Protein AF-0000000069427509 (afdb_homodimer)

Solvent-accessible surface area (backbone atoms only — not comparable to full-atom values): 42804 Å² total; per-residue (Å²): 136,84,82,72,77,77,79,77,75,77,75,74,74,75,70,74,68,68,71,82,70,53,62,76,73,82,44,48,49,34,51,51,29,26,36,37,45,43,50,39,38,45,76,31,71,53,48,85,87,35,61,85,54,17,54,30,51,64,44,55,53,51,48,52,50,44,34,53,75,69,47,39,39,85,74,54,34,36,35,46,30,43,40,69,60,53,54,24,82,55,57,49,98,85,67,41,84,37,52,22,59,84,46,25,71,73,37,61,40,52,52,26,52,55,38,43,72,70,73,33,38,30,24,38,48,51,12,55,4,64,22,26,84,81,68,32,70,27,29,50,98,36,46,58,61,47,31,47,48,38,47,74,29,54,43,35,26,40,38,38,39,61,35,73,50,61,63,86,48,45,84,56,47,52,44,48,44,41,52,35,38,55,70,63,69,48,75,52,44,38,32,32,31,62,42,54,64,44,95,75,60,58,54,71,62,47,46,40,36,24,31,30,30,30,63,56,73,82,58,44,40,35,56,70,42,53,51,50,50,52,50,52,61,46,61,35,84,82,50,56,57,76,60,28,29,57,24,17,31,55,24,79,50,59,39,58,57,55,54,48,36,48,10,74,37,36,35,49,33,52,56,52,49,37,19,41,41,24,22,44,52,28,33,17,51,62,71,91,71,50,42,69,68,37,52,50,60,78,62,34,63,58,49,49,48,57,25,48,26,74,73,25,48,37,28,43,55,74,50,74,57,94,58,27,38,36,33,42,19,69,35,78,61,86,80,14,32,38,35,35,39,38,23,67,46,39,74,39,51,58,46,77,44,78,42,36,30,46,83,69,72,42,66,51,81,81,11,25,42,33,29,34,40,90,84,58,49,74,74,46,77,38,39,28,81,36,70,46,72,50,72,23,41,27,38,12,54,42,46,34,34,34,40,56,49,78,77,75,69,82,127,140,83,77,75,79,76,76,81,80,76,76,73,75,75,71,73,70,68,71,82,72,55,61,83,71,82,45,48,48,33,51,53,29,26,36,34,45,43,51,39,38,44,76,30,70,52,46,85,88,35,61,84,54,16,54,31,50,64,46,54,51,51,47,52,49,42,34,53,74,70,47,40,39,85,73,54,34,35,35,45,29,42,41,70,61,53,53,25,84,57,55,47,96,86,66,41,83,36,54,22,59,84,46,25,71,73,37,62,39,53,51,25,50,56,38,42,71,70,74,33,37,30,23,38,46,50,13,55,4,64,21,26,82,81,68,32,71,27,31,51,97,36,44,59,62,49,31,47,48,39,46,72,29,54,43,34,27,40,38,37,40,60,36,72,51,63,62,88,48,43,84,56,46,54,43,48,45,42,51,36,37,55,70,62,70,48,74,52,45,37,31,31,31,63,41,53,65,44,96,75,60,58,53,70,62,46,45,39,36,24,32,30,31,29,62,56,72,81,58,45,39,36,55,69,42,53,52,51,50,53,50,53,61,47,62,35,84,82,50,58,56,76,60,27,29,57,29,16,31,57,25,79,50,60,38,58,58,55,53,49,35,50,10,74,38,37,36,48,33,50,56,52,48,37,19,41,41,24,23,44,52,28,35,18,49,62,72,91,70,50,42,69,69,38,52,50,60,77,63,34,63,58,50,49,47,58,24,51,26,74,72,25,47,38,29,43,55,77,51,73,58,94,58,27,38,35,34,42,19,69,36,79,61,85,80,14,33,38,36,34,40,36,25,68,45,38,74,38,51,60,46,78,44,77,42,36,28,47,83,69,72,41,65,51,82,81,12,27,43,34,27,34,39,90,83,58,48,72,74,45,78,39,40,29,81,36,70,48,72,50,72,23,41,28,39,12,54,43,46,33,35,35,40,56,49,78,78,74,71,81,128

Nearest PDB structures (foldseek):
  1ktb-assembly1_A  TM=9.797E-01  e=6.811E-62  Gallus gallus
  3lx9-assembly1_B  TM=9.835E-01  e=2.143E-61  Homo sapiens
  3tv8-assembly1_B  TM=9.823E-01  e=9.275E-61  Homo sapiens
  3igu-assembly1_B  TM=9.761E-01  e=2.712E-59  Homo sapiens
  1r47-assembly1_A  TM=9.826E-01  e=1.916E-56  Homo sapiens

Organism: NCBI:txid2607531

Structure (mmCIF, N/CA/C/O backbone):
data_AF-0000000069427509-model_v1
#
loop_
_entity.id
_entity.type
_entity.pdbx_description
1 polymer Alpha-galactosidase
#
loop_
_atom_site.group_PDB
_atom_site.id
_atom_site.type_symbol
_atom_site.label_atom_id
_atom_site.label_alt_id
_atom_site.label_comp_id
_atom_site.label_asym_id
_atom_site.label_entity_id
_atom_site.label_seq_id
_atom_site.pdbx_PDB_ins_code
_atom_site.Cartn_x
_atom_site.Cartn_y
_atom_site.Cartn_z
_atom_site.occupancy
_atom_site.B_iso_or_equiv
_atom_site.auth_seq_id
_atom_site.auth_comp_id
_atom_site.auth_asym_id
_atom_site.auth_atom_id
_atom_site.pdbx_PDB_model_num
ATOM 1 N N . MET A 1 1 ? -9.867 -74.688 -64.75 1 29.17 1 MET A N 1
ATOM 2 C CA . MET A 1 1 ? -8.977 -73.625 -64.375 1 29.17 1 MET A CA 1
ATOM 3 C C . MET A 1 1 ? -9.57 -72.75 -63.25 1 29.17 1 MET A C 1
ATOM 5 O O . MET A 1 1 ? -10.633 -72.188 -63.375 1 29.17 1 MET A O 1
ATOM 9 N N . VAL A 1 2 ? -9.43 -73.312 -61.969 1 30.08 2 VAL A N 1
ATOM 10 C CA . VAL A 1 2 ? -9.727 -73.125 -60.562 1 30.08 2 VAL A CA 1
ATOM 11 C C . VAL A 1 2 ? -9.297 -71.75 -60.062 1 30.08 2 VAL A C 1
ATOM 13 O O . VAL A 1 2 ? -8.109 -71.438 -60.156 1 30.08 2 VAL A O 1
ATOM 16 N N . TYR A 1 3 ? -10.172 -70.688 -60.344 1 26.83 3 TYR A N 1
ATOM 17 C CA . TYR A 1 3 ? -10.227 -69.25 -59.969 1 26.83 3 TYR A CA 1
ATOM 18 C C . TYR A 1 3 ? -9.969 -69.062 -58.5 1 26.83 3 TYR A C 1
ATOM 20 O O . TYR A 1 3 ? -10.812 -69.438 -57.656 1 26.83 3 TYR A O 1
ATOM 28 N N . LEU A 1 4 ? -8.789 -69.438 -57.969 1 22.56 4 LEU A N 1
ATOM 29 C CA . LEU A 1 4 ? -8.281 -69.25 -56.625 1 22.56 4 LEU A CA 1
ATOM 30 C C . LEU A 1 4 ? -8.289 -67.75 -56.219 1 22.56 4 LEU A C 1
ATOM 32 O O . LEU A 1 4 ? -7.371 -67 -56.594 1 22.56 4 LEU A O 1
ATOM 36 N N . LYS A 1 5 ? -9.375 -67 -56.688 1 30.14 5 LYS A N 1
ATOM 37 C CA . LYS A 1 5 ? -9.336 -65.562 -56.281 1 30.14 5 LYS A CA 1
ATOM 38 C C . LYS A 1 5 ? -9.016 -65.438 -54.781 1 30.14 5 LYS A C 1
ATOM 40 O O . LYS A 1 5 ? -9.75 -65.938 -53.938 1 30.14 5 LYS A O 1
ATOM 45 N N . ILE A 1 6 ? -7.703 -65.438 -54.406 1 27.59 6 ILE A N 1
ATOM 46 C CA . ILE A 1 6 ? -7.109 -65.125 -53.094 1 27.59 6 ILE A CA 1
ATOM 47 C C . ILE A 1 6 ? -7.742 -63.906 -52.469 1 27.59 6 ILE A C 1
ATOM 49 O O . ILE A 1 6 ? -7.723 -62.812 -53.062 1 27.59 6 ILE A O 1
ATOM 53 N N . ALA A 1 7 ? -8.789 -63.969 -51.625 1 31.33 7 ALA A N 1
ATOM 54 C CA . ALA A 1 7 ? -9.453 -63.031 -50.719 1 31.33 7 ALA A CA 1
ATOM 55 C C . ALA A 1 7 ? -8.438 -62.312 -49.812 1 31.33 7 ALA A C 1
ATOM 57 O O . ALA A 1 7 ? -7.824 -62.938 -48.969 1 31.33 7 ALA A O 1
ATOM 58 N N . PHE A 1 8 ? -7.523 -61.469 -50.406 1 32.81 8 PHE A N 1
ATOM 59 C CA . PHE A 1 8 ? -6.703 -60.594 -49.594 1 32.81 8 PHE A CA 1
ATOM 60 C C . PHE A 1 8 ? -7.547 -59.875 -48.531 1 32.81 8 PHE A C 1
ATOM 62 O O . PHE A 1 8 ? -8.484 -59.156 -48.875 1 32.81 8 PHE A O 1
ATOM 69 N N . GLY A 1 9 ? -7.848 -60.5 -47.406 1 30.05 9 GLY A N 1
ATOM 70 C CA . GLY A 1 9 ? -8.422 -59.906 -46.188 1 30.05 9 GLY A CA 1
ATOM 71 C C . GLY A 1 9 ? -7.758 -58.625 -45.781 1 30.05 9 GLY A C 1
ATOM 72 O O . GLY A 1 9 ? -6.559 -58.594 -45.5 1 30.05 9 GLY A O 1
ATOM 73 N N . LEU A 1 10 ? -8.07 -57.438 -46.438 1 34.66 10 LEU A N 1
ATOM 74 C CA . LEU A 1 10 ? -7.695 -56.125 -45.969 1 34.66 10 LEU A CA 1
ATOM 75 C C . LEU A 1 10 ? -7.945 -55.969 -44.469 1 34.66 10 LEU A C 1
ATOM 77 O O . LEU A 1 10 ? -9.094 -56 -44.031 1 34.66 10 LEU A O 1
ATOM 81 N N . ALA A 1 11 ? -7.102 -56.5 -43.594 1 34.09 11 ALA A N 1
ATOM 82 C CA . ALA A 1 11 ? -7.055 -56.125 -42.188 1 34.09 11 ALA A CA 1
ATOM 83 C C . ALA A 1 11 ? -7.07 -54.594 -42.031 1 34.09 11 ALA A C 1
ATOM 85 O O . ALA A 1 11 ? -6.129 -53.906 -42.438 1 34.09 11 ALA A O 1
ATOM 86 N N . SER A 1 12 ? -8.234 -54 -42.188 1 32.5 12 SER A N 1
ATOM 87 C CA . SER A 1 12 ? -8.391 -52.594 -41.781 1 32.5 12 SER A CA 1
ATOM 88 C C . SER A 1 12 ? -7.758 -52.344 -40.406 1 32.5 12 SER A C 1
ATOM 90 O O . SER A 1 12 ? -8.148 -52.969 -39.406 1 32.5 12 SER A O 1
ATOM 92 N N . ILE A 1 13 ? -6.477 -52.125 -40.312 1 35.31 13 ILE A N 1
ATOM 93 C CA . ILE A 1 13 ? -5.867 -51.562 -39.094 1 35.31 13 ILE A CA 1
ATOM 94 C C . ILE A 1 13 ? -6.723 -50.438 -38.562 1 35.31 13 ILE A C 1
ATOM 96 O O . ILE A 1 13 ? -6.879 -49.406 -39.219 1 35.31 13 ILE A O 1
ATOM 100 N N . LEU A 1 14 ? -7.82 -50.75 -37.875 1 34.38 14 LEU A N 1
ATOM 101 C CA . LEU A 1 14 ? -8.477 -49.75 -37.031 1 34.38 14 LEU A CA 1
ATOM 102 C C . LEU A 1 14 ? -7.445 -48.906 -36.281 1 34.38 14 LEU A C 1
ATOM 104 O O . LEU A 1 14 ? -6.766 -49.406 -35.375 1 34.38 14 LEU A O 1
ATOM 108 N N . LEU A 1 15 ? -6.719 -48.062 -37.031 1 35.53 15 LEU A N 1
ATOM 109 C CA . LEU A 1 15 ? -6.039 -47 -36.281 1 35.53 15 LEU A CA 1
ATOM 110 C C . LEU A 1 15 ? -6.941 -46.438 -35.188 1 35.53 15 LEU A C 1
ATOM 112 O O . LEU A 1 15 ? -7.953 -45.781 -35.5 1 35.53 15 LEU A O 1
ATOM 116 N N . LEU A 1 16 ? -7.074 -47.156 -34.094 1 35.12 16 LEU A N 1
ATOM 117 C CA . LEU A 1 16 ? -7.57 -46.469 -32.938 1 35.12 16 LEU A CA 1
ATOM 118 C C . LEU A 1 16 ? -7.008 -45.031 -32.844 1 35.12 16 LEU A C 1
ATOM 120 O O . LEU A 1 16 ? -5.82 -44.844 -32.562 1 35.12 16 LEU A O 1
ATOM 124 N N . CYS A 1 17 ? -7.445 -44.219 -33.781 1 35.84 17 CYS A N 1
ATOM 125 C CA . CYS A 1 17 ? -7.258 -42.812 -33.438 1 35.84 17 CYS A CA 1
ATOM 126 C C . CYS A 1 17 ? -7.484 -42.562 -31.953 1 35.84 17 CYS A C 1
ATOM 128 O O . CYS A 1 17 ? -8.625 -42.562 -31.5 1 35.84 17 CYS A O 1
ATOM 130 N N . GLN A 1 18 ? -6.605 -43.094 -31.125 1 34.22 18 GLN A N 1
ATOM 131 C CA . GLN A 1 18 ? -6.641 -42.5 -29.797 1 34.22 18 GLN A CA 1
ATOM 132 C C . GLN A 1 18 ? -6.934 -41 -29.891 1 34.22 18 GLN A C 1
ATOM 134 O O . GLN A 1 18 ? -6.152 -40.25 -30.484 1 34.22 18 GLN A O 1
ATOM 139 N N . SER A 1 19 ? -8.125 -40.656 -30.156 1 36.88 19 SER A N 1
ATOM 140 C CA . SER A 1 19 ? -8.453 -39.25 -29.875 1 36.88 19 SER A CA 1
ATOM 141 C C . SER A 1 19 ? -7.547 -38.688 -28.797 1 36.88 19 SER A C 1
ATOM 143 O O . SER A 1 19 ? -7.457 -39.25 -27.703 1 36.88 19 SER A O 1
ATOM 145 N N . VAL A 1 20 ? -6.441 -38.156 -29.125 1 40.5 20 VAL A N 1
ATOM 146 C CA . VAL A 1 20 ? -5.625 -37.281 -28.266 1 40.5 20 VAL A CA 1
ATOM 147 C C . VAL A 1 20 ? -6.531 -36.438 -27.375 1 40.5 20 VAL A C 1
ATOM 149 O O . VAL A 1 20 ? -7.219 -35.531 -27.844 1 40.5 20 VAL A O 1
ATOM 152 N N . LEU A 1 21 ? -7.285 -36.969 -26.406 1 43.53 21 LEU A N 1
ATOM 153 C CA . LEU A 1 21 ? -8.078 -36.312 -25.375 1 43.53 21 LEU A CA 1
ATOM 154 C C . LEU A 1 21 ? -7.367 -35.094 -24.828 1 43.53 21 LEU A C 1
ATOM 156 O O . LEU A 1 21 ? -6.133 -35.062 -24.781 1 43.53 21 LEU A O 1
ATOM 160 N N . SER A 1 22 ? -8.086 -33.906 -24.859 1 48.19 22 SER A N 1
ATOM 161 C CA . SER A 1 22 ? -7.898 -32.656 -24.094 1 48.19 22 SER A CA 1
ATOM 162 C C . SER A 1 22 ? -7.188 -32.938 -22.766 1 48.19 22 SER A C 1
ATOM 164 O O . SER A 1 22 ? -7.105 -34.094 -22.328 1 48.19 22 SER A O 1
ATOM 166 N N . LEU A 1 23 ? -6.434 -31.922 -22.219 1 60.94 23 LEU A N 1
ATOM 167 C CA . LEU A 1 23 ? -5.645 -32.094 -21 1 60.94 23 LEU A CA 1
ATOM 168 C C . LEU A 1 23 ? -6.473 -32.75 -19.906 1 60.94 23 LEU A C 1
ATOM 170 O O . LEU A 1 23 ? -7.02 -32.062 -19.031 1 60.94 23 LEU A O 1
ATOM 174 N N . ASP A 1 24 ? -7.535 -33.438 -20.141 1 65.12 24 ASP A N 1
ATOM 175 C CA . ASP A 1 24 ? -8.094 -34.156 -18.969 1 65.12 24 ASP A CA 1
ATOM 176 C C . ASP A 1 24 ? -7.082 -35.125 -18.375 1 65.12 24 ASP A C 1
ATOM 178 O O . ASP A 1 24 ? -7.234 -36.344 -18.484 1 65.12 24 ASP A O 1
ATOM 182 N N . ASN A 1 25 ? -6.02 -34.562 -17.828 1 76.5 25 ASN A N 1
ATOM 183 C CA . ASN A 1 25 ? -4.918 -35.344 -17.297 1 76.5 25 ASN A CA 1
ATOM 184 C C . ASN A 1 25 ? -5.09 -35.594 -15.805 1 76.5 25 ASN A C 1
ATOM 186 O O . ASN A 1 25 ? -4.172 -36.094 -15.141 1 76.5 25 ASN A O 1
ATOM 190 N N . GLY A 1 26 ? -6.273 -35.125 -15.289 1 88 26 GLY A N 1
ATOM 191 C CA . GLY A 1 26 ? -6.602 -35.406 -13.898 1 88 26 GLY A CA 1
ATOM 192 C C . GLY A 1 26 ? -5.891 -34.5 -12.922 1 88 26 GLY A C 1
ATOM 193 O O . GLY A 1 26 ? -5.902 -34.75 -11.711 1 88 26 GLY A O 1
ATOM 194 N N . LEU A 1 27 ? -5.254 -33.469 -13.469 1 94.5 27 LEU A N 1
ATOM 195 C CA . LEU A 1 27 ? -4.516 -32.562 -12.609 1 94.5 27 LEU A CA 1
ATOM 196 C C . LEU A 1 27 ? -5.293 -31.266 -12.398 1 94.5 27 LEU A C 1
ATOM 198 O O . LEU A 1 27 ? -6.223 -30.953 -13.148 1 94.5 27 LEU A O 1
ATOM 202 N N . ALA A 1 28 ? -4.965 -30.531 -11.328 1 96.69 28 ALA A N 1
ATOM 203 C CA . ALA A 1 28 ? -5.559 -29.234 -10.992 1 96.69 28 ALA A CA 1
ATOM 204 C C . ALA A 1 28 ? -7.074 -29.344 -10.891 1 96.69 28 ALA A C 1
ATOM 206 O O . ALA A 1 28 ? -7.801 -28.547 -11.492 1 96.69 28 ALA A O 1
ATOM 207 N N . LEU A 1 29 ? -7.555 -30.297 -10.172 1 97.38 29 LEU A N 1
ATOM 208 C CA . LEU A 1 29 ? -8.992 -30.422 -9.984 1 97.38 29 LEU A CA 1
ATOM 209 C C . LEU A 1 29 ? -9.531 -29.328 -9.07 1 97.38 29 LEU A C 1
ATOM 211 O O . LEU A 1 29 ? -10.734 -29.078 -9.039 1 97.38 29 LEU A O 1
ATOM 215 N N . THR A 1 30 ? -8.727 -28.75 -8.25 1 98.19 30 THR A N 1
ATOM 216 C CA . THR A 1 30 ? -8.844 -27.438 -7.602 1 98.19 30 THR A CA 1
ATOM 217 C C . THR A 1 30 ? -7.652 -26.562 -7.941 1 98.19 30 THR A C 1
ATOM 219 O O . THR A 1 30 ? -6.641 -27.031 -8.453 1 98.19 30 THR A O 1
ATOM 222 N N . PRO A 1 31 ? -7.781 -25.281 -7.773 1 98.75 31 PRO A N 1
ATOM 223 C CA . PRO A 1 31 ? -6.641 -24.422 -8.109 1 98.75 31 PRO A CA 1
ATOM 224 C C . PRO A 1 31 ? -5.359 -24.844 -7.395 1 98.75 31 PRO A C 1
ATOM 226 O O . PRO A 1 31 ? -5.367 -25.078 -6.18 1 98.75 31 PRO A O 1
ATOM 229 N N . PRO A 1 32 ? -4.273 -25.016 -8.133 1 98.81 32 PRO A N 1
ATOM 230 C CA . PRO A 1 32 ? -3.031 -25.438 -7.492 1 98.81 32 PRO A CA 1
ATOM 231 C C . PRO A 1 32 ? -2.494 -24.422 -6.496 1 98.81 32 PRO A C 1
ATOM 233 O O . PRO A 1 32 ? -2.742 -23.219 -6.641 1 98.81 32 PRO A O 1
ATOM 236 N N . MET A 1 33 ? -1.81 -24.875 -5.504 1 98.94 33 MET A N 1
ATOM 237 C CA . MET A 1 33 ? -1.203 -24.031 -4.477 1 98.94 33 MET A CA 1
ATOM 238 C C . MET A 1 33 ? 0.294 -24.297 -4.367 1 98.94 33 MET A C 1
ATOM 240 O O . MET A 1 33 ? 0.736 -25.438 -4.52 1 98.94 33 MET A O 1
ATOM 244 N N . GLY A 1 34 ? 1.052 -23.281 -4.129 1 98.94 34 GLY A N 1
ATOM 245 C CA . GLY A 1 34 ? 2.484 -23.484 -3.99 1 98.94 34 GLY A CA 1
ATOM 246 C C . GLY A 1 34 ? 3.264 -22.188 -3.855 1 98.94 34 GLY A C 1
ATOM 247 O O . GLY A 1 34 ? 2.799 -21.234 -3.219 1 98.94 34 GLY A O 1
ATOM 248 N N . TRP A 1 35 ? 4.512 -22.219 -4.266 1 98.88 35 TRP A N 1
ATOM 249 C CA . TRP A 1 35 ? 5.473 -21.125 -4.203 1 98.88 35 TRP A CA 1
ATOM 250 C C . TRP A 1 35 ? 6.199 -20.969 -5.535 1 98.88 35 TRP A C 1
ATOM 252 O O . TRP A 1 35 ? 6.461 -21.953 -6.23 1 98.88 35 TRP A O 1
ATOM 262 N N . LEU A 1 36 ? 6.449 -19.719 -5.855 1 98.5 36 LEU A N 1
ATOM 263 C CA . LEU A 1 36 ? 7.145 -19.391 -7.094 1 98.5 36 LEU A CA 1
ATOM 264 C C . LEU A 1 36 ? 8.133 -18.25 -6.871 1 98.5 36 LEU A C 1
ATOM 266 O O . LEU A 1 36 ? 7.852 -17.312 -6.121 1 98.5 36 LEU A O 1
ATOM 270 N N . SER A 1 37 ? 9.219 -18.172 -7.555 1 97.94 37 SER A N 1
ATOM 271 C CA . SER A 1 37 ? 10.352 -17.312 -7.234 1 97.94 37 SER A CA 1
ATOM 272 C C . SER A 1 37 ? 10.172 -15.922 -7.84 1 97.94 37 SER A C 1
ATOM 274 O O . SER A 1 37 ? 10.805 -14.961 -7.398 1 97.94 37 SER A O 1
ATOM 276 N N . TRP A 1 38 ? 9.375 -15.719 -8.797 1 97.25 38 TRP A N 1
ATOM 277 C CA . TRP A 1 38 ? 9.57 -14.648 -9.758 1 97.25 38 TRP A CA 1
ATOM 278 C C . TRP A 1 38 ? 9.336 -13.281 -9.117 1 97.25 38 TRP A C 1
ATOM 280 O O . TRP A 1 38 ? 10.195 -12.406 -9.188 1 97.25 38 TRP A O 1
ATOM 290 N N . GLU A 1 39 ? 8.258 -13.047 -8.461 1 96.81 39 GLU A N 1
ATOM 291 C CA . GLU A 1 39 ? 7.965 -11.695 -8 1 96.81 39 GLU A CA 1
ATOM 292 C C . GLU A 1 39 ? 8.992 -11.219 -6.977 1 96.81 39 GLU A C 1
ATOM 294 O O . GLU A 1 39 ? 9.484 -10.094 -7.055 1 96.81 39 GLU A O 1
ATOM 299 N N . ARG A 1 40 ? 9.391 -12.07 -6.09 1 97.38 40 ARG A N 1
ATOM 300 C CA . ARG A 1 40 ? 10.25 -11.672 -4.98 1 97.38 40 ARG A CA 1
ATOM 301 C C . ARG A 1 40 ? 11.711 -11.625 -5.406 1 97.38 40 ARG A C 1
ATOM 303 O O . ARG A 1 40 ? 12.469 -10.773 -4.938 1 97.38 40 ARG A O 1
ATOM 310 N N . PHE A 1 41 ? 12.148 -12.578 -6.305 1 97.88 41 PHE A N 1
ATOM 311 C CA . PHE A 1 41 ? 13.578 -12.75 -6.543 1 97.88 41 PHE A CA 1
ATOM 312 C C . PHE A 1 41 ? 13.93 -12.422 -7.988 1 97.88 41 PHE A C 1
ATOM 314 O O . PHE A 1 41 ? 15.102 -12.242 -8.32 1 97.88 41 PHE A O 1
ATOM 321 N N . ARG A 1 42 ? 12.961 -12.375 -8.812 1 97.38 42 ARG A N 1
ATOM 322 C CA . ARG A 1 42 ? 13.141 -12.047 -10.227 1 97.38 42 ARG A CA 1
ATOM 323 C C . ARG A 1 42 ? 14.305 -12.82 -10.828 1 97.38 42 ARG A C 1
ATOM 325 O O . ARG A 1 42 ? 14.469 -14.008 -10.562 1 97.38 42 ARG A O 1
ATOM 332 N N . CYS A 1 43 ? 14.938 -12.289 -11.797 1 97.62 43 CYS A N 1
ATOM 333 C CA . CYS A 1 43 ? 16.062 -12.93 -12.484 1 97.62 43 CYS A CA 1
ATOM 334 C C . CYS A 1 43 ? 17.391 -12.531 -11.852 1 97.62 43 CYS A C 1
ATOM 336 O O . CYS A 1 43 ? 18.312 -12.117 -12.555 1 97.62 43 CYS A O 1
ATOM 338 N N . ASN A 1 44 ? 17.438 -12.625 -10.523 1 97.5 44 ASN A N 1
ATOM 339 C CA . ASN A 1 44 ? 18.719 -12.398 -9.852 1 97.5 44 ASN A CA 1
ATOM 340 C C . ASN A 1 44 ? 19.656 -13.586 -10.016 1 97.5 44 ASN A C 1
ATOM 342 O O . ASN A 1 44 ? 19.5 -14.609 -9.344 1 97.5 44 ASN A O 1
ATOM 346 N N . VAL A 1 45 ? 20.703 -13.391 -10.789 1 98.06 45 VAL A N 1
ATOM 347 C CA . VAL A 1 45 ? 21.609 -14.5 -11.055 1 98.06 45 VAL A CA 1
ATOM 348 C C . VAL A 1 45 ? 22.969 -14.211 -10.422 1 98.06 45 VAL A C 1
ATOM 350 O O . VAL A 1 45 ? 23.953 -14.891 -10.711 1 98.06 45 VAL A O 1
ATOM 353 N N . ASP A 1 46 ? 23.062 -13.133 -9.648 1 96.88 46 ASP A N 1
ATOM 354 C CA . ASP A 1 46 ? 24.312 -12.789 -8.969 1 96.88 46 ASP A CA 1
ATOM 355 C C . ASP A 1 46 ? 24.406 -13.469 -7.609 1 96.88 46 ASP A C 1
ATOM 357 O O . ASP A 1 46 ? 24.219 -12.828 -6.574 1 96.88 46 ASP A O 1
ATOM 361 N N . CYS A 1 47 ? 24.922 -14.648 -7.621 1 97.88 47 CYS A N 1
ATOM 362 C CA . CYS A 1 47 ? 25.031 -15.406 -6.379 1 97.88 47 CYS A CA 1
ATOM 363 C C . CYS A 1 47 ? 26.312 -15.062 -5.633 1 97.88 47 CYS A C 1
ATOM 365 O O . CYS A 1 47 ? 26.453 -15.383 -4.453 1 97.88 47 CYS A O 1
ATOM 367 N N . ASP A 1 48 ? 27.172 -14.344 -6.27 1 96.75 48 ASP A N 1
ATOM 368 C CA . ASP A 1 48 ? 28.438 -13.969 -5.633 1 96.75 48 ASP A CA 1
ATOM 369 C C . ASP A 1 48 ? 28.203 -12.852 -4.609 1 96.75 48 ASP A C 1
ATOM 371 O O . ASP A 1 48 ? 28.672 -12.945 -3.471 1 96.75 48 ASP A O 1
ATOM 375 N N . THR A 1 49 ? 27.438 -11.859 -4.988 1 94.19 49 THR A N 1
ATOM 376 C CA . THR A 1 49 ? 27.266 -10.711 -4.113 1 94.19 49 THR A CA 1
ATOM 377 C C . THR A 1 49 ? 25.938 -10.797 -3.365 1 94.19 49 THR A C 1
ATOM 379 O O . THR A 1 49 ? 25.734 -10.086 -2.379 1 94.19 49 THR A O 1
ATOM 382 N N . ASP A 1 50 ? 25.047 -11.695 -3.846 1 96.06 50 ASP A N 1
ATOM 383 C CA . ASP A 1 50 ? 23.734 -11.828 -3.229 1 96.06 50 ASP A CA 1
ATOM 384 C C . ASP A 1 50 ? 23.297 -13.289 -3.15 1 96.06 50 ASP A C 1
ATOM 386 O O . ASP A 1 50 ? 22.234 -13.656 -3.652 1 96.06 50 ASP A O 1
ATOM 390 N N . PRO A 1 51 ? 24.031 -14.078 -2.447 1 96.62 51 PRO A N 1
ATOM 391 C CA . PRO A 1 51 ? 23.859 -15.531 -2.465 1 96.62 51 PRO A CA 1
ATOM 392 C C . PRO A 1 51 ? 22.516 -15.977 -1.888 1 96.62 51 PRO A C 1
ATOM 394 O O . PRO A 1 51 ? 22.031 -17.047 -2.229 1 96.62 51 PRO A O 1
ATOM 397 N N . ASP A 1 52 ? 21.906 -15.125 -1.052 1 96.44 52 ASP A N 1
ATOM 398 C CA . ASP A 1 52 ? 20.688 -15.562 -0.381 1 96.44 52 ASP A CA 1
ATOM 399 C C . ASP A 1 52 ? 19.453 -15.266 -1.233 1 96.44 52 ASP A C 1
ATOM 401 O O . ASP A 1 52 ? 18.359 -15.789 -0.97 1 96.44 52 ASP A O 1
ATOM 405 N N . ASN A 1 53 ? 19.672 -14.445 -2.285 1 97.19 53 ASN A N 1
ATOM 406 C CA . ASN A 1 53 ? 18.5 -13.992 -3.033 1 97.19 53 ASN A CA 1
ATOM 407 C C . ASN A 1 53 ? 18.625 -14.312 -4.52 1 97.19 53 ASN A C 1
ATOM 409 O O . ASN A 1 53 ? 17.781 -13.898 -5.324 1 97.19 53 ASN A O 1
ATOM 413 N N . CYS A 1 54 ? 19.656 -15 -4.918 1 98.06 54 CYS A N 1
ATOM 414 C CA . CYS A 1 54 ? 19.828 -15.352 -6.32 1 98.06 54 CYS A CA 1
ATOM 415 C C . CYS A 1 54 ? 19.094 -16.641 -6.656 1 98.06 54 CYS A C 1
ATOM 417 O O . CYS A 1 54 ? 18.875 -17.484 -5.781 1 98.06 54 CYS A O 1
ATOM 419 N N . ILE A 1 55 ? 18.719 -16.797 -7.918 1 98.69 55 ILE A N 1
ATOM 420 C CA . ILE A 1 55 ? 18.078 -18.016 -8.422 1 98.69 55 ILE A CA 1
ATOM 421 C C . ILE A 1 55 ? 19.078 -19.172 -8.406 1 98.69 55 ILE A C 1
ATOM 423 O O . ILE A 1 55 ? 19.969 -19.234 -9.25 1 98.69 55 ILE A O 1
ATOM 427 N N . SER A 1 56 ? 18.875 -20.062 -7.426 1 98.75 56 SER A N 1
ATOM 428 C CA . SER A 1 56 ? 19.812 -21.141 -7.207 1 98.75 56 SER A CA 1
ATOM 429 C C . SER A 1 56 ? 19.141 -22.344 -6.559 1 98.75 56 SER A C 1
ATOM 431 O O . SER A 1 56 ? 18.047 -22.234 -5.992 1 98.75 56 SER A O 1
ATOM 433 N N . GLU A 1 57 ? 19.844 -23.422 -6.699 1 98.56 57 GLU A N 1
ATOM 434 C CA . GLU A 1 57 ? 19.422 -24.656 -6.035 1 98.56 57 GLU A CA 1
ATOM 435 C C . GLU A 1 57 ? 19.203 -24.438 -4.543 1 98.56 57 GLU A C 1
ATOM 437 O O . GLU A 1 57 ? 18.203 -24.906 -3.982 1 98.56 57 GLU A O 1
ATOM 442 N N . ARG A 1 58 ? 20.016 -23.672 -3.936 1 98.44 58 ARG A N 1
ATOM 443 C CA . ARG A 1 58 ? 19.953 -23.391 -2.504 1 98.44 58 ARG A CA 1
ATOM 444 C C . ARG A 1 58 ? 18.656 -22.656 -2.154 1 98.44 58 ARG A C 1
ATOM 446 O O . ARG A 1 58 ? 18 -23 -1.173 1 98.44 58 ARG A O 1
ATOM 453 N N . LEU A 1 59 ? 18.312 -21.656 -2.914 1 98.81 59 LEU A N 1
ATOM 454 C CA . LEU A 1 59 ? 17.109 -20.891 -2.674 1 98.81 59 LEU A CA 1
ATOM 455 C C . LEU A 1 59 ? 15.875 -21.781 -2.67 1 98.81 59 LEU A C 1
ATOM 457 O O . LEU A 1 59 ? 15.07 -21.734 -1.736 1 98.81 59 LEU A O 1
ATOM 461 N N . PHE A 1 60 ? 15.758 -22.656 -3.648 1 98.88 60 PHE A N 1
ATOM 462 C CA . PHE A 1 60 ? 14.57 -23.484 -3.795 1 98.88 60 PHE A CA 1
ATOM 463 C C . PHE A 1 60 ? 14.523 -24.562 -2.719 1 98.88 60 PHE A C 1
ATOM 465 O O . PHE A 1 60 ? 13.445 -24.906 -2.227 1 98.88 60 PHE A O 1
ATOM 472 N N . MET A 1 61 ? 15.672 -25.094 -2.365 1 98.88 61 MET A N 1
ATOM 473 C CA . MET A 1 61 ? 15.711 -26.047 -1.261 1 98.88 61 MET A CA 1
ATOM 474 C C . MET A 1 61 ? 15.242 -25.406 0.037 1 98.88 61 MET A C 1
ATOM 476 O O . MET A 1 61 ? 14.453 -25.984 0.78 1 98.88 61 MET A O 1
ATOM 480 N N . GLN A 1 62 ? 15.664 -24.156 0.294 1 98.88 62 GLN A N 1
ATOM 481 C CA . GLN A 1 62 ? 15.273 -23.469 1.515 1 98.88 62 GLN A CA 1
ATOM 482 C C . GLN A 1 62 ? 13.781 -23.156 1.525 1 98.88 62 GLN A C 1
ATOM 484 O O . GLN A 1 62 ? 13.117 -23.297 2.557 1 98.88 62 GLN A O 1
ATOM 489 N N . MET A 1 63 ? 13.273 -22.734 0.402 1 98.88 63 MET A N 1
ATOM 490 C CA . MET A 1 63 ? 11.844 -22.484 0.319 1 9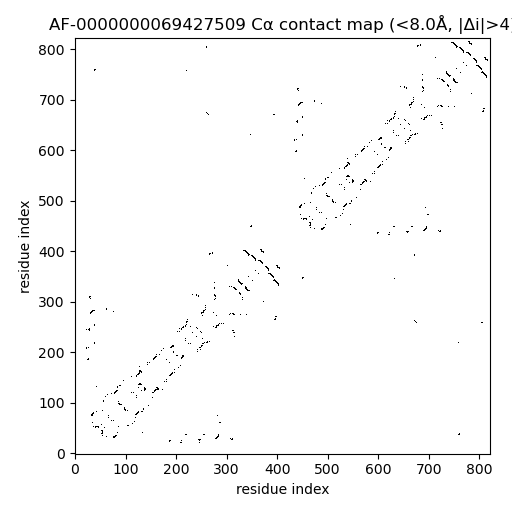8.88 63 MET A CA 1
ATOM 491 C C . MET A 1 63 ? 11.047 -23.766 0.548 1 98.88 63 MET A C 1
ATOM 493 O O . MET A 1 63 ? 10.047 -23.75 1.268 1 98.88 63 MET A O 1
ATOM 497 N N . ALA A 1 64 ? 11.5 -24.859 -0.048 1 98.94 64 ALA A N 1
ATOM 498 C CA . ALA A 1 64 ? 10.844 -26.156 0.162 1 98.94 64 ALA A CA 1
ATOM 499 C C . ALA A 1 64 ? 10.852 -26.531 1.639 1 98.94 64 ALA A C 1
ATOM 501 O O . ALA A 1 64 ? 9.844 -27.016 2.168 1 98.94 64 ALA A O 1
ATOM 502 N N . ASP A 1 65 ? 11.984 -26.344 2.279 1 98.88 65 ASP A N 1
ATOM 503 C CA . ASP A 1 65 ? 12.086 -26.641 3.703 1 98.88 65 ASP A CA 1
ATOM 504 C C . ASP A 1 65 ? 11.07 -25.844 4.516 1 98.88 65 ASP A C 1
ATOM 506 O O . ASP A 1 65 ? 10.414 -26.391 5.406 1 98.88 65 ASP A O 1
ATOM 510 N N . HIS A 1 66 ? 10.93 -24.594 4.191 1 98.81 66 HIS A N 1
ATOM 511 C CA . HIS A 1 66 ? 10.008 -23.734 4.938 1 98.81 66 HIS A CA 1
ATOM 512 C C . HIS A 1 66 ? 8.555 -24.109 4.652 1 98.81 66 HIS A C 1
ATOM 514 O O . HIS A 1 66 ? 7.703 -24.031 5.539 1 98.81 66 HIS A O 1
ATOM 520 N N . ILE A 1 67 ? 8.25 -24.531 3.426 1 98.88 67 ILE A N 1
ATOM 521 C CA . ILE A 1 67 ? 6.895 -24.938 3.088 1 98.88 67 ILE A CA 1
ATOM 522 C C . ILE A 1 67 ? 6.465 -26.094 3.988 1 98.88 67 ILE A C 1
ATOM 524 O O . ILE A 1 67 ? 5.328 -26.141 4.457 1 98.88 67 ILE A O 1
ATOM 528 N N . VAL A 1 68 ? 7.371 -26.984 4.285 1 98.75 68 VAL A N 1
ATOM 529 C CA . VAL A 1 68 ? 7.062 -28.125 5.121 1 98.75 68 VAL A CA 1
ATOM 530 C C . VAL A 1 68 ? 7.113 -27.734 6.594 1 98.75 68 VAL A C 1
ATOM 532 O O . VAL A 1 68 ? 6.152 -27.953 7.336 1 98.75 68 VAL A O 1
ATOM 535 N N . ALA A 1 69 ? 8.148 -27.062 7.016 1 98.44 69 ALA A N 1
ATOM 536 C CA . ALA A 1 69 ? 8.383 -26.734 8.422 1 98.44 69 ALA A CA 1
ATOM 537 C C . ALA A 1 69 ? 7.312 -25.797 8.953 1 98.44 69 ALA A C 1
ATOM 539 O O . ALA A 1 69 ? 6.934 -25.859 10.125 1 98.44 69 ALA A O 1
ATOM 540 N N . ASP A 1 70 ? 6.844 -24.984 8.039 1 97.94 70 ASP A N 1
ATOM 541 C CA . ASP A 1 70 ? 5.934 -23.938 8.484 1 97.94 70 ASP A CA 1
ATOM 542 C C . ASP A 1 70 ? 4.477 -24.344 8.273 1 97.94 70 ASP A C 1
ATOM 544 O O . ASP A 1 70 ? 3.562 -23.547 8.5 1 97.94 70 ASP A O 1
ATOM 548 N N . GLY A 1 71 ? 4.27 -25.516 7.781 1 98 71 GLY A N 1
ATOM 549 C CA . GLY A 1 71 ? 2.941 -26.094 7.773 1 98 71 GLY A CA 1
ATOM 550 C C . GLY A 1 71 ? 2.176 -25.828 6.488 1 98 71 GLY A C 1
ATOM 551 O O . GLY A 1 71 ? 1.017 -26.219 6.359 1 98 71 GLY A O 1
ATOM 552 N N . PHE A 1 72 ? 2.783 -25.203 5.566 1 98.81 72 PHE A N 1
ATOM 553 C CA . PHE A 1 72 ? 2.111 -24.875 4.316 1 98.81 72 PHE A CA 1
ATOM 554 C C . PHE A 1 72 ? 1.7 -26.125 3.566 1 98.81 72 PHE A C 1
ATOM 556 O O . PHE A 1 72 ? 0.61 -26.188 2.996 1 98.81 72 PHE A O 1
ATOM 563 N N . ARG A 1 73 ? 2.52 -27.125 3.537 1 98.69 73 ARG A N 1
ATOM 564 C CA . ARG A 1 73 ? 2.246 -28.375 2.818 1 98.69 73 ARG A CA 1
ATOM 565 C C . ARG A 1 73 ? 0.956 -29.016 3.312 1 98.69 73 ARG A C 1
ATOM 567 O O . ARG A 1 73 ? 0.15 -29.5 2.514 1 98.69 73 ARG A O 1
ATOM 574 N N . ASP A 1 74 ? 0.729 -29 4.57 1 98.44 74 ASP A N 1
ATOM 575 C CA . ASP A 1 74 ? -0.43 -29.641 5.176 1 98.44 74 ASP A CA 1
ATOM 576 C C . ASP A 1 74 ? -1.724 -28.938 4.781 1 98.44 74 ASP A C 1
ATOM 578 O O . ASP A 1 74 ? -2.814 -29.484 4.938 1 98.44 74 ASP A O 1
ATOM 582 N N . LEU A 1 75 ? -1.527 -27.734 4.262 1 98.75 75 LEU A N 1
ATOM 583 C CA . LEU A 1 75 ? -2.695 -26.953 3.852 1 98.75 75 LEU A CA 1
ATOM 584 C C . LEU A 1 75 ? -2.898 -27.031 2.344 1 98.75 75 LEU A C 1
ATOM 586 O O . LEU A 1 75 ? -3.838 -26.438 1.808 1 98.75 75 LEU A O 1
ATOM 590 N N . GLY A 1 76 ? -2.01 -27.688 1.667 1 98.69 76 GLY A N 1
ATOM 591 C CA . GLY A 1 76 ? -2.223 -27.922 0.247 1 98.69 76 GLY A CA 1
ATOM 592 C C . GLY A 1 76 ? -1.198 -27.234 -0.632 1 98.69 76 GLY A C 1
ATOM 593 O O . GLY A 1 76 ? -1.188 -27.422 -1.85 1 98.69 76 GLY A O 1
ATOM 594 N N . TYR A 1 77 ? -0.332 -26.453 0.001 1 98.88 77 TYR A N 1
ATOM 595 C CA . TYR A 1 77 ? 0.756 -25.875 -0.783 1 98.88 77 TYR A CA 1
ATOM 596 C C . TYR A 1 77 ? 1.792 -26.938 -1.138 1 98.88 77 TYR A C 1
ATOM 598 O O . TYR A 1 77 ? 2.598 -27.344 -0.292 1 98.88 77 TYR A O 1
ATOM 606 N N . GLU A 1 78 ? 1.856 -27.281 -2.402 1 98.38 78 GLU A N 1
ATOM 607 C CA . GLU A 1 78 ? 2.68 -28.453 -2.65 1 98.38 78 GLU A CA 1
ATOM 608 C C . GLU A 1 78 ? 3.666 -28.203 -3.787 1 98.38 78 GLU A C 1
ATOM 610 O O . GLU A 1 78 ? 4.605 -28.984 -3.98 1 98.38 78 GLU A O 1
ATOM 615 N N . TYR A 1 79 ? 3.516 -27.156 -4.562 1 98.88 79 TYR A N 1
ATOM 616 C CA . TYR A 1 79 ? 4.402 -26.906 -5.699 1 98.88 79 TYR A CA 1
ATOM 617 C C . TYR A 1 79 ? 5.5 -25.922 -5.336 1 98.88 79 TYR A C 1
ATOM 619 O O . TYR A 1 79 ? 5.227 -24.875 -4.742 1 98.88 79 TYR A O 1
ATOM 627 N N . ILE A 1 80 ? 6.715 -26.219 -5.637 1 98.94 80 ILE A N 1
ATOM 628 C CA . ILE A 1 80 ? 7.852 -25.312 -5.641 1 98.94 80 ILE A CA 1
ATOM 629 C C . ILE A 1 80 ? 8.273 -25.016 -7.078 1 98.94 80 ILE A C 1
ATOM 631 O O . ILE A 1 80 ? 8.898 -25.844 -7.73 1 98.94 80 ILE A O 1
ATOM 635 N N . ASN A 1 81 ? 7.969 -23.828 -7.555 1 98.88 81 ASN A N 1
ATOM 636 C CA . ASN A 1 81 ? 8.117 -23.516 -8.977 1 98.88 81 ASN A CA 1
ATOM 637 C C . ASN A 1 81 ? 9.328 -22.641 -9.242 1 98.88 81 ASN A C 1
ATOM 639 O O . ASN A 1 81 ? 9.422 -21.531 -8.711 1 98.88 81 ASN A O 1
ATOM 643 N N . ILE A 1 82 ? 10.172 -23.172 -10.078 1 98.62 82 ILE A N 1
ATOM 644 C CA . ILE A 1 82 ? 11.266 -22.375 -10.609 1 98.62 82 ILE A CA 1
ATOM 645 C C . ILE A 1 82 ? 10.766 -21.531 -11.781 1 98.62 82 ILE A C 1
ATOM 647 O O . ILE A 1 82 ? 10.172 -22.047 -12.719 1 98.62 82 ILE A O 1
ATOM 651 N N . ASP A 1 83 ? 10.891 -20.281 -11.672 1 98.25 83 ASP A N 1
ATOM 652 C CA . ASP A 1 83 ? 10.586 -19.438 -12.82 1 98.25 83 ASP A CA 1
ATOM 653 C C . ASP A 1 83 ? 11.828 -19.219 -13.688 1 98.25 83 ASP A C 1
ATOM 655 O O . ASP A 1 83 ? 12.742 -20.047 -13.695 1 98.25 83 ASP A O 1
ATOM 659 N N . ASP A 1 84 ? 11.859 -18.188 -14.531 1 98.25 84 ASP A N 1
ATOM 660 C CA . ASP A 1 84 ? 12.938 -17.922 -15.484 1 98.25 84 ASP A CA 1
ATOM 661 C C . ASP A 1 84 ? 14.273 -17.781 -14.766 1 98.25 84 ASP A C 1
ATOM 663 O O . ASP A 1 84 ? 14.328 -17.719 -13.539 1 98.25 84 ASP A O 1
ATOM 667 N N . CYS A 1 85 ? 15.367 -17.953 -15.516 1 98.38 85 CYS A N 1
ATOM 668 C CA . CYS A 1 85 ? 16.75 -17.625 -15.156 1 98.38 85 CYS A CA 1
ATOM 669 C C . CYS A 1 85 ? 17.391 -18.766 -14.391 1 98.38 85 CYS A C 1
ATOM 671 O O . CYS A 1 85 ? 18.391 -18.578 -13.688 1 98.38 85 CYS A O 1
ATOM 673 N N . TRP A 1 86 ? 16.891 -19.984 -14.477 1 98.75 86 TRP A N 1
ATOM 674 C CA . TRP A 1 86 ? 17.531 -21.172 -13.93 1 98.75 86 TRP A CA 1
ATOM 675 C C . TRP A 1 86 ? 18.5 -21.781 -14.945 1 98.75 86 TRP A C 1
ATOM 677 O O . TRP A 1 86 ? 19.391 -22.547 -14.578 1 98.75 86 TRP A O 1
ATOM 687 N N . LEU A 1 87 ? 18.484 -21.406 -16.172 1 98.69 87 LEU A N 1
ATOM 688 C CA . LEU A 1 87 ? 19.078 -22.062 -17.328 1 98.69 87 LEU A CA 1
ATOM 689 C C . LEU A 1 87 ? 20.531 -21.609 -17.516 1 98.69 87 LEU A C 1
ATOM 691 O O . LEU A 1 87 ? 20.891 -20.484 -17.172 1 98.69 87 LEU A O 1
ATOM 695 N N . ALA A 1 88 ? 21.234 -22.578 -18.078 1 98.44 88 ALA A N 1
ATOM 696 C CA . ALA A 1 88 ? 22.484 -22.188 -18.75 1 98.44 88 ALA A CA 1
ATOM 697 C C . ALA A 1 88 ? 22.203 -21.406 -20.031 1 98.44 88 ALA A C 1
ATOM 699 O O . ALA A 1 88 ? 21.094 -21.453 -20.562 1 98.44 88 ALA A O 1
ATOM 700 N N . LYS A 1 89 ? 23.234 -20.734 -20.531 1 97.56 89 LYS A N 1
ATOM 701 C CA . LYS A 1 89 ? 23.062 -19.859 -21.688 1 97.56 89 LYS A CA 1
ATOM 702 C C . LYS A 1 89 ? 23.016 -20.672 -22.984 1 97.56 89 LYS A C 1
ATOM 704 O O . LYS A 1 89 ? 22.594 -20.156 -24.016 1 97.56 89 LYS A O 1
ATOM 709 N N . GLU A 1 90 ? 23.438 -21.938 -22.859 1 97.69 90 GLU A N 1
ATOM 710 C CA . GLU A 1 90 ? 23.469 -22.781 -24.047 1 97.69 90 GLU A CA 1
ATOM 711 C C . GLU A 1 90 ? 22.906 -24.172 -23.75 1 97.69 90 GLU A C 1
ATOM 713 O O . GLU A 1 90 ? 23.031 -24.672 -22.625 1 97.69 90 GLU A O 1
ATOM 718 N N . ARG A 1 91 ? 22.219 -24.812 -24.75 1 98.12 91 ARG A N 1
ATOM 719 C CA . ARG A 1 91 ? 21.844 -26.219 -24.688 1 98.12 91 ARG A CA 1
ATOM 720 C C . ARG A 1 91 ? 23.078 -27.109 -24.812 1 98.12 91 ARG A C 1
ATOM 722 O O . ARG A 1 91 ? 24.141 -26.656 -25.25 1 98.12 91 ARG A O 1
ATOM 729 N N . ASP A 1 92 ? 22.953 -28.359 -24.438 1 97.56 92 ASP A N 1
ATOM 730 C CA . ASP A 1 92 ? 24.062 -29.266 -24.625 1 97.56 92 ASP A CA 1
ATOM 731 C C . ASP A 1 92 ? 24.141 -29.75 -26.062 1 97.56 92 ASP A C 1
ATOM 733 O O . ASP A 1 92 ? 23.391 -29.297 -26.922 1 97.56 92 ASP A O 1
ATOM 737 N N . ALA A 1 93 ? 25.062 -30.656 -26.312 1 97.06 93 ALA A N 1
ATOM 738 C CA . ALA A 1 93 ? 25.359 -31.109 -27.672 1 97.06 93 ALA A CA 1
ATOM 739 C C . ALA A 1 93 ? 24.172 -31.875 -28.266 1 97.06 93 ALA A C 1
ATOM 741 O O . ALA A 1 93 ? 24.031 -31.953 -29.484 1 97.06 93 ALA A O 1
ATOM 742 N N . GLU A 1 94 ? 23.312 -32.344 -27.469 1 96.62 94 GLU A N 1
ATOM 743 C CA . GLU A 1 94 ? 22.141 -33.094 -27.922 1 96.62 94 GLU A CA 1
ATOM 744 C C . GLU A 1 94 ? 20.906 -32.219 -28.016 1 96.62 94 GLU A C 1
ATOM 746 O O . GLU A 1 94 ? 19.812 -32.688 -28.281 1 96.62 94 GLU A O 1
ATOM 751 N N . GLY A 1 95 ? 21.078 -30.906 -27.703 1 97.38 95 GLY A N 1
ATOM 752 C CA . GLY A 1 95 ? 19.984 -29.953 -27.812 1 97.38 95 GLY A CA 1
ATOM 753 C C . GLY A 1 95 ? 19.156 -29.859 -26.547 1 97.38 95 GLY A C 1
ATOM 754 O O . GLY A 1 95 ? 18.062 -29.266 -26.547 1 97.38 95 GLY A O 1
ATOM 755 N N . ARG A 1 96 ? 19.656 -30.438 -25.516 1 98.12 96 ARG A N 1
ATOM 756 C CA . ARG A 1 96 ? 18.891 -30.453 -24.266 1 98.12 96 ARG A CA 1
ATOM 757 C C . ARG A 1 96 ? 19.172 -29.188 -23.438 1 98.12 96 ARG A C 1
ATOM 759 O O . ARG A 1 96 ? 20.297 -28.703 -23.406 1 98.12 96 ARG A O 1
ATOM 766 N N . LEU A 1 97 ? 18.141 -28.719 -22.781 1 98.62 97 LEU A N 1
ATOM 767 C CA . LEU A 1 97 ? 18.297 -27.641 -21.812 1 98.62 97 LEU A CA 1
ATOM 768 C C . LEU A 1 97 ? 19.188 -28.062 -20.656 1 98.62 97 LEU A C 1
ATOM 770 O O . LEU A 1 97 ? 19.188 -29.219 -20.266 1 98.62 97 LEU A O 1
ATOM 774 N N . GLN A 1 98 ? 20 -27.141 -20.219 1 98.44 98 GLN A N 1
ATOM 775 C CA . GLN A 1 98 ? 20.859 -27.359 -19.078 1 98.44 98 GLN A CA 1
ATOM 776 C C . GLN A 1 98 ? 20.609 -26.312 -17.984 1 98.44 98 GLN A C 1
ATOM 778 O O . GLN A 1 98 ? 20.391 -25.141 -18.297 1 98.44 98 GLN A O 1
ATOM 783 N N . ALA A 1 99 ? 20.609 -26.75 -16.734 1 98.75 99 ALA A N 1
ATOM 784 C CA . ALA A 1 99 ? 20.641 -25.781 -15.641 1 98.75 99 ALA A CA 1
ATOM 785 C C . ALA A 1 99 ? 22.016 -25.125 -15.523 1 98.75 99 ALA A C 1
ATOM 787 O O . ALA A 1 99 ? 23.031 -25.75 -15.844 1 98.75 99 ALA A O 1
ATOM 788 N N . ASP A 1 100 ? 22.016 -23.844 -15.109 1 98.69 100 ASP A N 1
ATOM 789 C CA . ASP A 1 100 ? 23.312 -23.219 -14.859 1 98.69 100 ASP A CA 1
ATOM 790 C C . ASP A 1 100 ? 24.141 -24.047 -13.883 1 98.69 100 ASP A C 1
ATOM 792 O O . ASP A 1 100 ? 23.719 -24.297 -12.758 1 98.69 100 ASP A O 1
ATOM 796 N N . PRO A 1 101 ? 25.297 -24.438 -14.281 1 97.94 101 PRO A N 1
ATOM 797 C CA . PRO A 1 101 ? 26.031 -25.406 -13.461 1 97.94 101 PRO A CA 1
ATOM 798 C C . PRO A 1 101 ? 26.547 -24.797 -12.164 1 97.94 101 PRO A C 1
ATOM 800 O O . PRO A 1 101 ? 26.844 -25.516 -11.203 1 97.94 101 PRO A O 1
ATOM 803 N N . LYS A 1 102 ? 26.766 -23.453 -12.102 1 98.12 102 LYS A N 1
ATOM 804 C CA . LYS A 1 102 ? 27.219 -22.812 -10.875 1 98.12 102 LYS A CA 1
ATOM 805 C C . LYS A 1 102 ? 26.078 -22.656 -9.875 1 98.12 102 LYS A C 1
ATOM 807 O O . LYS A 1 102 ? 26.25 -22.922 -8.68 1 98.12 102 LYS A O 1
ATOM 812 N N . ARG A 1 103 ? 24.953 -22.281 -10.312 1 98.69 103 ARG A N 1
ATOM 813 C CA . ARG A 1 103 ? 23.844 -21.969 -9.422 1 98.69 103 ARG A CA 1
ATOM 814 C C . ARG A 1 103 ? 23.031 -23.219 -9.094 1 98.69 103 ARG A C 1
ATOM 816 O O . ARG A 1 103 ? 22.359 -23.281 -8.062 1 98.69 103 ARG A O 1
ATOM 823 N N . PHE A 1 104 ? 23.125 -24.188 -10.008 1 98.75 104 PHE A N 1
ATOM 824 C CA . PHE A 1 104 ? 22.516 -25.5 -9.82 1 98.75 104 PHE A CA 1
ATOM 825 C C . PHE A 1 104 ? 23.547 -26.609 -10 1 98.75 104 PHE A C 1
ATOM 827 O O . PHE A 1 104 ? 23.438 -27.438 -10.914 1 98.75 104 PHE A O 1
ATOM 834 N N . PRO A 1 105 ? 24.406 -26.734 -9.055 1 98.31 105 PRO A N 1
ATOM 835 C CA . PRO A 1 105 ? 25.562 -27.625 -9.234 1 98.31 105 PRO A CA 1
ATOM 836 C C . PRO A 1 105 ? 25.156 -29.094 -9.328 1 98.31 105 PRO A C 1
ATOM 838 O O . PRO A 1 105 ? 25.875 -29.906 -9.93 1 98.31 105 PRO A O 1
ATOM 841 N N . ASN A 1 106 ? 24.016 -29.484 -8.781 1 98.38 106 ASN A N 1
ATOM 842 C CA . ASN A 1 106 ? 23.609 -30.875 -8.805 1 98.38 106 ASN A CA 1
ATOM 843 C C . ASN A 1 106 ? 22.547 -31.141 -9.867 1 98.38 106 ASN A C 1
ATOM 845 O O . ASN A 1 106 ? 22.062 -32.25 -10 1 98.38 106 ASN A O 1
ATOM 849 N N . GLY A 1 107 ? 22.078 -30.078 -10.539 1 98.19 107 GLY A N 1
ATOM 850 C CA . GLY A 1 107 ? 21.109 -30.203 -11.617 1 98.19 107 GLY A CA 1
ATOM 851 C C . GLY A 1 107 ? 19.672 -30.188 -11.125 1 98.19 107 GLY A C 1
ATOM 852 O O . GLY A 1 107 ? 19.422 -30.25 -9.922 1 98.19 107 GLY A O 1
ATOM 853 N N . ILE A 1 108 ? 18.781 -30.172 -12.109 1 98.81 108 ILE A N 1
ATOM 854 C CA . ILE A 1 108 ? 17.375 -30.016 -11.805 1 98.81 108 ILE A CA 1
ATOM 855 C C . ILE A 1 108 ? 16.812 -31.344 -11.289 1 98.81 108 ILE A C 1
ATOM 857 O O . ILE A 1 108 ? 15.945 -31.359 -10.406 1 98.81 108 ILE A O 1
ATOM 861 N N . LYS A 1 109 ? 17.25 -32.469 -11.844 1 98.75 109 LYS A N 1
ATOM 862 C CA . LYS A 1 109 ? 16.75 -33.75 -11.406 1 98.75 109 LYS A CA 1
ATOM 863 C C . LYS A 1 109 ? 16.984 -33.969 -9.914 1 98.75 109 LYS A C 1
ATOM 865 O O . LYS A 1 109 ? 16.094 -34.406 -9.188 1 98.75 109 LYS A O 1
ATOM 870 N N . LYS A 1 110 ? 18.172 -33.688 -9.469 1 98.69 110 LYS A N 1
ATOM 871 C CA . LYS A 1 110 ? 18.484 -33.844 -8.047 1 98.69 110 LYS A CA 1
ATOM 872 C C . LYS A 1 110 ? 17.656 -32.875 -7.191 1 98.69 110 LYS A C 1
ATOM 874 O O . LYS A 1 110 ? 17.25 -33.219 -6.082 1 98.69 110 LYS A O 1
ATOM 879 N N . LEU A 1 111 ? 17.484 -31.656 -7.66 1 98.88 111 LEU A N 1
ATOM 880 C CA . LEU A 1 111 ? 16.609 -30.734 -6.949 1 98.88 111 LEU A CA 1
ATOM 881 C C . LEU A 1 111 ? 15.188 -31.297 -6.848 1 98.88 111 LEU A C 1
ATOM 883 O O . LEU A 1 111 ? 14.562 -31.219 -5.789 1 98.88 111 LEU A O 1
ATOM 887 N N . ALA A 1 112 ? 14.711 -31.859 -7.934 1 98.88 112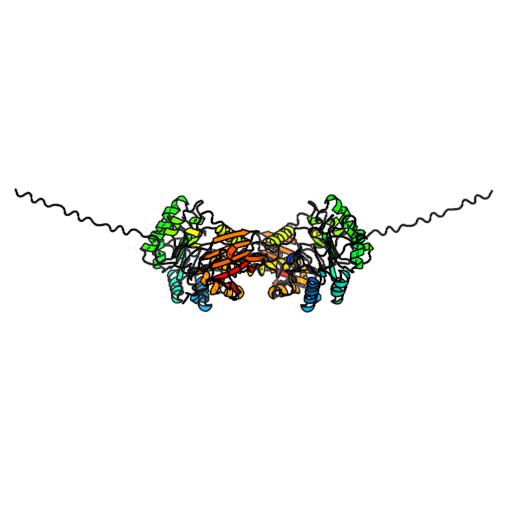 ALA A N 1
ATOM 888 C CA . ALA A 1 112 ? 13.383 -32.469 -7.926 1 98.88 112 ALA A CA 1
ATOM 889 C C . ALA A 1 112 ? 13.305 -33.594 -6.875 1 98.88 112 ALA A C 1
ATOM 891 O O . ALA A 1 112 ? 12.336 -33.656 -6.121 1 98.88 112 ALA A O 1
ATOM 892 N N . GLN A 1 113 ? 14.281 -34.406 -6.848 1 98.88 113 GLN A N 1
ATOM 893 C CA . GLN A 1 113 ? 14.312 -35.531 -5.895 1 98.88 113 GLN A CA 1
ATOM 894 C C . GLN A 1 113 ? 14.305 -35 -4.457 1 98.88 113 GLN A C 1
ATOM 896 O O . GLN A 1 113 ? 13.648 -35.594 -3.588 1 98.88 113 GLN A O 1
ATOM 901 N N . TYR A 1 114 ? 15.078 -33.938 -4.211 1 98.88 114 TYR A N 1
ATOM 902 C CA . TYR A 1 114 ? 15.07 -33.344 -2.889 1 98.88 114 TYR A CA 1
ATOM 903 C C . TYR A 1 114 ? 13.672 -32.875 -2.514 1 98.88 114 TYR A C 1
ATOM 905 O O . TYR A 1 114 ? 13.188 -33.156 -1.414 1 98.88 114 TYR A O 1
ATOM 913 N N . ILE A 1 115 ? 13.055 -32.219 -3.393 1 98.88 115 ILE A N 1
ATOM 914 C CA . ILE A 1 115 ? 11.734 -31.641 -3.17 1 98.88 115 ILE A CA 1
ATOM 915 C C . ILE A 1 115 ? 10.703 -32.75 -3.016 1 98.88 115 ILE A C 1
ATOM 917 O O . ILE A 1 115 ? 9.867 -32.719 -2.111 1 98.88 115 ILE A O 1
ATOM 921 N N . HIS A 1 116 ? 10.758 -33.781 -3.865 1 98.88 116 HIS A N 1
ATOM 922 C CA . HIS A 1 116 ? 9.875 -34.938 -3.76 1 98.88 116 HIS A CA 1
ATOM 923 C C . HIS A 1 116 ? 10.062 -35.656 -2.426 1 98.88 116 HIS A C 1
ATOM 925 O O . HIS A 1 116 ? 9.094 -36.156 -1.844 1 98.88 116 HIS A O 1
ATOM 931 N N . GLY A 1 117 ? 11.258 -35.688 -2.002 1 98.81 117 GLY A N 1
ATOM 932 C CA . GLY A 1 117 ? 11.547 -36.312 -0.717 1 98.81 117 GLY A CA 1
ATOM 933 C C . GLY A 1 117 ? 10.828 -35.656 0.441 1 98.81 117 GLY A C 1
ATOM 934 O O . GLY A 1 117 ? 10.641 -36.25 1.496 1 98.81 117 GLY A O 1
ATOM 935 N N . LYS A 1 118 ? 10.352 -34.5 0.26 1 98.75 118 LYS A N 1
ATOM 936 C CA . LYS A 1 118 ? 9.648 -33.719 1.293 1 98.75 118 LYS A CA 1
ATOM 937 C C . LYS A 1 118 ? 8.141 -33.781 1.074 1 98.75 118 LYS A C 1
ATOM 939 O O . LYS A 1 118 ? 7.387 -33.094 1.762 1 98.75 118 LYS A O 1
ATOM 944 N N . GLY A 1 119 ? 7.77 -34.562 0.115 1 98.75 119 GLY A N 1
ATOM 945 C CA . GLY A 1 119 ? 6.352 -34.656 -0.187 1 98.75 119 GLY A CA 1
ATOM 946 C C . GLY A 1 119 ? 5.824 -33.5 -1.018 1 98.75 119 GLY A C 1
ATOM 947 O O . GLY A 1 119 ? 4.629 -33.219 -0.996 1 98.75 119 GLY A O 1
ATOM 948 N N . LEU A 1 120 ? 6.73 -32.812 -1.674 1 98.94 120 LEU A N 1
ATOM 949 C CA . LEU A 1 120 ? 6.375 -31.672 -2.502 1 98.94 120 LEU A CA 1
ATOM 950 C C . LEU A 1 120 ? 6.594 -31.969 -3.979 1 98.94 120 LEU A C 1
ATOM 952 O O . LEU A 1 120 ? 7.004 -33.094 -4.332 1 98.94 120 LEU A O 1
ATOM 956 N N . LYS A 1 121 ? 6.223 -31.078 -4.844 1 98.94 121 LYS A N 1
ATOM 957 C CA . LYS A 1 121 ? 6.348 -31.188 -6.297 1 98.94 121 LYS A CA 1
ATOM 958 C C . LYS A 1 121 ? 7.188 -30.047 -6.871 1 98.94 121 LYS A C 1
ATOM 960 O O . LYS A 1 121 ? 7.176 -28.938 -6.344 1 98.94 121 LYS A O 1
ATOM 965 N N . LEU A 1 122 ? 7.906 -30.281 -7.926 1 98.94 122 LEU A N 1
ATOM 966 C CA . LEU A 1 122 ? 8.75 -29.266 -8.547 1 98.94 122 LEU A CA 1
ATOM 967 C C . LEU A 1 122 ? 8.125 -28.766 -9.852 1 98.94 122 LEU A C 1
ATOM 969 O O . LEU A 1 122 ? 7.73 -29.562 -10.703 1 98.94 122 LEU A O 1
ATOM 973 N N . GLY A 1 123 ? 7.984 -27.484 -9.93 1 98.88 123 GLY A N 1
ATOM 974 C CA . GLY A 1 123 ? 7.637 -26.828 -11.188 1 98.88 123 GLY A CA 1
ATOM 975 C C . GLY A 1 123 ? 8.812 -26.141 -11.852 1 98.88 123 GLY A C 1
ATOM 976 O O . GLY A 1 123 ? 9.781 -25.766 -11.18 1 98.88 123 GLY A O 1
ATOM 977 N N . ILE A 1 124 ? 8.703 -25.984 -13.148 1 98.81 124 ILE A N 1
ATOM 978 C CA . ILE A 1 124 ? 9.773 -25.328 -13.898 1 98.81 124 ILE A CA 1
ATOM 979 C C . ILE A 1 124 ? 9.172 -24.344 -14.898 1 98.81 124 ILE A C 1
ATOM 981 O O . ILE A 1 124 ? 7.957 -24.344 -15.117 1 98.81 124 ILE A O 1
ATOM 985 N N . TYR A 1 125 ? 9.992 -23.453 -15.383 1 98.75 125 TYR A N 1
ATOM 986 C CA . TYR A 1 125 ? 9.617 -22.406 -16.328 1 98.75 125 TYR A CA 1
ATOM 987 C C . TYR A 1 125 ? 10.305 -22.625 -17.672 1 98.75 125 TYR A C 1
ATOM 989 O O . TYR A 1 125 ? 11.469 -23.016 -17.719 1 98.75 125 TYR A O 1
ATOM 997 N N . GLU A 1 126 ? 9.594 -22.406 -18.672 1 98.69 126 GLU A N 1
ATOM 998 C CA . GLU A 1 126 ? 10.164 -22.281 -20 1 98.69 126 GLU A CA 1
ATOM 999 C C . GLU A 1 126 ? 9.344 -21.312 -20.859 1 98.69 126 GLU A C 1
ATOM 1001 O O . GLU A 1 126 ? 8.445 -20.641 -20.359 1 98.69 126 GLU A O 1
ATOM 1006 N N . ASP A 1 127 ? 9.766 -21.188 -22.156 1 98.69 127 ASP A N 1
ATOM 1007 C CA . ASP A 1 127 ? 9.156 -20.219 -23.062 1 98.69 127 ASP A CA 1
ATOM 1008 C C . ASP A 1 127 ? 8.961 -20.797 -24.453 1 98.69 127 ASP A C 1
ATOM 1010 O O . ASP A 1 127 ? 9.844 -21.5 -24.969 1 98.69 127 ASP A O 1
ATOM 1014 N N . PHE A 1 128 ? 7.836 -20.5 -25 1 98.25 128 PHE A N 1
ATOM 1015 C CA . PHE A 1 128 ? 7.48 -20.969 -26.328 1 98.25 128 PHE A CA 1
ATOM 1016 C C . PHE A 1 128 ? 8.391 -20.344 -27.375 1 98.25 128 PHE A C 1
ATOM 1018 O O . PHE A 1 128 ? 8.602 -20.922 -28.453 1 98.25 128 PHE A O 1
ATOM 1025 N N . GLY A 1 129 ? 8.992 -19.266 -27.125 1 98.31 129 GLY A N 1
ATOM 1026 C CA . GLY A 1 129 ? 9.773 -18.5 -28.094 1 98.31 129 GLY A CA 1
ATOM 1027 C C . GLY A 1 129 ? 11.195 -19 -28.25 1 98.31 129 GLY A C 1
ATOM 1028 O O . GLY A 1 129 ? 11.539 -20.078 -27.734 1 98.31 129 GLY A O 1
ATOM 1029 N N . THR A 1 130 ? 11.984 -18.234 -29.062 1 98.25 130 THR A N 1
ATOM 1030 C CA . THR A 1 130 ? 13.383 -18.562 -29.312 1 98.25 130 THR A CA 1
ATOM 1031 C C . THR A 1 130 ? 14.219 -18.344 -28.047 1 98.25 130 THR A C 1
ATOM 1033 O O . THR A 1 130 ? 15.258 -18.984 -27.875 1 98.25 130 THR A O 1
ATOM 1036 N N . LYS A 1 131 ? 13.766 -17.469 -27.219 1 98.62 131 LYS A N 1
ATOM 1037 C CA . LYS A 1 131 ? 14.375 -17.172 -25.922 1 98.62 131 LYS A CA 1
ATOM 1038 C C . LYS A 1 131 ? 13.312 -17.047 -24.828 1 98.62 131 LYS A C 1
ATOM 1040 O O . LYS A 1 131 ? 12.141 -16.797 -25.125 1 98.62 131 LYS A O 1
ATOM 1045 N N . THR A 1 132 ? 13.781 -17.328 -23.609 1 98.5 132 THR A N 1
ATOM 1046 C CA . THR A 1 132 ? 12.93 -16.984 -22.484 1 98.5 132 THR A CA 1
ATOM 1047 C C . THR A 1 132 ? 12.836 -15.477 -22.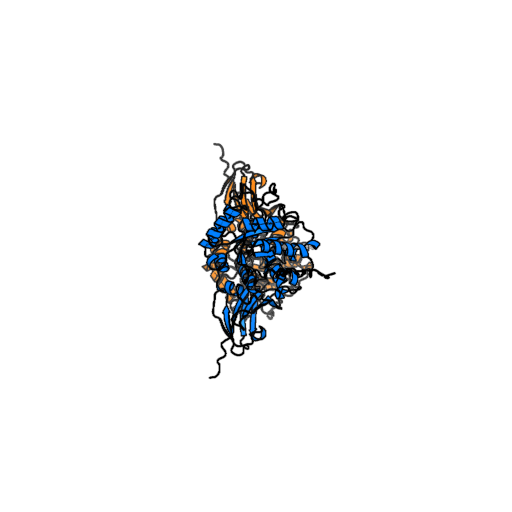312 1 98.5 132 THR A C 1
ATOM 1049 O O . THR A 1 132 ? 13.562 -14.727 -22.969 1 98.5 132 THR A O 1
ATOM 1052 N N . CYS A 1 133 ? 11.922 -15.008 -21.516 1 97.31 133 CYS A N 1
ATOM 1053 C CA . CYS A 1 133 ? 11.781 -13.578 -21.297 1 97.31 133 CYS A CA 1
ATOM 1054 C C . CYS A 1 133 ? 13.062 -12.992 -20.688 1 97.31 133 CYS A C 1
ATOM 1056 O O . CYS A 1 133 ? 13.398 -11.836 -20.938 1 97.31 133 CYS A O 1
ATOM 1058 N N . GLY A 1 134 ? 13.82 -13.828 -20 1 97.19 134 GLY A N 1
ATOM 1059 C CA . GLY A 1 134 ? 15.078 -13.422 -19.406 1 97.19 134 GLY A CA 1
ATOM 1060 C C . GLY A 1 134 ? 16.25 -13.555 -20.359 1 97.19 134 GLY A C 1
ATOM 1061 O O . GLY A 1 134 ? 17.391 -13.266 -19.984 1 97.19 134 GLY A O 1
ATOM 1062 N N . GLY A 1 135 ? 16.031 -14.062 -21.562 1 98.06 135 GLY A N 1
ATOM 1063 C CA . GLY A 1 135 ? 17.062 -14.102 -22.578 1 98.06 135 GLY A CA 1
ATOM 1064 C C . GLY A 1 135 ? 17.797 -15.43 -22.641 1 98.06 135 GLY A C 1
ATOM 1065 O O . GLY A 1 135 ? 18.844 -15.531 -23.266 1 98.06 135 GLY A O 1
ATOM 1066 N N . PHE A 1 136 ? 17.312 -16.453 -22.031 1 98.56 136 PHE A N 1
ATOM 1067 C CA . PHE A 1 136 ? 17.875 -17.797 -22.062 1 98.56 136 PHE A CA 1
ATOM 1068 C C . PHE A 1 136 ? 17.25 -18.625 -23.172 1 98.56 136 PHE A C 1
ATOM 1070 O O . PHE A 1 136 ? 16.266 -18.203 -23.797 1 98.56 136 PHE A O 1
ATOM 1077 N N . PRO A 1 137 ? 17.781 -19.844 -23.469 1 98.62 137 PRO A N 1
ATOM 1078 C CA . PRO A 1 137 ? 17.219 -20.641 -24.562 1 98.62 137 PRO A CA 1
ATOM 1079 C C . PRO A 1 137 ? 15.75 -20.969 -24.359 1 98.62 137 PRO A C 1
ATOM 1081 O O . PRO A 1 137 ? 15.352 -21.422 -23.281 1 98.62 137 PRO A O 1
ATOM 1084 N N . GLY A 1 138 ? 14.992 -20.781 -25.391 1 98.69 138 GLY A N 1
ATOM 1085 C CA . GLY A 1 138 ? 13.57 -21.094 -25.375 1 98.69 138 GLY A CA 1
ATOM 1086 C C . GLY A 1 138 ? 13.25 -22.422 -26.031 1 98.69 138 GLY A C 1
ATOM 1087 O O . GLY A 1 138 ? 14.156 -23.156 -26.438 1 98.69 138 GLY A O 1
ATOM 1088 N N . SER A 1 139 ? 12.016 -22.766 -26.141 1 98.56 139 SER A N 1
ATOM 1089 C CA . SER A 1 139 ? 11.617 -24.109 -26.531 1 98.56 139 SER A CA 1
ATOM 1090 C C . SER A 1 139 ? 11.242 -24.156 -28.016 1 98.56 139 SER A C 1
ATOM 1092 O O . SER A 1 139 ? 10.906 -25.219 -28.531 1 98.56 139 SER A O 1
ATOM 1094 N N . GLU A 1 140 ? 11.25 -23.016 -28.703 1 97.19 140 GLU A N 1
ATOM 1095 C CA . GLU A 1 140 ? 10.891 -23.031 -30.125 1 97.19 140 GLU A CA 1
ATOM 1096 C C . GLU A 1 140 ? 11.711 -24.078 -30.875 1 97.19 140 GLU A C 1
ATOM 1098 O O . GLU A 1 140 ? 12.945 -24.062 -30.812 1 97.19 140 GLU A O 1
ATOM 1103 N N . PHE A 1 141 ? 11.047 -25.016 -31.562 1 96.12 141 PHE A N 1
ATOM 1104 C CA . PHE A 1 141 ? 11.594 -26.094 -32.375 1 96.12 141 PHE A CA 1
ATOM 1105 C C . PHE A 1 141 ? 12.195 -27.172 -31.484 1 96.12 141 PHE A C 1
ATOM 1107 O O . PHE A 1 141 ? 12.805 -28.125 -31.984 1 96.12 141 PHE A O 1
ATOM 1114 N N . TYR A 1 142 ? 12.062 -27.062 -30.141 1 98.38 142 TYR A N 1
ATOM 1115 C CA . TYR A 1 142 ? 12.664 -28.031 -29.234 1 98.38 142 TYR A CA 1
ATOM 1116 C C . TYR A 1 142 ? 11.625 -28.562 -28.25 1 98.38 142 TYR A C 1
ATOM 1118 O O . TYR A 1 142 ? 11.984 -29.141 -27.219 1 98.38 142 TYR A O 1
ATOM 1126 N N . MET A 1 143 ? 10.414 -28.359 -28.5 1 98.38 143 MET A N 1
ATOM 1127 C CA . MET A 1 143 ? 9.359 -28.641 -27.531 1 98.38 143 MET A CA 1
ATOM 1128 C C . MET A 1 143 ? 9.328 -30.125 -27.172 1 98.38 143 MET A C 1
ATOM 1130 O O . MET A 1 143 ? 9.141 -30.469 -26 1 98.38 143 MET A O 1
ATOM 1134 N N . ASP A 1 144 ? 9.5 -30.969 -28.109 1 98.25 144 ASP A N 1
ATOM 1135 C CA . ASP A 1 144 ? 9.469 -32.406 -27.844 1 98.25 144 ASP A CA 1
ATOM 1136 C C . ASP A 1 144 ? 10.602 -32.812 -26.906 1 98.25 144 ASP A C 1
ATOM 1138 O O . ASP A 1 144 ? 10.367 -33.438 -25.875 1 98.25 144 ASP A O 1
ATOM 1142 N N . ILE A 1 145 ? 11.812 -32.438 -27.25 1 98.69 145 ILE A N 1
ATOM 1143 C CA . ILE A 1 145 ? 12.961 -32.844 -26.438 1 98.69 145 ILE A CA 1
ATOM 1144 C C . ILE A 1 145 ? 12.883 -32.156 -25.078 1 98.69 145 ILE A C 1
ATOM 1146 O O . ILE A 1 145 ? 13.297 -32.719 -24.062 1 98.69 145 ILE A O 1
ATOM 1150 N N . ASP A 1 146 ? 12.398 -30.953 -25.016 1 98.88 146 ASP A N 1
ATOM 1151 C CA . ASP A 1 146 ? 12.258 -30.266 -23.734 1 98.88 146 ASP A CA 1
ATOM 1152 C C . ASP A 1 146 ? 11.242 -30.969 -22.844 1 98.88 146 ASP A C 1
ATOM 1154 O O . ASP A 1 146 ? 11.477 -31.141 -21.641 1 98.88 146 ASP A O 1
ATOM 1158 N N . ALA A 1 147 ? 10.109 -31.391 -23.422 1 98.69 147 ALA A N 1
ATOM 1159 C CA . ALA A 1 147 ? 9.125 -32.156 -22.656 1 98.69 147 ALA A CA 1
ATOM 1160 C C . ALA A 1 147 ? 9.734 -33.406 -22.078 1 98.69 147 ALA A C 1
ATOM 1162 O O . ALA A 1 147 ? 9.547 -33.719 -20.906 1 98.69 147 ALA A O 1
ATOM 1163 N N . LYS A 1 148 ? 10.438 -34.156 -22.891 1 98.75 148 LYS A N 1
ATOM 1164 C CA . LYS A 1 148 ? 11.094 -35.375 -22.438 1 98.75 148 LYS A CA 1
ATOM 1165 C C . LYS A 1 148 ? 12.117 -35.062 -21.344 1 98.75 148 LYS A C 1
ATOM 1167 O O . LYS A 1 148 ? 12.234 -35.844 -20.375 1 98.75 148 LYS A O 1
ATOM 1172 N N . THR A 1 149 ? 12.852 -33.969 -21.516 1 98.81 149 THR A N 1
ATOM 1173 C CA . THR A 1 149 ? 13.844 -33.562 -20.531 1 98.81 149 THR A CA 1
ATOM 1174 C C . THR A 1 149 ? 13.18 -33.281 -19.188 1 98.81 149 THR A C 1
ATOM 1176 O O . THR A 1 149 ? 13.641 -33.75 -18.156 1 98.81 149 THR A O 1
ATOM 1179 N N . PHE A 1 150 ? 12.094 -32.562 -19.172 1 98.88 150 PHE A N 1
ATOM 1180 C CA . PHE A 1 150 ? 11.375 -32.25 -17.953 1 98.88 150 PHE A CA 1
ATOM 1181 C C . PHE A 1 150 ? 10.883 -33.5 -17.266 1 98.88 150 PHE A C 1
ATOM 1183 O O . PHE A 1 150 ? 10.984 -33.656 -16.047 1 98.88 150 PHE A O 1
ATOM 1190 N N . ALA A 1 151 ? 10.312 -34.406 -18.078 1 98.75 151 ALA A N 1
ATOM 1191 C CA . ALA A 1 151 ? 9.844 -35.656 -17.516 1 98.75 151 ALA A CA 1
ATOM 1192 C C . ALA A 1 151 ? 10.992 -36.438 -16.891 1 98.75 151 ALA A C 1
ATOM 1194 O O . ALA A 1 151 ? 10.852 -37 -15.789 1 98.75 151 ALA A O 1
ATOM 1195 N N . GLU A 1 152 ? 12.109 -36.5 -17.594 1 98.56 152 GLU A N 1
ATOM 1196 C CA . GLU A 1 152 ? 13.289 -37.188 -17.078 1 98.56 152 GLU A CA 1
ATOM 1197 C C . GLU A 1 152 ? 13.781 -36.562 -15.781 1 98.56 152 GLU A C 1
ATOM 1199 O O . GLU A 1 152 ? 14.266 -37.25 -14.891 1 98.56 152 GLU A O 1
ATOM 1204 N N . TRP A 1 153 ? 13.703 -35.25 -15.711 1 98.88 153 TRP A N 1
ATOM 1205 C CA . TRP A 1 153 ? 14.109 -34.5 -14.516 1 98.88 153 TRP A CA 1
ATOM 1206 C C . TRP A 1 153 ? 13.062 -34.656 -13.414 1 98.88 153 TRP A C 1
ATOM 1208 O O . TRP A 1 153 ? 13.227 -34.094 -12.32 1 98.88 153 TRP A O 1
ATOM 1218 N N . GLU A 1 154 ? 11.906 -35.281 -13.688 1 98.75 154 GLU A N 1
ATOM 1219 C CA . GLU A 1 154 ? 10.828 -35.562 -12.742 1 98.75 154 GLU A CA 1
ATOM 1220 C C . GLU A 1 154 ? 10.094 -34.281 -12.359 1 98.75 154 GLU A C 1
ATOM 1222 O O . GLU A 1 154 ? 9.711 -34.094 -11.203 1 98.75 154 GLU A O 1
ATOM 1227 N N . VAL A 1 155 ? 10 -33.406 -13.273 1 98.81 155 VAL A N 1
ATOM 1228 C CA . VAL A 1 155 ? 9.25 -32.188 -13.109 1 98.81 155 VAL A CA 1
ATOM 1229 C C . VAL A 1 155 ? 7.754 -32.469 -13.047 1 98.81 155 VAL A C 1
ATOM 1231 O O . VAL A 1 155 ? 7.266 -33.375 -13.734 1 98.81 155 VAL A O 1
ATOM 1234 N N . ASP A 1 156 ? 7.012 -31.641 -12.234 1 98.81 156 ASP A N 1
ATOM 1235 C CA . ASP A 1 156 ? 5.594 -31.906 -12 1 98.81 156 ASP A CA 1
ATOM 1236 C C . ASP A 1 156 ? 4.73 -30.766 -12.555 1 98.81 156 ASP A C 1
ATOM 1238 O O . ASP A 1 156 ? 3.506 -30.891 -12.617 1 98.81 156 ASP A O 1
ATOM 1242 N N . PHE A 1 157 ? 5.281 -29.703 -12.938 1 98.75 157 PHE A N 1
ATOM 1243 C CA . PHE A 1 157 ? 4.602 -28.484 -13.328 1 98.75 157 PHE A CA 1
ATOM 1244 C C . PHE A 1 157 ? 5.434 -27.688 -14.336 1 98.75 157 PHE A C 1
ATOM 1246 O O . PHE A 1 157 ? 6.633 -27.484 -14.133 1 98.75 157 PHE A O 1
ATOM 1253 N N . LEU A 1 158 ? 4.859 -27.297 -15.469 1 98.81 158 LEU A N 1
ATOM 1254 C CA . LEU A 1 158 ? 5.531 -26.422 -16.438 1 98.81 158 LEU A CA 1
ATOM 1255 C C . LEU A 1 158 ? 4.762 -25.109 -16.609 1 98.81 158 LEU A C 1
ATOM 1257 O O . LEU A 1 158 ? 3.578 -25.125 -16.969 1 98.81 158 LEU A O 1
ATOM 1261 N N . LYS A 1 159 ? 5.367 -24.047 -16.344 1 98.75 159 LYS A N 1
ATOM 1262 C CA . LYS A 1 159 ? 4.91 -22.734 -16.797 1 98.75 159 LYS A CA 1
ATOM 1263 C C . LYS A 1 159 ? 5.555 -22.375 -18.125 1 98.75 159 LYS A C 1
ATOM 1265 O O . LYS A 1 159 ? 6.777 -22.219 -18.219 1 98.75 159 LYS A O 1
ATOM 1270 N N . LEU A 1 160 ? 4.754 -22.234 -19.141 1 98.62 160 LEU A N 1
ATOM 1271 C CA . LEU A 1 160 ? 5.266 -21.906 -20.469 1 98.62 160 LEU A CA 1
ATOM 1272 C C . LEU A 1 160 ? 4.84 -20.5 -20.875 1 98.62 160 LEU A C 1
ATOM 1274 O O . LEU A 1 160 ? 3.662 -20.25 -21.141 1 98.62 160 LEU A O 1
ATOM 1278 N N . ASP A 1 161 ? 5.789 -19.547 -20.984 1 98.12 161 ASP A N 1
ATOM 1279 C CA . ASP A 1 161 ? 5.559 -18.172 -21.406 1 98.12 161 ASP A CA 1
ATOM 1280 C C . ASP A 1 161 ? 5.672 -18.031 -22.922 1 98.12 161 ASP A C 1
ATOM 1282 O O . ASP A 1 161 ? 5.742 -19.016 -23.641 1 98.12 161 ASP A O 1
ATOM 1286 N N . GLY A 1 162 ? 5.559 -16.781 -23.453 1 97.56 162 GLY A N 1
ATOM 1287 C CA . GLY A 1 162 ? 5.512 -16.609 -24.891 1 97.56 162 GLY A CA 1
ATOM 1288 C C . GLY A 1 162 ? 6.355 -15.453 -25.391 1 97.56 162 GLY A C 1
ATOM 1289 O O . GLY A 1 162 ? 6.035 -14.844 -26.422 1 97.56 162 GLY A O 1
ATOM 1290 N N . CYS A 1 163 ? 7.355 -15.094 -24.609 1 96.69 163 CYS A N 1
ATOM 1291 C CA . CYS A 1 163 ? 8.266 -14.047 -25.062 1 96.69 163 CYS A CA 1
ATOM 1292 C C . CYS A 1 163 ? 9.008 -14.484 -26.328 1 96.69 163 CYS A C 1
ATOM 1294 O O . CYS A 1 163 ? 9.164 -15.68 -26.578 1 96.69 163 CYS A O 1
ATOM 1296 N N . TYR A 1 164 ? 9.445 -13.562 -27.188 1 97.25 164 TYR A N 1
ATOM 1297 C CA . TYR A 1 164 ? 10.266 -13.766 -28.375 1 97.25 164 TYR A CA 1
ATOM 1298 C C . TYR A 1 164 ? 9.617 -14.789 -29.312 1 97.25 164 TYR A C 1
ATOM 1300 O O . TYR A 1 164 ? 10.297 -15.68 -29.828 1 97.25 164 TYR A O 1
ATOM 1308 N N . SER A 1 165 ? 8.305 -14.75 -29.375 1 97.12 165 SER A N 1
ATOM 1309 C CA . SER A 1 165 ? 7.555 -15.688 -30.203 1 97.12 165 SER A CA 1
ATOM 1310 C C . SER A 1 165 ? 6.582 -14.953 -31.125 1 97.12 165 SER A C 1
ATOM 1312 O O . SER A 1 165 ? 6.32 -13.766 -30.953 1 97.12 165 SER A O 1
ATOM 1314 N N . ASN A 1 166 ? 6.125 -15.625 -32.156 1 96.5 166 ASN A N 1
ATOM 1315 C CA . ASN A 1 166 ? 5.07 -15.141 -33.062 1 96.5 166 ASN A CA 1
ATOM 1316 C C . ASN A 1 166 ? 3.686 -15.531 -32.531 1 96.5 166 ASN A C 1
ATOM 1318 O O . ASN A 1 166 ? 3.35 -16.719 -32.5 1 96.5 166 ASN A O 1
ATOM 1322 N N . ALA A 1 167 ? 2.922 -14.602 -32.25 1 95.81 167 ALA A N 1
ATOM 1323 C CA . ALA A 1 167 ? 1.592 -14.812 -31.672 1 95.81 167 ALA A CA 1
ATOM 1324 C C . ALA A 1 167 ? 0.753 -15.719 -32.562 1 95.81 167 ALA A C 1
ATOM 1326 O O . ALA A 1 167 ? -0.073 -16.5 -32.094 1 95.81 167 ALA A O 1
ATOM 1327 N N . ASN A 1 168 ? 0.974 -15.711 -33.844 1 95.75 168 ASN A N 1
ATOM 1328 C CA . ASN A 1 168 ? 0.203 -16.5 -34.781 1 95.75 168 ASN A CA 1
ATOM 1329 C C . ASN A 1 168 ? 0.471 -18 -34.625 1 95.75 168 ASN A C 1
ATOM 1331 O O . ASN A 1 168 ? -0.309 -18.828 -35.094 1 95.75 168 ASN A O 1
ATOM 1335 N N . ASP A 1 169 ? 1.537 -18.359 -34 1 96.62 169 ASP A N 1
ATOM 1336 C CA . ASP A 1 169 ? 1.904 -19.766 -33.844 1 96.62 169 ASP A CA 1
ATOM 1337 C C . ASP A 1 169 ? 1.342 -20.328 -32.531 1 96.62 169 ASP A C 1
ATOM 1339 O O . ASP A 1 169 ? 1.323 -21.547 -32.344 1 96.62 169 ASP A O 1
ATOM 1343 N N . MET A 1 170 ? 0.89 -19.531 -31.672 1 96.44 170 MET A N 1
ATOM 1344 C CA . MET A 1 170 ? 0.557 -19.922 -30.297 1 96.44 170 MET A CA 1
ATOM 1345 C C . MET A 1 170 ? -0.647 -20.859 -30.281 1 96.44 170 MET A C 1
ATOM 1347 O O . MET A 1 170 ? -0.66 -21.828 -29.531 1 96.44 170 MET A O 1
ATOM 1351 N N . PRO A 1 171 ? -1.647 -20.641 -31.141 1 95.62 171 PRO A N 1
ATOM 1352 C CA . PRO A 1 171 ? -2.789 -21.562 -31.125 1 95.62 171 PRO A CA 1
ATOM 1353 C C . PRO A 1 171 ? -2.406 -22.984 -31.5 1 95.62 171 PRO A C 1
ATOM 1355 O O . PRO A 1 171 ? -3.145 -23.922 -31.188 1 95.62 171 PRO A O 1
ATOM 1358 N N . TYR A 1 172 ? -1.279 -23.156 -32.094 1 95.38 172 TYR A N 1
ATOM 1359 C CA . TYR A 1 172 ? -0.792 -24.484 -32.469 1 95.38 172 TYR A CA 1
ATOM 1360 C C . TYR A 1 172 ? 0.275 -24.969 -31.516 1 95.38 172 TYR A C 1
ATOM 1362 O O . TYR A 1 172 ? 0.299 -26.141 -31.141 1 95.38 172 TYR A O 1
ATOM 1370 N N . GLY A 1 173 ? 1.105 -24.031 -31.141 1 96.75 173 GLY A N 1
ATOM 1371 C CA . GLY A 1 173 ? 2.266 -24.375 -30.328 1 96.75 173 GLY A CA 1
ATOM 1372 C C . GLY A 1 173 ? 1.905 -24.781 -28.922 1 96.75 173 GLY A C 1
ATOM 1373 O O . GLY A 1 173 ? 2.436 -25.766 -28.391 1 96.75 173 GLY A O 1
ATOM 1374 N N . TYR A 1 174 ? 1.065 -24.078 -28.266 1 97.19 174 TYR A N 1
ATOM 1375 C CA . TYR A 1 174 ? 0.726 -24.375 -26.875 1 97.19 174 TYR A CA 1
ATOM 1376 C C . TYR A 1 174 ? 0.03 -25.734 -26.766 1 97.19 174 TYR A C 1
ATOM 1378 O O . TYR A 1 174 ? 0.394 -26.562 -25.922 1 97.19 174 TYR A O 1
ATOM 1386 N N . PRO A 1 175 ? -0.997 -26.062 -27.641 1 96.5 175 PRO A N 1
ATOM 1387 C CA . PRO A 1 175 ? -1.565 -27.406 -27.609 1 96.5 175 PRO A CA 1
ATOM 1388 C C . PRO A 1 175 ? -0.534 -28.484 -27.906 1 96.5 175 PRO A C 1
ATOM 1390 O O . PRO A 1 175 ? -0.573 -29.562 -27.312 1 96.5 175 PRO A O 1
ATOM 1393 N N . LEU A 1 176 ? 0.378 -28.188 -28.781 1 97.06 176 LEU A N 1
ATOM 1394 C CA . LEU A 1 176 ? 1.404 -29.156 -29.156 1 97.06 176 LEU A CA 1
ATOM 1395 C C . LEU A 1 176 ? 2.289 -29.5 -27.953 1 97.06 176 LEU A C 1
ATOM 1397 O O . LEU A 1 176 ? 2.621 -30.672 -27.734 1 97.06 176 LEU A O 1
ATOM 1401 N N . MET A 1 177 ? 2.734 -28.484 -27.219 1 97.69 177 MET A N 1
ATOM 1402 C CA . MET A 1 177 ? 3.502 -28.75 -26 1 97.69 177 MET A CA 1
ATOM 1403 C C . MET A 1 177 ? 2.709 -29.625 -25.031 1 97.69 177 MET A C 1
ATOM 1405 O O . MET A 1 177 ? 3.254 -30.562 -24.453 1 97.69 177 MET A O 1
ATOM 1409 N N . GLY A 1 178 ? 1.421 -29.312 -24.875 1 96.06 178 GLY A N 1
ATOM 1410 C CA . GLY A 1 178 ? 0.578 -30.156 -24.047 1 96.06 178 GLY A CA 1
ATOM 1411 C C . GLY A 1 178 ? 0.604 -31.609 -24.469 1 96.06 178 GLY A C 1
ATOM 1412 O O . GLY A 1 178 ? 0.691 -32.5 -23.625 1 96.06 178 GLY A O 1
ATOM 1413 N N . SER A 1 179 ? 0.543 -31.828 -25.734 1 95.75 179 SER A N 1
ATOM 1414 C CA . SER A 1 179 ? 0.587 -33.188 -26.281 1 95.75 179 SER A CA 1
ATOM 1415 C C . SER A 1 179 ? 1.921 -33.844 -25.969 1 95.75 179 SER A C 1
ATOM 1417 O O . SER A 1 179 ? 1.958 -35.031 -25.594 1 95.75 179 SER A O 1
ATOM 1419 N N . PHE A 1 180 ? 2.996 -33.094 -26.156 1 97.44 180 PHE A N 1
ATOM 1420 C CA . PHE A 1 180 ? 4.316 -33.656 -25.875 1 97.44 180 PHE A CA 1
ATOM 1421 C C . PHE A 1 180 ? 4.445 -34 -24.406 1 97.44 180 PHE A C 1
ATOM 1423 O O . PHE A 1 180 ? 4.992 -35.062 -24.062 1 97.44 180 PHE A O 1
ATOM 1430 N N . LEU A 1 181 ? 3.99 -33.156 -23.5 1 97.62 181 LEU A N 1
ATOM 1431 C CA . LEU A 1 181 ? 4.031 -33.438 -22.078 1 97.62 181 LEU A CA 1
ATOM 1432 C C . LEU A 1 181 ? 3.277 -34.719 -21.734 1 97.62 181 LEU A C 1
ATOM 1434 O O . LEU A 1 181 ? 3.783 -35.562 -21 1 97.62 181 LEU A O 1
ATOM 1438 N N . ASN A 1 182 ? 2.113 -34.906 -22.312 1 95.06 182 ASN A N 1
ATOM 1439 C CA . ASN A 1 182 ? 1.302 -36.094 -22.078 1 95.06 182 ASN A CA 1
ATOM 1440 C C . ASN A 1 182 ? 1.979 -37.344 -22.594 1 95.06 182 ASN A C 1
ATOM 1442 O O . ASN A 1 182 ? 1.881 -38.438 -21.984 1 95.06 182 ASN A O 1
ATOM 1446 N N . MET A 1 183 ? 2.617 -37.219 -23.703 1 96.19 183 MET A N 1
ATOM 1447 C CA . MET A 1 183 ? 3.264 -38.375 -24.344 1 96.19 183 MET A CA 1
ATOM 1448 C C . MET A 1 183 ? 4.387 -38.906 -23.484 1 96.19 183 MET A C 1
ATOM 1450 O O . MET A 1 183 ? 4.781 -40.062 -23.625 1 96.19 183 MET A O 1
ATOM 1454 N N . THR A 1 184 ? 4.941 -38.094 -22.656 1 97.25 184 THR A N 1
ATOM 1455 C CA . THR A 1 184 ? 6.031 -38.562 -21.797 1 97.25 184 THR A CA 1
ATOM 1456 C C . THR A 1 184 ? 5.527 -39.562 -20.766 1 97.25 184 THR A C 1
ATOM 1458 O O . THR A 1 184 ? 6.32 -40.312 -20.172 1 97.25 184 THR A O 1
ATOM 1461 N N . GLY A 1 185 ? 4.23 -39.531 -20.453 1 96.44 185 GLY A N 1
ATOM 1462 C CA . GLY A 1 185 ? 3.643 -40.406 -19.453 1 96.44 185 GLY A CA 1
ATOM 1463 C C . GLY A 1 185 ? 3.707 -39.844 -18.047 1 96.44 185 GLY A C 1
ATOM 1464 O O . GLY A 1 185 ? 3.012 -40.312 -17.141 1 96.44 185 GLY A O 1
ATOM 1465 N N . ARG A 1 186 ? 4.465 -38.844 -17.797 1 96.81 186 ARG A N 1
ATOM 1466 C CA . ARG A 1 186 ? 4.527 -38.188 -16.484 1 96.81 186 ARG A CA 1
ATOM 1467 C C . ARG A 1 186 ? 3.439 -37.125 -16.328 1 96.81 186 ARG A C 1
ATOM 1469 O O . ARG A 1 186 ? 3.225 -36.312 -17.234 1 96.81 186 ARG A O 1
ATOM 1476 N N . PRO A 1 187 ? 2.709 -37.188 -15.242 1 96.69 187 PRO A N 1
ATOM 1477 C CA . PRO A 1 187 ? 1.733 -36.125 -15.016 1 96.69 187 PRO A CA 1
ATOM 1478 C C . PRO A 1 187 ? 2.391 -34.781 -14.719 1 96.69 187 PRO A C 1
ATOM 1480 O O . PRO A 1 187 ? 3.023 -34.625 -13.672 1 96.69 187 PRO A O 1
ATOM 1483 N N . ILE A 1 188 ? 2.291 -33.844 -15.617 1 98.31 188 ILE A N 1
ATOM 1484 C CA . ILE A 1 188 ? 2.855 -32.5 -15.469 1 98.31 188 ILE A CA 1
ATOM 1485 C C . ILE A 1 188 ? 1.749 -31.453 -15.617 1 98.31 188 ILE A C 1
ATOM 1487 O O . ILE A 1 188 ? 1.109 -31.359 -16.672 1 98.31 188 ILE A O 1
ATOM 1491 N N . LEU A 1 189 ? 1.477 -30.766 -14.531 1 98.5 189 LEU A N 1
ATOM 1492 C CA . LEU A 1 189 ? 0.534 -29.656 -14.617 1 98.5 189 LEU A CA 1
ATOM 1493 C C . LEU A 1 189 ? 1.024 -28.594 -15.602 1 98.5 189 LEU A C 1
ATOM 1495 O O . LEU A 1 189 ? 2.186 -28.188 -15.547 1 98.5 189 LEU A O 1
ATOM 1499 N N . TYR A 1 190 ? 0.163 -28.172 -16.484 1 98.44 190 TYR A N 1
ATOM 1500 C CA . TYR A 1 190 ? 0.556 -27.312 -17.594 1 98.44 190 TYR A CA 1
ATOM 1501 C C . TYR A 1 190 ? -0.041 -25.922 -17.438 1 98.44 190 TYR A C 1
ATOM 1503 O O . TYR A 1 190 ? -1.258 -25.75 -17.531 1 98.44 190 TYR A O 1
ATOM 1511 N N . SER A 1 191 ? 0.778 -24.891 -17.172 1 98.25 191 SER A N 1
ATOM 1512 C CA . SER A 1 191 ? 0.414 -23.484 -17.062 1 98.25 191 SER A CA 1
ATOM 1513 C C . SER A 1 191 ? 0.826 -22.703 -18.297 1 98.25 191 SER A C 1
ATOM 1515 O O . SER A 1 191 ? 2.014 -22.609 -18.609 1 98.25 191 SER A O 1
ATOM 1517 N N . CYS A 1 192 ? -0.156 -22.141 -18.938 1 96.75 192 CYS A N 1
ATOM 1518 C CA . CYS A 1 192 ? 0.084 -21.391 -20.172 1 96.75 192 CYS A CA 1
ATOM 1519 C C . CYS A 1 192 ? -0.031 -19.891 -19.922 1 96.75 192 CYS A C 1
ATOM 1521 O O . CYS A 1 192 ? -0.937 -19.438 -19.234 1 96.75 192 CYS A O 1
ATOM 1523 N N . SER A 1 193 ? 0.899 -19.094 -20.516 1 95.94 193 SER A N 1
ATOM 1524 C CA . SER A 1 193 ? 0.733 -17.641 -20.5 1 95.94 193 SER A CA 1
ATOM 1525 C C . SER A 1 193 ? 0.149 -17.141 -21.812 1 95.94 193 SER A C 1
ATOM 1527 O O . SER A 1 193 ? 0.203 -15.945 -22.109 1 95.94 193 SER A O 1
ATOM 1529 N N . TRP A 1 194 ? -0.444 -18.016 -22.594 1 93.12 194 TRP A N 1
ATOM 1530 C CA . TRP A 1 194 ? -0.96 -17.844 -23.953 1 93.12 194 TRP A CA 1
ATOM 1531 C C . TRP A 1 194 ? -1.87 -16.625 -24.047 1 93.12 194 TRP A C 1
ATOM 1533 O O . TRP A 1 194 ? -1.638 -15.734 -24.859 1 93.12 194 TRP A O 1
ATOM 1543 N N . PRO A 1 195 ? -2.791 -16.422 -23.203 1 94.88 195 PRO A N 1
ATOM 1544 C CA . PRO A 1 195 ? -3.73 -15.32 -23.375 1 94.88 195 PRO A CA 1
ATOM 1545 C C . PRO A 1 195 ? -3.082 -13.953 -23.156 1 94.88 195 PRO A C 1
ATOM 1547 O O . PRO A 1 195 ? -3.561 -12.945 -23.688 1 94.88 195 PRO A O 1
ATOM 1550 N N . ASP A 1 196 ? -2.014 -13.891 -22.422 1 93.38 196 ASP A N 1
ATOM 1551 C CA . ASP A 1 196 ? -1.357 -12.617 -22.156 1 93.38 196 ASP A CA 1
ATOM 1552 C C . ASP A 1 196 ? -0.665 -12.078 -23.391 1 93.38 196 ASP A C 1
ATOM 1554 O O . ASP A 1 196 ? -0.317 -10.891 -23.453 1 93.38 196 ASP A O 1
ATOM 1558 N N . TYR A 1 197 ? -0.509 -12.906 -24.453 1 94.69 197 TYR A N 1
ATOM 1559 C CA . TYR A 1 197 ? 0.327 -12.531 -25.578 1 94.69 197 TYR A CA 1
ATOM 1560 C C . TYR A 1 197 ? -0.51 -12.359 -26.844 1 94.69 197 TYR A C 1
ATOM 1562 O O . TYR A 1 197 ? 0.031 -12.148 -27.938 1 94.69 197 TYR A O 1
ATOM 1570 N N . VAL A 1 198 ? -1.825 -12.477 -26.703 1 94.38 198 VAL A N 1
ATOM 1571 C CA . VAL A 1 198 ? -2.688 -12.312 -27.859 1 94.38 198 VAL A CA 1
ATOM 1572 C C . VAL A 1 198 ? -3.795 -11.312 -27.547 1 94.38 198 VAL A C 1
ATOM 1574 O O . VAL A 1 198 ? -4.223 -11.188 -26.391 1 94.38 198 VAL A O 1
ATOM 1577 N N . SER A 1 199 ? -4.336 -10.617 -28.578 1 91.44 199 SER A N 1
ATOM 1578 C CA . SER A 1 199 ? -5.32 -9.562 -28.391 1 91.44 199 SER A CA 1
ATOM 1579 C C . SER A 1 199 ? -6.711 -10.133 -28.125 1 91.44 199 SER A C 1
ATOM 1581 O O . SER A 1 199 ? -7.504 -9.547 -27.391 1 91.44 199 SER A O 1
ATOM 1583 N N . LYS A 1 200 ? -7.016 -11.258 -28.719 1 93.62 200 LYS A N 1
ATOM 1584 C CA . LYS A 1 200 ? -8.312 -11.906 -28.562 1 93.62 200 LYS A CA 1
ATOM 1585 C C . LYS A 1 200 ? -8.156 -13.383 -28.219 1 93.62 200 LYS A C 1
ATOM 1587 O O . LYS A 1 200 ? -8.328 -14.25 -29.078 1 93.62 200 LYS A O 1
ATOM 1592 N N . PRO A 1 201 ? -7.945 -13.656 -27.031 1 96.12 201 PRO A N 1
ATOM 1593 C CA . PRO A 1 201 ? -7.707 -15.039 -26.625 1 96.12 201 PRO A CA 1
ATOM 1594 C C . PRO A 1 201 ? -8.938 -15.93 -26.812 1 96.12 201 PRO A C 1
ATOM 1596 O O . PRO A 1 201 ? -10.047 -15.531 -26.453 1 96.12 201 PRO A O 1
ATOM 1599 N N . ASP A 1 202 ? -8.742 -17.094 -27.359 1 95.94 202 ASP A N 1
ATOM 1600 C CA . ASP A 1 202 ? -9.773 -18.125 -27.422 1 95.94 202 ASP A CA 1
ATOM 1601 C C . ASP A 1 202 ? -9.758 -18.984 -26.156 1 95.94 202 ASP A C 1
ATOM 1603 O O . ASP A 1 202 ? -9.141 -20.047 -26.141 1 95.94 202 ASP A O 1
ATOM 1607 N N . TYR A 1 203 ? -10.508 -18.656 -25.203 1 96.94 203 TYR A N 1
ATOM 1608 C CA . TYR A 1 203 ? -10.438 -19.266 -23.875 1 96.94 203 TYR A CA 1
ATOM 1609 C C . TYR A 1 203 ? -10.961 -20.703 -23.922 1 96.94 203 TYR A C 1
ATOM 1611 O O . TYR A 1 203 ? -10.547 -21.547 -23.109 1 96.94 203 TYR A O 1
ATOM 1619 N N . LYS A 1 204 ? -11.883 -21.031 -24.781 1 95.19 204 LYS A N 1
ATOM 1620 C CA . LYS A 1 204 ? -12.32 -22.406 -24.938 1 95.19 204 LYS A CA 1
ATOM 1621 C C . LYS A 1 204 ? -11.172 -23.297 -25.391 1 95.19 204 LYS A C 1
ATOM 1623 O O . LYS A 1 204 ? -10.969 -24.391 -24.859 1 95.19 204 LYS A O 1
ATOM 1628 N N . ALA A 1 205 ? -10.43 -22.797 -26.391 1 94.19 205 ALA A N 1
ATOM 1629 C CA . ALA A 1 205 ? -9.273 -23.531 -26.875 1 94.19 205 ALA A CA 1
ATOM 1630 C C . ALA A 1 205 ? -8.188 -23.625 -25.812 1 94.19 205 ALA A C 1
ATOM 1632 O O . ALA A 1 205 ? -7.562 -24.688 -25.641 1 94.19 205 ALA A O 1
ATOM 1633 N N . ILE A 1 206 ? -7.98 -22.594 -25.141 1 95.75 206 ILE A N 1
ATOM 1634 C CA . ILE A 1 206 ? -6.961 -22.531 -24.094 1 95.75 206 ILE A CA 1
ATOM 1635 C C . ILE A 1 206 ? -7.312 -23.516 -22.984 1 95.75 206 ILE A C 1
ATOM 1637 O O . ILE A 1 206 ? -6.453 -24.281 -22.516 1 95.75 206 ILE A O 1
ATOM 1641 N N . ALA A 1 207 ? -8.555 -23.531 -22.625 1 94.88 207 ALA A N 1
ATOM 1642 C CA . ALA A 1 207 ? -9.023 -24.406 -21.547 1 94.88 207 ALA A CA 1
ATOM 1643 C C . ALA A 1 207 ? -8.891 -25.875 -21.938 1 94.88 207 ALA A C 1
ATOM 1645 O O . ALA A 1 207 ? -8.695 -26.734 -21.062 1 94.88 207 ALA A O 1
ATOM 1646 N N . LYS A 1 208 ? -8.891 -26.188 -23.125 1 92.88 208 LYS A N 1
ATOM 1647 C CA . LYS A 1 208 ? -8.727 -27.547 -23.609 1 92.88 208 LYS A CA 1
ATOM 1648 C C . LYS A 1 208 ? -7.258 -27.969 -23.594 1 92.88 208 LYS A C 1
ATOM 1650 O O . LYS A 1 208 ? -6.945 -29.156 -23.578 1 92.88 208 LYS A O 1
ATOM 1655 N N . SER A 1 209 ? -6.406 -26.938 -23.547 1 93.19 209 SER A N 1
ATOM 1656 C CA . SER A 1 209 ? -4.988 -27.219 -23.781 1 93.19 209 SER A CA 1
ATOM 1657 C C . SER A 1 209 ? -4.188 -27.109 -22.484 1 93.19 209 SER A C 1
ATOM 1659 O O . SER A 1 209 ? -3.146 -27.75 -22.344 1 93.19 209 SER A O 1
ATOM 1661 N N . CYS A 1 210 ? -4.594 -26.328 -21.578 1 96.44 210 CYS A N 1
ATOM 1662 C CA . CYS A 1 210 ? -3.805 -25.969 -20.391 1 96.44 210 CYS A CA 1
ATOM 1663 C C . CYS A 1 210 ? -4.621 -26.141 -19.125 1 96.44 210 CYS A C 1
ATOM 1665 O O . CYS A 1 210 ? -5.84 -25.969 -19.125 1 96.44 210 CYS A O 1
ATOM 1667 N N . ASN A 1 211 ? -3.963 -26.484 -18.031 1 98.06 211 ASN A N 1
ATOM 1668 C CA . ASN A 1 211 ? -4.641 -26.594 -16.734 1 98.06 211 ASN A CA 1
ATOM 1669 C C . ASN A 1 211 ? -4.934 -25.234 -16.125 1 98.06 211 ASN A C 1
ATOM 1671 O O . ASN A 1 211 ? -5.988 -25.016 -15.523 1 98.06 211 ASN A O 1
ATOM 1675 N N . ILE A 1 212 ? -3.936 -24.359 -16.188 1 98.31 212 ILE A N 1
ATOM 1676 C CA . ILE A 1 212 ? -4.09 -22.969 -15.773 1 98.31 212 ILE A CA 1
ATOM 1677 C C . ILE A 1 212 ? -3.438 -22.047 -16.797 1 98.31 212 ILE A C 1
ATOM 1679 O O . ILE A 1 212 ? -2.615 -22.484 -17.609 1 98.31 212 ILE A O 1
ATOM 1683 N N . TRP A 1 213 ? -3.861 -20.781 -16.797 1 98.44 213 TRP A N 1
ATOM 1684 C CA . TRP A 1 213 ? -3.268 -19.844 -17.75 1 98.44 213 TRP A CA 1
ATOM 1685 C C . TRP A 1 213 ? -3.291 -18.422 -17.203 1 98.44 213 TRP A C 1
ATOM 1687 O O . TRP A 1 213 ? -4.285 -18 -16.609 1 98.44 213 TRP A O 1
ATOM 1697 N N . ARG A 1 214 ? -2.234 -17.688 -17.375 1 97.5 214 ARG A N 1
ATOM 1698 C CA . ARG A 1 214 ? -2.188 -16.266 -17.031 1 97.5 214 ARG A CA 1
ATOM 1699 C C . ARG A 1 214 ? -2.771 -15.414 -18.156 1 97.5 214 ARG A C 1
ATOM 1701 O O . ARG A 1 214 ? -2.348 -15.523 -19.312 1 97.5 214 ARG A O 1
ATOM 1708 N N . ASN A 1 215 ? -3.717 -14.562 -17.828 1 96.44 215 ASN A N 1
ATOM 1709 C CA . ASN A 1 215 ? -4.414 -13.844 -18.891 1 96.44 215 ASN A CA 1
ATOM 1710 C C . ASN A 1 215 ? -4.34 -12.336 -18.688 1 96.44 215 ASN A C 1
ATOM 1712 O O . ASN A 1 215 ? -5.141 -11.586 -19.25 1 96.44 215 ASN A O 1
ATOM 1716 N N . TYR A 1 216 ? -3.432 -11.93 -17.812 1 94.81 216 TYR A N 1
ATOM 1717 C CA . TYR A 1 216 ? -3.162 -10.516 -17.562 1 94.81 216 TYR A CA 1
ATOM 1718 C C . TYR A 1 216 ? -1.679 -10.281 -17.312 1 94.81 216 TYR A C 1
ATOM 1720 O O . TYR A 1 216 ? -0.888 -11.227 -17.297 1 94.81 216 TYR A O 1
ATOM 1728 N N . HIS A 1 217 ? -1.303 -9.125 -17.141 1 93.44 217 HIS A N 1
ATOM 1729 C CA . HIS A 1 217 ? 0.108 -8.797 -16.969 1 93.44 217 HIS A CA 1
ATOM 1730 C C . HIS A 1 217 ? 0.641 -9.344 -15.648 1 93.44 217 HIS A C 1
ATOM 1732 O O . HIS A 1 217 ? -0.137 -9.664 -14.75 1 93.44 217 HIS A O 1
ATOM 1738 N N . ASP A 1 218 ? 1.932 -9.383 -15.586 1 94.5 218 ASP A N 1
ATOM 1739 C CA . ASP A 1 218 ? 2.596 -9.812 -14.359 1 94.5 218 ASP A CA 1
ATOM 1740 C C . ASP A 1 218 ? 2.191 -8.938 -13.18 1 94.5 218 ASP A C 1
ATOM 1742 O O . ASP A 1 218 ? 2.162 -7.711 -13.289 1 94.5 218 ASP A O 1
ATOM 1746 N N . VAL A 1 219 ? 1.881 -9.625 -12.141 1 97.5 219 VAL A N 1
ATOM 1747 C CA . VAL A 1 219 ? 1.653 -8.898 -10.898 1 97.5 219 VAL A CA 1
ATOM 1748 C C . VAL A 1 219 ? 2.93 -8.164 -10.492 1 97.5 219 VAL A C 1
ATOM 1750 O O . VAL A 1 219 ? 4.035 -8.68 -10.68 1 97.5 219 VAL A O 1
ATOM 1753 N N . GLN A 1 220 ? 2.787 -6.965 -10.023 1 97.94 220 GLN A N 1
ATOM 1754 C CA . GLN A 1 220 ? 3.867 -6.199 -9.406 1 97.94 220 GLN A CA 1
ATOM 1755 C C . GLN A 1 220 ? 3.607 -5.988 -7.918 1 97.94 220 GLN A C 1
ATOM 1757 O O . GLN A 1 220 ? 2.484 -6.176 -7.441 1 97.94 220 GLN A O 1
ATOM 1762 N N . ASP A 1 221 ? 4.625 -5.637 -7.199 1 98 221 ASP A N 1
ATOM 1763 C CA . ASP A 1 221 ? 4.539 -5.473 -5.75 1 98 221 ASP A CA 1
ATOM 1764 C C . ASP A 1 221 ? 3.879 -4.145 -5.387 1 98 221 ASP A C 1
ATOM 1766 O O . ASP A 1 221 ? 4.496 -3.293 -4.742 1 98 221 ASP A O 1
ATOM 1770 N N . SER A 1 222 ? 2.578 -4 -5.746 1 98.31 222 SER A N 1
ATOM 1771 C CA . SER A 1 222 ? 1.879 -2.742 -5.516 1 98.31 222 SER A CA 1
ATOM 1772 C C . SER A 1 222 ? 0.368 -2.943 -5.5 1 98.31 222 SER A C 1
ATOM 1774 O O . SER A 1 222 ? -0.15 -3.848 -6.16 1 98.31 222 SER A O 1
ATOM 1776 N N . TRP A 1 223 ? -0.301 -2.027 -4.809 1 98.62 223 TRP A N 1
ATOM 1777 C CA . TRP A 1 223 ? -1.76 -2.012 -4.801 1 98.62 223 TRP A CA 1
ATOM 1778 C C . TRP A 1 223 ? -2.309 -1.739 -6.195 1 98.62 223 TRP A C 1
ATOM 1780 O O . TRP A 1 223 ? -3.311 -2.33 -6.602 1 98.62 223 TRP A O 1
ATOM 1790 N N . ALA A 1 224 ? -1.692 -0.865 -6.914 1 98.25 224 ALA A N 1
ATOM 1791 C CA . ALA A 1 224 ? -2.156 -0.535 -8.258 1 98.25 224 ALA A CA 1
ATOM 1792 C C . ALA A 1 224 ? -2.23 -1.782 -9.133 1 98.25 224 ALA A C 1
ATOM 1794 O O . ALA A 1 224 ? -3.186 -1.96 -9.891 1 98.25 224 ALA A O 1
ATOM 1795 N N . SER A 1 225 ? -1.232 -2.609 -9.016 1 98.5 225 SER A N 1
ATOM 1796 C CA . SER A 1 225 ? -1.206 -3.852 -9.781 1 98.5 225 SER A CA 1
ATOM 1797 C C . SER A 1 225 ? -2.35 -4.777 -9.383 1 98.5 225 SER A C 1
ATOM 1799 O O . SER A 1 225 ? -3.096 -5.258 -10.234 1 98.5 225 SER A O 1
ATOM 1801 N N . ILE A 1 226 ? -2.549 -4.992 -8.094 1 98.81 226 ILE A N 1
ATOM 1802 C CA . ILE A 1 226 ? -3.576 -5.887 -7.574 1 98.81 226 ILE A CA 1
ATOM 1803 C C . ILE A 1 226 ? -4.957 -5.379 -7.98 1 98.81 226 ILE A C 1
ATOM 1805 O O . ILE A 1 226 ? -5.785 -6.145 -8.477 1 98.81 226 ILE A O 1
ATOM 1809 N N . ALA A 1 227 ? -5.176 -4.09 -7.805 1 98.81 227 ALA A N 1
ATOM 1810 C CA . ALA A 1 227 ? -6.465 -3.492 -8.133 1 98.81 227 ALA A CA 1
ATOM 1811 C C . ALA A 1 227 ? -6.785 -3.652 -9.617 1 98.81 227 ALA A C 1
ATOM 1813 O O . ALA A 1 227 ? -7.918 -3.973 -9.977 1 98.81 227 ALA A O 1
ATOM 1814 N N . SER A 1 228 ? -5.805 -3.439 -10.445 1 98.62 228 SER A N 1
ATOM 1815 C CA . SER A 1 228 ? -6.023 -3.539 -11.883 1 98.62 228 SER A CA 1
ATOM 1816 C C . SER A 1 228 ? -6.371 -4.965 -12.297 1 98.62 228 SER A C 1
ATOM 1818 O O . SER A 1 228 ? -7.199 -5.18 -13.18 1 98.62 228 SER A O 1
ATOM 1820 N N . ILE A 1 229 ? -5.754 -5.887 -11.664 1 98.69 229 ILE A N 1
ATOM 1821 C CA . ILE A 1 229 ? -6.031 -7.289 -11.953 1 98.69 229 ILE A CA 1
ATOM 1822 C C . ILE A 1 229 ? -7.461 -7.629 -11.539 1 98.69 229 ILE A C 1
ATOM 1824 O O . ILE A 1 229 ? -8.219 -8.219 -12.312 1 98.69 229 ILE A O 1
ATOM 1828 N N . ILE A 1 230 ? -7.848 -7.227 -10.367 1 98.88 230 ILE A N 1
ATOM 1829 C CA . ILE A 1 230 ? -9.188 -7.523 -9.883 1 98.88 230 ILE A CA 1
ATOM 1830 C C . ILE A 1 230 ? -10.227 -6.855 -10.781 1 98.88 230 ILE A C 1
ATOM 1832 O O . ILE A 1 230 ? -11.266 -7.453 -11.094 1 98.88 230 ILE A O 1
ATOM 1836 N N . LYS A 1 231 ? -9.945 -5.637 -11.203 1 98.62 231 LYS A N 1
ATOM 1837 C CA . LYS A 1 231 ? -10.859 -4.938 -12.102 1 98.62 231 LYS A CA 1
ATOM 1838 C C . LYS A 1 231 ? -10.992 -5.672 -13.43 1 98.62 231 LYS A C 1
ATOM 1840 O O . LYS A 1 231 ? -12.102 -5.816 -13.953 1 98.62 231 LYS A O 1
ATOM 1845 N N . PHE A 1 232 ? -9.906 -6.117 -13.953 1 98.56 232 PHE A N 1
ATOM 1846 C CA . PHE A 1 232 ? -9.906 -6.887 -15.188 1 98.56 232 PHE A CA 1
ATOM 1847 C C . PHE A 1 232 ? -10.773 -8.133 -15.055 1 98.56 232 PHE A C 1
ATOM 1849 O O . PHE A 1 232 ? -11.594 -8.43 -15.93 1 98.56 232 PHE A O 1
ATOM 1856 N N . TYR A 1 233 ? -10.641 -8.859 -13.969 1 98.69 233 TYR A N 1
ATOM 1857 C CA . TYR A 1 233 ? -11.414 -10.07 -13.719 1 98.69 233 TYR A CA 1
ATOM 1858 C C . TYR A 1 233 ? -12.883 -9.734 -13.492 1 98.69 233 TYR A C 1
ATOM 1860 O O . TYR A 1 233 ? -13.766 -10.508 -13.875 1 98.69 233 TYR A O 1
ATOM 1868 N N . GLY A 1 234 ? -13.141 -8.602 -12.836 1 98.69 234 GLY A N 1
ATOM 1869 C CA . GLY A 1 234 ? -14.516 -8.164 -12.648 1 98.69 234 GLY A CA 1
ATOM 1870 C C . GLY A 1 234 ? -15.211 -7.816 -13.945 1 98.69 234 GLY A C 1
ATOM 1871 O O . GLY A 1 234 ? -16.391 -8.125 -14.125 1 98.69 234 GLY A O 1
ATOM 1872 N N . ASP A 1 235 ? -14.477 -7.191 -14.844 1 98.06 235 ASP A N 1
ATOM 1873 C CA . ASP A 1 235 ? -15.055 -6.816 -16.125 1 98.06 235 ASP A CA 1
ATOM 1874 C C . ASP A 1 235 ? -15.375 -8.055 -16.969 1 98.06 235 ASP A C 1
ATOM 1876 O O . ASP A 1 235 ? -16.375 -8.086 -17.672 1 98.06 235 ASP A O 1
ATOM 1880 N N . ASN A 1 236 ? -14.438 -9.016 -16.859 1 97.56 236 ASN A N 1
ATOM 1881 C CA . ASN A 1 236 ? -14.656 -10.297 -17.531 1 97.56 236 ASN A CA 1
ATOM 1882 C C . ASN A 1 236 ? -15.164 -10.109 -18.953 1 97.56 236 ASN A C 1
ATOM 1884 O O . ASN A 1 236 ? -16.094 -10.789 -19.391 1 97.56 236 ASN A O 1
ATOM 1888 N N . LYS A 1 237 ? -14.57 -9.203 -19.688 1 94.69 237 LYS A N 1
ATOM 1889 C CA . LYS A 1 237 ? -15.047 -8.797 -21 1 94.69 237 LYS A CA 1
ATOM 1890 C C . LYS A 1 237 ? -15.047 -9.977 -21.984 1 94.69 237 LYS A C 1
ATOM 1892 O O . LYS A 1 237 ? -15.953 -10.102 -22.812 1 94.69 237 LYS A O 1
ATOM 1897 N N . ALA A 1 238 ? -14.109 -10.883 -21.828 1 94.19 238 ALA A N 1
ATOM 1898 C CA . ALA A 1 238 ? -13.992 -12.008 -22.75 1 94.19 238 ALA A CA 1
ATOM 1899 C C . ALA A 1 238 ? -14.688 -13.25 -22.188 1 94.19 238 ALA A C 1
ATOM 1901 O O . ALA A 1 238 ? -14.523 -14.352 -22.719 1 94.19 238 ALA A O 1
ATOM 1902 N N . LYS A 1 239 ? -15.312 -13.102 -21.094 1 95.69 239 LYS A N 1
ATOM 1903 C CA . LYS A 1 239 ? -16.094 -14.148 -20.438 1 95.69 239 LYS A CA 1
ATOM 1904 C C . LYS A 1 239 ? -15.227 -15.352 -20.094 1 95.69 239 LYS A C 1
ATOM 1906 O O . LYS A 1 239 ? -15.633 -16.5 -20.281 1 95.69 239 LYS A O 1
ATOM 1911 N N . PHE A 1 240 ? -14.023 -15.023 -19.672 1 97.25 240 PHE A N 1
ATOM 1912 C CA . PHE A 1 240 ? -13.078 -16.094 -19.344 1 97.25 240 PHE A CA 1
ATOM 1913 C C . PHE A 1 240 ? -13.5 -16.812 -18.078 1 97.25 240 PHE A C 1
ATOM 1915 O O . PHE A 1 240 ? -13.078 -17.938 -17.828 1 97.25 240 PHE A O 1
ATOM 1922 N N . ALA A 1 241 ? -14.352 -16.219 -17.25 1 97.81 241 ALA A N 1
ATOM 1923 C CA . ALA A 1 241 ? -14.812 -16.875 -16.031 1 97.81 241 ALA A CA 1
ATOM 1924 C C . ALA A 1 241 ? -15.625 -18.125 -16.359 1 97.81 241 ALA A C 1
ATOM 1926 O O . ALA A 1 241 ? -15.68 -19.062 -15.555 1 97.81 241 ALA A O 1
ATOM 1927 N N . GLU A 1 242 ? -16.219 -18.203 -17.5 1 96.5 242 GLU A N 1
ATOM 1928 C CA . GLU A 1 242 ? -17.156 -19.266 -17.875 1 96.5 242 GLU A CA 1
ATOM 1929 C C . GLU A 1 242 ? -16.438 -20.562 -18.188 1 96.5 242 GLU A C 1
ATOM 1931 O O . GLU A 1 242 ? -17.031 -21.641 -18.188 1 96.5 242 GLU A O 1
ATOM 1936 N N . VAL A 1 243 ? -15.125 -20.453 -18.469 1 96.62 243 VAL A N 1
ATOM 1937 C CA . VAL A 1 243 ? -14.414 -21.688 -18.812 1 96.62 243 VAL A CA 1
ATOM 1938 C C . VAL A 1 243 ? -13.727 -22.266 -17.578 1 96.62 243 VAL A C 1
ATOM 1940 O O . VAL A 1 243 ? -13.188 -23.359 -17.625 1 96.62 243 VAL A O 1
ATOM 1943 N N . ALA A 1 244 ? -13.734 -21.562 -16.516 1 97.44 244 ALA A N 1
ATOM 1944 C CA . ALA A 1 244 ? -13.086 -22.047 -15.289 1 97.44 244 ALA A CA 1
ATOM 1945 C C . ALA A 1 244 ? -13.867 -23.203 -14.68 1 97.44 244 ALA A C 1
ATOM 1947 O O . ALA A 1 244 ? -15.07 -23.109 -14.445 1 97.44 244 ALA A O 1
ATOM 1948 N N . LYS A 1 245 ? -13.219 -24.281 -14.43 1 97.31 245 LYS A N 1
ATOM 1949 C CA . LYS A 1 245 ? -13.742 -25.5 -13.828 1 97.31 245 LYS A CA 1
ATOM 1950 C C . LYS A 1 245 ? -12.617 -26.438 -13.406 1 97.31 245 LYS A C 1
ATOM 1952 O O . LYS A 1 245 ? -11.445 -26.172 -13.68 1 97.31 245 LYS A O 1
ATOM 1957 N N . PRO A 1 246 ? -12.93 -27.516 -12.664 1 97.75 246 PRO A N 1
ATOM 1958 C CA . PRO A 1 246 ? -11.875 -28.453 -12.289 1 97.75 246 PRO A CA 1
ATOM 1959 C C . PRO A 1 246 ? -11.023 -28.891 -13.477 1 97.75 246 PRO A C 1
ATOM 1961 O O . PRO A 1 246 ? -11.555 -29.391 -14.469 1 97.75 246 PRO A O 1
ATOM 1964 N N . GLY A 1 247 ? -9.758 -28.641 -13.367 1 97.06 247 GLY A N 1
ATOM 1965 C CA . GLY A 1 247 ? -8.82 -28.969 -14.422 1 97.06 247 GLY A CA 1
ATOM 1966 C C . GLY A 1 247 ? -8.43 -27.781 -15.273 1 97.06 247 GLY A C 1
ATOM 1967 O O . GLY A 1 247 ? -7.504 -27.859 -16.078 1 97.06 247 GLY A O 1
ATOM 1968 N N . GLN A 1 248 ? -9.242 -26.672 -15.117 1 96.94 248 GLN A N 1
ATOM 1969 C CA . GLN A 1 248 ? -9.047 -25.484 -15.945 1 96.94 248 GLN A CA 1
ATOM 1970 C C . GLN A 1 248 ? -9.305 -24.203 -15.141 1 96.94 248 GLN A C 1
ATOM 1972 O O . GLN A 1 248 ? -10.445 -23.922 -14.781 1 96.94 248 GLN A O 1
ATOM 1977 N N . PHE A 1 249 ? -8.211 -23.391 -14.922 1 98.5 249 PHE A N 1
ATOM 1978 C CA . PHE A 1 249 ? -8.422 -22.203 -14.094 1 98.5 249 PHE A CA 1
ATOM 1979 C C . PHE A 1 249 ? -7.684 -21 -14.672 1 98.5 249 PHE A C 1
ATOM 1981 O O . PHE A 1 249 ? -6.562 -21.141 -15.164 1 98.5 249 PHE A O 1
ATOM 1988 N N . ASN A 1 250 ? -8.344 -19.812 -14.633 1 98.56 250 ASN A N 1
ATOM 1989 C CA . ASN A 1 250 ? -7.66 -18.547 -14.898 1 98.56 250 ASN A CA 1
ATOM 1990 C C . ASN A 1 250 ? -6.68 -18.203 -13.789 1 98.56 250 ASN A C 1
ATOM 1992 O O . ASN A 1 250 ? -6.965 -18.422 -12.609 1 98.56 250 ASN A O 1
ATOM 1996 N N . ASP A 1 251 ? -5.562 -17.719 -14.164 1 98.56 251 ASP A N 1
ATOM 1997 C CA . ASP A 1 251 ? -4.5 -17.391 -13.211 1 98.56 251 ASP A CA 1
ATOM 1998 C C . ASP A 1 251 ? -4.199 -15.898 -13.203 1 98.56 251 ASP A C 1
ATOM 2000 O O . ASP A 1 251 ? -3.561 -15.383 -14.117 1 98.56 251 ASP A O 1
ATOM 2004 N N . PRO A 1 252 ? -4.648 -15.188 -12.156 1 98.31 252 PRO A N 1
ATOM 2005 C CA . PRO A 1 252 ? -4.324 -13.758 -12.039 1 98.31 252 PRO A CA 1
ATOM 2006 C C . PRO A 1 252 ? -2.896 -13.516 -11.555 1 98.31 252 PRO A C 1
ATOM 2008 O O . PRO A 1 252 ? -2.529 -12.383 -11.242 1 98.31 252 PRO A O 1
ATOM 2011 N N . ASP A 1 253 ? -2.117 -14.508 -11.516 1 98.25 253 ASP A N 1
ATOM 2012 C CA . ASP A 1 253 ? -0.691 -14.453 -11.211 1 98.25 253 ASP A CA 1
ATOM 2013 C C . ASP A 1 253 ? -0.444 -14.586 -9.711 1 98.25 253 ASP A C 1
ATOM 2015 O O . ASP A 1 253 ? -1.375 -14.844 -8.938 1 98.25 253 ASP A O 1
ATOM 2019 N N . MET A 1 254 ? 0.763 -14.438 -9.266 1 97.94 254 MET A N 1
ATOM 2020 C CA . MET A 1 254 ? 1.269 -14.844 -7.957 1 97.94 254 MET A CA 1
ATOM 2021 C C . MET A 1 254 ? 0.694 -13.969 -6.855 1 97.94 254 MET A C 1
ATOM 2023 O O . MET A 1 254 ? 0.306 -12.82 -7.102 1 97.94 254 MET A O 1
ATOM 2027 N N . LEU A 1 255 ? 0.621 -14.57 -5.68 1 98.81 255 LEU A N 1
ATOM 2028 C CA . LEU A 1 255 ? 0.358 -13.828 -4.449 1 98.81 255 LEU A CA 1
ATOM 2029 C C . LEU A 1 255 ? 1.606 -13.086 -3.984 1 98.81 255 LEU A C 1
ATOM 2031 O O . LEU A 1 255 ? 2.676 -13.688 -3.85 1 98.81 255 LEU A O 1
ATOM 2035 N N . ILE A 1 256 ? 1.431 -11.805 -3.697 1 98.69 256 ILE A N 1
ATOM 2036 C CA . ILE A 1 256 ? 2.568 -11.031 -3.213 1 98.69 256 ILE A CA 1
ATOM 2037 C C . ILE A 1 256 ? 2.367 -10.688 -1.74 1 98.69 256 ILE A C 1
ATOM 2039 O O . ILE A 1 256 ? 2.906 -9.688 -1.252 1 98.69 256 ILE A O 1
ATOM 2043 N N . ILE A 1 257 ? 1.543 -11.422 -1.051 1 98.81 257 ILE A N 1
ATOM 2044 C CA . ILE A 1 257 ? 1.274 -11.281 0.376 1 98.81 257 ILE A CA 1
ATOM 2045 C C . ILE A 1 257 ? 2.562 -11.492 1.167 1 98.81 257 ILE A C 1
ATOM 2047 O O . ILE A 1 257 ? 3.238 -12.516 1.001 1 98.81 257 ILE A O 1
ATOM 2051 N N . GLY A 1 258 ? 2.918 -10.555 2.033 1 98.38 258 GLY A N 1
ATOM 2052 C CA . GLY A 1 258 ? 4.121 -10.664 2.844 1 98.38 258 GLY A CA 1
ATOM 2053 C C . GLY A 1 258 ? 5.305 -9.922 2.252 1 98.38 258 GLY A C 1
ATOM 2054 O O . GLY A 1 258 ? 6.355 -9.812 2.889 1 98.38 258 GLY A O 1
ATOM 2055 N N . ASP A 1 259 ? 5.109 -9.438 1.017 1 98.31 259 ASP A N 1
ATOM 2056 C CA . ASP A 1 259 ? 6.18 -8.656 0.411 1 98.31 259 ASP A CA 1
ATOM 2057 C C . ASP A 1 259 ? 6.156 -7.211 0.911 1 98.31 259 ASP A C 1
ATOM 2059 O O . ASP A 1 259 ? 5.949 -6.965 2.1 1 98.31 259 ASP A O 1
ATOM 2063 N N . PHE A 1 260 ? 6.371 -6.184 0.018 1 98.12 260 PHE A N 1
ATOM 2064 C CA . PHE A 1 260 ? 6.711 -4.867 0.552 1 98.12 260 PHE A CA 1
ATOM 2065 C C . PHE A 1 260 ? 5.594 -3.869 0.283 1 98.12 260 PHE A C 1
ATOM 2067 O O . PHE A 1 260 ? 5.391 -2.934 1.059 1 98.12 260 PHE A O 1
ATOM 2074 N N . GLY A 1 261 ? 4.832 -4.086 -0.733 1 98.19 261 GLY A N 1
ATOM 2075 C CA . GLY A 1 261 ? 4.078 -2.969 -1.282 1 98.19 261 GLY A CA 1
ATOM 2076 C C . GLY A 1 261 ? 2.625 -2.959 -0.841 1 98.19 261 GLY A C 1
ATOM 2077 O O . GLY A 1 261 ? 1.893 -2.01 -1.126 1 98.19 261 GLY A O 1
ATOM 2078 N N . LEU A 1 262 ? 2.143 -3.932 -0.081 1 98.75 262 LEU A N 1
ATOM 2079 C CA . LEU A 1 262 ? 0.734 -4.008 0.292 1 98.75 262 LEU A CA 1
ATOM 2080 C C . LEU A 1 262 ? 0.556 -3.781 1.79 1 98.75 262 LEU A C 1
ATOM 2082 O O . LEU A 1 262 ? 1.33 -4.301 2.598 1 98.75 262 LEU A O 1
ATOM 2086 N N . SER A 1 263 ? -0.484 -2.998 2.131 1 98.56 263 SER A N 1
ATOM 2087 C CA . SER A 1 263 ? -0.918 -2.918 3.521 1 98.56 263 SER A CA 1
ATOM 2088 C C . SER A 1 263 ? -1.58 -4.219 3.971 1 98.56 263 SER A C 1
ATOM 2090 O O . SER A 1 263 ? -1.839 -5.102 3.152 1 98.56 263 SER A O 1
ATOM 2092 N N . ASP A 1 264 ? -1.85 -4.328 5.246 1 98.06 264 ASP A N 1
ATOM 2093 C CA . ASP A 1 264 ? -2.551 -5.504 5.762 1 98.06 264 ASP A CA 1
ATOM 2094 C C . ASP A 1 264 ? -3.908 -5.672 5.082 1 98.06 264 ASP A C 1
ATOM 2096 O O . ASP A 1 264 ? -4.277 -6.781 4.695 1 98.06 264 ASP A O 1
ATOM 2100 N N . ASN A 1 265 ? -4.617 -4.57 4.934 1 98.44 265 ASN A N 1
ATOM 2101 C CA . ASN A 1 265 ? -5.922 -4.617 4.281 1 98.44 265 ASN A CA 1
ATOM 2102 C C . ASN A 1 265 ? -5.809 -5.074 2.83 1 98.44 265 ASN A C 1
ATOM 2104 O O . ASN A 1 265 ? -6.59 -5.91 2.373 1 98.44 265 ASN A O 1
ATOM 2108 N N . GLN A 1 266 ? -4.855 -4.543 2.205 1 98.94 266 GLN A N 1
ATOM 2109 C CA . GLN A 1 266 ? -4.652 -4.863 0.796 1 98.94 266 GLN A CA 1
ATOM 2110 C C . GLN A 1 266 ? -4.23 -6.316 0.616 1 98.94 266 GLN A C 1
ATOM 2112 O O . GLN A 1 266 ? -4.613 -6.965 -0.362 1 98.94 266 GLN A O 1
ATOM 2117 N N . GLN A 1 267 ? -3.439 -6.859 1.497 1 98.94 267 GLN A N 1
ATOM 2118 C CA . GLN A 1 267 ? -3.104 -8.281 1.481 1 98.94 267 GLN A CA 1
ATOM 2119 C C . GLN A 1 267 ? -4.352 -9.141 1.636 1 98.94 267 GLN A C 1
ATOM 2121 O O . GLN A 1 267 ? -4.5 -10.156 0.949 1 98.94 267 GLN A O 1
ATOM 2126 N N . LYS A 1 268 ? -5.242 -8.734 2.498 1 98.94 268 LYS A N 1
ATOM 2127 C CA . LYS A 1 268 ? -6.508 -9.445 2.648 1 98.94 268 LYS A CA 1
ATOM 2128 C C . LYS A 1 268 ? -7.312 -9.414 1.352 1 98.94 268 LYS A C 1
ATOM 2130 O O . LYS A 1 268 ? -7.949 -10.406 0.986 1 98.94 268 LYS A O 1
ATOM 2135 N N . VAL A 1 269 ? -7.281 -8.25 0.738 1 98.94 269 VAL A N 1
ATOM 2136 C CA . VAL A 1 269 ? -7.992 -8.148 -0.532 1 98.94 269 VAL A CA 1
ATOM 2137 C C . VAL A 1 269 ? -7.441 -9.172 -1.519 1 98.94 269 VAL A C 1
ATOM 2139 O O . VAL A 1 269 ? -8.203 -9.906 -2.146 1 98.94 269 VAL A O 1
ATOM 2142 N N . GLN A 1 270 ? -6.129 -9.203 -1.621 1 98.94 270 GLN A N 1
ATOM 2143 C CA . GLN A 1 270 ? -5.59 -10.133 -2.605 1 98.94 270 GLN A CA 1
ATOM 2144 C C . GLN A 1 270 ? -5.988 -11.57 -2.279 1 98.94 270 GLN A C 1
ATOM 2146 O O . GLN A 1 270 ? -6.492 -12.289 -3.143 1 98.94 270 GLN A O 1
ATOM 2151 N N . MET A 1 271 ? -5.773 -11.992 -1.05 1 98.94 271 MET A N 1
ATOM 2152 C CA . MET A 1 271 ? -6.059 -13.375 -0.672 1 98.94 271 MET A CA 1
ATOM 2153 C C . MET A 1 271 ? -7.531 -13.711 -0.898 1 98.94 271 MET A C 1
ATOM 2155 O O . MET A 1 271 ? -7.855 -14.75 -1.474 1 98.94 271 MET A O 1
ATOM 2159 N N . GLY A 1 272 ? -8.391 -12.812 -0.44 1 98.94 272 GLY A N 1
ATOM 2160 C CA . GLY A 1 272 ? -9.82 -13.039 -0.582 1 98.94 272 GLY A CA 1
ATOM 2161 C C . GLY A 1 272 ? -10.273 -13.117 -2.027 1 98.94 272 GLY A C 1
ATOM 2162 O O . GLY A 1 272 ? -11.047 -14.008 -2.396 1 98.94 272 GLY A O 1
ATOM 2163 N N . MET A 1 273 ? -9.758 -12.227 -2.83 1 98.94 273 MET A N 1
ATOM 2164 C CA . MET A 1 273 ? -10.203 -12.172 -4.219 1 98.94 273 MET A CA 1
ATOM 2165 C C . MET A 1 273 ? -9.641 -13.352 -5.012 1 98.94 273 MET A C 1
ATOM 2167 O O . MET A 1 273 ? -10.328 -13.898 -5.879 1 98.94 273 MET A O 1
ATOM 2171 N N . TRP A 1 274 ? -8.398 -13.734 -4.746 1 98.94 274 TRP A N 1
ATOM 2172 C CA . TRP A 1 274 ? -7.855 -14.922 -5.398 1 98.94 274 TRP A CA 1
ATOM 2173 C C . TRP A 1 274 ? -8.656 -16.172 -5.023 1 98.94 274 TRP A C 1
ATOM 2175 O O . TRP A 1 274 ? -8.812 -17.078 -5.836 1 98.94 274 TRP A O 1
ATOM 2185 N N . ALA A 1 275 ? -9.156 -16.172 -3.797 1 98.94 275 ALA A N 1
ATOM 2186 C CA . ALA A 1 275 ? -10.008 -17.297 -3.381 1 98.94 275 ALA A CA 1
ATOM 2187 C C . ALA A 1 275 ? -11.352 -17.266 -4.102 1 98.94 275 ALA A C 1
ATOM 2189 O O . ALA A 1 275 ? -11.781 -18.266 -4.676 1 98.94 275 ALA A O 1
ATOM 2190 N N . ILE A 1 276 ? -11.984 -16.109 -4.152 1 98.94 276 ILE A N 1
ATOM 2191 C CA . ILE A 1 276 ? -13.281 -15.945 -4.797 1 98.94 276 ILE A CA 1
ATOM 2192 C C . ILE A 1 276 ? -13.164 -16.234 -6.289 1 98.94 276 ILE A C 1
ATOM 2194 O O . ILE A 1 276 ? -14.047 -16.859 -6.879 1 98.94 276 ILE A O 1
ATOM 2198 N N . MET A 1 277 ? -12.062 -15.938 -6.867 1 98.88 277 MET A N 1
ATOM 2199 C CA . MET A 1 277 ? -11.859 -16.078 -8.312 1 98.88 277 MET A CA 1
ATOM 2200 C C . MET A 1 277 ? -11.359 -17.469 -8.656 1 98.88 277 MET A C 1
ATOM 2202 O O . MET A 1 277 ? -10.992 -17.734 -9.805 1 98.88 277 MET A O 1
ATOM 2206 N N . ALA A 1 278 ? -11.273 -18.359 -7.676 1 98.75 278 ALA A N 1
ATOM 2207 C CA . ALA A 1 278 ? -10.789 -19.719 -7.895 1 98.75 278 ALA A CA 1
ATOM 2208 C C . ALA A 1 278 ? -9.43 -19.703 -8.594 1 98.75 278 ALA A C 1
ATOM 2210 O O . ALA A 1 278 ? -9.227 -20.406 -9.578 1 98.75 278 ALA A O 1
ATOM 2211 N N . SER A 1 279 ? -8.539 -18.891 -8.07 1 98.81 279 SER A N 1
ATOM 2212 C CA . SER A 1 279 ? -7.223 -18.672 -8.672 1 98.81 279 SER A CA 1
ATOM 2213 C C . SER A 1 279 ? -6.18 -19.594 -8.039 1 98.81 279 SER A C 1
ATOM 2215 O O . SER A 1 279 ? -6.285 -19.953 -6.863 1 98.81 279 SER A O 1
ATOM 2217 N N . PRO A 1 280 ? -5.16 -20.047 -8.828 1 98.88 280 PRO A N 1
ATOM 2218 C CA . PRO A 1 280 ? -4.012 -20.672 -8.148 1 98.88 280 PRO A CA 1
ATOM 2219 C C . PRO A 1 280 ? -3.471 -19.812 -7.008 1 98.88 280 PRO A C 1
ATOM 2221 O O . PRO A 1 280 ? -3.393 -18.594 -7.133 1 98.88 280 PRO A O 1
ATOM 2224 N N . LEU A 1 281 ? -3.279 -20.453 -5.895 1 98.94 281 LEU A N 1
ATOM 2225 C CA . LEU A 1 281 ? -2.652 -19.766 -4.766 1 98.94 281 LEU A CA 1
ATOM 2226 C C . LEU A 1 281 ? -1.158 -20.062 -4.715 1 98.94 281 LEU A C 1
ATOM 2228 O O . LEU A 1 281 ? -0.706 -20.844 -3.873 1 98.94 281 LEU A O 1
ATOM 2232 N N . ILE A 1 282 ? -0.424 -19.406 -5.566 1 98.88 282 ILE A N 1
ATOM 2233 C CA . ILE A 1 282 ? 1.025 -19.547 -5.66 1 98.88 282 ILE A CA 1
ATOM 2234 C C . ILE A 1 282 ? 1.702 -18.297 -5.105 1 98.88 282 ILE A C 1
ATOM 2236 O O . ILE A 1 282 ? 1.627 -17.219 -5.707 1 98.88 282 ILE A O 1
ATOM 2240 N N . MET A 1 283 ? 2.266 -18.438 -4.004 1 98.69 283 MET A N 1
ATOM 2241 C CA . MET A 1 283 ? 2.865 -17.266 -3.35 1 98.69 283 MET A CA 1
ATOM 2242 C C . MET A 1 283 ? 4.27 -17 -3.887 1 98.69 283 MET A C 1
ATOM 2244 O O . MET A 1 283 ? 4.973 -17.938 -4.281 1 98.69 283 MET A O 1
ATOM 2248 N N . SER A 1 284 ? 4.672 -15.789 -3.971 1 98.5 284 SER A N 1
ATOM 2249 C CA . SER A 1 284 ? 6.039 -15.367 -4.25 1 98.5 284 SER A CA 1
ATOM 2250 C C . SER A 1 284 ? 6.555 -14.422 -3.164 1 98.5 284 SER A C 1
ATOM 2252 O O . SER A 1 284 ? 6.547 -13.203 -3.338 1 98.5 284 SER A O 1
ATOM 2254 N N . VAL A 1 285 ? 6.992 -14.969 -2.084 1 98.19 285 VAL A N 1
ATOM 2255 C CA . VAL A 1 285 ? 7.465 -14.258 -0.902 1 98.19 285 VAL A CA 1
ATOM 2256 C C . VAL A 1 285 ? 8.648 -15 -0.29 1 98.19 285 VAL A C 1
ATOM 2258 O O . VAL A 1 285 ? 8.812 -16.203 -0.502 1 98.19 285 VAL A O 1
ATOM 2261 N N . ASP A 1 286 ? 9.539 -14.32 0.355 1 98.31 286 ASP A N 1
ATOM 2262 C CA . ASP A 1 286 ? 10.633 -14.961 1.08 1 98.31 286 ASP A CA 1
ATOM 2263 C C . ASP A 1 286 ? 10.133 -15.602 2.377 1 98.31 286 ASP A C 1
ATOM 2265 O O . ASP A 1 286 ? 9.914 -14.906 3.371 1 98.31 286 ASP A O 1
ATOM 2269 N N . LEU A 1 287 ? 10.031 -16.875 2.396 1 98.75 287 LEU A N 1
ATOM 2270 C CA . LEU A 1 287 ? 9.445 -17.578 3.525 1 98.75 287 LEU A CA 1
ATOM 2271 C C . LEU A 1 287 ? 10.375 -17.547 4.734 1 98.75 287 LEU A C 1
ATOM 2273 O O . LEU A 1 287 ? 9.945 -17.812 5.859 1 98.75 287 LEU A O 1
ATOM 2277 N N . ARG A 1 288 ? 11.648 -17.25 4.578 1 98.19 288 ARG A N 1
ATOM 2278 C CA . ARG A 1 288 ? 12.625 -17.203 5.66 1 98.19 288 ARG A CA 1
ATOM 2279 C C . ARG A 1 288 ? 12.336 -16.031 6.605 1 98.19 288 ARG A C 1
ATOM 2281 O O . ARG A 1 288 ? 12.68 -16.094 7.789 1 98.19 288 ARG A O 1
ATOM 2288 N N . SER A 1 289 ? 11.641 -14.977 6.012 1 96.5 289 SER A N 1
ATOM 2289 C CA . SER A 1 289 ? 11.453 -13.758 6.793 1 96.5 289 SER A CA 1
ATOM 2290 C C . SER A 1 289 ? 10 -13.297 6.754 1 96.5 289 SER A C 1
ATOM 2292 O O . SER A 1 289 ? 9.703 -12.141 7.074 1 96.5 289 SER A O 1
ATOM 2294 N N . ILE A 1 290 ? 9.133 -14.133 6.312 1 97.56 290 ILE A N 1
ATOM 2295 C CA . ILE A 1 290 ? 7.73 -13.758 6.188 1 97.56 290 ILE A CA 1
ATOM 2296 C C . ILE A 1 290 ? 7.184 -13.336 7.547 1 97.56 290 ILE A C 1
ATOM 2298 O O . ILE A 1 290 ? 7.469 -13.977 8.562 1 97.56 290 ILE A O 1
ATOM 2302 N N . LYS A 1 291 ? 6.434 -12.258 7.594 1 96.69 291 LYS A N 1
ATOM 2303 C CA . LYS A 1 291 ? 5.879 -11.734 8.844 1 96.69 291 LYS A CA 1
ATOM 2304 C C . LYS A 1 291 ? 4.684 -12.562 9.305 1 96.69 291 LYS A C 1
ATOM 2306 O O . LYS A 1 291 ? 3.977 -13.156 8.484 1 96.69 291 LYS A O 1
ATOM 2311 N N . PRO A 1 292 ? 4.391 -12.523 10.617 1 97.38 292 PRO A N 1
ATOM 2312 C CA . PRO A 1 292 ? 3.328 -13.359 11.18 1 97.38 292 PRO A CA 1
ATOM 2313 C C . PRO A 1 292 ? 1.965 -13.078 10.547 1 97.38 292 PRO A C 1
ATOM 2315 O O . PRO A 1 292 ? 1.21 -14.008 10.266 1 97.38 292 PRO A O 1
ATOM 2318 N N . PHE A 1 293 ? 1.657 -11.844 10.328 1 97.75 293 PHE A N 1
ATOM 2319 C CA . PHE A 1 293 ? 0.361 -11.508 9.75 1 97.75 293 PHE A CA 1
ATOM 2320 C C . PHE A 1 293 ? 0.181 -12.188 8.398 1 97.75 293 PHE A C 1
ATOM 2322 O O . PHE A 1 293 ? -0.862 -12.789 8.133 1 97.75 293 PHE A O 1
ATOM 2329 N N . ALA A 1 294 ? 1.152 -12.062 7.551 1 98.69 294 ALA A N 1
ATOM 2330 C CA . ALA A 1 294 ? 1.098 -12.633 6.207 1 98.69 294 ALA A CA 1
ATOM 2331 C C . ALA A 1 294 ? 1.021 -14.156 6.266 1 98.69 294 ALA A C 1
ATOM 2333 O O . ALA A 1 294 ? 0.262 -14.781 5.516 1 98.69 294 ALA A O 1
ATOM 2334 N N . LYS A 1 295 ? 1.838 -14.727 7.109 1 98.56 295 LYS A N 1
ATOM 2335 C CA . LYS A 1 295 ? 1.813 -16.172 7.27 1 98.56 295 LYS A CA 1
ATOM 2336 C C . LYS A 1 295 ? 0.428 -16.656 7.688 1 98.56 295 LYS A C 1
ATOM 2338 O O . LYS A 1 295 ? -0.088 -17.641 7.137 1 98.56 295 LYS A O 1
ATOM 2343 N N . GLU A 1 296 ? -0.145 -15.969 8.633 1 98.44 296 GLU A N 1
ATOM 2344 C CA . GLU A 1 296 ? -1.482 -16.328 9.102 1 98.44 296 GLU A CA 1
ATOM 2345 C C . GLU A 1 296 ? -2.506 -16.219 7.973 1 98.44 296 GLU A C 1
ATOM 2347 O O . GLU A 1 296 ? -3.371 -17.078 7.828 1 98.44 296 GLU A O 1
ATOM 2352 N N . LEU A 1 297 ? -2.383 -15.219 7.238 1 98.81 297 LEU A N 1
ATOM 2353 C CA . LEU A 1 297 ? -3.309 -14.992 6.133 1 98.81 297 LEU A CA 1
ATOM 2354 C C . LEU A 1 297 ? -3.176 -16.094 5.082 1 98.81 297 LEU A C 1
ATOM 2356 O O . LEU A 1 297 ? -4.18 -16.656 4.633 1 98.81 297 LEU A O 1
ATOM 2360 N N . LEU A 1 298 ? -1.974 -16.453 4.723 1 98.88 298 LEU A N 1
ATOM 2361 C CA . LEU A 1 298 ? -1.702 -17.453 3.689 1 98.88 298 LEU A CA 1
ATOM 2362 C C . LEU A 1 298 ? -2.102 -18.844 4.16 1 98.88 298 LEU A C 1
ATOM 2364 O O . LEU A 1 298 ? -2.289 -19.75 3.344 1 98.88 298 LEU A O 1
ATOM 2368 N N . THR A 1 299 ? -2.186 -19.031 5.473 1 98.62 299 THR A N 1
ATOM 2369 C CA . THR A 1 299 ? -2.521 -20.344 6.016 1 98.62 299 THR A CA 1
ATOM 2370 C C . THR A 1 299 ? -3.943 -20.344 6.566 1 98.62 299 THR A C 1
ATOM 2372 O O . THR A 1 299 ? -4.316 -21.25 7.328 1 98.62 299 THR A O 1
ATOM 2375 N N . ASN A 1 300 ? -4.73 -19.344 6.293 1 98.69 300 ASN A N 1
ATOM 2376 C CA . ASN A 1 300 ? -6.105 -19.266 6.773 1 98.69 300 ASN A CA 1
ATOM 2377 C C . ASN A 1 300 ? -6.973 -20.359 6.156 1 98.69 300 ASN A C 1
ATOM 2379 O O . ASN A 1 300 ? -7.305 -20.297 4.973 1 98.69 300 ASN A O 1
ATOM 2383 N N . LYS A 1 301 ? -7.387 -21.281 6.902 1 98.56 301 LYS A N 1
ATOM 2384 C CA . LYS A 1 301 ? -8.062 -22.484 6.426 1 98.56 301 LYS A CA 1
ATOM 2385 C C . LYS A 1 301 ? -9.422 -22.141 5.816 1 98.56 301 LYS A C 1
ATOM 2387 O O . LYS A 1 301 ? -9.859 -22.797 4.863 1 98.56 301 LYS A O 1
ATOM 2392 N N . ARG A 1 302 ? -10.062 -21.156 6.32 1 98.5 302 ARG A N 1
ATOM 2393 C CA . ARG A 1 302 ? -11.391 -20.812 5.828 1 98.5 302 ARG A CA 1
ATOM 2394 C C . ARG A 1 302 ? -11.32 -20.203 4.426 1 98.5 302 ARG A C 1
ATOM 2396 O O . ARG A 1 302 ? -12.117 -20.562 3.555 1 98.5 302 ARG A O 1
ATOM 2403 N N . ILE A 1 303 ? -10.391 -19.328 4.219 1 98.88 303 ILE A N 1
ATOM 2404 C CA . ILE A 1 303 ? -10.227 -18.719 2.906 1 98.88 303 ILE A CA 1
ATOM 2405 C C . ILE A 1 303 ? -9.773 -19.766 1.897 1 98.88 303 ILE A C 1
ATOM 2407 O O . ILE A 1 303 ? -10.242 -19.781 0.756 1 98.88 303 ILE A O 1
ATOM 2411 N N . ILE A 1 304 ? -8.859 -20.641 2.322 1 98.94 304 ILE A N 1
ATOM 2412 C CA . ILE A 1 304 ? -8.359 -21.703 1.456 1 98.94 304 ILE A CA 1
ATOM 2413 C C . ILE A 1 304 ? -9.508 -22.625 1.075 1 98.94 304 ILE A C 1
ATOM 2415 O O . ILE A 1 304 ? -9.602 -23.078 -0.07 1 98.94 304 ILE A O 1
ATOM 2419 N N . ALA A 1 305 ? -10.422 -22.875 1.984 1 98.81 305 ALA A N 1
ATOM 2420 C CA . ALA A 1 305 ? -11.562 -23.75 1.693 1 98.81 305 ALA A CA 1
ATOM 2421 C C . ALA A 1 305 ? -12.445 -23.141 0.601 1 98.81 305 ALA A C 1
ATOM 2423 O O . ALA A 1 305 ? -12.953 -23.859 -0.261 1 98.81 305 ALA A O 1
ATOM 2424 N N . VAL A 1 306 ? -12.602 -21.859 0.667 1 98.94 306 VAL A N 1
ATOM 2425 C CA . VAL A 1 306 ? -13.367 -21.188 -0.379 1 98.94 306 VAL A CA 1
ATOM 2426 C C . VAL A 1 306 ? -12.672 -21.375 -1.726 1 98.94 306 VAL A C 1
ATOM 2428 O O . VAL A 1 306 ? -13.32 -21.672 -2.732 1 98.94 306 VAL A O 1
ATOM 2431 N N . ASN A 1 307 ? -11.383 -21.188 -1.745 1 98.94 307 ASN A N 1
ATOM 2432 C CA . ASN A 1 307 ? -10.602 -21.344 -2.965 1 98.94 307 ASN A CA 1
ATOM 2433 C C . ASN A 1 307 ? -10.656 -22.766 -3.498 1 98.94 307 ASN A C 1
ATOM 2435 O O . ASN A 1 307 ? -10.805 -22.984 -4.703 1 98.94 307 ASN A O 1
ATOM 2439 N N . GLN A 1 308 ? -10.633 -23.719 -2.615 1 98.88 308 GLN A N 1
ATOM 2440 C CA . GLN A 1 308 ? -10.453 -25.125 -2.963 1 98.88 308 GLN A CA 1
ATOM 2441 C C . GLN A 1 308 ? -11.797 -25.828 -3.092 1 98.88 308 GLN A C 1
ATOM 2443 O O . GLN A 1 308 ? -11.859 -27.062 -3.117 1 98.88 308 GLN A O 1
ATOM 2448 N N . ASP A 1 309 ? -12.859 -25.078 -3.109 1 98.81 309 ASP A N 1
ATOM 2449 C CA . ASP A 1 309 ? -14.164 -25.703 -3.293 1 98.81 309 ASP A CA 1
ATOM 2450 C C . ASP A 1 309 ? -14.188 -26.578 -4.539 1 98.81 309 ASP A C 1
ATOM 2452 O O . ASP A 1 309 ? -13.734 -26.172 -5.605 1 98.81 309 ASP A O 1
ATOM 2456 N N . SER A 1 310 ? -14.781 -27.734 -4.441 1 98.06 310 SER A N 1
ATOM 2457 C CA . SER A 1 310 ? -14.633 -28.75 -5.473 1 98.06 310 SER A CA 1
ATOM 2458 C C . SER A 1 310 ? -15.508 -28.453 -6.688 1 98.06 310 SER A C 1
ATOM 2460 O O . SER A 1 310 ? -15.336 -29.047 -7.75 1 98.06 310 SER A O 1
ATOM 2462 N N . LEU A 1 311 ? -16.453 -27.453 -6.539 1 97.88 311 LEU A N 1
ATOM 2463 C CA . LEU A 1 311 ? -17.219 -27.047 -7.711 1 97.88 311 LEU A CA 1
ATOM 2464 C C . LEU A 1 311 ? -16.297 -26.422 -8.758 1 97.88 311 LEU A C 1
ATOM 2466 O O . LEU A 1 311 ? -16.609 -26.438 -9.953 1 97.88 311 LEU A O 1
ATOM 2470 N N . GLY A 1 312 ? -15.227 -25.812 -8.297 1 97.94 312 GLY A N 1
ATOM 2471 C CA . GLY A 1 312 ? -14.266 -25.188 -9.188 1 97.94 312 GLY A CA 1
ATOM 2472 C C . GLY A 1 312 ? -14.828 -23.984 -9.922 1 97.94 312 GLY A C 1
ATOM 2473 O O . GLY A 1 312 ? -14.289 -23.578 -10.945 1 97.94 312 GLY A O 1
ATOM 2474 N N . ILE A 1 313 ? -15.922 -23.438 -9.406 1 98.38 313 ILE A N 1
ATOM 2475 C CA . ILE A 1 313 ? -16.578 -22.312 -10.055 1 98.38 313 ILE A CA 1
ATOM 2476 C C . ILE A 1 313 ? -15.828 -21.016 -9.734 1 98.38 313 ILE A C 1
ATOM 2478 O O . ILE A 1 313 ? -15.477 -20.766 -8.578 1 98.38 313 ILE A O 1
ATOM 2482 N N . GLN A 1 314 ? -15.5 -20.219 -10.734 1 98.81 314 GLN A N 1
ATOM 2483 C CA . GLN A 1 314 ? -14.922 -18.891 -10.516 1 98.81 314 GLN A CA 1
ATOM 2484 C C . GLN A 1 314 ? -15.992 -17.875 -10.133 1 98.81 314 GLN A C 1
ATOM 2486 O O . GLN A 1 314 ? -17 -17.734 -10.836 1 98.81 314 GLN A O 1
ATOM 2491 N N . GLY A 1 315 ? -15.797 -17.188 -8.984 1 98.81 315 GLY A N 1
ATOM 2492 C CA . GLY A 1 315 ? -16.688 -16.109 -8.602 1 98.81 315 GLY A CA 1
ATOM 2493 C C . GLY A 1 315 ? -16.672 -14.938 -9.562 1 98.81 315 GLY A C 1
ATOM 2494 O O . GLY A 1 315 ? -15.703 -14.773 -10.312 1 98.81 315 GLY A O 1
ATOM 2495 N N . LYS A 1 316 ? -17.781 -14.227 -9.516 1 98.69 316 LYS A N 1
ATOM 2496 C CA . LYS A 1 316 ? -17.938 -13.102 -10.438 1 98.69 316 LYS A CA 1
ATOM 2497 C C . LYS A 1 316 ? -18.391 -11.844 -9.695 1 98.69 316 LYS A C 1
ATOM 2499 O O . LYS A 1 316 ? -18.984 -11.93 -8.625 1 98.69 316 LYS A O 1
ATOM 2504 N N . ARG A 1 317 ? -17.984 -10.711 -10.273 1 98.81 317 ARG A N 1
ATOM 2505 C CA . ARG A 1 317 ? -18.531 -9.453 -9.789 1 98.81 317 ARG A CA 1
ATOM 2506 C C . ARG A 1 317 ? -20.016 -9.328 -10.148 1 98.81 317 ARG A C 1
ATOM 2508 O O . ARG A 1 317 ? -20.391 -9.5 -11.305 1 98.81 317 ARG A O 1
ATOM 2515 N N . ILE A 1 318 ? -20.812 -9.086 -9.18 1 98.19 318 ILE A N 1
ATOM 2516 C CA . ILE A 1 318 ? -22.25 -8.961 -9.391 1 98.19 318 ILE A CA 1
ATOM 2517 C C . ILE A 1 318 ? -22.594 -7.508 -9.703 1 98.19 318 ILE A C 1
ATOM 2519 O O . ILE A 1 318 ? -23.406 -7.234 -10.594 1 98.19 318 ILE A O 1
ATOM 2523 N N . TRP A 1 319 ? -22.031 -6.512 -8.953 1 97.31 319 TRP A N 1
ATOM 2524 C CA . TRP A 1 319 ? -22.203 -5.094 -9.258 1 97.31 319 TRP A CA 1
ATOM 2525 C C . TRP A 1 319 ? -21.031 -4.277 -8.719 1 97.31 319 TRP A C 1
ATOM 2527 O O . TRP A 1 319 ? -20.219 -4.781 -7.938 1 97.31 319 TRP A O 1
ATOM 2537 N N . ASN A 1 320 ? -20.906 -3.186 -9.211 1 97.88 320 ASN A N 1
ATOM 2538 C CA . ASN A 1 320 ? -20 -2.133 -8.773 1 97.88 320 ASN A CA 1
ATOM 2539 C C . ASN A 1 320 ? -20.719 -0.813 -8.555 1 97.88 320 ASN A C 1
ATOM 2541 O O . ASN A 1 320 ? -21.297 -0.252 -9.492 1 97.88 320 ASN A O 1
ATOM 2545 N N . VAL A 1 321 ? -20.688 -0.325 -7.352 1 96.75 321 VAL A N 1
ATOM 2546 C CA . VAL A 1 321 ? -21.344 0.939 -7.023 1 96.75 321 VAL A CA 1
ATOM 2547 C C . VAL A 1 321 ? -20.391 1.812 -6.207 1 96.75 321 VAL A C 1
ATOM 2549 O O . VAL A 1 321 ? -19.906 1.396 -5.152 1 96.75 321 VAL A O 1
ATOM 2552 N N . ASN A 1 322 ? -20.109 2.961 -6.637 1 96.12 322 ASN A N 1
ATOM 2553 C CA . ASN A 1 322 ? -19.281 3.932 -5.945 1 96.12 322 ASN A CA 1
ATOM 2554 C C . ASN A 1 322 ? -17.906 3.355 -5.625 1 96.12 322 ASN A C 1
ATOM 2556 O O . ASN A 1 322 ? -17.406 3.498 -4.508 1 96.12 322 ASN A O 1
ATOM 2560 N N . ASN A 1 323 ? -17.312 2.578 -6.512 1 97.44 323 ASN A N 1
ATOM 2561 C CA . ASN A 1 323 ? -15.977 2.002 -6.43 1 97.44 323 ASN A CA 1
ATOM 2562 C C . ASN A 1 323 ? -15.898 0.913 -5.363 1 97.44 323 ASN A C 1
ATOM 2564 O O . ASN A 1 323 ? -14.836 0.674 -4.789 1 97.44 323 ASN A O 1
ATOM 2568 N N . VAL A 1 324 ? -17.078 0.377 -5.078 1 98.44 324 VAL A N 1
ATOM 2569 C CA . VAL A 1 324 ? -17.172 -0.822 -4.254 1 98.44 324 VAL A CA 1
ATOM 2570 C C . VAL A 1 324 ? -17.734 -1.976 -5.078 1 98.44 324 VAL A C 1
ATOM 2572 O O . VAL A 1 324 ? -18.781 -1.837 -5.715 1 98.44 324 VAL A O 1
ATOM 2575 N N . ASP A 1 325 ? -17 -3.053 -5.055 1 98.81 325 ASP A N 1
ATOM 2576 C CA . ASP A 1 325 ? -17.438 -4.246 -5.773 1 98.81 325 ASP A CA 1
ATOM 2577 C C . ASP A 1 325 ? -18.156 -5.211 -4.84 1 98.81 325 ASP A C 1
ATOM 2579 O O . ASP A 1 325 ? -17.797 -5.348 -3.672 1 98.81 325 ASP A O 1
ATOM 2583 N N . TYR A 1 326 ? -19.188 -5.848 -5.371 1 98.75 326 TYR A N 1
ATOM 2584 C CA . TYR A 1 326 ? -19.797 -7.027 -4.766 1 98.75 326 TYR A CA 1
ATOM 2585 C C . TYR A 1 326 ? -19.531 -8.266 -5.613 1 98.75 326 TYR A C 1
ATOM 2587 O O . TYR A 1 326 ? -19.844 -8.289 -6.805 1 98.75 326 TYR A O 1
ATOM 2595 N N . TRP A 1 327 ? -18.875 -9.281 -5.008 1 98.88 327 TRP A N 1
ATOM 2596 C CA . TRP A 1 327 ? -18.516 -10.531 -5.668 1 98.88 327 TRP A CA 1
ATOM 2597 C C . TRP A 1 327 ? -19.234 -11.719 -5.035 1 98.88 327 TRP A C 1
ATOM 2599 O O . TRP A 1 327 ? -19.531 -11.703 -3.838 1 98.88 327 TRP A O 1
ATOM 2609 N N . MET A 1 328 ? -19.484 -12.672 -5.828 1 98.62 328 MET A N 1
ATOM 2610 C CA . MET A 1 328 ? -20.125 -13.883 -5.32 1 98.62 328 MET A CA 1
ATOM 2611 C C . MET A 1 328 ? -19.562 -15.125 -6.004 1 98.62 328 MET A C 1
ATOM 2613 O O . MET A 1 328 ? -19.297 -15.109 -7.207 1 98.62 328 MET A O 1
ATOM 2617 N N . LYS A 1 329 ? -19.453 -16.203 -5.25 1 98.81 329 LYS A N 1
ATOM 2618 C CA . LYS A 1 329 ? -18.953 -17.5 -5.699 1 98.81 329 LYS A CA 1
ATOM 2619 C C . LYS A 1 329 ? -19.812 -18.625 -5.141 1 98.81 329 LYS A C 1
ATOM 2621 O O . LYS A 1 329 ? -19.859 -18.844 -3.926 1 98.81 329 LYS A O 1
ATOM 2626 N N . PRO A 1 330 ? -20.531 -19.375 -6 1 98.56 330 PRO A N 1
ATOM 2627 C CA . PRO A 1 330 ? -21.172 -20.594 -5.504 1 98.56 330 PRO A CA 1
ATOM 2628 C C . PRO A 1 330 ? -20.172 -21.594 -4.93 1 98.56 330 PRO A C 1
ATOM 2630 O O . PRO A 1 330 ? -19.094 -21.781 -5.5 1 98.56 330 PRO A O 1
ATOM 2633 N N . ILE A 1 331 ? -20.516 -22.141 -3.82 1 98.69 331 ILE A N 1
ATOM 2634 C CA . ILE A 1 331 ? -19.672 -23.141 -3.178 1 98.69 331 ILE A CA 1
ATOM 2635 C C . ILE A 1 331 ? -20.547 -24.281 -2.648 1 98.69 331 ILE A C 1
ATOM 2637 O O . ILE A 1 331 ? -21.766 -24.234 -2.77 1 98.69 331 ILE A O 1
ATOM 2641 N N . LEU A 1 332 ? -19.891 -25.359 -2.197 1 97.81 332 LEU A N 1
ATOM 2642 C CA . LEU A 1 332 ? -20.609 -26.438 -1.537 1 97.81 332 LEU A CA 1
ATOM 2643 C C . LEU A 1 332 ? -20.781 -26.156 -0.048 1 97.81 332 LEU A C 1
ATOM 2645 O O . LEU A 1 332 ? -19.938 -25.484 0.559 1 97.81 332 LEU A O 1
ATOM 2649 N N . PRO A 1 333 ? -21.828 -26.672 0.5 1 96.75 333 PRO A N 1
ATOM 2650 C CA . PRO A 1 333 ? -22.875 -27.469 -0.126 1 96.75 333 PRO A CA 1
ATOM 2651 C C . PRO A 1 333 ? -23.734 -26.656 -1.097 1 96.75 333 PRO A C 1
ATOM 2653 O O . PRO A 1 333 ? -23.672 -25.422 -1.104 1 96.75 333 PRO A O 1
ATOM 2656 N N . ASN A 1 334 ? -24.516 -27.359 -1.825 1 96 334 ASN A N 1
ATOM 2657 C CA . ASN A 1 334 ? -25.328 -26.703 -2.84 1 96 334 ASN A CA 1
ATOM 2658 C C . ASN A 1 334 ? -26.219 -25.625 -2.234 1 96 334 ASN A C 1
ATOM 2660 O O . ASN A 1 334 ? -26.812 -25.828 -1.177 1 96 334 ASN A O 1
ATOM 2664 N N . GLY A 1 335 ? -26.219 -24.516 -2.902 1 96.25 335 GLY A N 1
ATOM 2665 C CA . GLY A 1 335 ? -26.984 -23.375 -2.422 1 96.25 335 GLY A CA 1
ATOM 2666 C C . GLY A 1 335 ? -26.172 -22.438 -1.544 1 96.25 335 GLY A C 1
ATOM 2667 O O . GLY A 1 335 ? -26.656 -21.375 -1.153 1 96.25 335 GLY A O 1
ATOM 2668 N N . SER A 1 336 ? -24.969 -22.797 -1.297 1 98.06 336 SER A N 1
ATOM 2669 C CA . SER A 1 336 ? -24.078 -21.969 -0.501 1 98.06 336 SER A CA 1
ATOM 2670 C C . SER A 1 336 ? -23.266 -21.016 -1.385 1 98.06 336 SER A C 1
ATOM 2672 O O . SER A 1 336 ? -23.078 -21.281 -2.57 1 98.06 336 SER A O 1
ATOM 2674 N N . TYR A 1 337 ? -22.859 -19.938 -0.724 1 98.69 337 TYR A N 1
ATOM 2675 C CA . TYR A 1 337 ? 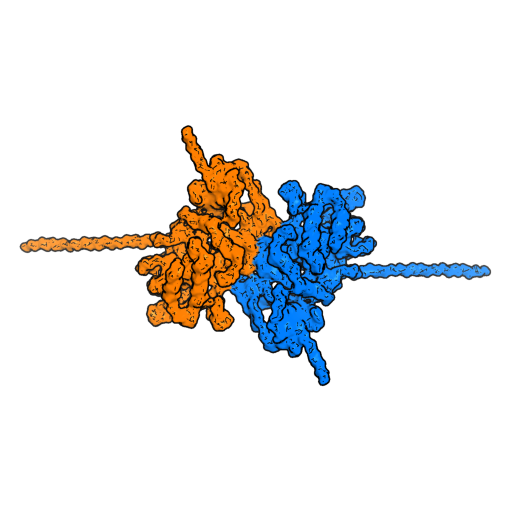-22.078 -18.938 -1.445 1 98.69 337 TYR A CA 1
ATOM 2676 C C . TYR A 1 337 ? -20.969 -18.375 -0.564 1 98.69 337 TYR A C 1
ATOM 2678 O O . TYR A 1 337 ? -21.125 -18.297 0.658 1 98.69 337 TYR A O 1
ATOM 2686 N N . ALA A 1 338 ? -19.859 -18.062 -1.137 1 98.88 338 ALA A N 1
ATOM 2687 C CA . ALA A 1 338 ? -18.953 -17.047 -0.607 1 98.88 338 ALA A CA 1
ATOM 2688 C C . ALA A 1 338 ? -19.156 -15.711 -1.31 1 98.88 338 ALA A C 1
ATOM 2690 O O . ALA A 1 338 ? -19.297 -15.664 -2.535 1 98.88 338 ALA A O 1
ATOM 2691 N N . PHE A 1 339 ? -19.281 -14.648 -0.571 1 98.81 339 PHE A N 1
ATOM 2692 C CA . PHE A 1 339 ? -19.391 -13.344 -1.202 1 98.81 339 PHE A CA 1
ATOM 2693 C C . PHE A 1 339 ? -18.484 -12.328 -0.517 1 98.81 339 PHE A C 1
ATOM 2695 O O . PHE A 1 339 ? -18.031 -12.555 0.606 1 98.81 339 PHE A O 1
ATOM 2702 N N . ALA A 1 340 ? -18.156 -11.258 -1.232 1 98.88 340 ALA A N 1
ATOM 2703 C CA . ALA A 1 340 ? -17.203 -10.266 -0.719 1 98.88 340 ALA A CA 1
ATOM 2704 C C . ALA A 1 340 ? -17.547 -8.867 -1.22 1 98.88 340 ALA A C 1
ATOM 2706 O O . ALA A 1 340 ? -18.047 -8.703 -2.336 1 98.88 340 ALA A O 1
ATOM 2707 N N . PHE A 1 341 ? -17.375 -7.914 -0.386 1 98.88 341 PHE A N 1
ATOM 2708 C CA . PHE A 1 341 ? -17.328 -6.5 -0.747 1 98.88 341 PHE A CA 1
ATOM 2709 C C . PHE A 1 341 ? -15.891 -5.996 -0.779 1 98.88 341 PHE A C 1
ATOM 2711 O O . PHE A 1 341 ? -15.133 -6.207 0.168 1 98.88 341 PHE A O 1
ATOM 2718 N N . VAL A 1 342 ? -15.5 -5.414 -1.849 1 98.94 342 VAL A N 1
ATOM 2719 C CA . VAL A 1 342 ? -14.164 -4.84 -1.985 1 98.94 342 VAL A CA 1
ATOM 2720 C C . VAL A 1 342 ? -14.273 -3.33 -2.191 1 98.94 342 VAL A C 1
ATOM 2722 O O . VAL A 1 342 ? -14.938 -2.869 -3.121 1 98.94 342 VAL A O 1
ATOM 2725 N N . ASN A 1 343 ? -13.664 -2.561 -1.315 1 98.88 343 ASN A N 1
ATOM 2726 C CA . ASN A 1 343 ? -13.648 -1.103 -1.373 1 98.88 343 ASN A CA 1
ATOM 2727 C C . ASN A 1 343 ? -12.367 -0.577 -2.008 1 98.88 343 ASN A C 1
ATOM 2729 O O . ASN A 1 343 ? -11.289 -0.691 -1.424 1 98.88 343 ASN A O 1
ATOM 2733 N N . PHE A 1 344 ? -12.469 0.042 -3.186 1 98.75 344 PHE A N 1
ATOM 2734 C CA . PHE A 1 344 ? -11.289 0.519 -3.891 1 98.75 344 PHE A CA 1
ATOM 2735 C C . PHE A 1 344 ? -11.047 1.996 -3.605 1 98.75 344 PHE A C 1
ATOM 2737 O O . PHE A 1 344 ? -10.094 2.586 -4.125 1 98.75 344 PHE A O 1
ATOM 2744 N N . ASN A 1 345 ? -11.898 2.596 -2.77 1 98.12 345 ASN A N 1
ATOM 2745 C CA . ASN A 1 345 ? -11.734 4.008 -2.439 1 98.12 345 ASN A CA 1
ATOM 2746 C C . ASN A 1 345 ? -10.508 4.238 -1.56 1 98.12 345 ASN A C 1
ATOM 2748 O O . ASN A 1 345 ? -10.07 3.332 -0.85 1 98.12 345 ASN A O 1
ATOM 2752 N N . THR A 1 346 ? -9.992 5.477 -1.637 1 97.38 346 THR A N 1
ATOM 2753 C CA . THR A 1 346 ? -8.805 5.844 -0.875 1 97.38 346 THR A CA 1
ATOM 2754 C C . THR A 1 346 ? -9.055 7.105 -0.054 1 97.38 346 THR A C 1
ATOM 2756 O O . THR A 1 346 ? -8.109 7.77 0.38 1 97.38 346 THR A O 1
ATOM 2759 N N . ASN A 1 347 ? -10.297 7.469 0.17 1 92.94 347 ASN A N 1
ATOM 2760 C CA . ASN A 1 347 ? -10.641 8.742 0.801 1 92.94 347 ASN A CA 1
ATOM 2761 C C . ASN A 1 347 ? -10.609 8.633 2.324 1 92.94 347 ASN A C 1
ATOM 2763 O O . ASN A 1 347 ? -11.109 9.523 3.021 1 92.94 347 ASN A O 1
ATOM 2767 N N . GLY A 1 348 ? -10.234 7.527 2.852 1 91.38 348 GLY A N 1
ATOM 2768 C CA . GLY A 1 348 ? -9.867 7.441 4.254 1 91.38 348 GLY A CA 1
ATOM 2769 C C . GLY A 1 348 ? -10.992 6.949 5.141 1 91.38 348 GLY A C 1
ATOM 2770 O O . GLY A 1 348 ? -10.758 6.559 6.289 1 91.38 348 GLY A O 1
ATOM 2771 N N . VAL A 1 349 ? -12.211 6.953 4.672 1 94.19 349 VAL A N 1
ATOM 2772 C CA . VAL A 1 349 ? -13.352 6.582 5.496 1 94.19 349 VAL A CA 1
ATOM 2773 C C . VAL A 1 349 ? -13.875 5.215 5.066 1 94.19 349 VAL A C 1
ATOM 2775 O O . VAL A 1 349 ? -14.062 4.961 3.873 1 94.19 349 VAL A O 1
ATOM 2778 N N . PRO A 1 350 ? -14.164 4.305 6.012 1 96.06 350 PRO A N 1
ATOM 2779 C CA . PRO A 1 350 ? -14.758 3.014 5.652 1 96.06 350 PRO A CA 1
ATOM 2780 C C . PRO A 1 350 ? -16.141 3.152 5.02 1 96.06 350 PRO A C 1
ATOM 2782 O O . PRO A 1 350 ? -16.906 4.039 5.398 1 96.06 350 PRO A O 1
ATOM 2785 N N . LYS A 1 351 ? -16.438 2.279 4.086 1 96.75 351 LYS A N 1
ATOM 2786 C CA . LYS A 1 351 ? -17.75 2.248 3.434 1 96.75 351 LYS A CA 1
ATOM 2787 C C . LYS A 1 351 ? -18.719 1.345 4.188 1 96.75 351 LYS A C 1
ATOM 2789 O O . LYS A 1 351 ? -18.406 0.191 4.484 1 96.75 351 LYS A O 1
ATOM 2794 N N . LYS A 1 352 ? -19.875 1.86 4.484 1 95.31 352 LYS A N 1
ATOM 2795 C CA . LYS A 1 352 ? -20.906 1.1 5.184 1 95.31 352 LYS A CA 1
ATOM 2796 C C . LYS A 1 352 ? -21.812 0.363 4.199 1 95.31 352 LYS A C 1
ATOM 2798 O O . LYS A 1 352 ? -22.281 0.946 3.217 1 95.31 352 LYS A O 1
ATOM 2803 N N . ILE A 1 353 ? -21.922 -0.898 4.449 1 96.31 353 ILE A N 1
ATOM 2804 C CA . ILE A 1 353 ? -22.875 -1.739 3.717 1 96.31 353 ILE A CA 1
ATOM 2805 C C . ILE A 1 353 ? -24.109 -1.998 4.574 1 96.31 353 ILE A C 1
ATOM 2807 O O . ILE A 1 353 ? -23.984 -2.348 5.75 1 96.31 353 ILE A O 1
ATOM 2811 N N . ASP A 1 354 ? -25.234 -1.748 4.086 1 96 354 ASP A N 1
ATOM 2812 C CA . ASP A 1 354 ? -26.516 -2.021 4.719 1 96 354 ASP A CA 1
ATOM 2813 C C . ASP A 1 354 ? -27.578 -2.418 3.684 1 96 354 ASP A C 1
ATOM 2815 O O . ASP A 1 354 ? -28.297 -1.566 3.176 1 96 354 ASP A O 1
ATOM 2819 N N . LEU A 1 355 ? -27.625 -3.674 3.396 1 96.62 355 LEU A N 1
ATOM 2820 C CA . LEU A 1 355 ? -28.484 -4.191 2.338 1 96.62 355 LEU A CA 1
ATOM 2821 C C . LEU A 1 355 ? -29.172 -5.473 2.783 1 96.62 355 LEU A C 1
ATOM 2823 O O . LEU A 1 355 ? -28.609 -6.266 3.537 1 96.62 355 LEU A O 1
ATOM 2827 N N . SER A 1 356 ? -30.359 -5.684 2.252 1 96.88 356 SER A N 1
ATOM 2828 C CA . SER A 1 356 ? -31.031 -6.953 2.508 1 96.88 356 SER A CA 1
ATOM 2829 C C . SER A 1 356 ? -30.344 -8.094 1.766 1 96.88 356 SER A C 1
ATOM 2831 O O . SER A 1 356 ? -29.75 -7.887 0.708 1 96.88 356 SER A O 1
ATOM 2833 N N . LEU A 1 357 ? -30.469 -9.312 2.256 1 97.38 357 LEU A N 1
ATOM 2834 C CA . LEU A 1 357 ? -29.844 -10.469 1.618 1 97.38 357 LEU A CA 1
ATOM 2835 C C . LEU A 1 357 ? -30.422 -10.695 0.226 1 97.38 357 LEU A C 1
ATOM 2837 O O . LEU A 1 357 ? -29.719 -11.164 -0.672 1 97.38 357 LEU A O 1
ATOM 2841 N N . LYS A 1 358 ? -31.672 -10.375 0.076 1 95.94 358 LYS A N 1
ATOM 2842 C CA . LYS A 1 358 ? -32.312 -10.523 -1.232 1 95.94 358 LYS A CA 1
ATOM 2843 C C . LYS A 1 358 ? -31.562 -9.719 -2.295 1 95.94 358 LYS A C 1
ATOM 2845 O O . LYS A 1 358 ? -31.406 -10.18 -3.428 1 95.94 358 LYS A O 1
ATOM 2850 N N . TYR A 1 359 ? -31.078 -8.539 -1.917 1 94.44 359 TYR A N 1
ATOM 2851 C CA . TYR A 1 359 ? -30.328 -7.684 -2.832 1 94.44 359 TYR A CA 1
ATOM 2852 C C . TYR A 1 359 ? -28.969 -8.289 -3.141 1 94.44 359 TYR A C 1
ATOM 2854 O O . TYR A 1 359 ? -28.344 -7.945 -4.152 1 94.44 359 TYR A O 1
ATOM 2862 N N . LEU A 1 360 ? -28.594 -9.195 -2.287 1 94.88 360 LEU A N 1
ATOM 2863 C CA . LEU A 1 360 ? -27.328 -9.883 -2.482 1 94.88 360 LEU A CA 1
ATOM 2864 C C . LEU A 1 360 ? -27.531 -11.211 -3.193 1 94.88 360 LEU A C 1
ATOM 2866 O O . LEU A 1 360 ? -26.609 -12.039 -3.246 1 94.88 360 LEU A O 1
ATOM 2870 N N . ASN A 1 361 ? -28.719 -11.461 -3.629 1 95.06 361 ASN A N 1
ATOM 2871 C CA . ASN A 1 361 ? -29.094 -12.664 -4.363 1 95.06 361 ASN A CA 1
ATOM 2872 C C . ASN A 1 361 ? -29.047 -13.898 -3.469 1 95.06 361 ASN A C 1
ATOM 2874 O O . ASN A 1 361 ? -28.719 -14.992 -3.926 1 95.06 361 ASN A O 1
ATOM 2878 N N . LEU A 1 362 ? -29.188 -13.734 -2.18 1 97 362 LEU A N 1
ATOM 2879 C CA . LEU A 1 362 ? -29.375 -14.805 -1.204 1 97 362 LEU A CA 1
ATOM 2880 C C . LEU A 1 362 ? -30.844 -14.953 -0.837 1 97 362 LEU A C 1
ATOM 2882 O O . LEU A 1 362 ? -31.359 -14.242 0.035 1 97 362 LEU A O 1
ATOM 2886 N N . THR A 1 363 ? -31.5 -15.984 -1.442 1 95.5 363 THR A N 1
ATOM 2887 C CA . THR A 1 363 ? -32.938 -15.945 -1.461 1 95.5 363 THR A CA 1
ATOM 2888 C C . THR A 1 363 ? -33.531 -17.219 -0.843 1 95.5 363 THR A C 1
ATOM 2890 O O . THR A 1 363 ? -34.75 -17.438 -0.888 1 95.5 363 THR A O 1
ATOM 2893 N N . GLU A 1 364 ? -32.719 -18.016 -0.286 1 95.19 364 GLU A N 1
ATOM 2894 C CA . GLU A 1 364 ? -33.281 -19.203 0.364 1 95.19 364 GLU A CA 1
ATOM 2895 C C . GLU A 1 364 ? -34.281 -18.797 1.466 1 95.19 364 GLU A C 1
ATOM 2897 O O . GLU A 1 364 ? -33.906 -18.125 2.42 1 95.19 364 GLU A O 1
ATOM 2902 N N . HIS A 1 365 ? -35.438 -19.312 1.39 1 94.31 365 HIS A N 1
ATOM 2903 C CA . HIS A 1 365 ? -36.531 -18.906 2.258 1 94.31 365 HIS A CA 1
ATOM 2904 C C . HIS A 1 365 ? -36.219 -19.188 3.721 1 94.31 365 HIS A C 1
ATOM 2906 O O . HIS A 1 365 ? -36.531 -18.391 4.602 1 94.31 365 HIS A O 1
ATOM 2912 N N . ALA A 1 366 ? -35.562 -20.297 3.992 1 94.56 366 ALA A N 1
ATOM 2913 C CA . ALA A 1 366 ? -35.25 -20.703 5.363 1 94.56 366 ALA A CA 1
ATOM 2914 C C . ALA A 1 366 ? -34.125 -19.844 5.945 1 94.56 366 ALA A C 1
ATOM 2916 O O . ALA A 1 366 ? -33.938 -19.812 7.164 1 94.56 366 ALA A O 1
ATOM 2917 N N . GLY A 1 367 ? -33.406 -19.25 5.031 1 97.5 367 GLY A N 1
ATOM 2918 C CA . GLY A 1 367 ? -32.344 -18.359 5.488 1 97.5 367 GLY A CA 1
ATOM 2919 C C . GLY A 1 367 ? -30.953 -18.953 5.324 1 97.5 367 GLY A C 1
ATOM 2920 O O . GLY A 1 367 ? -30.797 -20.016 4.711 1 97.5 367 GLY A O 1
ATOM 2921 N N . TYR A 1 368 ? -30 -18.188 5.742 1 98.38 368 TYR A N 1
ATOM 2922 C CA . TYR A 1 368 ? -28.594 -18.562 5.633 1 98.38 368 TYR A CA 1
ATOM 2923 C C . TYR A 1 368 ? -27.875 -18.406 6.969 1 98.38 368 TYR A C 1
ATOM 2925 O O . TYR A 1 368 ? -28.156 -17.453 7.715 1 98.38 368 TYR A O 1
ATOM 2933 N N . LYS A 1 369 ? -27 -19.281 7.293 1 98.38 369 LYS A N 1
ATOM 2934 C CA . LYS A 1 369 ? -25.953 -19.031 8.297 1 98.38 369 LYS A CA 1
ATOM 2935 C C . LYS A 1 369 ? -24.781 -18.266 7.691 1 98.38 369 LYS A C 1
ATOM 2937 O O . LYS A 1 369 ? -24.172 -18.719 6.723 1 98.38 369 LYS A O 1
ATOM 2942 N N . LEU A 1 370 ? -24.5 -17.094 8.227 1 98.56 370 LEU A N 1
ATOM 2943 C CA . LEU A 1 370 ? -23.422 -16.266 7.711 1 98.56 370 LEU A CA 1
ATOM 2944 C C . LEU A 1 370 ? -22.203 -16.328 8.625 1 98.56 370 LEU A C 1
ATOM 2946 O O . LEU A 1 370 ? -22.344 -16.266 9.852 1 98.56 370 LEU A O 1
ATOM 2950 N N . THR A 1 371 ? -21.062 -16.531 8.039 1 98.75 371 THR A N 1
ATOM 2951 C CA . THR A 1 371 ? -19.797 -16.531 8.766 1 98.75 371 THR A CA 1
ATOM 2952 C C . THR A 1 371 ? -18.766 -15.656 8.062 1 98.75 371 THR A C 1
ATOM 2954 O O . THR A 1 371 ? -18.547 -15.789 6.855 1 98.75 371 THR A O 1
ATOM 2957 N N . GLU A 1 372 ? -18.219 -14.672 8.812 1 98.62 372 GLU A N 1
ATOM 2958 C CA . GLU A 1 372 ? -17.094 -13.891 8.289 1 98.62 372 GLU A CA 1
ATOM 2959 C C . GLU A 1 372 ? -15.867 -14.773 8.062 1 98.62 372 GLU A C 1
ATOM 2961 O O . GLU A 1 372 ? -15.531 -15.602 8.906 1 98.62 372 GLU A O 1
ATOM 2966 N N . VAL A 1 373 ? -15.195 -14.609 7.055 1 98.5 373 VAL A N 1
ATOM 2967 C CA . VAL A 1 373 ? -14.273 -15.633 6.578 1 98.5 373 VAL A CA 1
ATOM 2968 C C . VAL A 1 373 ? -12.898 -15.438 7.219 1 98.5 373 VAL A C 1
ATOM 2970 O O . VAL A 1 373 ? -12.211 -16.406 7.547 1 98.5 373 VAL A O 1
ATOM 2973 N N . PHE A 1 374 ? -12.422 -14.219 7.422 1 98 374 PHE A N 1
ATOM 2974 C CA . PHE A 1 374 ? -11.047 -13.961 7.828 1 98 374 PHE A CA 1
ATOM 2975 C C . PHE A 1 374 ? -10.836 -14.32 9.297 1 98 374 PHE A C 1
ATOM 2977 O O . PHE A 1 374 ? -9.852 -14.977 9.648 1 98 374 PHE A O 1
ATOM 2984 N N . ASP A 1 375 ? -11.82 -13.961 10.102 1 95.56 375 ASP A N 1
ATOM 2985 C CA . ASP A 1 375 ? -11.633 -14.234 11.523 1 95.56 375 ASP A CA 1
ATOM 2986 C C . ASP A 1 375 ? -12.547 -15.367 11.992 1 95.56 375 ASP A C 1
ATOM 2988 O O . ASP A 1 375 ? -12.422 -15.844 13.125 1 95.56 375 ASP A O 1
ATOM 2992 N N . GLY A 1 376 ? -13.484 -15.781 11.18 1 97.75 376 GLY A N 1
ATOM 2993 C CA . GLY A 1 376 ? -14.328 -16.922 11.484 1 97.75 376 GLY A CA 1
ATOM 2994 C C . GLY A 1 376 ? -15.508 -16.578 12.367 1 97.75 376 GLY A C 1
ATOM 2995 O O . GLY A 1 376 ? -16.156 -17.469 12.914 1 97.75 376 GLY A O 1
ATOM 2996 N N . LYS A 1 377 ? -15.766 -15.328 12.516 1 98 377 LYS A N 1
ATOM 2997 C CA . LYS A 1 377 ? -16.859 -14.898 13.375 1 98 377 LYS A CA 1
ATOM 2998 C C . LYS A 1 377 ? -18.203 -15.305 12.797 1 98 377 LYS A C 1
ATOM 3000 O O . LYS A 1 377 ? -18.531 -14.961 11.656 1 98 377 LYS A O 1
ATOM 3005 N N . PHE A 1 378 ? -18.969 -16.062 13.57 1 98.44 378 PHE A N 1
ATOM 3006 C CA . PHE A 1 378 ? -20.359 -16.359 13.195 1 98.44 378 PHE A CA 1
ATOM 3007 C C . PHE A 1 378 ? -21.219 -15.117 13.328 1 98.44 378 PHE A C 1
ATOM 3009 O O . PHE A 1 378 ? -21.344 -14.539 14.406 1 98.44 378 PHE A O 1
ATOM 3016 N N . LEU A 1 379 ? -21.766 -14.719 12.234 1 98.19 379 LEU A N 1
ATOM 3017 C CA . LEU A 1 379 ? -22.5 -13.461 12.219 1 98.19 379 LEU A CA 1
ATOM 3018 C C . LEU A 1 379 ? -23.969 -13.688 12.602 1 98.19 379 LEU A C 1
ATOM 3020 O O . LEU A 1 379 ? -24.656 -12.75 12.984 1 98.19 379 LEU A O 1
ATOM 3024 N N . GLY A 1 380 ? -24.516 -14.961 12.352 1 98 380 GLY A N 1
ATOM 3025 C CA . GLY A 1 380 ? -25.891 -15.297 12.703 1 98 380 GLY A CA 1
ATOM 3026 C C . GLY A 1 380 ? -26.688 -15.867 11.539 1 98 380 GLY A C 1
ATOM 3027 O O . GLY A 1 380 ? -26.109 -16.266 10.523 1 98 380 GLY A O 1
ATOM 3028 N N . VAL A 1 381 ? -27.906 -16.031 11.836 1 97.94 381 VAL A N 1
ATOM 3029 C CA . VAL A 1 381 ? -28.844 -16.516 10.836 1 97.94 381 VAL A CA 1
ATOM 3030 C C . VAL A 1 381 ? -29.641 -15.352 10.25 1 97.94 381 VAL A C 1
ATOM 3032 O O . VAL A 1 381 ? -30.172 -14.516 10.984 1 97.94 381 VAL A O 1
ATOM 3035 N N . TYR A 1 382 ? -29.625 -15.336 8.945 1 97.94 382 TYR A N 1
ATOM 3036 C CA . TYR A 1 382 ? -30.266 -14.242 8.234 1 97.94 382 TYR A CA 1
ATOM 3037 C C . TYR A 1 382 ? -31.328 -14.758 7.27 1 97.94 382 TYR A C 1
ATOM 3039 O O . TYR A 1 382 ? -31.125 -15.773 6.598 1 97.94 382 TYR A O 1
ATOM 3047 N N . SER A 1 383 ? -32.469 -14.125 7.227 1 97.06 383 SER A N 1
ATOM 3048 C CA . SER A 1 383 ? -33.438 -14.367 6.184 1 97.06 383 SER A CA 1
ATOM 3049 C C . SER A 1 383 ? -33.219 -13.453 4.988 1 97.06 383 SER A C 1
ATOM 3051 O O . SER A 1 383 ? -32.469 -12.484 5.07 1 97.06 383 SER A O 1
ATOM 3053 N N . PRO A 1 384 ? -33.906 -13.742 3.926 1 96.62 384 PRO A N 1
ATOM 3054 C CA . PRO A 1 384 ? -33.75 -12.898 2.736 1 96.62 384 PRO A CA 1
ATOM 3055 C C . PRO A 1 384 ? -34.125 -11.445 2.982 1 96.62 384 PRO A C 1
ATOM 3057 O O . PRO A 1 384 ? -33.562 -10.539 2.346 1 96.62 384 PRO A O 1
ATOM 3060 N N . SER A 1 385 ? -34.969 -11.188 3.975 1 96.81 385 SER A N 1
ATOM 3061 C CA . SER A 1 385 ? -35.438 -9.828 4.238 1 96.81 385 SER A CA 1
ATOM 3062 C C . SER A 1 385 ? -34.594 -9.148 5.301 1 96.81 385 SER A C 1
ATOM 3064 O O . SER A 1 385 ? -34.688 -7.941 5.523 1 96.81 385 SER A O 1
ATOM 3066 N N . SER A 1 386 ? -33.688 -9.922 5.934 1 96.62 386 SER A N 1
ATOM 3067 C CA . SER A 1 386 ? -32.781 -9.359 6.938 1 96.62 386 SER A CA 1
ATOM 3068 C C . SER A 1 386 ? -31.766 -8.414 6.309 1 96.62 386 SER A C 1
ATOM 3070 O O . SER A 1 386 ? -31.281 -8.656 5.203 1 96.62 386 SER A O 1
ATOM 3072 N N . ASN A 1 387 ? -31.438 -7.371 7.047 1 96.06 387 ASN A N 1
ATOM 3073 C CA . ASN A 1 387 ? -30.375 -6.469 6.602 1 96.06 387 ASN A CA 1
ATOM 3074 C C . ASN A 1 387 ? -29 -6.961 7.035 1 96.06 387 ASN A C 1
ATOM 3076 O O . ASN A 1 387 ? -28.797 -7.301 8.203 1 96.06 387 ASN A O 1
ATOM 3080 N N . PHE A 1 388 ? -28.219 -7.066 6.109 1 97 388 PHE A N 1
ATOM 3081 C CA . PHE A 1 388 ? -26.797 -7.344 6.344 1 97 388 PHE A CA 1
ATOM 3082 C C . PHE A 1 388 ? -26 -6.051 6.445 1 97 388 PHE A C 1
ATOM 3084 O O . PHE A 1 388 ? -26.047 -5.215 5.543 1 97 388 PHE A O 1
ATOM 3091 N N . LYS A 1 389 ? -25.297 -5.875 7.555 1 96.38 389 LYS A N 1
ATOM 3092 C CA . LYS A 1 389 ? -24.5 -4.672 7.793 1 96.38 389 LYS A CA 1
ATOM 3093 C C . LYS A 1 389 ? -23.016 -5.004 7.895 1 96.38 389 LYS A C 1
ATOM 3095 O O . LYS A 1 389 ? -22.641 -5.996 8.523 1 96.38 389 LYS A O 1
ATOM 3100 N N . ALA A 1 390 ? -22.219 -4.238 7.234 1 95.88 390 ALA A N 1
ATOM 3101 C CA . ALA A 1 390 ? -20.766 -4.379 7.301 1 95.88 390 ALA A CA 1
ATOM 3102 C C . ALA A 1 390 ? -20.062 -3.045 7.035 1 95.88 390 ALA A C 1
ATOM 3104 O O . ALA A 1 390 ? -20.688 -2.102 6.539 1 95.88 390 ALA A O 1
ATOM 3105 N N . SER A 1 391 ? -18.922 -2.885 7.484 1 96.44 391 SER A N 1
ATOM 3106 C CA . SER A 1 391 ? -18.031 -1.757 7.203 1 96.44 391 SER A CA 1
ATOM 3107 C C . SER A 1 391 ? -16.75 -2.215 6.508 1 96.44 391 SER A C 1
ATOM 3109 O O . SER A 1 391 ? -16.031 -3.08 7.016 1 96.44 391 SER A O 1
ATOM 3111 N N . VAL A 1 392 ? -16.516 -1.662 5.328 1 98.38 392 VAL A N 1
ATOM 3112 C CA . VAL A 1 392 ? -15.359 -2.088 4.543 1 98.38 392 VAL A CA 1
ATOM 3113 C C . VAL A 1 392 ? -14.344 -0.95 4.465 1 98.38 392 VAL A C 1
ATOM 3115 O O . VAL A 1 392 ? -14.648 0.121 3.93 1 98.38 392 VAL A O 1
ATOM 3118 N N . ASN A 1 393 ? -13.148 -1.14 4.969 1 98 393 ASN A N 1
ATOM 3119 C CA . ASN A 1 393 ? -12.086 -0.139 4.988 1 98 393 ASN A CA 1
ATOM 3120 C C . ASN A 1 393 ? -11.648 0.244 3.578 1 98 393 ASN A C 1
ATOM 3122 O O . ASN A 1 393 ? -11.805 -0.541 2.641 1 98 393 ASN A O 1
ATOM 3126 N N . PRO A 1 394 ? -11.086 1.509 3.443 1 98.06 394 PRO A N 1
ATOM 3127 C CA . PRO A 1 394 ? -10.43 1.835 2.174 1 98.06 394 PRO A CA 1
ATOM 3128 C C . PRO A 1 394 ? -9.383 0.796 1.764 1 98.06 394 PRO A C 1
ATOM 3130 O O . PRO A 1 394 ? -8.586 0.358 2.594 1 98.06 394 PRO A O 1
ATOM 3133 N N . THR A 1 395 ? -9.469 0.407 0.453 1 98.81 395 THR A N 1
ATOM 3134 C CA . THR A 1 395 ? -8.602 -0.626 -0.111 1 98.81 395 THR A CA 1
ATOM 3135 C C . THR A 1 395 ? -8.648 -1.892 0.741 1 98.81 395 THR A C 1
ATOM 3137 O O . THR A 1 395 ? -7.609 -2.48 1.042 1 98.81 395 THR A O 1
ATOM 3140 N N . GLY A 1 396 ? -9.852 -2.221 1.197 1 98.75 396 GLY A N 1
ATOM 3141 C CA . GLY A 1 396 ? -10.078 -3.395 2.025 1 98.75 396 GLY A CA 1
ATOM 3142 C C . GLY A 1 396 ? -11.172 -4.301 1.486 1 98.75 396 GLY A C 1
ATOM 3143 O O . GLY A 1 396 ? -11.727 -4.043 0.416 1 98.75 396 GLY A O 1
ATOM 3144 N N . ILE A 1 397 ? -11.453 -5.367 2.264 1 98.88 397 ILE A N 1
ATOM 3145 C CA . ILE A 1 397 ? -12.406 -6.391 1.853 1 98.88 397 ILE A CA 1
ATOM 3146 C C . ILE A 1 397 ? -13.203 -6.875 3.064 1 98.88 397 ILE A C 1
ATOM 3148 O O . ILE A 1 397 ? -12.688 -6.891 4.184 1 98.88 397 ILE A O 1
ATOM 3152 N N . TYR A 1 398 ? -14.445 -7.129 2.91 1 98.81 398 TYR A N 1
ATOM 3153 C CA . TYR A 1 398 ? -15.289 -7.891 3.822 1 98.81 398 TYR A CA 1
ATOM 3154 C C . TYR A 1 398 ? -15.836 -9.141 3.143 1 98.81 398 TYR A C 1
ATOM 3156 O O . TYR A 1 398 ? -16.5 -9.055 2.107 1 98.81 398 TYR A O 1
ATOM 3164 N N . MET A 1 399 ? -15.539 -10.328 3.666 1 98.88 399 MET A N 1
ATOM 3165 C CA . MET A 1 399 ? -15.852 -11.586 3.002 1 98.88 399 MET A CA 1
ATOM 3166 C C . MET A 1 399 ? -16.656 -12.5 3.924 1 98.88 399 MET A C 1
ATOM 3168 O O . MET A 1 399 ? -16.359 -12.602 5.117 1 98.88 399 MET A O 1
ATOM 3172 N N . VAL A 1 400 ? -17.656 -13.156 3.367 1 98.88 400 VAL A N 1
ATOM 3173 C CA . VAL A 1 400 ? -18.609 -13.945 4.145 1 98.88 400 VAL A CA 1
ATOM 3174 C C . VAL A 1 400 ? -18.953 -15.227 3.391 1 98.88 400 VAL A C 1
ATOM 3176 O O . VAL A 1 400 ? -19 -15.242 2.158 1 98.88 400 VAL A O 1
ATOM 3179 N N . THR A 1 401 ? -19.141 -16.297 4.129 1 98.81 401 THR A N 1
ATOM 3180 C CA . THR A 1 401 ? -19.797 -17.469 3.572 1 98.81 401 THR A CA 1
ATOM 3181 C C . THR A 1 401 ? -21.25 -17.562 4.043 1 98.81 401 THR A C 1
ATOM 3183 O O . THR A 1 401 ? -21.547 -17.25 5.199 1 98.81 401 THR A O 1
ATOM 3186 N N . ALA A 1 402 ? -22.094 -17.938 3.168 1 98.69 402 ALA A N 1
ATOM 3187 C CA . ALA A 1 402 ? -23.516 -18.125 3.426 1 98.69 402 ALA A CA 1
ATOM 3188 C C . ALA A 1 402 ? -23.938 -19.578 3.154 1 98.69 402 ALA A C 1
ATOM 3190 O O . ALA A 1 402 ? -23.922 -20.016 2.004 1 98.69 402 ALA A O 1
ATOM 3191 N N . ILE A 1 403 ? -24.344 -20.266 4.16 1 98.31 403 ILE A N 1
ATOM 3192 C CA . ILE A 1 403 ? -24.781 -21.641 4.051 1 98.31 403 ILE A CA 1
ATOM 3193 C C . ILE A 1 403 ? -26.281 -21.734 4.332 1 98.31 403 ILE A C 1
ATOM 3195 O O . ILE A 1 403 ? -26.75 -21.312 5.398 1 98.31 403 ILE A O 1
ATOM 3199 N N . PRO A 1 404 ? -27.031 -22.25 3.396 1 97.44 404 PRO A N 1
ATOM 3200 C CA . PRO A 1 404 ? -28.484 -22.328 3.613 1 97.44 404 PRO A CA 1
ATOM 3201 C C . PRO A 1 404 ? -28.859 -23.234 4.785 1 97.44 404 PRO A C 1
ATOM 3203 O O . PRO A 1 404 ? -28.188 -24.234 5.039 1 97.44 404 PRO A O 1
ATOM 3206 N N . LEU A 1 405 ? -29.938 -22.781 5.453 1 94.12 405 LEU A N 1
ATOM 3207 C CA . LEU A 1 405 ? -30.469 -23.625 6.508 1 94.12 405 LEU A CA 1
ATOM 3208 C C . LEU A 1 405 ? -31.156 -24.844 5.914 1 94.12 405 LEU A C 1
ATOM 3210 O O . LEU A 1 405 ? -31.75 -24.781 4.836 1 94.12 405 LEU A O 1
ATOM 3214 N N . ALA A 1 406 ? -30.938 -26.078 6.465 1 78.62 406 ALA A N 1
ATOM 3215 C CA . ALA A 1 406 ? -31.594 -27.297 6.02 1 78.62 406 ALA A CA 1
ATOM 3216 C C . ALA A 1 406 ? -33.125 -27.156 6.043 1 78.62 406 ALA A C 1
ATOM 3218 O O . ALA A 1 406 ? -33.656 -26.5 6.93 1 78.62 406 ALA A O 1
ATOM 3219 N N . LYS A 1 407 ? -33.781 -27.453 4.867 1 65.38 407 LYS A N 1
ATOM 3220 C CA . LYS A 1 407 ? -35.219 -27.453 4.812 1 65.38 407 LYS A CA 1
ATOM 3221 C C . LYS A 1 407 ? -35.812 -28.328 5.922 1 65.38 407 LYS A C 1
ATOM 3223 O O . LYS A 1 407 ? -35.344 -29.438 6.156 1 65.38 407 LYS A O 1
ATOM 3228 N N . THR A 1 408 ? -36.25 -27.734 6.953 1 51.34 408 THR A N 1
ATOM 3229 C CA . THR A 1 408 ? -37.062 -28.578 7.852 1 51.34 408 THR A CA 1
ATOM 3230 C C . THR A 1 408 ? -38.094 -29.344 7.07 1 51.34 408 THR A C 1
ATOM 3232 O O . THR A 1 408 ? -38.938 -28.75 6.375 1 51.34 408 THR A O 1
ATOM 3235 N N . THR A 1 409 ? -37.812 -30.438 6.527 1 42.53 409 THR A N 1
ATOM 3236 C CA . THR A 1 409 ? -38.875 -31.297 6.07 1 42.53 409 THR A CA 1
ATOM 3237 C C . THR A 1 409 ? -40.031 -31.312 7.078 1 42.53 409 THR A C 1
ATOM 3239 O O . THR A 1 409 ? -39.812 -31.625 8.258 1 42.53 409 THR A O 1
ATOM 3242 N N . PRO A 1 410 ? -41.156 -30.656 6.684 1 40.97 410 PRO A N 1
ATOM 3243 C CA . PRO A 1 410 ? -42.281 -31.016 7.578 1 40.97 410 PRO A CA 1
ATOM 3244 C C . PRO A 1 410 ? -42.344 -32.5 7.852 1 40.97 410 PRO A C 1
ATOM 3246 O O . PRO A 1 410 ? -42.188 -33.312 6.93 1 40.97 410 PRO A O 1
ATOM 3249 N N . VAL A 1 411 ? -42.312 -32.844 9.062 1 33.78 411 VAL A N 1
ATOM 3250 C CA . VAL A 1 411 ? -42.812 -34.156 9.414 1 33.78 411 VAL A CA 1
ATOM 3251 C C . VAL A 1 411 ? -44.281 -34.281 8.992 1 33.78 411 VAL A C 1
ATOM 3253 O O . VAL A 1 411 ? -45.094 -33.375 9.242 1 33.78 411 VAL A O 1
ATOM 3256 N N . MET B 1 1 ? -0.613 97.812 17.922 1 28.58 1 MET B N 1
ATOM 3257 C CA . MET B 1 1 ? -1.323 96.812 17.141 1 28.58 1 MET B CA 1
ATOM 3258 C C . MET B 1 1 ? -0.446 95.562 16.922 1 28.58 1 MET B C 1
ATOM 3260 O O . MET B 1 1 ? 0.409 95.562 16.031 1 28.58 1 MET B O 1
ATOM 3264 N N . VAL B 1 2 ? 0.077 95 18.031 1 30.75 2 VAL B N 1
ATOM 3265 C CA . VAL B 1 2 ? 0.94 93.938 18.578 1 30.75 2 VAL B CA 1
ATOM 3266 C C . VAL B 1 2 ? 0.487 92.562 18.078 1 30.75 2 VAL B C 1
ATOM 3268 O O . VAL B 1 2 ? -0.609 92.125 18.406 1 30.75 2 VAL B O 1
ATOM 3271 N N . TYR B 1 3 ? 0.678 92.312 16.672 1 27.31 3 TYR B N 1
ATOM 3272 C CA . TYR B 1 3 ? 0.41 91.125 15.875 1 27.31 3 TYR B CA 1
ATOM 3273 C C . TYR B 1 3 ? 1.02 89.938 16.516 1 27.31 3 TYR B C 1
ATOM 3275 O O . TYR B 1 3 ? 2.244 89.75 16.594 1 27.31 3 TYR B O 1
ATOM 3283 N N . LEU B 1 4 ? 0.573 89.5 17.688 1 23.81 4 LEU B N 1
ATOM 3284 C CA . LEU B 1 4 ? 0.855 88.25 18.375 1 23.81 4 LEU B CA 1
ATOM 3285 C C . LEU B 1 4 ? 0.674 87.062 17.438 1 23.81 4 LEU B C 1
ATOM 3287 O O . LEU B 1 4 ? -0.441 86.812 16.984 1 23.81 4 LEU B O 1
ATOM 3291 N N . LYS B 1 5 ? 1.734 86.875 16.5 1 29.81 5 LYS B N 1
ATOM 3292 C CA . LYS B 1 5 ? 1.949 85.75 15.609 1 29.81 5 LYS B CA 1
ATOM 3293 C C . LYS B 1 5 ? 1.745 84.438 16.344 1 29.81 5 LYS B C 1
ATOM 3295 O O . LYS B 1 5 ? 2.551 84.062 17.188 1 29.81 5 LYS B O 1
ATOM 3300 N N . ILE B 1 6 ? 0.513 84.062 16.875 1 28.55 6 ILE B N 1
ATOM 3301 C CA . ILE B 1 6 ? 0.16 82.812 17.516 1 28.55 6 ILE B CA 1
ATOM 3302 C C . ILE B 1 6 ? 0.555 81.625 16.625 1 28.55 6 ILE B C 1
ATOM 3304 O O . ILE B 1 6 ? -0.006 81.438 15.531 1 28.55 6 ILE B O 1
ATOM 3308 N N . ALA B 1 7 ? 1.801 81.375 16.25 1 32.53 7 ALA B N 1
ATOM 3309 C CA . ALA B 1 7 ? 2.184 80.188 15.461 1 32.53 7 ALA B CA 1
ATOM 3310 C C . ALA B 1 7 ? 1.606 78.938 16.062 1 32.53 7 ALA B C 1
ATOM 3312 O O . ALA B 1 7 ? 1.649 78.75 17.281 1 32.53 7 ALA B O 1
ATOM 3313 N N . PHE B 1 8 ? 0.633 78.188 15.336 1 32.38 8 PHE B N 1
ATOM 3314 C CA . PHE B 1 8 ? 0.003 76.875 15.305 1 32.38 8 PHE B CA 1
ATOM 3315 C C . PHE B 1 8 ? 1.045 75.812 15.43 1 32.38 8 PHE B C 1
ATOM 3317 O O . PHE B 1 8 ? 1.933 75.688 14.586 1 32.38 8 PHE B O 1
ATOM 3324 N N . GLY B 1 9 ? 1.52 75.438 16.641 1 30.84 9 GLY B N 1
ATOM 3325 C CA . GLY B 1 9 ? 2.314 74.25 16.938 1 30.84 9 GLY B CA 1
ATOM 3326 C C . GLY B 1 9 ? 1.774 73 16.281 1 30.84 9 GLY B C 1
ATOM 3327 O O . GLY B 1 9 ? 0.657 72.562 16.578 1 30.84 9 GLY B O 1
ATOM 3328 N N . LEU B 1 10 ? 2.02 72.75 14.938 1 35 10 LEU B N 1
ATOM 3329 C CA . LEU B 1 10 ? 1.776 71.5 14.227 1 35 10 LEU B CA 1
ATOM 3330 C C . LEU B 1 10 ? 2.309 70.312 15.023 1 35 10 LEU B C 1
ATOM 3332 O O . LEU B 1 10 ? 3.521 70.188 15.195 1 35 10 LEU B O 1
ATOM 3336 N N . ALA B 1 11 ? 1.672 69.875 16.109 1 35.03 11 ALA B N 1
ATOM 3337 C CA . ALA B 1 11 ? 1.912 68.562 16.703 1 35.03 11 ALA B CA 1
ATOM 3338 C C . ALA B 1 11 ? 1.932 67.438 15.633 1 35.03 11 ALA B C 1
ATOM 3340 O O . ALA B 1 11 ? 0.908 67.188 15 1 35.03 11 ALA B O 1
ATOM 3341 N N . SER B 1 12 ? 3.02 67.312 14.914 1 33.19 12 SER B N 1
ATOM 3342 C CA . SER B 1 12 ? 3.254 66.125 14.078 1 33.19 12 SER B CA 1
ATOM 3343 C C . SER B 1 12 ? 2.939 64.875 14.828 1 33.19 12 SER B C 1
ATOM 3345 O O . SER B 1 12 ? 3.588 64.5 15.828 1 33.19 12 SER B O 1
ATOM 3347 N N . ILE B 1 13 ? 1.72 64.438 14.969 1 36.34 13 ILE B N 1
ATOM 3348 C CA . ILE B 1 13 ? 1.398 63.094 15.398 1 36.34 13 ILE B CA 1
ATOM 3349 C C . ILE B 1 13 ? 2.246 62.094 14.617 1 36.34 13 ILE B C 1
ATOM 3351 O O . ILE B 1 13 ? 2.125 61.969 13.391 1 36.34 13 ILE B O 1
ATOM 3355 N N . LEU B 1 14 ? 3.5 61.875 14.992 1 35.06 14 LEU B N 1
ATOM 3356 C CA . LEU B 1 14 ? 4.25 60.719 14.578 1 35.06 14 LEU B CA 1
ATOM 3357 C C . LEU B 1 14 ? 3.369 59.469 14.609 1 35.06 14 LEU B C 1
ATOM 3359 O O . LEU B 1 14 ? 3.002 58.969 15.68 1 35.06 14 LEU B O 1
ATOM 3363 N N . LEU B 1 15 ? 2.412 59.375 13.703 1 35.62 15 LEU B N 1
ATOM 3364 C CA . LEU B 1 15 ? 1.831 58.062 13.477 1 35.62 15 LEU B CA 1
ATOM 3365 C C . LEU B 1 15 ? 2.916 57 13.43 1 35.62 15 LEU B C 1
ATOM 3367 O O . LEU B 1 15 ? 3.723 56.938 12.5 1 35.62 15 LEU B O 1
ATOM 3371 N N . LEU B 1 16 ? 3.418 56.594 14.578 1 35.62 16 LEU B N 1
ATOM 3372 C CA . LEU B 1 16 ? 4.121 55.312 14.609 1 35.62 16 LEU B CA 1
ATOM 3373 C C . LEU B 1 16 ? 3.439 54.281 13.695 1 35.62 16 LEU B C 1
ATOM 3375 O O . LEU B 1 16 ? 2.371 53.781 14.031 1 35.62 16 LEU B O 1
ATOM 3379 N N . CYS B 1 17 ? 3.512 54.531 12.406 1 36.25 17 CYS B N 1
ATOM 3380 C CA . CYS B 1 17 ? 3.266 53.375 11.562 1 36.25 17 CYS B CA 1
ATOM 3381 C C . CYS B 1 17 ? 3.885 52.125 12.172 1 36.25 17 CYS B C 1
ATOM 3383 O O . CYS B 1 17 ? 5.102 51.938 12.133 1 36.25 17 CYS B O 1
ATOM 3385 N N . GLN B 1 18 ? 3.344 51.656 13.289 1 34.47 18 GLN B N 1
ATOM 3386 C CA . GLN B 1 18 ? 3.688 50.281 13.57 1 34.47 18 GLN B CA 1
ATOM 3387 C C . GLN B 1 18 ? 3.777 49.469 12.281 1 34.47 18 GLN B C 1
ATOM 3389 O O . GLN B 1 18 ? 2.789 49.312 11.555 1 34.47 18 GLN B O 1
ATOM 3394 N N . SER B 1 19 ? 4.812 49.625 11.555 1 37.06 19 SER B N 1
ATOM 3395 C CA . SER B 1 19 ? 5.066 48.594 10.555 1 37.06 19 SER B CA 1
ATOM 3396 C C . SER B 1 19 ? 4.414 47.281 10.945 1 37.06 19 SER B C 1
ATOM 3398 O O . SER B 1 19 ? 4.664 46.75 12.039 1 37.06 19 SER B O 1
ATOM 3400 N N . VAL B 1 20 ? 3.213 47.031 10.594 1 40.88 20 VAL B N 1
ATOM 3401 C CA . VAL B 1 20 ? 2.553 45.75 10.625 1 40.88 20 VAL B CA 1
ATOM 3402 C C . VAL B 1 20 ? 3.555 44.656 10.266 1 40.88 20 VAL B C 1
ATOM 3404 O O . VAL B 1 20 ? 3.98 44.531 9.117 1 40.88 20 VAL B O 1
ATOM 3407 N N . LEU B 1 21 ? 4.594 44.312 11.039 1 43.94 21 LEU B N 1
ATOM 3408 C CA . LEU B 1 21 ? 5.578 43.25 10.953 1 43.94 21 LEU B CA 1
ATOM 3409 C C . LEU B 1 21 ? 4.922 41.938 10.523 1 43.94 21 LEU B C 1
ATOM 3411 O O . LEU B 1 21 ? 3.748 41.688 10.812 1 43.94 21 LEU B O 1
ATOM 3415 N N . SER B 1 22 ? 5.531 41.25 9.453 1 48.72 22 SER B N 1
ATOM 3416 C CA . SER B 1 22 ? 5.449 39.875 9.031 1 48.72 22 SER B CA 1
ATOM 3417 C C . SER B 1 22 ? 5.102 38.969 10.195 1 48.72 22 SER B C 1
ATOM 3419 O O . SER B 1 22 ? 5.23 39.344 11.359 1 48.72 22 SER B O 1
ATOM 3421 N N . LEU B 1 23 ? 4.379 37.844 9.906 1 61.5 23 LEU B N 1
ATOM 3422 C CA . LEU B 1 23 ? 3.969 36.875 10.945 1 61.5 23 LEU B CA 1
ATOM 3423 C C . LEU B 1 23 ? 5.125 36.562 11.883 1 61.5 23 LEU B C 1
ATOM 3425 O O . LEU B 1 23 ? 5.051 35.625 12.664 1 61.5 23 LEU B O 1
ATOM 3429 N N . ASP B 1 24 ? 6.176 37.312 12 1 65.31 24 ASP B N 1
ATOM 3430 C CA . ASP B 1 24 ? 7.129 36.938 13.031 1 65.31 24 ASP B CA 1
ATOM 3431 C C . ASP B 1 24 ? 6.477 36.938 14.414 1 65.31 24 ASP B C 1
ATOM 3433 O O . ASP B 1 24 ? 6.762 37.812 15.234 1 65.31 24 ASP B O 1
ATOM 3437 N N . ASN B 1 25 ? 5.562 36 14.609 1 77.19 25 ASN B N 1
ATOM 3438 C CA . ASN B 1 25 ? 4.773 35.938 15.828 1 77.19 25 ASN B CA 1
ATOM 3439 C C . ASN B 1 25 ? 5.391 34.969 16.844 1 77.19 25 ASN B C 1
ATOM 3441 O O . ASN B 1 25 ? 4.77 34.625 17.859 1 77.19 25 ASN B O 1
ATOM 3445 N N . GLY B 1 26 ? 6.586 34.438 16.438 1 88 26 GLY B N 1
ATOM 3446 C CA . GLY B 1 26 ? 7.324 33.594 17.375 1 88 26 GLY B CA 1
ATOM 3447 C C . GLY B 1 26 ? 6.793 32.156 17.438 1 88 26 GLY B C 1
ATOM 3448 O O . GLY B 1 26 ? 7.172 31.391 18.312 1 88 26 GLY B O 1
ATOM 3449 N N . LEU B 1 27 ? 5.902 31.859 16.5 1 94.44 27 LEU B N 1
ATOM 3450 C CA . LEU B 1 27 ? 5.312 30.531 16.5 1 94.44 27 LEU B CA 1
ATOM 3451 C C . LEU B 1 27 ? 5.938 29.656 15.414 1 94.44 27 LEU B C 1
ATOM 3453 O O . LEU B 1 27 ? 6.582 30.156 14.5 1 94.44 27 LEU B O 1
ATOM 3457 N N . ALA B 1 28 ? 5.82 28.328 15.562 1 96.69 28 ALA B N 1
ATOM 3458 C CA . ALA B 1 28 ? 6.305 27.344 14.602 1 96.69 28 ALA B CA 1
ATOM 3459 C C . ALA B 1 28 ? 7.797 27.531 14.336 1 96.69 28 ALA B C 1
ATOM 3461 O O . ALA B 1 28 ? 8.219 27.594 13.18 1 96.69 28 ALA B O 1
ATOM 3462 N N . LEU B 1 29 ? 8.562 27.641 15.359 1 97.38 29 LEU B N 1
ATOM 3463 C CA . LEU B 1 29 ? 10.008 27.766 15.188 1 97.38 29 LEU B CA 1
ATOM 3464 C C . LEU B 1 29 ? 10.617 26.453 14.719 1 97.38 29 LEU B C 1
ATOM 3466 O O . LEU B 1 29 ? 11.75 26.422 14.219 1 97.38 29 LEU B O 1
ATOM 3470 N N . THR B 1 30 ? 9.992 25.359 14.953 1 98.19 30 THR B N 1
ATOM 3471 C CA . THR B 1 30 ? 10.117 24.062 14.297 1 98.19 30 THR B CA 1
ATOM 3472 C C . THR B 1 30 ? 8.773 23.609 13.734 1 98.19 30 THR B C 1
ATOM 3474 O O . THR B 1 30 ? 7.73 24.172 14.078 1 98.19 30 THR B O 1
ATOM 3477 N N . PRO B 1 31 ? 8.773 22.688 12.812 1 98.75 31 PRO B N 1
ATOM 3478 C CA . PRO B 1 31 ? 7.488 22.266 12.266 1 98.75 31 PRO B CA 1
ATOM 3479 C C . PRO B 1 31 ? 6.512 21.812 13.352 1 98.75 31 PRO B C 1
ATOM 3481 O O . PRO B 1 31 ? 6.875 21.016 14.227 1 98.75 31 PRO B O 1
ATOM 3484 N N . PRO B 1 32 ? 5.301 22.344 13.336 1 98.81 32 PRO B N 1
ATOM 3485 C CA . PRO B 1 32 ? 4.34 21.953 14.375 1 98.81 32 PRO B CA 1
ATOM 3486 C C . PRO B 1 32 ? 3.963 20.484 14.305 1 98.81 32 PRO B C 1
ATOM 3488 O O . PRO B 1 32 ? 4.004 19.875 13.234 1 98.81 32 PRO B O 1
ATOM 3491 N N . MET B 1 33 ? 3.631 19.906 15.414 1 98.94 33 MET B N 1
ATOM 3492 C CA . MET B 1 33 ? 3.219 18.5 15.523 1 98.94 33 MET B CA 1
ATOM 3493 C C . MET B 1 33 ? 1.855 18.391 16.188 1 98.94 33 MET B C 1
ATOM 3495 O O . MET B 1 33 ? 1.54 19.156 17.109 1 98.94 33 MET B O 1
ATOM 3499 N N . GLY B 1 34 ? 1.065 17.469 15.75 1 98.88 34 GLY B N 1
ATOM 3500 C CA . GLY B 1 34 ? -0.238 17.297 16.375 1 98.88 34 GLY B CA 1
ATOM 3501 C C . GLY B 1 34 ? -1.114 16.281 15.664 1 98.88 34 GLY B C 1
ATOM 3502 O O . GLY B 1 34 ? -0.623 15.266 15.18 1 98.88 34 GLY B O 1
ATOM 3503 N N . TRP B 1 35 ? -2.41 16.469 15.789 1 98.88 35 TRP B N 1
ATOM 3504 C CA . TRP B 1 35 ? -3.455 15.609 15.234 1 98.88 35 TRP B CA 1
ATOM 3505 C C . TRP B 1 35 ? -4.523 16.438 14.531 1 98.88 35 TRP B C 1
ATOM 3507 O O . TRP B 1 35 ? -4.832 17.562 14.961 1 98.88 35 TRP B O 1
ATOM 3517 N N . LEU B 1 36 ? -5.016 15.883 13.445 1 98.5 36 LEU B N 1
ATOM 3518 C CA . LEU B 1 36 ? -6.055 16.531 12.656 1 98.5 36 LEU B CA 1
ATOM 3519 C C . LEU B 1 36 ? -7.086 15.523 12.172 1 98.5 36 LEU B C 1
ATOM 3521 O O . LEU B 1 36 ? -6.734 14.398 11.812 1 98.5 36 LEU B O 1
ATOM 3525 N N . SER B 1 37 ? -8.305 15.852 12.023 1 97.94 37 SER B N 1
ATOM 3526 C CA . SER B 1 37 ? -9.406 14.922 11.836 1 97.94 37 SER B CA 1
ATOM 3527 C C . SER B 1 37 ? -9.578 14.547 10.367 1 97.94 37 SER B C 1
ATOM 3529 O O . SER B 1 37 ? -10.18 13.516 10.055 1 97.94 37 SER B O 1
ATOM 3531 N N . TRP B 1 38 ? -9.109 15.258 9.453 1 97.38 38 TRP B N 1
ATOM 3532 C CA . TRP B 1 38 ? -9.688 15.305 8.117 1 97.38 38 TRP B CA 1
ATOM 3533 C C . TRP B 1 38 ? -9.469 13.984 7.383 1 97.38 38 TRP B C 1
ATOM 3535 O O . TRP B 1 38 ? -10.43 13.375 6.891 1 97.38 38 TRP B O 1
ATOM 3545 N N . GLU B 1 39 ? -8.297 13.492 7.277 1 96.88 39 GLU B N 1
ATOM 3546 C CA . GLU B 1 39 ? -8.07 12.328 6.422 1 96.88 39 GLU B CA 1
ATOM 3547 C C . GLU B 1 39 ? -8.836 11.109 6.93 1 96.88 39 GLU B C 1
ATOM 3549 O O . GLU B 1 39 ? -9.469 10.398 6.148 1 96.88 39 GLU B O 1
ATOM 3554 N N . ARG B 1 40 ? -8.867 10.898 8.203 1 97.38 40 ARG B N 1
ATOM 3555 C CA . ARG B 1 40 ? -9.438 9.68 8.766 1 97.38 40 ARG B CA 1
ATOM 3556 C C . ARG B 1 40 ? -10.953 9.789 8.875 1 97.38 40 ARG B C 1
ATOM 3558 O O . ARG B 1 40 ? -11.664 8.797 8.695 1 97.38 40 ARG B O 1
ATOM 3565 N N . PHE B 1 41 ? -11.492 11.016 9.195 1 97.88 41 PHE B N 1
ATOM 3566 C CA . PHE B 1 41 ? -12.898 11.117 9.57 1 97.88 41 PHE B CA 1
ATOM 3567 C C . PHE B 1 41 ? -13.664 11.977 8.578 1 97.88 41 PHE B C 1
ATOM 3569 O O . PHE B 1 41 ? -14.898 11.961 8.555 1 97.88 41 PHE B O 1
ATOM 3576 N N . ARG B 1 42 ? -12.969 12.719 7.816 1 97.38 42 ARG B N 1
ATOM 3577 C CA . ARG B 1 42 ? -13.555 13.578 6.793 1 97.38 42 ARG B CA 1
ATOM 3578 C C . ARG B 1 42 ? -14.727 14.375 7.355 1 97.38 42 ARG B C 1
ATOM 3580 O O . ARG B 1 42 ? -14.656 14.891 8.469 1 97.38 42 ARG B O 1
ATOM 3587 N N . CYS B 1 43 ? -15.672 14.695 6.543 1 97.69 43 CYS B N 1
ATOM 3588 C CA . CYS B 1 43 ? -16.828 15.484 6.941 1 97.69 43 CYS B CA 1
ATOM 3589 C C . CYS B 1 43 ? -17.984 14.57 7.359 1 97.69 43 CYS B C 1
ATOM 3591 O O . CYS B 1 43 ? -19.109 14.734 6.879 1 97.69 43 CYS B O 1
ATOM 3593 N N . ASN B 1 44 ? -17.672 13.602 8.211 1 97.44 44 ASN B N 1
ATOM 3594 C CA . ASN B 1 44 ? -18.734 12.773 8.766 1 97.44 44 ASN B CA 1
ATOM 3595 C C . ASN B 1 44 ? -19.531 13.516 9.836 1 97.44 44 ASN B C 1
ATOM 3597 O O . ASN B 1 44 ? -19.062 13.656 10.969 1 97.44 44 ASN B O 1
ATOM 3601 N N . VAL B 1 45 ? -20.75 13.859 9.516 1 98.06 45 VAL B N 1
ATOM 3602 C CA . VAL B 1 45 ? -21.547 14.625 10.461 1 98.06 45 VAL B CA 1
ATOM 3603 C C . VAL B 1 45 ? -22.719 13.781 10.961 1 98.06 45 VAL B C 1
ATOM 3605 O O . VAL B 1 45 ? -23.656 14.305 11.57 1 98.06 45 VAL B O 1
ATOM 3608 N N . ASP B 1 46 ? -22.734 12.492 10.617 1 96.88 46 ASP B N 1
ATOM 3609 C CA . ASP B 1 46 ? -23.797 11.594 11.07 1 96.88 46 ASP B CA 1
ATOM 3610 C C . ASP B 1 46 ? -23.438 10.953 12.406 1 96.88 46 ASP B C 1
ATOM 3612 O O . ASP B 1 46 ? -23.062 9.781 12.461 1 96.88 46 ASP B O 1
ATOM 3616 N N . CYS B 1 47 ? -23.781 11.633 13.438 1 97.81 47 CYS B N 1
ATOM 3617 C CA . CYS B 1 47 ? -23.453 11.133 14.773 1 97.81 47 CYS B CA 1
ATOM 3618 C C . CYS B 1 47 ? -24.516 10.172 15.273 1 97.81 47 CYS B C 1
ATOM 3620 O O . CYS B 1 47 ? -24.297 9.445 16.25 1 97.81 47 CYS B O 1
ATOM 3622 N N . ASP B 1 48 ? -25.609 10.117 14.586 1 96.75 48 ASP B N 1
ATOM 3623 C CA . ASP B 1 48 ? -26.688 9.219 15 1 96.75 48 ASP B CA 1
ATOM 3624 C C . ASP B 1 48 ? -26.344 7.766 14.672 1 96.75 48 ASP B C 1
ATOM 3626 O O . ASP B 1 48 ? -26.469 6.887 15.523 1 96.75 48 ASP B O 1
ATOM 3630 N N . THR B 1 49 ? -25.828 7.543 13.492 1 94.19 49 THR B N 1
ATOM 3631 C CA . THR B 1 49 ? -25.578 6.172 13.062 1 94.19 49 THR B CA 1
ATOM 3632 C C . THR B 1 49 ? -24.109 5.82 13.211 1 94.19 49 THR B C 1
ATOM 3634 O O . THR B 1 49 ? -23.734 4.645 13.18 1 94.19 49 THR B O 1
ATOM 3637 N N . ASP B 1 50 ? -23.266 6.867 13.383 1 96.06 50 ASP B N 1
ATOM 3638 C CA . ASP B 1 50 ? -21.828 6.645 13.484 1 96.06 50 ASP B CA 1
ATOM 3639 C C . ASP B 1 50 ? -21.203 7.551 14.547 1 96.06 50 ASP B C 1
ATOM 3641 O O . ASP B 1 50 ? -20.281 8.305 14.258 1 96.06 50 ASP B O 1
ATOM 3645 N N . PRO B 1 51 ? -21.625 7.41 15.75 1 96.56 51 PRO B N 1
ATOM 3646 C CA . PRO B 1 51 ? -21.281 8.359 16.812 1 96.56 51 PRO B CA 1
ATOM 3647 C C . PRO B 1 51 ? -19.781 8.359 17.141 1 96.56 51 PRO B C 1
ATOM 3649 O O . PRO B 1 51 ? -19.266 9.359 17.641 1 96.56 51 PRO B O 1
ATOM 3652 N N . ASP B 1 52 ? -19.078 7.262 16.797 1 96.44 52 ASP B N 1
ATOM 3653 C CA . ASP B 1 52 ? -17.672 7.172 17.203 1 96.44 52 ASP B CA 1
ATOM 3654 C C . ASP B 1 52 ? -16.766 7.809 16.156 1 96.44 52 ASP B C 1
ATOM 3656 O O . ASP B 1 52 ? -15.594 8.078 16.422 1 96.44 52 ASP B O 1
ATOM 3660 N N . ASN B 1 53 ? -17.359 8.086 14.977 1 97.19 53 ASN B N 1
ATOM 3661 C CA . ASN B 1 53 ? -16.5 8.531 13.883 1 97.19 53 ASN B CA 1
ATOM 3662 C C . ASN B 1 53 ? -16.984 9.859 13.305 1 97.19 53 ASN B C 1
ATOM 3664 O O . ASN B 1 53 ? -16.438 10.336 12.305 1 97.19 53 ASN B O 1
ATOM 3668 N N . CYS B 1 54 ? -17.969 10.461 13.883 1 98.06 54 CYS B N 1
ATOM 3669 C CA . CYS B 1 54 ? -18.469 11.734 13.383 1 98.06 54 CYS B CA 1
ATOM 3670 C C . CYS B 1 54 ? -17.703 12.898 13.992 1 98.06 54 CYS B C 1
ATOM 3672 O O . CYS B 1 54 ? -17.141 12.773 15.086 1 98.06 54 CYS B O 1
ATOM 3674 N N . ILE B 1 55 ? -17.641 14.023 13.281 1 98.69 55 ILE B N 1
ATOM 3675 C CA . ILE B 1 55 ? -17.016 15.25 13.758 1 98.69 55 ILE B CA 1
ATOM 3676 C C . ILE B 1 55 ? -17.812 15.82 14.922 1 98.69 55 ILE B C 1
ATOM 3678 O O . ILE B 1 55 ? -18.891 16.406 14.727 1 98.69 55 ILE B O 1
ATOM 3682 N N . SER B 1 56 ? -17.25 15.656 16.125 1 98.75 56 SER B N 1
ATOM 3683 C CA . SER B 1 56 ? -17.953 16.031 17.344 1 98.75 56 SER B CA 1
ATOM 3684 C C . SER B 1 56 ? -16.969 16.375 18.453 1 98.75 56 SER B C 1
ATOM 3686 O O . SER B 1 56 ? -15.797 16.016 18.406 1 98.75 56 SER B O 1
ATOM 3688 N N . GLU B 1 57 ? -17.547 17.062 19.391 1 98.56 57 GLU B N 1
ATOM 3689 C CA . GLU B 1 57 ? -16.812 17.375 20.609 1 98.56 57 GLU B CA 1
ATOM 3690 C C . GLU B 1 57 ? -16.219 16.109 21.234 1 98.56 57 GLU B C 1
ATOM 3692 O O . GLU B 1 57 ? -15.062 16.109 21.672 1 98.56 57 GLU B O 1
ATOM 3697 N N . ARG B 1 58 ? -16.938 15.07 21.234 1 98.44 58 ARG B N 1
ATOM 3698 C CA . ARG B 1 58 ? -16.531 13.805 21.828 1 98.44 58 ARG B CA 1
ATOM 3699 C C . ARG B 1 58 ? -15.297 13.242 21.109 1 98.44 58 ARG B C 1
ATOM 3701 O O . ARG B 1 58 ? -14.352 12.781 21.766 1 98.44 58 ARG B O 1
ATOM 3708 N N . LEU B 1 59 ? -15.305 13.25 19.812 1 98.81 59 LEU B N 1
ATOM 3709 C CA . LEU B 1 59 ? -14.188 12.742 19.031 1 98.81 59 LEU B CA 1
ATOM 3710 C C . LEU B 1 59 ? -12.891 13.453 19.406 1 98.81 59 LEU B C 1
ATOM 3712 O O . LEU B 1 59 ? -11.875 12.812 19.688 1 98.81 59 LEU B O 1
ATOM 3716 N N . PHE B 1 60 ? -12.93 14.773 19.469 1 98.88 60 PHE B N 1
ATOM 3717 C CA . PHE B 1 60 ? -11.727 15.555 19.703 1 98.88 60 PHE B CA 1
ATOM 3718 C C . PHE B 1 60 ? -11.25 15.406 21.141 1 98.88 60 PHE B C 1
ATOM 3720 O O . PHE B 1 60 ? -10.047 15.383 21.406 1 98.88 60 PHE B O 1
ATOM 3727 N N . MET B 1 61 ? -12.18 15.312 22.062 1 98.88 61 MET B N 1
ATOM 3728 C CA . MET B 1 61 ? -11.805 15.055 23.453 1 98.88 61 MET B CA 1
ATOM 3729 C C . MET B 1 61 ? -11.094 13.711 23.578 1 98.88 61 MET B C 1
ATOM 3731 O O . MET B 1 61 ? -10.062 13.609 24.25 1 98.88 61 MET B O 1
ATOM 3735 N N . GLN B 1 62 ? -11.586 12.688 22.891 1 98.88 62 GLN B N 1
ATOM 3736 C CA . GLN B 1 62 ? -10.977 11.359 22.953 1 98.88 62 GLN B CA 1
ATOM 3737 C C . GLN B 1 62 ? -9.586 11.367 22.328 1 98.88 62 GLN B C 1
ATOM 3739 O O . GLN B 1 62 ? -8.656 10.742 22.859 1 98.88 62 GLN B O 1
ATOM 3744 N N . MET B 1 63 ? -9.461 12.031 21.219 1 98.88 63 MET B N 1
ATOM 3745 C CA . MET B 1 63 ? -8.148 12.125 20.594 1 98.88 63 MET B CA 1
ATOM 3746 C C . MET B 1 63 ? -7.16 12.852 21.5 1 98.88 63 MET B C 1
ATOM 3748 O O . MET B 1 63 ? -6.016 12.422 21.641 1 98.88 63 MET B O 1
ATOM 3752 N N . ALA B 1 64 ? -7.613 13.938 22.125 1 98.94 64 ALA B N 1
ATOM 3753 C CA . ALA B 1 64 ? -6.762 14.664 23.062 1 98.94 64 ALA B CA 1
ATOM 3754 C C . ALA B 1 64 ? -6.324 13.766 24.219 1 98.94 64 ALA B C 1
ATOM 3756 O O . ALA B 1 64 ? -5.16 13.789 24.625 1 98.94 64 ALA B O 1
ATOM 3757 N N . ASP B 1 65 ? -7.258 13 24.734 1 98.88 65 ASP B N 1
ATOM 3758 C CA . ASP B 1 65 ? -6.941 12.078 25.828 1 98.88 65 ASP B CA 1
ATOM 3759 C C . ASP B 1 65 ? -5.848 11.094 25.406 1 98.88 65 ASP B C 1
ATOM 3761 O O . ASP B 1 65 ? -4.918 10.836 26.172 1 98.88 65 ASP B O 1
ATOM 3765 N N . HIS B 1 66 ? -5.961 10.586 24.219 1 98.81 66 HIS B N 1
ATOM 3766 C CA . HIS B 1 66 ? -4.992 9.602 23.75 1 98.81 66 HIS B CA 1
ATOM 3767 C C . HIS B 1 66 ? -3.635 10.242 23.484 1 98.81 66 HIS B C 1
ATOM 3769 O O . HIS B 1 66 ? -2.594 9.617 23.688 1 98.81 66 HIS B O 1
ATOM 3775 N N . ILE B 1 67 ? -3.619 11.484 23 1 98.88 67 ILE B N 1
ATOM 3776 C CA . ILE B 1 67 ? -2.361 12.188 22.766 1 98.88 67 ILE B CA 1
ATOM 3777 C C . ILE B 1 67 ? -1.561 12.266 24.062 1 98.88 67 ILE B C 1
ATOM 3779 O O . ILE B 1 67 ? -0.341 12.078 24.062 1 98.88 67 ILE B O 1
ATOM 3783 N N . VAL B 1 68 ? -2.229 12.461 25.156 1 98.75 68 VAL B N 1
ATOM 3784 C CA . VAL B 1 68 ? -1.561 12.578 26.438 1 98.75 68 VAL B CA 1
ATOM 3785 C C . VAL B 1 68 ? -1.263 11.188 27 1 98.75 68 VAL B C 1
ATOM 3787 O O . VAL B 1 68 ? -0.118 10.883 27.344 1 98.75 68 VAL B O 1
ATOM 3790 N N . ALA B 1 69 ? -2.225 10.305 27 1 98.44 69 ALA B N 1
ATOM 3791 C CA . ALA B 1 69 ? -2.111 8.992 27.641 1 98.44 69 ALA B CA 1
ATOM 3792 C C . ALA B 1 69 ? -1.073 8.133 26.922 1 98.44 69 ALA B C 1
ATOM 3794 O O . ALA B 1 69 ? -0.389 7.324 27.562 1 98.44 69 ALA B O 1
ATOM 3795 N N . ASP B 1 70 ? -0.976 8.398 25.656 1 97.94 70 ASP B N 1
ATOM 3796 C CA . ASP B 1 70 ? -0.117 7.52 24.859 1 97.94 70 ASP B CA 1
ATOM 3797 C C . ASP B 1 70 ? 1.268 8.133 24.672 1 97.94 70 ASP B C 1
ATOM 3799 O O . ASP B 1 70 ? 2.1 7.59 23.938 1 97.94 70 ASP B O 1
ATOM 3803 N N . GLY B 1 71 ? 1.488 9.266 25.219 1 98 71 GLY B N 1
ATOM 3804 C CA . GLY B 1 71 ? 2.832 9.82 25.312 1 98 71 GLY B CA 1
ATOM 3805 C C . GLY B 1 71 ? 3.182 10.734 24.156 1 98 71 GLY B C 1
ATOM 3806 O O . GLY B 1 71 ? 4.305 11.242 24.078 1 98 71 GLY B O 1
ATOM 3807 N N . PHE B 1 72 ? 2.271 10.977 23.312 1 98.81 72 PHE B N 1
ATOM 3808 C CA . PHE B 1 72 ? 2.535 11.82 22.141 1 98.81 72 PHE B CA 1
ATOM 3809 C C . PHE B 1 72 ? 2.889 13.242 22.578 1 98.81 72 PHE B C 1
ATOM 3811 O O . PHE B 1 72 ? 3.783 13.859 22 1 98.81 72 PHE B O 1
ATOM 3818 N N . ARG B 1 73 ? 2.223 13.773 23.547 1 98.69 73 ARG B N 1
ATOM 3819 C CA . ARG B 1 73 ? 2.451 15.133 24.016 1 98.69 73 ARG B CA 1
ATOM 3820 C C . ARG B 1 73 ? 3.898 15.328 24.453 1 98.69 73 ARG B C 1
ATOM 3822 O O . ARG B 1 73 ? 4.516 16.344 24.156 1 98.69 73 ARG B O 1
ATOM 3829 N N . ASP B 1 74 ? 4.461 14.375 25.109 1 98.44 74 ASP B N 1
ATOM 3830 C CA . ASP B 1 74 ? 5.816 14.469 25.641 1 98.44 74 ASP B CA 1
ATOM 3831 C C . ASP B 1 74 ? 6.852 14.5 24.531 1 98.44 74 ASP B C 1
ATOM 3833 O O . ASP B 1 74 ? 8 14.875 24.75 1 98.44 74 ASP B O 1
ATOM 3837 N N . LEU B 1 75 ? 6.359 14.125 23.344 1 98.69 75 LEU B N 1
ATOM 3838 C CA . LEU B 1 75 ? 7.262 14.109 22.203 1 98.69 75 LEU B CA 1
ATOM 3839 C C . LEU B 1 75 ? 7.055 15.352 21.328 1 98.69 75 LEU B C 1
ATOM 3841 O O . LEU B 1 75 ? 7.73 15.516 20.312 1 98.69 75 LEU B O 1
ATOM 3845 N N . GLY B 1 76 ? 6.113 16.172 21.688 1 98.62 76 GLY B N 1
ATOM 3846 C CA . GLY B 1 76 ? 5.965 17.438 20.984 1 98.62 76 GLY B CA 1
ATOM 3847 C C . GLY B 1 76 ? 4.66 17.547 20.219 1 98.62 76 GLY B C 1
ATOM 3848 O O . GLY B 1 76 ? 4.348 18.594 19.656 1 98.62 76 GLY B O 1
ATOM 3849 N N . TYR B 1 77 ? 3.9 16.453 20.219 1 98.88 77 TYR B N 1
ATOM 3850 C CA . TYR B 1 77 ? 2.578 16.547 19.609 1 98.88 77 TYR B CA 1
ATOM 3851 C C . TYR B 1 77 ? 1.63 17.344 20.5 1 98.88 77 TYR B C 1
ATOM 3853 O O . TYR B 1 77 ? 1.139 16.844 21.5 1 98.88 77 TYR B O 1
ATOM 3861 N N . GLU B 1 78 ? 1.276 18.531 20.047 1 98.38 78 GLU B N 1
ATOM 3862 C CA . GLU B 1 78 ? 0.577 19.344 21.031 1 98.38 78 GLU B CA 1
ATOM 3863 C C . GLU B 1 78 ? -0.701 19.938 20.453 1 98.38 78 GLU B C 1
ATOM 3865 O O . GLU B 1 78 ? -1.552 20.438 21.188 1 98.38 78 GLU B O 1
ATOM 3870 N N . TYR B 1 79 ? -0.898 19.906 19.141 1 98.88 79 TYR B N 1
ATOM 3871 C CA . TYR B 1 79 ? -2.076 20.516 18.531 1 98.88 79 TYR B CA 1
ATOM 3872 C C . TYR B 1 79 ? -3.156 19.469 18.266 1 98.88 79 TYR B C 1
ATOM 3874 O O . TYR B 1 79 ? -2.875 18.406 17.719 1 98.88 79 TYR B O 1
ATOM 3882 N N . ILE B 1 80 ? -4.352 19.734 18.656 1 98.94 80 ILE B N 1
ATOM 3883 C CA . ILE B 1 80 ? -5.559 19.016 18.25 1 98.94 80 ILE B CA 1
ATOM 3884 C C . ILE B 1 80 ? -6.387 19.875 17.312 1 98.94 80 ILE B C 1
ATOM 3886 O O . ILE B 1 80 ? -7.055 20.812 17.75 1 98.94 80 ILE B O 1
ATOM 3890 N N . ASN B 1 81 ? -6.375 19.547 16.031 1 98.88 81 ASN B N 1
ATOM 3891 C CA . ASN B 1 81 ? -6.938 20.438 15.023 1 98.88 81 ASN B CA 1
ATOM 3892 C C . ASN B 1 81 ? -8.281 19.922 14.508 1 98.88 81 ASN B C 1
ATOM 3894 O O . ASN B 1 81 ? -8.367 18.812 13.984 1 98.88 81 ASN B O 1
ATOM 3898 N N . ILE B 1 82 ? -9.242 20.781 14.664 1 98.62 82 ILE B N 1
ATOM 3899 C CA . ILE B 1 82 ? -10.539 20.562 14.031 1 98.62 82 ILE B CA 1
ATOM 3900 C C . ILE B 1 82 ? -10.484 21 12.57 1 98.62 82 ILE B C 1
ATOM 3902 O O . ILE B 1 82 ? -10.102 22.125 12.266 1 98.62 82 ILE B O 1
ATOM 3906 N N . ASP B 1 83 ? -10.734 20.109 11.711 1 98.25 83 ASP B N 1
ATOM 3907 C CA . ASP B 1 83 ? -10.867 20.516 10.312 1 98.25 83 ASP B CA 1
ATOM 3908 C C . ASP B 1 83 ? -12.305 20.875 9.977 1 98.25 83 ASP B C 1
ATOM 3910 O O . ASP B 1 83 ? -13.078 21.266 10.859 1 98.25 83 ASP B O 1
ATOM 3914 N N . ASP B 1 84 ? -12.703 20.891 8.703 1 98.25 84 ASP B N 1
ATOM 3915 C CA . ASP B 1 84 ? -14.016 21.312 8.227 1 98.25 84 ASP B CA 1
ATOM 3916 C C . ASP B 1 84 ? -15.125 20.5 8.891 1 98.25 84 ASP B C 1
ATOM 3918 O O . ASP B 1 84 ? -14.844 19.5 9.57 1 98.25 84 ASP B O 1
ATOM 3922 N N . CYS B 1 85 ? -16.344 21.031 8.883 1 98.38 85 CYS B N 1
ATOM 3923 C CA . CYS B 1 85 ? -17.609 20.359 9.211 1 98.38 85 CYS B CA 1
ATOM 3924 C C . CYS B 1 85 ? -17.875 20.406 10.711 1 98.38 85 CYS B C 1
ATOM 3926 O O . CYS B 1 85 ? -18.672 19.625 11.227 1 98.38 85 CYS B O 1
ATOM 3928 N N . TRP B 1 86 ? -17.25 21.297 11.461 1 98.75 86 TRP B N 1
ATOM 3929 C CA . TRP B 1 86 ? -17.562 21.547 12.867 1 98.75 86 TRP B CA 1
ATOM 3930 C C . TRP B 1 86 ? -18.688 22.562 13 1 98.75 86 TRP B C 1
ATOM 3932 O O . TRP B 1 86 ? -19.344 22.641 14.047 1 98.75 86 TRP B O 1
ATOM 3942 N N . LEU B 1 87 ? -19.047 23.281 11.992 1 98.75 87 LEU B N 1
ATOM 3943 C CA . LEU B 1 87 ? -19.844 24.5 11.984 1 98.75 87 LEU B CA 1
ATOM 3944 C C . LEU B 1 87 ? -21.328 24.172 11.922 1 98.75 87 LEU B C 1
ATOM 3946 O O . LEU B 1 87 ? -21.719 23.156 11.344 1 98.75 87 LEU B O 1
ATOM 3950 N N . ALA B 1 88 ? -22.047 25.109 12.531 1 98.38 88 ALA B N 1
ATOM 3951 C CA . ALA B 1 88 ? -23.453 25.219 12.18 1 98.38 88 ALA B CA 1
ATOM 3952 C C . ALA B 1 88 ? -23.641 25.75 10.766 1 98.38 88 ALA B C 1
ATOM 3954 O O . ALA B 1 88 ? -22.703 26.344 10.195 1 98.38 88 ALA B O 1
ATOM 3955 N N . LYS B 1 89 ? -24.828 25.594 10.227 1 97.56 89 LYS B N 1
ATOM 3956 C CA . LYS B 1 89 ? -25.094 25.953 8.836 1 97.56 89 LYS B CA 1
ATOM 3957 C C . LYS B 1 89 ? -25.297 27.469 8.695 1 97.56 89 LYS B C 1
ATOM 3959 O O . LYS B 1 89 ? -25.234 28 7.582 1 97.56 89 LYS B O 1
ATOM 3964 N N . GLU B 1 90 ? -25.484 28.109 9.859 1 97.69 90 GLU B N 1
ATOM 3965 C CA . GLU B 1 90 ? -25.719 29.547 9.828 1 97.69 90 GLU B CA 1
ATOM 3966 C C . GLU B 1 90 ? -24.938 30.25 10.93 1 97.69 90 GLU B C 1
ATOM 3968 O O . GLU B 1 90 ? -24.688 29.672 11.992 1 97.69 90 GLU B O 1
ATOM 3973 N N . ARG B 1 91 ? -24.469 31.516 10.656 1 98.12 91 ARG B N 1
ATOM 3974 C CA . ARG B 1 91 ? -23.922 32.406 11.672 1 98.12 91 ARG B CA 1
ATOM 3975 C C . ARG B 1 91 ? -25 32.906 12.617 1 98.12 91 ARG B C 1
ATOM 3977 O O . ARG B 1 91 ? -26.188 32.812 12.305 1 98.12 91 ARG B O 1
ATOM 3984 N N . ASP B 1 92 ? -24.609 33.406 13.766 1 97.5 92 ASP B N 1
ATOM 3985 C CA . ASP B 1 92 ? -25.625 33.969 14.664 1 97.5 92 ASP B CA 1
ATOM 3986 C C . ASP B 1 92 ? -26.016 35.375 14.219 1 97.5 92 ASP B C 1
ATOM 3988 O O . ASP B 1 92 ? -25.578 35.844 13.164 1 97.5 92 ASP B O 1
ATOM 3992 N N . ALA B 1 93 ? -26.844 36 15 1 97 93 ALA B N 1
ATOM 3993 C CA . ALA B 1 93 ? -27.422 37.312 14.641 1 97 93 ALA B CA 1
ATOM 3994 C C . ALA B 1 93 ? -26.359 38.375 14.57 1 97 93 ALA B C 1
ATOM 3996 O O . ALA B 1 93 ? -26.531 39.406 13.883 1 97 93 ALA B O 1
ATOM 3997 N N . GLU B 1 94 ? -25.25 38.188 15.164 1 96.5 94 GLU B N 1
ATOM 3998 C CA . GLU B 1 94 ? -24.172 39.156 15.18 1 96.5 94 GLU B CA 1
ATOM 3999 C C . GLU B 1 94 ? -23.125 38.844 14.109 1 96.5 94 GLU B C 1
ATOM 4001 O O . GLU B 1 94 ? -22.078 39.469 14.039 1 96.5 94 GLU B O 1
ATOM 4006 N N . GLY B 1 95 ? -23.375 37.75 13.328 1 97.38 95 GLY B N 1
ATOM 4007 C CA . GLY B 1 95 ? -22.484 37.375 12.242 1 97.38 95 GLY B CA 1
ATOM 4008 C C . GLY B 1 95 ? -21.359 36.469 12.68 1 97.38 95 GLY B C 1
ATOM 4009 O O . GLY B 1 95 ? -20.406 36.25 11.93 1 97.38 95 GLY B O 1
ATOM 4010 N N . ARG B 1 96 ? -21.5 35.969 13.852 1 98.06 96 ARG B N 1
ATOM 4011 C CA . ARG B 1 96 ? -20.438 35.094 14.391 1 98.06 96 ARG B CA 1
ATOM 4012 C C . ARG B 1 96 ? -20.641 33.656 13.969 1 98.06 96 ARG B C 1
ATOM 4014 O O . ARG B 1 96 ? -21.766 33.156 13.914 1 98.06 96 ARG B O 1
ATOM 4021 N N . LEU B 1 97 ? -19.547 33 13.727 1 98.62 97 LEU B N 1
ATOM 4022 C CA . LEU B 1 97 ? -19.562 31.547 13.484 1 98.62 97 LEU B CA 1
ATOM 4023 C C . LEU B 1 97 ? -20.062 30.797 14.711 1 98.62 97 LEU B C 1
ATOM 4025 O O . LEU B 1 97 ? -19.812 31.219 15.844 1 98.62 97 LEU B O 1
ATOM 4029 N N . GLN B 1 98 ? -20.828 29.797 14.453 1 98.44 98 GLN B N 1
ATOM 4030 C CA . GLN B 1 98 ? -21.312 28.922 15.523 1 98.44 98 GLN B CA 1
ATOM 4031 C C . GLN B 1 98 ? -20.922 27.469 15.273 1 98.44 98 GLN B C 1
ATOM 4033 O O . GLN B 1 98 ? -20.953 27 14.133 1 98.44 98 GLN B O 1
ATOM 4038 N N . ALA B 1 99 ? -20.531 26.766 16.344 1 98.75 99 ALA B N 1
ATOM 4039 C CA . ALA B 1 99 ? -20.391 25.312 16.234 1 98.75 99 ALA B CA 1
ATOM 4040 C C . ALA B 1 99 ? -21.766 24.641 16.172 1 98.75 99 ALA B C 1
ATOM 4042 O O . ALA B 1 99 ? -22.734 25.141 16.734 1 98.75 99 ALA B O 1
ATOM 4043 N N . ASP B 1 100 ? -21.828 23.516 15.43 1 98.69 100 ASP B N 1
ATOM 4044 C CA . ASP B 1 100 ? -23.078 22.766 15.445 1 98.69 100 ASP B CA 1
ATOM 4045 C C . ASP B 1 100 ? -23.5 22.422 16.875 1 98.69 100 ASP B C 1
ATOM 4047 O O . ASP B 1 100 ? -22.75 21.766 17.609 1 98.69 100 ASP B O 1
ATOM 4051 N N . PRO B 1 101 ? -24.656 22.828 17.25 1 97.94 101 PRO B N 1
ATOM 4052 C CA . PRO B 1 101 ? -25 22.688 18.656 1 97.94 101 PRO B CA 1
ATOM 4053 C C . PRO B 1 101 ? -25.234 21.25 19.078 1 97.94 101 PRO B C 1
ATOM 4055 O O . PRO B 1 101 ? -25.172 20.922 20.266 1 97.94 101 PRO B O 1
ATOM 4058 N N . LYS B 1 102 ? -25.594 20.328 18.141 1 98.12 102 LYS B N 1
ATOM 4059 C CA . LYS B 1 102 ? -25.781 18.922 18.484 1 98.12 102 LYS B CA 1
ATOM 4060 C C . LYS B 1 102 ? -24.453 18.203 18.625 1 98.12 102 LYS B C 1
ATOM 4062 O O . LYS B 1 102 ? -24.266 17.422 19.562 1 98.12 102 LYS B O 1
ATOM 4067 N N . ARG B 1 103 ? -23.547 18.469 17.781 1 98.69 103 ARG B N 1
ATOM 4068 C CA . ARG B 1 103 ? -22.281 17.734 17.766 1 98.69 103 ARG B CA 1
ATOM 4069 C C . ARG B 1 103 ? -21.25 18.359 18.703 1 98.69 103 ARG B C 1
ATOM 4071 O O . ARG B 1 103 ? -20.328 17.688 19.156 1 98.69 103 ARG B O 1
ATOM 4078 N N . PHE B 1 104 ? -21.469 19.672 18.938 1 98.75 104 PHE B N 1
ATOM 4079 C CA . PHE B 1 104 ? -20.672 20.422 19.906 1 98.75 104 PHE B CA 1
ATOM 4080 C C . PHE B 1 104 ? -21.547 21.109 20.922 1 98.75 104 PHE B C 1
ATOM 4082 O O . PHE B 1 104 ? -21.578 22.344 21 1 98.75 104 PHE B O 1
ATOM 4089 N N . PRO B 1 105 ? -22.109 20.344 21.797 1 98.31 105 PRO B N 1
ATOM 4090 C CA . PRO B 1 105 ? -23.141 20.891 22.688 1 98.31 105 PRO B CA 1
ATOM 4091 C C . PRO B 1 105 ? -22.594 21.922 23.672 1 98.31 105 PRO B C 1
ATOM 4093 O O . PRO B 1 105 ? -23.328 22.797 24.125 1 98.31 105 PRO B O 1
ATOM 4096 N N . ASN B 1 106 ? -21.297 21.891 23.984 1 98.38 106 ASN B N 1
ATOM 4097 C CA . ASN B 1 106 ? -20.734 22.828 24.938 1 98.38 106 ASN B CA 1
ATOM 4098 C C . ASN B 1 106 ? -19.969 23.953 24.234 1 98.38 106 ASN B C 1
ATOM 4100 O O . ASN B 1 106 ? -19.391 24.828 24.891 1 98.38 106 ASN B O 1
ATOM 4104 N N . GLY B 1 107 ? -19.828 23.875 22.906 1 98.19 107 GLY B N 1
ATOM 4105 C CA . GLY B 1 107 ? -19.188 24.906 22.109 1 98.19 107 GLY B CA 1
ATOM 4106 C C . GLY B 1 107 ? -17.688 24.719 22 1 98.19 107 GLY B C 1
ATOM 4107 O O . GLY B 1 107 ? -17.109 23.859 22.672 1 98.19 107 GLY B O 1
ATOM 4108 N N . ILE B 1 108 ? -17.109 25.578 21.172 1 98.81 108 ILE B N 1
ATOM 4109 C CA . ILE B 1 108 ? -15.695 25.438 20.859 1 98.81 108 ILE B CA 1
ATOM 4110 C C . ILE B 1 108 ? -14.844 25.9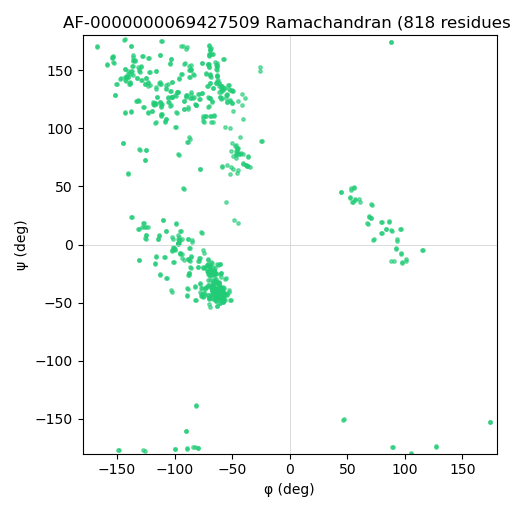38 22.016 1 98.81 108 ILE B C 1
ATOM 4112 O O . ILE B 1 108 ? -13.789 25.375 22.312 1 98.81 108 ILE B O 1
ATOM 4116 N N . LYS B 1 109 ? -15.273 27.016 22.688 1 98.75 109 LYS B N 1
ATOM 4117 C CA . LYS B 1 109 ? -14.508 27.547 23.812 1 98.75 109 LYS B CA 1
ATOM 4118 C C . LYS B 1 109 ? -14.312 26.5 24.891 1 98.75 109 LYS B C 1
ATOM 4120 O O . LYS B 1 109 ? -13.211 26.328 25.406 1 98.75 109 LYS B O 1
ATOM 4125 N N . LYS B 1 110 ? -15.359 25.812 25.25 1 98.69 110 LYS B N 1
ATOM 4126 C CA . LYS B 1 110 ? -15.258 24.766 26.266 1 98.69 110 LYS B CA 1
ATOM 4127 C C . LYS B 1 110 ? -14.359 23.625 25.812 1 98.69 110 LYS B C 1
ATOM 4129 O O . LYS B 1 110 ? -13.633 23.031 26.609 1 98.69 110 LYS B O 1
ATOM 4134 N N . LEU B 1 111 ? -14.477 23.25 24.547 1 98.88 111 LEU B N 1
ATOM 4135 C CA . LEU B 1 111 ? -13.57 22.25 24.016 1 98.88 111 LEU B CA 1
ATOM 4136 C C . LEU B 1 111 ? -12.117 22.703 24.125 1 98.88 111 LEU B C 1
ATOM 4138 O O . LEU B 1 111 ? -11.242 21.922 24.516 1 98.88 111 LEU B O 1
ATOM 4142 N N . ALA B 1 112 ? -11.875 23.953 23.812 1 98.88 112 ALA B N 1
ATOM 4143 C CA . ALA B 1 112 ? -10.531 24.5 23.938 1 98.88 112 ALA B CA 1
ATOM 4144 C C . ALA B 1 112 ? -10.031 24.406 25.375 1 98.88 112 ALA B C 1
ATOM 4146 O O . ALA B 1 112 ? -8.891 24 25.609 1 98.88 112 ALA B O 1
ATOM 4147 N N . GLN B 1 113 ? -10.852 24.766 26.297 1 98.88 113 GLN B N 1
ATOM 4148 C CA . GLN B 1 113 ? -10.477 24.719 27.703 1 98.88 113 GLN B CA 1
ATOM 4149 C C . GLN B 1 113 ? -10.156 23.281 28.141 1 98.88 113 GLN B C 1
ATOM 4151 O O . GLN B 1 113 ? -9.219 23.062 28.906 1 98.88 113 GLN B O 1
ATOM 4156 N N . TYR B 1 114 ? -10.961 22.344 27.672 1 98.88 114 TYR B N 1
ATOM 4157 C CA . TYR B 1 114 ? -10.68 20.938 27.953 1 98.88 114 TYR B CA 1
ATOM 4158 C C . TYR B 1 114 ? -9.305 20.531 27.438 1 98.88 114 TYR B C 1
ATOM 4160 O O . TYR B 1 114 ? -8.516 19.922 28.156 1 98.88 114 TYR B O 1
ATOM 4168 N N . ILE B 1 115 ? -9.047 20.891 26.266 1 98.88 115 ILE B N 1
ATOM 4169 C CA . ILE B 1 115 ? -7.797 20.531 25.594 1 98.88 115 ILE B CA 1
ATOM 4170 C C . ILE B 1 115 ? -6.625 21.25 26.266 1 98.88 115 ILE B C 1
ATOM 4172 O O . ILE B 1 115 ? -5.59 20.625 26.531 1 98.88 115 ILE B O 1
ATOM 4176 N N . HIS B 1 116 ? -6.77 22.547 26.594 1 98.88 116 HIS B N 1
ATOM 4177 C CA . HIS B 1 116 ? -5.75 23.297 27.312 1 98.88 116 HIS B CA 1
ATOM 4178 C C . HIS B 1 116 ? -5.477 22.688 28.688 1 98.88 116 HIS B C 1
ATOM 4180 O O . HIS B 1 116 ? -4.332 22.688 29.141 1 98.88 116 HIS B O 1
ATOM 4186 N N . GLY B 1 117 ? -6.504 22.219 29.266 1 98.81 117 GLY B N 1
ATOM 4187 C CA . GLY B 1 117 ? -6.355 21.578 30.562 1 98.81 117 GLY B CA 1
ATOM 4188 C C . GLY B 1 117 ? -5.445 20.359 30.531 1 98.81 117 GLY B C 1
ATOM 4189 O O . GLY B 1 117 ? -4.906 19.953 31.562 1 98.81 117 GLY B O 1
ATOM 4190 N N . LYS B 1 118 ? -5.188 19.844 29.406 1 98.75 118 LYS B N 1
ATOM 4191 C CA . LYS B 1 118 ? -4.336 18.672 29.234 1 98.75 118 LYS B CA 1
ATOM 4192 C C . LYS B 1 118 ? -2.947 19.078 28.734 1 98.75 118 LYS B C 1
ATOM 4194 O O . LYS B 1 118 ? -2.131 18.203 28.406 1 98.75 118 LYS B O 1
ATOM 4199 N N . GLY B 1 119 ? -2.742 20.344 28.688 1 98.75 119 GLY B N 1
ATOM 4200 C CA . GLY B 1 119 ? -1.454 20.828 28.234 1 98.75 119 GLY B CA 1
ATOM 4201 C C . GLY B 1 119 ? -1.323 20.828 26.719 1 98.75 119 GLY B C 1
ATOM 4202 O O . GLY B 1 119 ? -0.211 20.797 26.188 1 98.75 119 GLY B O 1
ATOM 4203 N N . LEU B 1 120 ? -2.457 20.781 26.031 1 98.94 120 LEU B N 1
ATOM 4204 C CA . LEU B 1 120 ? -2.484 20.75 24.578 1 98.94 120 LEU B CA 1
ATOM 4205 C C . LEU B 1 120 ? -3.051 22.047 24.016 1 98.94 120 LEU B C 1
ATOM 4207 O O . LEU B 1 120 ? -3.393 22.953 24.766 1 98.94 120 LEU B O 1
ATOM 4211 N N . LYS B 1 121 ? -3.045 22.203 22.719 1 98.94 121 LYS B N 1
ATOM 4212 C CA . LYS B 1 121 ? -3.535 23.375 22.016 1 98.94 121 LYS B CA 1
ATOM 4213 C C . LYS B 1 121 ? -4.637 23 21.016 1 98.94 121 LYS B C 1
ATOM 4215 O O . LYS B 1 121 ? -4.633 21.906 20.469 1 98.94 121 LYS B O 1
ATOM 4220 N N . LEU B 1 122 ? -5.578 23.875 20.781 1 98.94 122 LEU B N 1
ATOM 4221 C CA . LEU B 1 122 ? -6.684 23.609 19.859 1 98.94 122 LEU B CA 1
ATOM 4222 C C . LEU B 1 122 ? -6.5 24.375 18.562 1 98.94 122 LEU B C 1
ATOM 4224 O O . LEU B 1 122 ? -6.246 25.578 18.578 1 98.94 122 LEU B O 1
ATOM 4228 N N . GLY B 1 123 ? -6.559 23.656 17.484 1 98.88 123 GLY B N 1
ATOM 4229 C CA . GLY B 1 123 ? -6.648 24.266 16.156 1 98.88 123 GLY B CA 1
ATOM 4230 C C . GLY B 1 123 ? -8.039 24.188 15.562 1 98.88 123 GLY B C 1
ATOM 4231 O O . GLY B 1 123 ? -8.828 23.312 15.914 1 98.88 123 GLY B O 1
ATOM 4232 N N . ILE B 1 124 ? -8.297 25.109 14.656 1 98.81 124 ILE B N 1
ATOM 4233 C CA . ILE B 1 124 ? -9.602 25.141 14 1 98.81 124 ILE B CA 1
ATOM 4234 C C . ILE B 1 124 ? -9.43 25.375 12.508 1 98.81 124 ILE B C 1
ATOM 4236 O O . ILE B 1 124 ? -8.336 25.719 12.055 1 98.81 124 ILE B O 1
ATOM 4240 N N . TYR B 1 125 ? -10.453 25.062 11.766 1 98.75 125 TYR B N 1
ATOM 4241 C CA . TYR B 1 125 ? -10.484 25.203 10.312 1 98.75 125 TYR B CA 1
ATOM 4242 C C . TYR B 1 125 ? -11.477 26.281 9.891 1 98.75 125 TYR B C 1
ATOM 4244 O O . TYR B 1 125 ? -12.555 26.406 10.477 1 98.75 125 TYR B O 1
ATOM 4252 N N . GLU B 1 126 ? -11.086 27 8.961 1 98.75 126 GLU B N 1
ATOM 4253 C CA . GLU B 1 126 ? -12.008 27.875 8.242 1 98.75 126 GLU B CA 1
ATOM 4254 C C . GLU B 1 126 ? -11.578 28.047 6.785 1 98.75 126 GLU B C 1
ATOM 4256 O O . GLU B 1 126 ? -10.664 27.359 6.316 1 98.75 126 GLU B O 1
ATOM 4261 N N . ASP B 1 127 ? -12.344 28.906 6.043 1 98.69 127 ASP B N 1
ATOM 4262 C CA . ASP B 1 127 ? -12.133 29.078 4.609 1 98.69 127 ASP B CA 1
ATOM 4263 C C . ASP B 1 127 ? -12.242 30.531 4.203 1 98.69 127 ASP B C 1
ATOM 4265 O O . ASP B 1 127 ? -13.125 31.25 4.684 1 98.69 127 ASP B O 1
ATOM 4269 N N . PHE B 1 128 ? -11.359 30.922 3.365 1 98.25 128 PHE B N 1
ATOM 4270 C CA . PHE B 1 128 ? -11.312 32.281 2.857 1 98.25 128 PHE B CA 1
ATOM 4271 C C . PHE B 1 128 ? -12.547 32.594 2.012 1 98.25 128 PHE B C 1
ATOM 4273 O O . PHE B 1 128 ? -12.961 33.75 1.9 1 98.25 128 PHE B O 1
ATOM 4280 N N . GLY B 1 129 ? -13.195 31.641 1.483 1 98.31 129 GLY B N 1
ATOM 4281 C CA . GLY B 1 129 ? -14.297 31.797 0.544 1 98.31 129 GLY B CA 1
ATOM 4282 C C . GLY B 1 129 ? -15.633 32.062 1.224 1 98.31 129 GLY B C 1
ATOM 4283 O O . GLY B 1 129 ? -15.68 32.281 2.436 1 98.31 129 GLY B O 1
ATOM 4284 N N . THR B 1 130 ? -16.703 32.094 0.361 1 98.25 130 THR B N 1
ATOM 4285 C CA . THR B 1 130 ? -18.062 32.312 0.841 1 98.25 130 THR B CA 1
ATOM 4286 C C . THR B 1 130 ? -18.547 31.094 1.627 1 98.25 130 THR B C 1
ATOM 4288 O O . THR B 1 130 ? -19.406 31.219 2.506 1 98.25 130 THR B O 1
ATOM 4291 N N . LYS B 1 131 ? -18 29.969 1.316 1 98.56 131 LYS B N 1
ATOM 4292 C CA . LYS B 1 131 ? -18.281 28.703 1.996 1 98.56 131 LYS B CA 1
ATOM 4293 C C . LYS B 1 131 ? -17 27.922 2.242 1 98.56 131 LYS B C 1
ATOM 4295 O O . LYS B 1 131 ? -15.984 28.141 1.565 1 98.56 131 LYS B O 1
ATOM 4300 N N . THR B 1 132 ? -17.078 27.094 3.293 1 98.5 132 THR B N 1
ATOM 4301 C CA . THR B 1 132 ? -16 26.109 3.451 1 98.5 132 THR B CA 1
ATOM 4302 C C . THR B 1 132 ? -16.062 25.062 2.354 1 98.5 132 THR B C 1
ATOM 4304 O O . THR B 1 132 ? -17.031 25 1.596 1 98.5 132 THR B O 1
ATOM 4307 N N . CYS B 1 133 ? -15.047 24.297 2.215 1 97.25 133 CYS B N 1
ATOM 4308 C CA . CYS B 1 133 ? -15.031 23.234 1.21 1 97.25 133 CYS B CA 1
ATOM 4309 C C . CYS B 1 133 ? -16.172 22.25 1.449 1 97.25 133 CYS B C 1
ATOM 4311 O O . CYS B 1 133 ? -16.703 21.672 0.502 1 97.25 133 CYS B O 1
ATOM 4313 N N . GLY B 1 134 ? -16.594 22.125 2.682 1 97.12 134 GLY B N 1
ATOM 4314 C CA . GLY B 1 134 ? -17.703 21.25 3.051 1 97.12 134 GLY B CA 1
ATOM 4315 C C . GLY B 1 134 ? -19.062 21.906 2.92 1 97.12 134 GLY B C 1
ATOM 4316 O O . GLY B 1 134 ? -20.078 21.297 3.213 1 97.12 134 GLY B O 1
ATOM 4317 N N . GLY B 1 135 ? -19.078 23.188 2.562 1 98.06 135 GLY B N 1
ATOM 4318 C CA . GLY B 1 135 ? -20.344 23.859 2.275 1 98.06 135 GLY B CA 1
ATOM 4319 C C . GLY B 1 135 ? -20.891 24.641 3.463 1 98.06 135 GLY B C 1
ATOM 4320 O O . GLY B 1 135 ? -22.047 25.047 3.463 1 98.06 135 GLY B O 1
ATOM 4321 N N . PHE B 1 136 ? -20.125 24.875 4.473 1 98.56 136 PHE B N 1
ATOM 4322 C CA . PHE B 1 136 ? -20.516 25.656 5.641 1 98.56 136 PHE B CA 1
ATOM 4323 C C . PHE B 1 136 ? -20.094 27.109 5.477 1 98.56 136 PHE B C 1
ATOM 4325 O O . PHE B 1 136 ? -19.391 27.453 4.527 1 98.56 136 PHE B O 1
ATOM 4332 N N . PRO B 1 137 ? -20.531 28.016 6.379 1 98.62 137 PRO B N 1
ATOM 4333 C CA . PRO B 1 137 ? -20.188 29.422 6.211 1 98.62 137 PRO B CA 1
ATOM 4334 C C . PRO B 1 137 ? -18.688 29.672 6.191 1 98.62 137 PRO B C 1
ATOM 4336 O O . PRO B 1 137 ? -17.969 29.188 7.066 1 98.62 137 PRO B O 1
ATOM 4339 N N . GLY B 1 138 ? -18.266 30.453 5.246 1 98.69 138 GLY B N 1
ATOM 4340 C CA . GLY B 1 138 ? -16.859 30.812 5.121 1 98.69 138 GLY B CA 1
ATOM 4341 C C . GLY B 1 138 ? -16.562 32.188 5.691 1 98.69 138 GLY B C 1
ATOM 4342 O O . GLY B 1 138 ? -17.438 32.844 6.262 1 98.69 138 GLY B O 1
ATOM 4343 N N . SER B 1 139 ? -15.359 32.656 5.559 1 98.56 139 SER B N 1
ATOM 4344 C CA . SER B 1 139 ? -14.906 33.844 6.258 1 98.56 139 SER B CA 1
ATOM 4345 C C . SER B 1 139 ? -14.945 35.062 5.344 1 98.56 139 SER B C 1
ATOM 4347 O O . SER B 1 139 ? -14.625 36.188 5.77 1 98.56 139 SER B O 1
ATOM 4349 N N . GLU B 1 140 ? -15.281 34.875 4.055 1 97.12 140 GLU B N 1
ATOM 4350 C CA . GLU B 1 140 ? -15.312 36.031 3.158 1 97.12 140 GLU B CA 1
ATOM 4351 C C . GLU B 1 140 ? -16.156 37.156 3.738 1 97.12 140 GLU B C 1
ATOM 4353 O O . GLU B 1 140 ? -17.328 36.969 4.102 1 97.12 140 GLU B O 1
ATOM 4358 N N . PHE B 1 141 ? -15.594 38.375 3.887 1 95.94 141 PHE B N 1
ATOM 4359 C CA . PHE B 1 141 ? -16.188 39.594 4.402 1 95.94 141 PHE B CA 1
ATOM 4360 C C . PHE B 1 141 ? -16.375 39.5 5.91 1 95.94 141 PHE B C 1
ATOM 4362 O O . PHE B 1 141 ? -16.969 40.406 6.52 1 95.94 141 PHE B O 1
ATOM 4369 N N . TYR B 1 142 ? -15.922 38.406 6.566 1 98.38 142 TYR B N 1
ATOM 4370 C CA . TYR B 1 142 ? -16.125 38.25 8 1 98.38 142 TYR B CA 1
ATOM 4371 C C . TYR B 1 142 ? -14.797 37.969 8.703 1 98.38 142 TYR B C 1
ATOM 4373 O O . TYR B 1 142 ? -14.781 37.5 9.844 1 98.38 142 TYR B O 1
ATOM 4381 N N . MET B 1 143 ? -13.734 38.188 8.07 1 98.38 143 MET B N 1
ATOM 4382 C CA . MET B 1 143 ? -12.43 37.75 8.57 1 98.38 143 MET B CA 1
ATOM 4383 C C . MET B 1 143 ? -12.109 38.406 9.906 1 98.38 143 MET B C 1
ATOM 4385 O O . MET B 1 143 ? -11.578 37.75 10.805 1 98.38 143 MET B O 1
ATOM 4389 N N . ASP B 1 144 ? -12.414 39.656 10.062 1 98.25 144 ASP B N 1
ATOM 4390 C CA . ASP B 1 144 ? -12.125 40.344 11.312 1 98.25 144 ASP B CA 1
ATOM 4391 C C . ASP B 1 144 ? -12.906 39.719 12.477 1 98.25 144 ASP B C 1
ATOM 4393 O O . ASP B 1 144 ? -12.32 39.344 13.492 1 98.25 144 ASP B O 1
ATOM 4397 N N . ILE B 1 145 ? -14.203 39.594 12.32 1 98.69 145 ILE B N 1
ATOM 4398 C CA . ILE B 1 145 ? -15.031 39.062 13.398 1 98.69 145 ILE B CA 1
ATOM 4399 C C . ILE B 1 145 ? -14.688 37.594 13.641 1 98.69 145 ILE B C 1
ATOM 4401 O O . ILE B 1 145 ? -14.734 37.125 14.773 1 98.69 145 ILE B O 1
ATOM 4405 N N . ASP B 1 146 ? -14.359 36.844 12.617 1 98.88 146 ASP B N 1
ATOM 4406 C CA . ASP B 1 146 ? -13.977 35.469 12.797 1 98.88 146 ASP B CA 1
ATOM 4407 C C . ASP B 1 146 ? -12.672 35.344 13.586 1 98.88 146 ASP B C 1
ATOM 4409 O O . ASP B 1 146 ? -12.547 34.5 14.477 1 98.88 146 ASP B O 1
ATOM 4413 N N . ALA B 1 147 ? -11.695 36.219 13.258 1 98.69 147 ALA B N 1
ATOM 4414 C CA . ALA B 1 147 ? -10.445 36.219 14.023 1 98.69 147 ALA B CA 1
ATOM 4415 C C . ALA B 1 147 ? -10.711 36.469 15.5 1 98.69 147 ALA B C 1
ATOM 4417 O O . ALA B 1 147 ? -10.172 35.781 16.375 1 98.69 147 ALA B O 1
ATOM 4418 N N . LYS B 1 148 ? -11.508 37.469 15.781 1 98.75 148 LYS B N 1
ATOM 4419 C CA . LYS B 1 148 ? -11.859 37.812 17.156 1 98.75 148 LYS B CA 1
ATOM 4420 C C . LYS B 1 148 ? -12.578 36.625 17.844 1 98.75 148 LYS B C 1
ATOM 4422 O O . LYS B 1 148 ? -12.336 36.344 19.016 1 98.75 148 LYS B O 1
ATOM 4427 N N . THR B 1 149 ? -13.461 36 17.094 1 98.81 149 THR B N 1
ATOM 4428 C CA . THR B 1 149 ? -14.195 34.844 17.609 1 98.81 149 THR B CA 1
ATOM 4429 C C . THR B 1 149 ? -13.242 33.719 17.984 1 98.81 149 THR B C 1
ATOM 4431 O O . THR B 1 149 ? -13.352 33.156 19.078 1 98.81 149 THR B O 1
ATOM 4434 N N . PHE B 1 150 ? -12.297 33.406 17.156 1 98.88 150 PHE B N 1
ATOM 4435 C CA . PHE B 1 150 ? -11.328 32.344 17.422 1 98.88 150 PHE B CA 1
ATOM 4436 C C . PHE B 1 150 ? -10.508 32.688 18.672 1 98.88 150 PHE B C 1
ATOM 4438 O O . PHE B 1 150 ? -10.266 31.812 19.516 1 98.88 150 PHE B O 1
ATOM 4445 N N . ALA B 1 151 ? -10.07 33.938 18.734 1 98.75 151 ALA B N 1
ATOM 4446 C CA . ALA B 1 151 ? -9.305 34.375 19.906 1 98.75 151 ALA B CA 1
ATOM 4447 C C . ALA B 1 151 ? -10.133 34.219 21.188 1 98.75 151 ALA B C 1
ATOM 4449 O O . ALA B 1 151 ? -9.633 33.719 22.203 1 98.75 151 ALA B O 1
ATOM 4450 N N . GLU B 1 152 ? -11.375 34.625 21.109 1 98.56 152 GLU B N 1
ATOM 4451 C CA . GLU B 1 152 ? -12.273 34.531 22.25 1 98.56 152 GLU B CA 1
ATOM 4452 C C . GLU B 1 152 ? -12.477 33.062 22.656 1 98.56 152 GLU B C 1
ATOM 4454 O O . GLU B 1 152 ? -12.617 32.75 23.828 1 98.56 152 GLU B O 1
ATOM 4459 N N . TRP B 1 153 ? -12.555 32.188 21.641 1 98.88 153 TRP B N 1
ATOM 4460 C CA . TRP B 1 153 ? -12.719 30.766 21.891 1 98.88 153 TRP B CA 1
ATOM 4461 C C . TRP B 1 153 ? -11.414 30.141 22.359 1 98.88 153 TRP B C 1
ATOM 4463 O O . TRP B 1 153 ? -11.344 28.938 22.609 1 98.88 153 TRP B O 1
ATOM 4473 N N . GLU B 1 154 ? -10.297 30.891 22.391 1 98.75 154 GLU B N 1
ATOM 4474 C CA . GLU B 1 154 ? -8.977 30.484 22.859 1 98.75 154 GLU B CA 1
ATOM 4475 C C . GLU B 1 154 ? -8.344 29.484 21.891 1 98.75 154 GLU B C 1
ATOM 4477 O O . GLU B 1 154 ? -7.695 28.516 22.312 1 98.75 154 GLU B O 1
ATOM 4482 N N . VAL B 1 155 ? -8.602 29.656 20.672 1 98.81 155 VAL B N 1
ATOM 4483 C CA . VAL B 1 155 ? -8 28.859 19.594 1 98.81 155 VAL B CA 1
ATOM 4484 C C . VAL B 1 155 ? -6.52 29.203 19.469 1 98.81 155 VAL B C 1
ATOM 4486 O O . VAL B 1 155 ? -6.121 30.359 19.656 1 98.81 155 VAL B O 1
ATOM 4489 N N . ASP B 1 156 ? -5.699 28.156 19.109 1 98.81 156 ASP B N 1
ATOM 4490 C CA . ASP B 1 156 ? -4.25 28.328 19.062 1 98.81 156 ASP B CA 1
ATOM 4491 C C . ASP B 1 156 ? -3.723 28.156 17.641 1 98.81 156 ASP B C 1
ATOM 4493 O O . ASP B 1 156 ? -2.553 28.438 17.359 1 98.81 156 ASP B O 1
ATOM 4497 N N . PHE B 1 157 ? -4.484 27.719 16.75 1 98.75 157 PHE B N 1
ATOM 4498 C CA . PHE B 1 157 ? -4.102 27.344 15.391 1 98.75 157 PHE B CA 1
ATOM 4499 C C . PHE B 1 157 ? -5.27 27.516 14.43 1 98.75 157 PHE B C 1
ATOM 4501 O O . PHE B 1 157 ? -6.387 27.078 14.711 1 98.75 157 PHE B O 1
ATOM 4508 N N . LEU B 1 158 ? -5.082 28.219 13.305 1 98.88 158 LEU B N 1
ATOM 4509 C CA . LEU B 1 158 ? -6.094 28.328 12.258 1 98.88 158 LEU B CA 1
ATOM 4510 C C . LEU B 1 158 ? -5.578 27.75 10.945 1 98.88 158 LEU B C 1
ATOM 4512 O O . LEU B 1 158 ? -4.539 28.188 10.438 1 98.88 158 LEU B O 1
ATOM 4516 N N . LYS B 1 159 ? -6.227 26.797 10.438 1 98.75 159 LYS B N 1
ATOM 4517 C CA . LYS B 1 159 ? -6.078 26.391 9.039 1 98.75 159 LYS B CA 1
ATOM 4518 C C . LYS B 1 159 ? -7.102 27.109 8.156 1 98.75 159 LYS B C 1
ATOM 4520 O O . LYS B 1 159 ? -8.312 26.922 8.328 1 98.75 159 LYS B O 1
ATOM 4525 N N . LEU B 1 160 ? -6.617 27.906 7.262 1 98.69 160 LEU B N 1
ATOM 4526 C CA . LEU B 1 160 ? -7.504 28.656 6.375 1 98.69 160 LEU B CA 1
ATOM 4527 C C . LEU B 1 160 ? -7.391 28.141 4.941 1 98.69 160 LEU B C 1
ATOM 4529 O O . LEU B 1 160 ? -6.363 28.344 4.289 1 98.69 160 LEU B O 1
ATOM 4533 N N . ASP B 1 161 ? -8.453 27.516 4.402 1 98.12 161 ASP B N 1
ATOM 4534 C CA . ASP B 1 161 ? -8.523 27 3.039 1 98.12 161 ASP B CA 1
ATOM 4535 C C . ASP B 1 161 ? -9.047 28.062 2.076 1 98.12 161 ASP B C 1
ATOM 4537 O O . ASP B 1 161 ? -9.148 29.234 2.432 1 98.12 161 ASP B O 1
ATOM 4541 N N . GLY B 1 162 ? -9.266 27.703 0.774 1 97.56 162 GLY B N 1
ATOM 4542 C CA . GLY B 1 162 ? -9.633 28.719 -0.199 1 97.56 162 GLY B CA 1
ATOM 4543 C C . GLY B 1 162 ? -10.719 28.281 -1.154 1 97.56 162 GLY B C 1
ATOM 4544 O O . GLY B 1 162 ? -10.766 28.719 -2.303 1 97.56 162 GLY B O 1
ATOM 4545 N N . CYS B 1 163 ? -11.516 27.312 -0.716 1 96.69 163 CYS B N 1
ATOM 4546 C CA . CYS B 1 163 ? -12.633 26.891 -1.546 1 96.69 163 CYS B CA 1
ATOM 4547 C C . CYS B 1 163 ? -13.625 28.031 -1.741 1 96.69 163 CYS B C 1
ATOM 4549 O O . CYS B 1 163 ? -13.688 28.953 -0.927 1 96.69 163 CYS B O 1
ATOM 4551 N N . TYR B 1 164 ? -14.398 28.062 -2.838 1 97.25 164 TYR B N 1
ATOM 4552 C CA . TYR B 1 164 ? -15.469 29.016 -3.15 1 97.25 164 TYR B CA 1
ATOM 4553 C C . TYR B 1 164 ? -14.969 30.453 -3.068 1 97.25 164 TYR B C 1
ATOM 4555 O O . TYR B 1 164 ? -15.641 31.312 -2.508 1 97.25 164 TYR B O 1
ATOM 4563 N N . SER B 1 165 ? -13.727 30.656 -3.482 1 97.19 165 SER B N 1
ATOM 4564 C CA . SER B 1 165 ? -13.117 31.984 -3.438 1 97.19 165 SER B CA 1
ATOM 4565 C C . SER B 1 165 ? -12.539 32.375 -4.793 1 97.19 165 SER B C 1
ATOM 4567 O O . SER B 1 165 ? -12.383 31.516 -5.672 1 97.19 165 SER B O 1
ATOM 4569 N N . ASN B 1 166 ? -12.297 33.625 -4.992 1 96.62 166 ASN B N 1
ATOM 4570 C CA . ASN B 1 166 ? -11.594 34.156 -6.156 1 96.62 166 ASN B CA 1
ATOM 4571 C C . ASN B 1 166 ? -10.078 34.188 -5.934 1 96.62 166 ASN B C 1
ATOM 4573 O O . ASN B 1 166 ? -9.594 34.938 -5.082 1 96.62 166 ASN B O 1
ATOM 4577 N N . ALA B 1 167 ? -9.398 33.469 -6.68 1 95.88 167 ALA B N 1
ATOM 4578 C CA . ALA B 1 167 ? -7.949 33.344 -6.539 1 95.88 167 ALA B CA 1
ATOM 4579 C C . ALA B 1 167 ? -7.266 34.688 -6.594 1 95.88 167 ALA B C 1
ATOM 4581 O O . ALA B 1 167 ? -6.246 34.906 -5.938 1 95.88 167 ALA B O 1
ATOM 4582 N N . ASN B 1 168 ? -7.812 35.656 -7.273 1 95.94 168 ASN B N 1
ATOM 4583 C CA . ASN B 1 168 ? -7.227 36.969 -7.43 1 95.94 168 ASN B CA 1
ATOM 4584 C C . ASN B 1 168 ? -7.246 37.75 -6.113 1 95.94 168 ASN B C 1
ATOM 4586 O O . ASN B 1 168 ? -6.523 38.75 -5.961 1 95.94 168 ASN B O 1
ATOM 4590 N N . ASP B 1 169 ? -8.047 37.344 -5.168 1 96.69 169 ASP B N 1
ATOM 4591 C CA . ASP B 1 169 ? -8.172 38.062 -3.895 1 96.69 169 ASP B CA 1
ATOM 4592 C C . ASP B 1 169 ? -7.211 37.469 -2.854 1 96.69 169 ASP B C 1
ATOM 4594 O O . ASP B 1 169 ? -6.98 38.094 -1.809 1 96.69 169 ASP B O 1
ATOM 4598 N N . MET B 1 170 ? -6.648 36.375 -3.104 1 96.5 170 MET B N 1
ATOM 4599 C CA . MET B 1 170 ? -5.91 35.625 -2.105 1 96.5 170 MET B CA 1
ATOM 4600 C C . MET B 1 170 ? -4.633 36.344 -1.692 1 96.5 170 MET B C 1
ATOM 4602 O O . MET B 1 170 ? -4.293 36.375 -0.509 1 96.5 170 MET B O 1
ATOM 4606 N N . PRO B 1 171 ? -3.938 37 -2.623 1 95.75 171 PRO B N 1
ATOM 4607 C CA . PRO B 1 171 ? -2.725 37.719 -2.209 1 95.75 171 PRO B CA 1
ATOM 4608 C C . PRO B 1 171 ? -3.008 38.844 -1.216 1 95.75 171 PRO B C 1
ATOM 4610 O O . PRO B 1 171 ? -2.1 39.281 -0.514 1 95.75 171 PRO B O 1
ATOM 4613 N N . TYR B 1 172 ? -4.227 39.25 -1.134 1 95.5 172 TYR B N 1
ATOM 4614 C CA . TYR B 1 172 ? -4.625 40.312 -0.201 1 95.5 172 TYR B CA 1
ATOM 4615 C C . TYR B 1 172 ? -5.316 39.719 1.021 1 95.5 172 TYR B C 1
ATOM 4617 O O . TYR B 1 172 ? -5.086 40.156 2.148 1 95.5 172 TYR B O 1
ATOM 4625 N N . GLY B 1 173 ? -6.137 38.75 0.738 1 96.81 173 GLY B N 1
ATOM 4626 C CA . GLY B 1 173 ? -6.98 38.188 1.779 1 96.81 173 GLY B CA 1
ATOM 4627 C C . GLY B 1 173 ? -6.203 37.406 2.814 1 96.81 173 GLY B C 1
ATOM 4628 O O . GLY B 1 173 ? -6.438 37.531 4.016 1 96.81 173 GLY B O 1
ATOM 4629 N N . TYR B 1 174 ? -5.312 36.562 2.41 1 97.31 174 TYR B N 1
ATOM 4630 C CA . TYR B 1 174 ? -4.574 35.719 3.35 1 97.31 174 TYR B CA 1
ATOM 4631 C C . TYR B 1 174 ? -3.705 36.562 4.27 1 97.31 174 TYR B C 1
ATOM 4633 O O . TYR B 1 174 ? -3.715 36.375 5.488 1 97.31 174 TYR B O 1
ATOM 4641 N N . PRO B 1 175 ? -2.928 37.594 3.738 1 96.62 175 PRO B N 1
ATOM 4642 C CA . PRO B 1 175 ? -2.199 38.469 4.648 1 96.62 175 PRO B CA 1
ATOM 4643 C C . PRO B 1 175 ? -3.127 39.25 5.586 1 96.62 175 PRO B C 1
ATOM 4645 O O . PRO B 1 175 ? -2.789 39.469 6.754 1 96.62 175 PRO B O 1
ATOM 4648 N N . LEU B 1 176 ? -4.273 39.625 5.105 1 97.12 176 LEU B N 1
ATOM 4649 C CA . LEU B 1 176 ? -5.227 40.375 5.914 1 97.12 176 LEU B CA 1
ATOM 4650 C C . LEU B 1 176 ? -5.703 39.531 7.102 1 97.12 176 LEU B C 1
ATOM 4652 O O . LEU B 1 176 ? -5.812 40.062 8.219 1 97.12 176 LEU B O 1
ATOM 4656 N N . MET B 1 177 ? -6.055 38.281 6.875 1 97.75 177 MET B N 1
ATOM 4657 C CA . MET B 1 177 ? -6.426 37.406 7.984 1 97.75 177 MET B CA 1
ATOM 4658 C C . MET B 1 177 ? -5.293 37.312 9.008 1 97.75 177 MET B C 1
ATOM 4660 O O . MET B 1 177 ? -5.535 37.375 10.211 1 97.75 177 MET B O 1
ATOM 4664 N N . GLY B 1 178 ? -4.062 37.156 8.5 1 96.19 178 GLY B N 1
ATOM 4665 C CA . GLY B 1 178 ? -2.924 37.156 9.406 1 96.19 178 GLY B CA 1
ATOM 4666 C C . GLY B 1 178 ? -2.873 38.406 10.297 1 96.19 178 GLY B C 1
ATOM 4667 O O . GLY B 1 178 ? -2.613 38.281 11.492 1 96.19 178 GLY B O 1
ATOM 4668 N N . SER B 1 179 ? -3.125 39.5 9.711 1 95.88 179 SER B N 1
ATOM 4669 C CA . SER B 1 179 ? -3.135 40.781 10.461 1 95.88 179 SER B CA 1
ATOM 4670 C C . SER B 1 179 ? -4.238 40.781 11.508 1 95.88 179 SER B C 1
ATOM 4672 O O . SER B 1 179 ? -4.02 41.219 12.641 1 95.88 179 SER B O 1
ATOM 4674 N N . PHE B 1 180 ? -5.426 40.312 11.094 1 97.5 180 PHE B N 1
ATOM 4675 C CA . PHE B 1 180 ? -6.535 40.25 12.039 1 97.5 180 PHE B CA 1
ATOM 4676 C C . PHE B 1 180 ? -6.215 39.344 13.203 1 97.5 180 PHE B C 1
ATOM 4678 O O . PHE B 1 180 ? -6.512 39.656 14.359 1 97.5 180 PHE B O 1
ATOM 4685 N N . LEU B 1 181 ? -5.645 38.188 12.953 1 97.75 181 LEU B N 1
ATOM 4686 C CA . LEU B 1 181 ? -5.266 37.25 14.008 1 97.75 181 LEU B CA 1
ATOM 4687 C C . LEU B 1 181 ? -4.289 37.875 14.984 1 97.75 181 LEU B C 1
ATOM 4689 O O . LEU B 1 181 ? -4.465 37.781 16.203 1 97.75 181 LEU B O 1
ATOM 4693 N N . ASN B 1 182 ? -3.305 38.594 14.477 1 95.19 182 ASN B N 1
ATOM 4694 C CA . ASN B 1 182 ? -2.311 39.25 15.32 1 95.19 182 ASN B CA 1
ATOM 4695 C C . ASN B 1 182 ? -2.936 40.375 16.172 1 95.19 182 ASN B C 1
ATOM 4697 O O . ASN B 1 182 ? -2.539 40.562 17.312 1 95.19 182 ASN B O 1
ATOM 4701 N N . MET B 1 183 ? -3.861 41.031 15.594 1 96.31 183 MET B N 1
ATOM 4702 C CA . MET B 1 183 ? -4.5 42.156 16.281 1 96.31 183 MET B CA 1
ATOM 4703 C C . MET B 1 183 ? -5.27 41.688 17.5 1 96.31 183 MET B C 1
ATOM 4705 O O . MET B 1 183 ? -5.52 42.469 18.422 1 96.31 183 MET B O 1
ATOM 4709 N N . THR B 1 184 ? -5.688 40.469 17.5 1 97.38 184 THR B N 1
ATOM 4710 C CA . THR B 1 184 ? -6.438 39.969 18.641 1 97.38 184 THR B CA 1
ATOM 4711 C C . THR B 1 184 ? -5.555 39.875 19.875 1 97.38 184 THR B C 1
ATOM 4713 O O . THR B 1 184 ? -6.055 39.75 21 1 97.38 184 THR B O 1
ATOM 4716 N N . GLY B 1 185 ? -4.223 39.75 19.688 1 96.5 185 GLY B N 1
ATOM 4717 C CA . GLY B 1 185 ? -3.285 39.625 20.781 1 96.5 185 GLY B CA 1
ATOM 4718 C C . GLY B 1 185 ? -3.045 38.156 21.172 1 96.5 185 GLY B C 1
ATOM 4719 O O . GLY B 1 185 ? -2.076 37.875 21.875 1 96.5 185 GLY B O 1
ATOM 4720 N N . ARG B 1 186 ? -3.826 37.25 20.75 1 96.81 186 ARG B N 1
ATOM 4721 C CA . ARG B 1 186 ? -3.617 35.844 21.031 1 96.81 186 ARG B CA 1
ATOM 4722 C C . ARG B 1 186 ? -2.672 35.219 20.016 1 96.81 186 ARG B C 1
ATOM 4724 O O . ARG B 1 186 ? -2.816 35.438 18.812 1 96.81 186 ARG B O 1
ATOM 4731 N N . PRO B 1 187 ? -1.677 34.5 20.484 1 96.62 187 PRO B N 1
ATOM 4732 C CA . PRO B 1 187 ? -0.822 33.781 19.531 1 96.62 187 PRO B CA 1
ATOM 4733 C C . PRO B 1 187 ? -1.542 32.625 18.844 1 96.62 187 PRO B C 1
ATOM 4735 O O . PRO B 1 187 ? -1.878 31.625 19.484 1 96.62 187 PRO B O 1
ATOM 4738 N N . ILE B 1 188 ? -1.815 32.75 17.578 1 98.31 188 ILE B N 1
ATOM 4739 C CA . ILE B 1 188 ? -2.488 31.734 16.781 1 98.31 188 ILE B CA 1
ATOM 4740 C C . ILE B 1 188 ? -1.608 31.344 15.594 1 98.31 188 ILE B C 1
ATOM 4742 O O . ILE B 1 188 ? -1.291 32.188 14.742 1 98.31 188 ILE B O 1
ATOM 4746 N N . LEU B 1 189 ? -1.163 30.094 15.617 1 98.56 189 LEU B N 1
ATOM 4747 C CA . LEU B 1 189 ? -0.431 29.594 14.461 1 98.56 189 LEU B CA 1
ATOM 4748 C C . LEU B 1 189 ? -1.301 29.625 13.203 1 98.56 189 LEU B C 1
ATOM 4750 O O . LEU B 1 189 ? -2.451 29.188 13.234 1 98.56 189 LEU B O 1
ATOM 4754 N N . TYR B 1 190 ? -0.76 30.156 12.141 1 98.5 190 TYR B N 1
ATOM 4755 C CA . TYR B 1 190 ? -1.544 30.422 10.938 1 98.5 190 TYR B CA 1
ATOM 4756 C C . TYR B 1 190 ? -1.114 29.516 9.797 1 98.5 190 TYR B C 1
ATOM 4758 O O . TYR B 1 190 ? 0.001 29.641 9.281 1 98.5 190 TYR B O 1
ATOM 4766 N N . SER B 1 191 ? -1.962 28.562 9.383 1 98.31 191 SER B N 1
ATOM 4767 C CA . SER B 1 191 ? -1.768 27.641 8.266 1 98.31 191 SER B CA 1
ATOM 4768 C C . SER B 1 191 ? -2.596 28.062 7.055 1 98.31 191 SER B C 1
ATOM 4770 O O . SER B 1 191 ? -3.826 28.094 7.117 1 98.31 191 SER B O 1
ATOM 4772 N N . CYS B 1 192 ? -1.895 28.312 5.988 1 96.94 192 CYS B N 1
ATOM 4773 C CA . CYS B 1 192 ? -2.551 28.781 4.77 1 96.94 192 CYS B CA 1
ATOM 4774 C C . CYS B 1 192 ? -2.574 27.672 3.719 1 96.94 192 CYS B C 1
ATOM 4776 O O . CYS B 1 192 ? -1.578 26.969 3.523 1 96.94 192 CYS B O 1
ATOM 4778 N N . SER B 1 193 ? -3.734 27.516 3.014 1 96.06 193 SER B N 1
ATOM 4779 C CA . SER B 1 193 ? -3.764 26.609 1.862 1 96.06 193 SER B CA 1
ATOM 4780 C C . SER B 1 193 ? -3.623 27.391 0.556 1 96.06 193 SER B C 1
ATOM 4782 O O . SER B 1 193 ? -3.902 26.859 -0.52 1 96.06 193 SER B O 1
ATOM 4784 N N . TRP B 1 194 ? -3.141 28.609 0.621 1 93.44 194 TRP B N 1
ATOM 4785 C CA . TRP B 1 194 ? -3.037 29.609 -0.428 1 93.44 194 TRP B CA 1
ATOM 4786 C C . TRP B 1 194 ? -2.352 29.047 -1.666 1 93.44 194 TRP B C 1
ATOM 4788 O O . TRP B 1 194 ? -2.912 29.078 -2.764 1 93.44 194 TRP B O 1
ATOM 4798 N N . PRO B 1 195 ? -1.267 28.391 -1.582 1 95.06 195 PRO B N 1
ATOM 4799 C CA . PRO B 1 195 ? -0.57 27.969 -2.797 1 95.06 195 PRO B CA 1
ATOM 4800 C C . PRO B 1 195 ? -1.309 26.859 -3.545 1 95.06 195 PRO B C 1
ATOM 4802 O O . PRO B 1 195 ? -1.133 26.703 -4.754 1 95.06 195 PRO B O 1
ATOM 4805 N N . ASP B 1 196 ? -2.137 26.109 -2.875 1 93.5 196 ASP B N 1
ATOM 4806 C CA . ASP B 1 196 ? -2.857 25.016 -3.52 1 93.5 196 ASP B CA 1
ATOM 4807 C C . ASP B 1 196 ? -3.93 25.547 -4.469 1 93.5 196 ASP B C 1
ATOM 4809 O O . ASP B 1 196 ? -4.438 24.812 -5.316 1 93.5 196 ASP B O 1
ATOM 4813 N N . TYR B 1 197 ? -4.258 26.844 -4.391 1 94.88 197 TYR B N 1
ATOM 4814 C CA . TYR B 1 197 ? -5.41 27.375 -5.105 1 94.88 197 TYR B CA 1
ATOM 4815 C C . TYR B 1 197 ? -4.977 28.359 -6.191 1 94.88 197 TYR B C 1
ATOM 4817 O O . TYR B 1 197 ? -5.816 28.984 -6.836 1 94.88 197 TYR B O 1
ATOM 4825 N N . VAL B 1 198 ? -3.664 28.484 -6.375 1 94.56 198 VAL B N 1
ATOM 4826 C CA . VAL B 1 198 ? -3.178 29.391 -7.41 1 94.56 198 VAL B CA 1
ATOM 4827 C C . VAL B 1 198 ? -2.172 28.672 -8.297 1 94.56 198 VAL B C 1
ATOM 4829 O O . VAL B 1 198 ? -1.477 27.75 -7.848 1 94.56 198 VAL B O 1
ATOM 4832 N N . SER B 1 199 ? -2.02 29.094 -9.57 1 91.56 199 SER B N 1
ATOM 4833 C CA . SER B 1 199 ? -1.17 28.422 -10.547 1 91.56 199 SER B CA 1
ATOM 4834 C C . SER B 1 199 ? 0.301 28.766 -10.328 1 91.56 199 SER B C 1
ATOM 4836 O O . SER B 1 199 ? 1.179 27.938 -10.578 1 91.56 199 SER B O 1
ATOM 4838 N N . LYS B 1 200 ? 0.583 29.953 -9.898 1 93.81 200 LYS B N 1
ATOM 4839 C CA . LYS B 1 200 ? 1.949 30.422 -9.656 1 93.81 200 LYS B CA 1
ATOM 4840 C C . LYS B 1 200 ? 2.084 31.047 -8.281 1 93.81 200 LYS B C 1
ATOM 4842 O O . LYS B 1 200 ? 2.127 32.281 -8.156 1 93.81 200 LYS B O 1
ATOM 4847 N N . PRO B 1 201 ? 2.236 30.266 -7.32 1 96.25 201 PRO B N 1
ATOM 4848 C CA . PRO B 1 201 ? 2.297 30.797 -5.957 1 96.25 201 PRO B CA 1
ATOM 4849 C C . PRO B 1 201 ? 3.535 31.656 -5.711 1 96.25 201 PRO B C 1
ATOM 4851 O O . PRO B 1 201 ? 4.641 31.281 -6.105 1 96.25 201 PRO B O 1
ATOM 4854 N N . ASP B 1 202 ? 3.357 32.781 -5.086 1 96.06 202 ASP B N 1
ATOM 4855 C CA . ASP B 1 202 ? 4.453 33.625 -4.598 1 96.06 202 ASP B CA 1
ATOM 4856 C C . ASP B 1 202 ? 4.891 33.188 -3.201 1 96.06 202 ASP B C 1
ATOM 4858 O O . ASP B 1 202 ? 4.457 33.75 -2.199 1 96.06 202 ASP B O 1
ATOM 4862 N N . TYR B 1 203 ? 5.832 32.312 -3.104 1 97 203 TYR B N 1
ATOM 4863 C CA . TYR B 1 203 ? 6.199 31.688 -1.846 1 97 203 TYR B CA 1
ATOM 4864 C C . TYR B 1 203 ? 6.875 32.688 -0.906 1 97 203 TYR B C 1
ATOM 4866 O O . TYR B 1 203 ? 6.805 32.531 0.317 1 97 203 TYR B O 1
ATOM 4874 N N . LYS B 1 204 ? 7.57 33.656 -1.403 1 95.38 204 LYS B N 1
ATOM 4875 C CA . LYS B 1 204 ? 8.125 34.719 -0.535 1 95.38 204 LYS B CA 1
ATOM 4876 C C . LYS B 1 204 ? 7.02 35.469 0.193 1 95.38 204 LYS B C 1
ATOM 4878 O O . LYS B 1 204 ? 7.109 35.688 1.4 1 95.38 204 LYS B O 1
ATOM 4883 N N . ALA B 1 205 ? 5.98 35.844 -0.57 1 94.5 205 ALA B N 1
ATOM 4884 C CA . ALA B 1 205 ? 4.84 36.5 0.031 1 94.5 205 ALA B CA 1
ATOM 4885 C C . ALA B 1 205 ? 4.109 35.594 1.014 1 94.5 205 ALA B C 1
ATOM 4887 O O . ALA B 1 205 ? 3.688 36.031 2.084 1 94.5 205 ALA B O 1
ATOM 4888 N N . ILE B 1 206 ? 3.951 34.406 0.646 1 95.94 206 ILE B N 1
ATOM 4889 C CA . ILE B 1 206 ? 3.254 33.438 1.475 1 95.94 206 ILE B CA 1
ATOM 4890 C C . ILE B 1 206 ? 4.012 33.219 2.783 1 95.94 206 ILE B C 1
ATOM 4892 O O . ILE B 1 206 ? 3.418 33.25 3.863 1 95.94 206 ILE B O 1
ATOM 4896 N N . ALA B 1 207 ? 5.301 33.125 2.666 1 95 207 ALA B N 1
ATOM 4897 C CA . ALA B 1 207 ? 6.148 32.906 3.834 1 95 207 ALA B CA 1
ATOM 4898 C C . ALA B 1 207 ? 6.113 34.094 4.785 1 95 207 ALA B C 1
ATOM 4900 O O . ALA B 1 207 ? 6.266 33.938 5.996 1 95 207 ALA B O 1
ATOM 4901 N N . LYS B 1 208 ? 5.848 35.219 4.328 1 93.12 208 LYS B N 1
ATOM 4902 C CA . LYS B 1 208 ? 5.742 36.406 5.152 1 93.12 208 LYS B CA 1
ATOM 4903 C C . LYS B 1 208 ? 4.395 36.469 5.863 1 93.12 208 LYS B C 1
ATOM 4905 O O . LYS B 1 208 ? 4.254 37.156 6.879 1 93.12 208 LYS B O 1
ATOM 4910 N N . SER B 1 209 ? 3.447 35.719 5.344 1 93.56 209 SER B N 1
ATOM 4911 C CA . SER B 1 209 ? 2.068 35.875 5.797 1 93.56 209 SER B CA 1
ATOM 4912 C C . SER B 1 209 ? 1.635 34.688 6.68 1 93.56 209 SER B C 1
ATOM 4914 O O . SER B 1 209 ? 0.763 34.844 7.535 1 93.56 209 SER B O 1
ATOM 4916 N N . CYS B 1 210 ? 2.172 33.562 6.496 1 96.56 210 CYS B N 1
ATOM 4917 C CA . CYS B 1 210 ? 1.688 32.312 7.117 1 96.56 210 CYS B CA 1
ATOM 4918 C C . CYS B 1 210 ? 2.83 31.562 7.766 1 96.56 210 CYS B C 1
ATOM 4920 O O . CYS B 1 210 ? 3.969 31.609 7.297 1 96.56 210 CYS B O 1
ATOM 4922 N N . ASN B 1 211 ? 2.541 30.828 8.844 1 98.12 211 ASN B N 1
ATOM 4923 C CA . ASN B 1 211 ? 3.549 30 9.5 1 98.12 211 ASN B CA 1
ATOM 4924 C C . ASN B 1 211 ? 3.812 28.719 8.719 1 98.12 211 ASN B C 1
ATOM 4926 O O . ASN B 1 211 ? 4.953 28.266 8.625 1 98.12 211 ASN B O 1
ATOM 4930 N N . ILE B 1 212 ? 2.73 28.078 8.266 1 98.31 212 ILE B N 1
ATOM 4931 C CA . ILE B 1 212 ? 2.807 26.922 7.395 1 98.31 212 ILE B CA 1
ATOM 4932 C C . ILE B 1 212 ? 1.789 27.047 6.266 1 98.31 212 ILE B C 1
ATOM 4934 O O . ILE B 1 212 ? 0.847 27.844 6.359 1 98.31 212 ILE B O 1
ATOM 4938 N N . TRP B 1 213 ? 2.037 26.328 5.18 1 98.5 213 TRP B N 1
ATOM 4939 C CA . TRP B 1 213 ? 1.095 26.406 4.066 1 98.5 213 TRP B CA 1
ATOM 4940 C C . TRP B 1 213 ? 1.078 25.094 3.281 1 98.5 213 TRP B C 1
ATOM 4942 O O . TRP B 1 213 ? 2.129 24.5 3.031 1 98.5 213 TRP B O 1
ATOM 4952 N N . ARG B 1 214 ? -0.083 24.641 2.902 1 97.56 214 ARG B N 1
ATOM 4953 C CA . ARG B 1 214 ? -0.222 23.469 2.027 1 97.56 214 ARG B CA 1
ATOM 4954 C C . ARG B 1 214 ? -0.073 23.875 0.562 1 97.56 214 ARG B C 1
ATOM 4956 O O . ARG B 1 214 ? -0.775 24.766 0.081 1 97.56 214 ARG B O 1
ATOM 4963 N N . ASN B 1 215 ? 0.813 23.234 -0.152 1 96.44 215 ASN B N 1
ATOM 4964 C CA . ASN B 1 215 ? 1.103 23.688 -1.507 1 96.44 215 ASN B CA 1
ATOM 4965 C C . ASN B 1 215 ? 0.884 22.578 -2.531 1 96.44 215 ASN B C 1
ATOM 4967 O O . ASN B 1 215 ? 1.402 22.641 -3.646 1 96.44 215 ASN B O 1
ATOM 4971 N N . TYR B 1 216 ? 0.189 21.531 -2.105 1 94.75 216 TYR B N 1
ATOM 4972 C CA . TYR B 1 216 ? -0.183 20.422 -2.977 1 94.75 216 TYR B CA 1
ATOM 4973 C C . TYR B 1 216 ? -1.562 19.891 -2.615 1 94.75 216 TYR B C 1
ATOM 4975 O O . TYR B 1 216 ? -2.189 20.359 -1.664 1 94.75 216 TYR B O 1
ATOM 4983 N N . HIS B 1 217 ? -2.033 19 -3.32 1 93.44 217 HIS B N 1
ATOM 4984 C CA . HIS B 1 217 ? -3.375 18.469 -3.094 1 93.44 217 HIS B CA 1
ATOM 4985 C C . HIS B 1 217 ? -3.453 17.719 -1.771 1 93.44 217 HIS B C 1
ATOM 4987 O O . HIS B 1 217 ? -2.426 17.312 -1.215 1 93.44 217 HIS B O 1
ATOM 4993 N N . ASP B 1 218 ? -4.66 17.516 -1.363 1 94.44 218 ASP B N 1
ATOM 4994 C CA . ASP B 1 218 ? -4.906 16.75 -0.144 1 94.44 218 ASP B CA 1
ATOM 4995 C C . ASP B 1 218 ? -4.316 15.352 -0.245 1 94.44 218 ASP B C 1
ATOM 4997 O O . ASP B 1 218 ? -4.469 14.68 -1.267 1 94.44 218 ASP B O 1
ATOM 5001 N N . VAL B 1 219 ? -3.648 15.023 0.813 1 97.5 219 VAL B N 1
ATOM 5002 C CA . VAL B 1 219 ? -3.193 13.641 0.908 1 97.5 219 VAL B CA 1
ATOM 5003 C C . VAL B 1 219 ? -4.398 12.703 0.923 1 97.5 219 VAL B C 1
ATOM 5005 O O . VAL B 1 219 ? -5.438 13.023 1.501 1 97.5 219 VAL B O 1
ATOM 5008 N N . GLN B 1 220 ? -4.297 11.602 0.231 1 97.94 220 GLN B N 1
ATOM 5009 C CA . GLN B 1 220 ? -5.258 10.508 0.29 1 97.94 220 GLN B CA 1
ATOM 5010 C C . GLN B 1 220 ? -4.637 9.266 0.915 1 97.94 220 GLN B C 1
ATOM 5012 O O . GLN B 1 220 ? -3.412 9.164 1.03 1 97.94 220 GLN B O 1
ATOM 5017 N N . ASP B 1 221 ? -5.461 8.352 1.333 1 98 221 ASP B N 1
ATOM 5018 C CA . ASP B 1 221 ? -5.012 7.145 2.023 1 98 221 ASP B CA 1
ATOM 5019 C C . ASP B 1 221 ? -4.457 6.121 1.036 1 98 221 ASP B C 1
ATOM 5021 O O . ASP B 1 221 ? -4.98 5.008 0.926 1 98 221 ASP B O 1
ATOM 5025 N N . SER B 1 222 ? -3.33 6.48 0.369 1 98.25 222 SER B N 1
ATOM 5026 C CA . SER B 1 222 ? -2.762 5.605 -0.653 1 98.25 222 SER B CA 1
ATOM 5027 C C . SER B 1 222 ? -1.29 5.922 -0.894 1 98.25 222 SER B C 1
ATOM 5029 O O . SER B 1 222 ? -0.856 7.059 -0.717 1 98.25 222 SER B O 1
ATOM 5031 N N . TRP B 1 223 ? -0.583 4.902 -1.373 1 98.62 223 TRP B N 1
ATOM 5032 C CA . TRP B 1 223 ? 0.809 5.078 -1.773 1 98.62 223 TRP B CA 1
ATOM 5033 C C . TRP B 1 223 ? 0.92 6.055 -2.939 1 98.62 223 TRP B C 1
ATOM 5035 O O . TRP B 1 223 ? 1.846 6.867 -2.988 1 98.62 223 TRP B O 1
ATOM 5045 N N . ALA B 1 224 ? 0.027 5.973 -3.857 1 98.25 224 ALA B N 1
ATOM 5046 C CA . ALA B 1 224 ? 0.063 6.863 -5.016 1 98.25 224 ALA B CA 1
ATOM 5047 C C . ALA B 1 224 ? 0.06 8.328 -4.582 1 98.25 224 ALA B C 1
ATOM 5049 O O . ALA B 1 224 ? 0.789 9.148 -5.145 1 98.25 224 ALA B O 1
ATOM 5050 N N . SER B 1 225 ? -0.748 8.625 -3.615 1 98.5 225 SER B N 1
ATOM 5051 C CA . SER B 1 225 ? -0.82 9.992 -3.094 1 98.5 225 SER B CA 1
ATOM 5052 C C . SER B 1 225 ? 0.5 10.406 -2.455 1 98.5 225 SER B C 1
ATOM 5054 O O . SER B 1 225 ? 1.043 11.469 -2.773 1 98.5 225 SER B O 1
ATOM 5056 N N . ILE B 1 226 ? 1.059 9.578 -1.6 1 98.81 226 ILE B N 1
ATOM 5057 C CA . ILE B 1 226 ? 2.295 9.875 -0.885 1 98.81 226 ILE B CA 1
ATOM 5058 C C . ILE B 1 226 ? 3.438 10.055 -1.882 1 98.81 226 ILE B C 1
ATOM 5060 O O . ILE B 1 226 ? 4.195 11.023 -1.803 1 98.81 226 ILE B O 1
ATOM 5064 N N . ALA B 1 227 ? 3.525 9.141 -2.834 1 98.81 227 ALA B N 1
ATOM 5065 C CA . ALA B 1 227 ? 4.594 9.188 -3.83 1 98.81 227 ALA B CA 1
ATOM 5066 C C . ALA B 1 227 ? 4.52 10.469 -4.652 1 98.81 227 ALA B C 1
ATOM 5068 O O . ALA B 1 227 ? 5.543 11.102 -4.926 1 98.81 227 ALA B O 1
ATOM 5069 N N . SER B 1 228 ? 3.328 10.859 -5.027 1 98.62 228 SER B N 1
ATOM 5070 C CA . SER B 1 228 ? 3.164 12.055 -5.844 1 98.62 228 SER B CA 1
ATOM 5071 C C . SER B 1 228 ? 3.572 13.305 -5.074 1 98.62 228 SER B C 1
ATOM 5073 O O . SER B 1 228 ? 4.152 14.234 -5.648 1 98.62 228 SER B O 1
ATOM 5075 N N . ILE B 1 229 ? 3.281 13.312 -3.832 1 98.69 229 ILE B N 1
ATOM 5076 C CA . ILE B 1 229 ? 3.65 14.445 -2.992 1 98.69 229 ILE B CA 1
ATOM 5077 C C . ILE B 1 229 ? 5.172 14.531 -2.873 1 98.69 229 ILE B C 1
ATOM 5079 O O . ILE B 1 229 ? 5.758 15.594 -3.064 1 98.69 229 ILE B O 1
ATOM 5083 N N . ILE B 1 230 ? 5.793 13.43 -2.617 1 98.88 230 ILE B N 1
ATOM 5084 C CA . ILE B 1 230 ? 7.242 13.414 -2.465 1 98.88 230 ILE B CA 1
ATOM 5085 C C . ILE B 1 230 ? 7.906 13.828 -3.777 1 98.88 230 ILE B C 1
ATOM 5087 O O . ILE B 1 230 ? 8.891 14.57 -3.777 1 98.88 230 ILE B O 1
ATOM 5091 N N . LYS B 1 231 ? 7.355 13.359 -4.883 1 98.62 231 LYS B N 1
ATOM 5092 C CA . LYS B 1 231 ? 7.898 13.734 -6.188 1 98.62 231 LYS B CA 1
ATOM 5093 C C . LYS B 1 231 ? 7.77 15.234 -6.426 1 98.62 231 LYS B C 1
ATOM 5095 O O . LYS B 1 231 ? 8.703 15.875 -6.914 1 98.62 231 LYS B O 1
ATOM 5100 N N . PHE B 1 232 ? 6.652 15.781 -6.094 1 98.56 232 PHE B N 1
ATOM 5101 C CA . PHE B 1 232 ? 6.426 17.219 -6.215 1 98.56 232 PHE B CA 1
ATOM 5102 C C . PHE B 1 232 ? 7.453 18 -5.41 1 98.56 232 PHE B C 1
ATOM 5104 O O . PHE B 1 232 ? 8.039 18.969 -5.906 1 98.56 232 PHE B O 1
ATOM 5111 N N . TYR B 1 233 ? 7.703 17.594 -4.184 1 98.69 233 TYR B N 1
ATOM 5112 C CA . TYR B 1 233 ? 8.672 18.25 -3.312 1 98.69 233 TYR B CA 1
ATOM 5113 C C . TYR B 1 233 ? 10.094 18.062 -3.836 1 98.69 233 TYR B C 1
ATOM 5115 O O . TYR B 1 233 ? 10.93 18.953 -3.705 1 98.69 233 TYR B O 1
ATOM 5123 N N . GLY B 1 234 ? 10.359 16.891 -4.395 1 98.69 234 GLY B N 1
ATOM 5124 C CA . GLY B 1 234 ? 11.664 16.641 -4.992 1 98.69 234 GLY B CA 1
ATOM 5125 C C . GLY B 1 234 ? 11.938 17.516 -6.199 1 98.69 234 GLY B C 1
ATOM 5126 O O . GLY B 1 234 ? 13.062 18 -6.383 1 98.69 234 GLY B O 1
ATOM 5127 N N . ASP B 1 235 ? 10.914 17.719 -7.008 1 98.06 235 ASP B N 1
ATOM 5128 C CA . ASP B 1 235 ? 11.078 18.562 -8.195 1 98.06 235 ASP B CA 1
ATOM 5129 C C . ASP B 1 235 ? 11.32 20.016 -7.816 1 98.06 235 ASP B C 1
ATOM 5131 O O . ASP B 1 235 ? 12.086 20.719 -8.477 1 98.06 235 ASP B O 1
ATOM 5135 N N . ASN B 1 236 ? 10.578 20.422 -6.754 1 97.62 236 ASN B N 1
ATOM 5136 C CA . ASN B 1 236 ? 10.766 21.766 -6.219 1 97.62 236 ASN B CA 1
ATOM 5137 C C . ASN B 1 236 ? 10.844 22.797 -7.332 1 97.62 236 ASN B C 1
ATOM 5139 O O . ASN B 1 236 ? 11.711 23.672 -7.309 1 97.62 236 ASN B O 1
ATOM 5143 N N . LYS B 1 237 ? 9.961 22.719 -8.289 1 94.81 237 LYS B N 1
ATOM 5144 C CA . LYS B 1 237 ? 10.016 23.547 -9.5 1 94.81 237 LYS B CA 1
ATOM 5145 C C . LYS B 1 237 ? 9.906 25.031 -9.156 1 94.81 237 LYS B C 1
ATOM 5147 O O . LYS B 1 237 ? 10.555 25.859 -9.789 1 94.81 237 LYS B O 1
ATOM 5152 N N . ALA B 1 238 ? 9.156 25.359 -8.117 1 94.31 238 ALA B N 1
ATOM 5153 C CA . ALA B 1 238 ? 8.945 26.766 -7.75 1 94.31 238 ALA B CA 1
ATOM 5154 C C . ALA B 1 238 ? 9.922 27.188 -6.656 1 94.31 238 ALA B C 1
ATOM 5156 O O . ALA B 1 238 ? 9.766 28.266 -6.07 1 94.31 238 ALA B O 1
ATOM 5157 N N . LYS B 1 239 ? 10.805 26.328 -6.289 1 95.75 239 LYS B N 1
ATOM 5158 C CA . LYS B 1 239 ? 11.859 26.594 -5.32 1 95.75 239 LYS B CA 1
ATOM 5159 C C . LYS B 1 239 ? 11.281 26.953 -3.955 1 95.75 239 LYS B C 1
ATOM 5161 O O . LYS B 1 239 ? 11.766 27.875 -3.291 1 95.75 239 LYS B O 1
ATOM 5166 N N . PHE B 1 240 ? 10.195 26.281 -3.646 1 97.25 240 PHE B N 1
ATOM 5167 C CA . PHE B 1 240 ? 9.523 26.562 -2.383 1 97.25 240 PHE B CA 1
ATOM 5168 C C . PHE B 1 240 ? 10.367 26.094 -1.203 1 97.25 240 PHE B C 1
ATOM 5170 O O . PHE B 1 240 ? 10.18 26.547 -0.076 1 97.25 240 PHE B O 1
ATOM 5177 N N . ALA B 1 241 ? 11.312 25.203 -1.417 1 97.81 241 ALA B N 1
ATOM 5178 C CA . ALA B 1 241 ? 12.172 24.734 -0.333 1 97.81 241 ALA B CA 1
ATOM 5179 C C . ALA B 1 241 ? 13.031 25.875 0.224 1 97.81 241 ALA B C 1
ATOM 5181 O O . ALA B 1 241 ? 13.414 25.844 1.395 1 97.81 241 ALA B O 1
ATOM 5182 N N . GLU B 1 242 ? 13.289 26.875 -0.529 1 96.44 242 GLU B N 1
ATOM 5183 C CA . GLU B 1 242 ? 14.219 27.953 -0.188 1 96.44 242 GLU B CA 1
ATOM 5184 C C . GLU B 1 242 ? 13.602 28.906 0.837 1 96.44 242 GLU B C 1
ATOM 5186 O O . GLU B 1 242 ? 14.32 29.672 1.493 1 96.44 242 GLU B O 1
ATOM 5191 N N . VAL B 1 243 ? 12.281 28.891 0.947 1 96.69 243 VAL B N 1
ATOM 5192 C CA . VAL B 1 243 ? 11.664 29.828 1.874 1 96.69 243 VAL B CA 1
ATOM 5193 C C . VAL B 1 243 ? 11.414 29.141 3.215 1 96.69 243 VAL B C 1
ATOM 5195 O O . VAL B 1 243 ? 11.023 29.797 4.188 1 96.69 243 VAL B O 1
ATOM 5198 N N . ALA B 1 244 ? 11.617 27.891 3.297 1 97.44 244 ALA B N 1
ATOM 5199 C CA . ALA B 1 244 ? 11.398 27.156 4.543 1 97.44 244 ALA B CA 1
ATOM 5200 C C . ALA B 1 244 ? 12.453 27.516 5.586 1 97.44 244 ALA B C 1
ATOM 5202 O O . ALA B 1 244 ? 13.648 27.422 5.316 1 97.44 244 ALA B O 1
ATOM 5203 N N . LYS B 1 245 ? 12.039 27.922 6.742 1 97.38 245 LYS B N 1
ATOM 5204 C CA . LYS B 1 245 ? 12.867 28.281 7.891 1 97.38 245 LYS B CA 1
ATOM 5205 C C . LYS B 1 245 ? 12.023 28.406 9.156 1 97.38 245 LYS B C 1
ATOM 5207 O O . LYS B 1 245 ? 10.797 28.297 9.102 1 97.38 245 LYS B O 1
ATOM 5212 N N . PRO B 1 246 ? 12.664 28.531 10.32 1 97.75 246 PRO B N 1
ATOM 5213 C CA . PRO B 1 246 ? 11.883 28.672 11.547 1 97.75 246 PRO B CA 1
ATOM 5214 C C . PRO B 1 246 ? 10.805 29.75 11.438 1 97.75 246 PRO B C 1
ATOM 5216 O O . PRO B 1 246 ? 11.109 30.906 11.102 1 97.75 246 PRO B O 1
ATOM 5219 N N . GLY B 1 247 ? 9.602 29.359 11.633 1 97.06 247 GLY B N 1
ATOM 5220 C CA . GLY B 1 247 ? 8.461 30.25 11.531 1 97.06 247 GLY B CA 1
ATOM 5221 C C . GLY B 1 247 ? 7.711 30.125 10.219 1 97.06 247 GLY B C 1
ATOM 5222 O O . GLY B 1 247 ? 6.625 30.672 10.055 1 97.06 247 GLY B O 1
ATOM 5223 N N . GLN B 1 248 ? 8.383 29.406 9.242 1 97 248 GLN B N 1
ATOM 5224 C CA . GLN B 1 248 ? 7.832 29.281 7.898 1 97 248 GLN B CA 1
ATOM 5225 C C . GLN B 1 248 ? 8.117 27.891 7.312 1 97 248 GLN B C 1
ATOM 5227 O O . GLN B 1 248 ? 9.266 27.578 6.98 1 97 248 GLN B O 1
ATOM 5232 N N . PHE B 1 249 ? 7.02 27.078 7.105 1 98.5 249 PHE B N 1
ATOM 5233 C CA . PHE B 1 249 ? 7.285 25.719 6.617 1 98.5 249 PHE B CA 1
ATOM 5234 C C . PHE B 1 249 ? 6.27 25.328 5.555 1 98.5 249 PHE B C 1
ATOM 5236 O O . PHE B 1 249 ? 5.086 25.641 5.672 1 98.5 249 PHE B O 1
ATOM 5243 N N . ASN B 1 250 ? 6.758 24.641 4.484 1 98.56 250 ASN B N 1
ATOM 5244 C CA . ASN B 1 250 ? 5.875 23.969 3.537 1 98.56 250 ASN B CA 1
ATOM 5245 C C . ASN B 1 250 ? 5.188 22.766 4.172 1 98.56 250 ASN B C 1
ATOM 5247 O O . ASN B 1 250 ? 5.801 22.031 4.945 1 98.56 250 ASN B O 1
ATOM 5251 N N . ASP B 1 251 ? 3.959 22.594 3.881 1 98.56 251 ASP B N 1
ATOM 5252 C CA . ASP B 1 251 ? 3.16 21.531 4.473 1 98.56 251 ASP B CA 1
ATOM 5253 C C . ASP B 1 251 ? 2.682 20.547 3.404 1 98.56 251 ASP B C 1
ATOM 5255 O O . ASP B 1 251 ? 1.762 20.859 2.641 1 98.56 251 ASP B O 1
ATOM 5259 N N . PRO B 1 252 ? 3.291 19.359 3.336 1 98.31 252 PRO B N 1
ATOM 5260 C CA . PRO B 1 252 ? 2.83 18.328 2.398 1 98.31 252 PRO B CA 1
ATOM 5261 C C . PRO B 1 252 ? 1.562 17.625 2.873 1 98.31 252 PRO B C 1
ATOM 5263 O O . PRO B 1 252 ? 1.147 16.625 2.277 1 98.31 252 PRO B O 1
ATOM 5266 N N . ASP B 1 253 ? 0.956 18.109 3.867 1 98.25 253 ASP B N 1
ATOM 5267 C CA . ASP B 1 253 ? -0.331 17.641 4.383 1 98.25 253 ASP B CA 1
ATOM 5268 C C . ASP B 1 253 ? -0.145 16.547 5.422 1 98.25 253 ASP B C 1
ATOM 5270 O O . ASP B 1 253 ? 0.982 16.25 5.82 1 98.25 253 ASP B O 1
ATOM 5274 N N . MET B 1 254 ? -1.198 15.953 5.879 1 97.94 254 MET B N 1
ATOM 5275 C CA . MET B 1 254 ? -1.278 15.133 7.086 1 97.94 254 MET B CA 1
ATOM 5276 C C . MET B 1 254 ? -0.545 13.812 6.895 1 97.94 254 MET B C 1
ATOM 5278 O O . MET B 1 254 ? -0.393 13.336 5.77 1 97.94 254 MET B O 1
ATOM 5282 N N . LEU B 1 255 ? -0.08 13.297 8.031 1 98.81 255 LEU B N 1
ATOM 5283 C CA . LEU B 1 255 ? 0.407 11.922 8.102 1 98.81 255 LEU B CA 1
ATOM 5284 C C . LEU B 1 255 ? -0.754 10.938 8.133 1 98.81 255 LEU B C 1
ATOM 5286 O O . LEU B 1 255 ? -1.658 11.062 8.969 1 98.81 255 LEU B O 1
ATOM 5290 N N . ILE B 1 256 ? -0.676 9.938 7.262 1 98.69 256 ILE B N 1
ATOM 5291 C CA . ILE B 1 256 ? -1.73 8.93 7.25 1 98.69 256 ILE B CA 1
ATOM 5292 C C . ILE B 1 256 ? -1.186 7.605 7.785 1 98.69 256 ILE B C 1
ATOM 5294 O O . ILE B 1 256 ? -1.69 6.535 7.438 1 98.69 256 ILE B O 1
ATOM 5298 N N . ILE B 1 257 ? -0.12 7.645 8.531 1 98.81 257 ILE B N 1
ATOM 5299 C CA . ILE B 1 257 ? 0.503 6.496 9.18 1 98.81 257 ILE B CA 1
ATOM 5300 C C . ILE B 1 257 ? -0.484 5.848 10.148 1 98.81 257 ILE B C 1
ATOM 5302 O O . ILE B 1 257 ? -1.037 6.523 11.016 1 98.81 257 ILE B O 1
ATOM 5306 N N . GLY B 1 258 ? -0.713 4.555 10.023 1 98.38 258 GLY B N 1
ATOM 5307 C CA . GLY B 1 258 ? -1.629 3.834 10.891 1 98.38 258 GLY B CA 1
ATOM 5308 C C . GLY B 1 258 ? -3.014 3.668 10.297 1 98.38 258 GLY B C 1
ATOM 5309 O O . GLY B 1 258 ? -3.859 2.971 10.859 1 98.38 258 GLY B O 1
ATOM 5310 N N . ASP B 1 259 ? -3.221 4.34 9.148 1 98.31 259 ASP B N 1
ATOM 5311 C CA . ASP B 1 259 ? -4.508 4.176 8.484 1 98.31 259 ASP B CA 1
ATOM 5312 C C . ASP B 1 259 ? -4.539 2.895 7.652 1 98.31 259 ASP B C 1
ATOM 5314 O O . ASP B 1 259 ? -4.051 1.853 8.094 1 98.31 259 ASP B O 1
ATOM 5318 N N . PHE B 1 260 ? -5.125 2.914 6.406 1 98.12 260 PHE B N 1
ATOM 5319 C CA . PHE B 1 260 ? -5.477 1.638 5.797 1 98.12 260 PHE B CA 1
ATOM 5320 C C . PHE B 1 260 ? -4.613 1.367 4.57 1 98.12 260 PHE B C 1
ATOM 5322 O O . PHE B 1 260 ? -4.332 0.212 4.242 1 98.12 260 PHE B O 1
ATOM 5329 N N . GLY B 1 261 ? -4.121 2.379 3.961 1 98.19 261 GLY B N 1
ATOM 5330 C CA . GLY B 1 261 ? -3.693 2.205 2.582 1 98.19 261 GLY B CA 1
ATOM 5331 C C . GLY B 1 261 ? -2.191 2.045 2.439 1 98.19 261 GLY B C 1
ATOM 5332 O O . GLY B 1 261 ? -1.692 1.765 1.349 1 98.19 261 GLY B O 1
ATOM 5333 N N . LEU B 1 262 ? -1.402 2.141 3.492 1 98.75 262 LEU B N 1
ATOM 5334 C CA . LEU B 1 262 ? 0.052 2.084 3.389 1 98.75 262 LEU B CA 1
ATOM 5335 C C . LEU B 1 262 ? 0.594 0.812 4.035 1 98.75 262 LEU B C 1
ATOM 5337 O O . LEU B 1 262 ? 0.14 0.415 5.109 1 98.75 262 LEU B O 1
ATOM 5341 N N . SER B 1 263 ? 1.573 0.19 3.348 1 98.56 263 SER B N 1
ATOM 5342 C CA . SER B 1 263 ? 2.352 -0.873 3.975 1 98.56 263 SER B CA 1
ATOM 5343 C C . SER B 1 263 ? 3.271 -0.318 5.059 1 98.56 263 SER B C 1
ATOM 5345 O O . SER B 1 263 ? 3.418 0.898 5.191 1 98.56 263 SER B O 1
ATOM 5347 N N . ASP B 1 264 ? 3.887 -1.197 5.816 1 98.06 264 ASP B N 1
ATOM 5348 C CA . ASP B 1 264 ? 4.848 -0.769 6.828 1 98.06 264 ASP B CA 1
ATOM 5349 C C . ASP B 1 264 ? 5.98 0.041 6.203 1 98.06 264 ASP B C 1
ATOM 5351 O O . ASP B 1 264 ? 6.371 1.082 6.734 1 98.06 264 ASP B O 1
ATOM 5355 N N . ASN B 1 265 ? 6.48 -0.436 5.078 1 98.38 265 ASN B N 1
ATOM 5356 C CA . ASN B 1 265 ? 7.559 0.266 4.383 1 98.38 265 ASN B CA 1
ATOM 5357 C C . ASN B 1 265 ? 7.117 1.653 3.926 1 98.38 265 ASN B C 1
ATOM 5359 O O . ASN B 1 265 ? 7.852 2.629 4.09 1 98.38 265 ASN B O 1
ATOM 5363 N N . GLN B 1 266 ? 5.973 1.681 3.408 1 98.94 266 GLN B N 1
ATOM 5364 C CA . GLN B 1 266 ? 5.438 2.936 2.891 1 98.94 266 GLN B CA 1
ATOM 5365 C C . GLN B 1 266 ? 5.176 3.93 4.02 1 98.94 266 GLN B C 1
ATOM 5367 O O . GLN B 1 266 ? 5.355 5.137 3.846 1 98.94 266 GLN B O 1
ATOM 5372 N N . GLN B 1 267 ? 4.73 3.48 5.16 1 98.94 267 GLN B N 1
ATOM 5373 C CA . GLN B 1 267 ? 4.586 4.336 6.332 1 98.94 267 GLN B CA 1
ATOM 5374 C C . GLN B 1 267 ? 5.93 4.918 6.758 1 98.94 267 GLN B C 1
ATOM 5376 O O . GLN B 1 267 ? 6.02 6.102 7.102 1 98.94 267 GLN B O 1
ATOM 5381 N N . LYS B 1 268 ? 6.961 4.121 6.695 1 98.94 268 LYS B N 1
ATOM 5382 C CA . LYS B 1 268 ? 8.297 4.617 6.992 1 98.94 268 LYS B CA 1
ATOM 5383 C C . LYS B 1 268 ? 8.719 5.703 6.004 1 98.94 268 LYS B C 1
ATOM 5385 O O . LYS B 1 268 ? 9.352 6.684 6.383 1 98.94 268 LYS B O 1
ATOM 5390 N N . VAL B 1 269 ? 8.375 5.445 4.758 1 98.94 269 VAL B N 1
ATOM 5391 C CA . VAL B 1 269 ? 8.695 6.453 3.752 1 98.94 269 VAL B CA 1
ATOM 5392 C C . VAL B 1 269 ? 8.047 7.781 4.121 1 98.94 269 VAL B C 1
ATOM 5394 O O . VAL B 1 269 ? 8.703 8.828 4.121 1 98.94 269 VAL B O 1
ATOM 5397 N N . GLN B 1 270 ? 6.762 7.703 4.43 1 98.94 270 GLN B N 1
ATOM 5398 C CA . GLN B 1 270 ? 6.105 8.969 4.723 1 98.94 270 GLN B CA 1
ATOM 5399 C C . GLN B 1 270 ? 6.758 9.672 5.914 1 98.94 270 GLN B C 1
ATOM 5401 O O . GLN B 1 270 ? 7.102 10.852 5.836 1 98.94 270 GLN B O 1
ATOM 5406 N N . MET B 1 271 ? 6.938 8.961 7.008 1 98.94 271 MET B N 1
ATOM 5407 C CA . MET B 1 271 ? 7.488 9.562 8.211 1 98.94 271 MET B CA 1
ATOM 5408 C C . MET B 1 271 ? 8.875 10.141 7.949 1 98.94 271 MET B C 1
ATOM 5410 O O . MET B 1 271 ? 9.164 11.273 8.328 1 98.94 271 MET B O 1
ATOM 5414 N N . GLY B 1 272 ? 9.711 9.352 7.297 1 98.94 272 GLY B N 1
ATOM 5415 C CA . GLY B 1 272 ? 11.062 9.781 7.004 1 98.94 272 GLY B CA 1
ATOM 5416 C C . GLY B 1 272 ? 11.117 11.008 6.105 1 98.94 272 GLY B C 1
ATOM 5417 O O . GLY B 1 272 ? 11.867 11.945 6.375 1 98.94 272 GLY B O 1
ATOM 5418 N N . MET B 1 273 ? 10.289 11 5.094 1 98.94 273 MET B N 1
ATOM 5419 C CA . MET B 1 273 ? 10.336 12.102 4.129 1 98.94 273 MET B CA 1
ATOM 5420 C C . MET B 1 273 ? 9.742 13.367 4.727 1 98.94 273 MET B C 1
ATOM 5422 O O . MET B 1 273 ? 10.227 14.469 4.469 1 98.94 273 MET B O 1
ATOM 5426 N N . TRP B 1 274 ? 8.68 13.234 5.516 1 98.94 274 TRP B N 1
ATOM 5427 C CA . TRP B 1 274 ? 8.141 14.406 6.195 1 98.94 274 TRP B CA 1
ATOM 5428 C C . TRP B 1 274 ? 9.164 15 7.16 1 98.94 274 TRP B C 1
ATOM 5430 O O . TRP B 1 274 ? 9.219 16.219 7.348 1 98.94 274 TRP B O 1
ATOM 5440 N N . ALA B 1 275 ? 9.977 14.133 7.742 1 98.94 275 ALA B N 1
ATOM 5441 C CA . ALA B 1 275 ? 11.039 14.625 8.617 1 98.94 275 ALA B CA 1
ATOM 5442 C C . ALA B 1 275 ? 12.125 15.328 7.809 1 98.94 275 ALA B C 1
ATOM 5444 O O . ALA B 1 275 ? 12.508 16.453 8.133 1 98.94 275 ALA B O 1
ATOM 5445 N N . ILE B 1 276 ? 12.562 14.727 6.719 1 98.94 276 ILE B N 1
ATOM 5446 C CA . ILE B 1 276 ? 13.617 15.289 5.875 1 98.94 276 ILE B CA 1
ATOM 5447 C C . ILE B 1 276 ? 13.141 16.609 5.266 1 98.94 276 ILE B C 1
ATOM 5449 O O . ILE B 1 276 ? 13.906 17.562 5.164 1 98.94 276 ILE B O 1
ATOM 5453 N N . MET B 1 277 ? 11.891 16.719 4.996 1 98.88 277 MET B N 1
ATOM 5454 C CA . MET B 1 277 ? 11.328 17.891 4.316 1 98.88 277 MET B CA 1
ATOM 5455 C C . MET B 1 277 ? 10.938 18.969 5.32 1 98.88 277 MET B C 1
ATOM 5457 O O . MET B 1 277 ? 10.32 19.969 4.953 1 98.88 277 MET B O 1
ATOM 5461 N N . ALA B 1 278 ? 11.242 18.75 6.59 1 98.75 278 ALA B N 1
ATOM 5462 C CA . ALA B 1 278 ? 10.898 19.719 7.641 1 98.75 278 ALA B CA 1
ATOM 5463 C C . ALA B 1 278 ? 9.414 20.062 7.598 1 98.75 278 ALA B C 1
ATOM 5465 O O . ALA B 1 278 ? 9.047 21.25 7.617 1 98.75 278 ALA B O 1
ATOM 5466 N N . SER B 1 279 ? 8.586 19.031 7.504 1 98.81 279 SER B N 1
ATOM 5467 C CA . SER B 1 279 ? 7.145 19.188 7.352 1 98.81 279 SER B CA 1
ATOM 5468 C C . SER B 1 279 ? 6.438 19.141 8.703 1 98.81 279 SER B C 1
ATOM 5470 O O . SER B 1 279 ? 6.902 18.469 9.633 1 98.81 279 SER B O 1
ATOM 5472 N N . PRO B 1 280 ? 5.309 19.906 8.875 1 98.88 280 PRO B N 1
ATOM 5473 C CA . PRO B 1 280 ? 4.48 19.609 10.047 1 98.88 280 PRO B CA 1
ATOM 5474 C C . PRO B 1 280 ? 4.156 18.125 10.195 1 98.88 280 PRO B C 1
ATOM 5476 O O . PRO B 1 280 ? 3.893 17.453 9.203 1 98.88 280 PRO B O 1
ATOM 5479 N N . LEU B 1 281 ? 4.355 17.641 11.391 1 98.94 281 LEU B N 1
ATOM 5480 C CA . LEU B 1 281 ? 3.971 16.266 11.688 1 98.94 281 LEU B CA 1
ATOM 5481 C C . LEU B 1 281 ? 2.596 16.219 12.344 1 98.94 281 LEU B C 1
ATOM 5483 O O . LEU B 1 281 ? 2.492 16 13.555 1 98.94 281 LEU B O 1
ATOM 5487 N N . ILE B 1 282 ? 1.586 16.375 11.539 1 98.88 282 ILE B N 1
ATOM 5488 C CA . ILE B 1 282 ? 0.196 16.344 11.984 1 98.88 282 ILE B CA 1
ATOM 5489 C C . ILE B 1 282 ? -0.466 15.047 11.516 1 98.88 282 ILE B C 1
ATOM 5491 O O . ILE B 1 282 ? -0.698 14.852 10.32 1 98.88 282 ILE B O 1
ATOM 5495 N N . MET B 1 283 ? -0.69 14.203 12.406 1 98.69 283 MET B N 1
ATOM 5496 C CA . MET B 1 283 ? -1.237 12.898 12.055 1 98.69 283 MET B CA 1
ATOM 5497 C C . MET B 1 283 ? -2.756 12.961 11.922 1 98.69 283 MET B C 1
ATOM 5499 O O . MET B 1 283 ? -3.41 13.75 12.609 1 98.69 283 MET B O 1
ATOM 5503 N N . SER B 1 284 ? -3.312 12.211 11.039 1 98.5 284 SER B N 1
ATOM 5504 C CA . SER B 1 284 ? -4.746 11.977 10.914 1 98.5 284 SER B CA 1
ATOM 5505 C C . SER B 1 284 ? -5.074 10.492 10.961 1 98.5 284 SER B C 1
ATOM 5507 O O . SER B 1 284 ? -5.281 9.867 9.914 1 98.5 284 SER B O 1
ATOM 5509 N N . VAL B 1 285 ? -5.141 9.938 12.117 1 98.25 285 VAL B N 1
ATOM 5510 C CA . VAL B 1 285 ? -5.367 8.516 12.375 1 98.25 285 VAL B CA 1
ATOM 5511 C C . VAL B 1 285 ? -6.234 8.352 13.617 1 98.25 285 VAL B C 1
ATOM 5513 O O . VAL B 1 285 ? -6.293 9.242 14.469 1 98.25 285 VAL B O 1
ATOM 5516 N N . ASP B 1 286 ? -6.988 7.312 13.703 1 98.38 286 ASP B N 1
ATOM 5517 C CA . ASP B 1 286 ? -7.754 7.008 14.914 1 98.38 286 ASP B CA 1
ATOM 5518 C C . ASP B 1 286 ? -6.848 6.469 16.016 1 98.38 286 ASP B C 1
ATOM 5520 O O . ASP B 1 286 ? -6.461 5.301 16 1 98.38 286 ASP B O 1
ATOM 5524 N N . LEU B 1 287 ? -6.59 7.262 16.984 1 98.75 287 LEU B N 1
ATOM 5525 C CA . LEU B 1 287 ? -5.633 6.918 18.031 1 98.75 287 LEU B CA 1
ATOM 5526 C C . LEU B 1 287 ? -6.199 5.844 18.953 1 98.75 287 LEU B C 1
ATOM 5528 O O . LEU B 1 287 ? -5.457 5.199 19.703 1 98.75 287 LEU B O 1
ATOM 5532 N N . ARG B 1 288 ? -7.492 5.613 18.969 1 98.19 288 ARG B N 1
ATOM 5533 C CA . ARG B 1 288 ? -8.141 4.617 19.812 1 98.19 288 ARG B CA 1
ATOM 5534 C C . ARG B 1 288 ? -7.754 3.203 19.391 1 98.19 288 ARG B C 1
ATOM 5536 O O . ARG B 1 288 ? -7.754 2.283 20.219 1 98.19 288 ARG B O 1
ATOM 5543 N N . SER B 1 289 ? -7.391 3.094 18.047 1 96.44 289 SER B N 1
ATOM 5544 C CA . SER B 1 289 ? -7.16 1.755 17.516 1 96.44 289 SER B CA 1
ATOM 5545 C C . SER B 1 289 ? -5.844 1.684 16.75 1 96.44 289 SER B C 1
ATOM 5547 O O . SER B 1 289 ? -5.617 0.753 15.977 1 96.44 289 SER B O 1
ATOM 5549 N N . ILE B 1 290 ? -5.027 2.666 16.906 1 97.56 290 ILE B N 1
ATOM 5550 C CA . ILE B 1 290 ? -3.77 2.715 16.156 1 97.56 290 ILE B CA 1
ATOM 5551 C C . ILE B 1 290 ? -2.934 1.479 16.484 1 97.56 290 ILE B C 1
ATOM 5553 O O . ILE B 1 290 ? -2.848 1.064 17.641 1 97.56 290 ILE B O 1
ATOM 5557 N N . LYS B 1 291 ? -2.35 0.859 15.484 1 96.69 291 LYS B N 1
ATOM 5558 C CA . LYS B 1 291 ? -1.557 -0.354 15.656 1 96.69 291 LYS B CA 1
ATOM 5559 C C . LYS B 1 291 ? -0.183 -0.035 16.234 1 96.69 291 LYS B C 1
ATOM 5561 O O . LYS B 1 291 ? 0.347 1.059 16.031 1 96.69 291 LYS B O 1
ATOM 5566 N N . PRO B 1 292 ? 0.445 -1.036 16.891 1 97.38 292 PRO B N 1
ATOM 5567 C CA . PRO B 1 292 ? 1.721 -0.808 17.562 1 97.38 292 PRO B CA 1
ATOM 5568 C C . PRO B 1 292 ? 2.814 -0.317 16.625 1 97.38 292 PRO B C 1
ATOM 5570 O O . PRO B 1 292 ? 3.58 0.585 16.969 1 97.38 292 PRO B O 1
ATOM 5573 N N . PHE B 1 293 ? 2.891 -0.877 15.461 1 97.75 293 PHE B N 1
ATOM 5574 C CA . PHE B 1 293 ? 3.93 -0.469 14.523 1 97.75 293 PHE B CA 1
ATOM 5575 C C . PHE B 1 293 ? 3.824 1.019 14.211 1 97.75 293 PHE B C 1
ATOM 5577 O O . PHE B 1 293 ? 4.828 1.736 14.242 1 97.75 293 PHE B O 1
ATOM 5584 N N . ALA B 1 294 ? 2.646 1.467 13.891 1 98.69 294 ALA B N 1
ATOM 5585 C CA . ALA B 1 294 ? 2.412 2.867 13.547 1 98.69 294 ALA B CA 1
ATOM 5586 C C . ALA B 1 294 ? 2.699 3.781 14.734 1 98.69 294 ALA B C 1
ATOM 5588 O O . ALA B 1 294 ? 3.303 4.844 14.57 1 98.69 294 ALA B O 1
ATOM 5589 N N . LYS B 1 295 ? 2.227 3.383 15.875 1 98.56 295 LYS B N 1
ATOM 5590 C CA . LYS B 1 295 ? 2.479 4.168 17.078 1 98.56 295 LYS B CA 1
ATOM 5591 C C . LYS B 1 295 ? 3.975 4.332 17.328 1 98.56 295 LYS B C 1
ATOM 5593 O O . LYS B 1 295 ? 4.445 5.434 17.625 1 98.56 295 LYS B O 1
ATOM 5598 N N . GLU B 1 296 ? 4.684 3.24 17.188 1 98.44 296 GLU B N 1
ATOM 5599 C CA . GLU B 1 296 ? 6.133 3.281 17.375 1 98.44 296 GLU B CA 1
ATOM 5600 C C . GLU B 1 296 ? 6.793 4.215 16.359 1 98.44 296 GLU B C 1
ATOM 5602 O O . GLU B 1 296 ? 7.695 4.98 16.719 1 98.44 296 GLU B O 1
ATOM 5607 N N . LEU B 1 297 ? 6.348 4.148 15.195 1 98.81 297 LEU B N 1
ATOM 5608 C CA . LEU B 1 297 ? 6.906 4.98 14.141 1 98.81 297 LEU B CA 1
ATOM 5609 C C . LEU B 1 297 ? 6.641 6.457 14.406 1 98.81 297 LEU B C 1
ATOM 5611 O O . LEU B 1 297 ? 7.547 7.285 14.312 1 98.81 297 LEU B O 1
ATOM 5615 N N . LEU B 1 298 ? 5.441 6.797 14.797 1 98.88 298 LEU B N 1
ATOM 5616 C CA . LEU B 1 298 ? 5.039 8.18 15.039 1 98.88 298 LEU B CA 1
ATOM 5617 C C . LEU B 1 298 ? 5.727 8.742 16.281 1 98.88 298 LEU B C 1
ATOM 5619 O O . LEU B 1 298 ? 5.809 9.961 16.453 1 98.88 298 LEU B O 1
ATOM 5623 N N . THR B 1 299 ? 6.18 7.855 17.156 1 98.62 299 THR B N 1
ATOM 5624 C CA . THR B 1 299 ? 6.812 8.305 18.391 1 98.62 299 THR B CA 1
ATOM 5625 C C . THR B 1 299 ? 8.32 8.078 18.344 1 98.62 299 THR B C 1
ATOM 5627 O O . THR B 1 299 ? 9 8.102 19.375 1 98.62 299 THR B O 1
ATOM 5630 N N . ASN B 1 300 ? 8.883 7.758 17.203 1 98.75 300 ASN B N 1
ATOM 5631 C CA . ASN B 1 300 ? 10.312 7.523 17.047 1 98.75 300 ASN B CA 1
ATOM 5632 C C . ASN B 1 300 ? 11.117 8.797 17.297 1 98.75 300 ASN B C 1
ATOM 5634 O O . ASN B 1 300 ? 11.109 9.711 16.484 1 98.75 300 ASN B O 1
ATOM 5638 N N . LYS B 1 301 ? 11.828 8.844 18.328 1 98.62 301 LYS B N 1
ATOM 5639 C CA . LYS B 1 301 ? 12.5 10.055 18.797 1 98.62 301 LYS B CA 1
ATOM 5640 C C . LYS B 1 301 ? 13.586 10.492 17.828 1 98.62 301 LYS B C 1
ATOM 5642 O O . LYS B 1 301 ? 13.836 11.688 17.656 1 98.62 301 LYS B O 1
ATOM 5647 N N . ARG B 1 302 ? 14.203 9.57 17.188 1 98.56 302 ARG B N 1
ATOM 5648 C CA . ARG B 1 302 ? 15.297 9.906 16.281 1 98.56 302 ARG B CA 1
ATOM 5649 C C . ARG B 1 302 ? 14.773 10.594 15.023 1 98.56 302 ARG B C 1
ATOM 5651 O O . ARG B 1 302 ? 15.344 11.586 14.57 1 98.56 302 ARG B O 1
ATOM 5658 N N . ILE B 1 303 ? 13.711 10.086 14.477 1 98.88 303 ILE B N 1
ATOM 5659 C CA . ILE B 1 303 ? 13.125 10.695 13.281 1 98.88 303 ILE B CA 1
ATOM 5660 C C . ILE B 1 303 ? 12.562 12.07 13.633 1 98.88 303 ILE B C 1
ATOM 5662 O O . ILE B 1 303 ? 12.703 13.023 12.859 1 98.88 303 ILE B O 1
ATOM 5666 N N . ILE B 1 304 ? 11.906 12.164 14.789 1 98.94 304 ILE B N 1
ATOM 5667 C CA . ILE B 1 304 ? 11.344 13.43 15.242 1 98.94 304 ILE B CA 1
ATOM 5668 C C . ILE B 1 304 ? 12.461 14.461 15.43 1 98.94 304 ILE B C 1
ATOM 5670 O O . ILE B 1 304 ? 12.297 15.633 15.086 1 98.94 304 ILE B O 1
ATOM 5674 N N . ALA B 1 305 ? 13.602 14.039 15.914 1 98.81 305 ALA B N 1
ATOM 5675 C CA . ALA B 1 305 ? 14.727 14.953 16.109 1 98.81 305 ALA B CA 1
ATOM 5676 C C . ALA B 1 305 ? 15.195 15.531 14.773 1 98.81 305 ALA B C 1
ATOM 5678 O O . ALA B 1 305 ? 15.547 16.719 14.688 1 98.81 305 ALA B O 1
ATOM 5679 N N . VAL B 1 306 ? 15.195 14.695 13.773 1 98.94 306 VAL B N 1
ATOM 5680 C CA . VAL B 1 306 ? 15.555 15.188 12.445 1 98.94 306 VAL B CA 1
ATOM 5681 C C . VAL B 1 306 ? 14.547 16.25 11.992 1 98.94 306 VAL B C 1
ATOM 5683 O O . VAL B 1 306 ? 14.938 17.281 11.469 1 98.94 306 VAL B O 1
ATOM 5686 N N . ASN B 1 307 ? 13.297 15.977 12.195 1 98.94 307 ASN B N 1
ATOM 5687 C CA . ASN B 1 307 ? 12.242 16.906 11.812 1 98.94 307 ASN B CA 1
ATOM 5688 C C . ASN B 1 307 ? 12.336 18.219 12.586 1 98.94 307 ASN B C 1
ATOM 5690 O O . ASN B 1 307 ? 12.188 19.297 12.016 1 98.94 307 ASN B O 1
ATOM 5694 N N . GLN B 1 308 ? 12.672 18.125 13.836 1 98.88 308 GLN B N 1
ATOM 5695 C CA . GLN B 1 308 ? 12.594 19.25 14.766 1 98.88 308 GLN B CA 1
ATOM 5696 C C . GLN B 1 308 ? 13.938 19.969 14.875 1 98.88 308 GLN B C 1
ATOM 5698 O O . GLN B 1 308 ? 14.141 20.766 15.789 1 98.88 308 GLN B O 1
ATOM 5703 N N . ASP B 1 309 ? 14.844 19.656 14.008 1 98.81 309 ASP B N 1
ATOM 5704 C CA . ASP B 1 309 ? 16.125 20.344 14.023 1 98.81 309 ASP B CA 1
ATOM 5705 C C . ASP B 1 309 ? 15.93 21.859 13.984 1 98.81 309 ASP B C 1
ATOM 5707 O O . ASP B 1 309 ? 15.156 22.375 13.172 1 98.81 309 ASP B O 1
ATOM 5711 N N . SER B 1 310 ? 16.672 22.594 14.758 1 98.06 310 SER B N 1
ATOM 5712 C CA . SER B 1 310 ? 16.391 24 14.984 1 98.06 310 SER B CA 1
ATOM 5713 C C . SER B 1 310 ? 16.859 24.859 13.812 1 98.06 310 SER B C 1
ATOM 5715 O O . SER B 1 310 ? 16.484 26.031 13.703 1 98.06 310 SER B O 1
ATOM 5717 N N . LEU B 1 311 ? 17.672 24.25 12.883 1 97.88 311 LEU B N 1
ATOM 5718 C CA . LEU B 1 311 ? 18.031 24.984 11.68 1 97.88 311 LEU B CA 1
ATOM 5719 C C . LEU B 1 311 ? 16.797 25.281 10.836 1 97.88 311 LEU B C 1
ATOM 5721 O O . LEU B 1 311 ? 16.781 26.266 10.086 1 97.88 311 LEU B O 1
ATOM 5725 N N . GLY B 1 312 ? 15.812 24.406 10.922 1 97.94 312 GLY B N 1
ATOM 5726 C CA . GLY B 1 312 ? 14.578 24.594 10.188 1 97.94 312 GLY B CA 1
ATOM 5727 C C . GLY B 1 312 ? 14.758 24.469 8.68 1 97.94 312 GLY B C 1
ATOM 5728 O O . GLY B 1 312 ? 13.914 24.938 7.914 1 97.94 312 GLY B O 1
ATOM 5729 N N . ILE B 1 313 ? 15.859 23.875 8.266 1 98.38 313 ILE B N 1
ATOM 5730 C CA . ILE B 1 313 ? 16.172 23.75 6.844 1 98.38 313 ILE B CA 1
ATOM 5731 C C . ILE B 1 313 ? 15.367 22.594 6.238 1 98.38 313 ILE B C 1
ATOM 5733 O O . ILE B 1 313 ? 15.312 21.516 6.812 1 98.38 313 ILE B O 1
ATOM 5737 N N . GLN B 1 314 ? 14.688 22.828 5.133 1 98.81 314 GLN B N 1
ATOM 5738 C CA . GLN B 1 314 ? 14.016 21.766 4.391 1 98.81 314 GLN B CA 1
ATOM 5739 C C . GLN B 1 314 ? 15.016 20.969 3.549 1 98.81 314 GLN B C 1
ATOM 5741 O O . GLN B 1 314 ? 15.766 21.547 2.762 1 98.81 314 GLN B O 1
ATOM 5746 N N . GLY B 1 315 ? 15.047 19.625 3.736 1 98.81 315 GLY B N 1
ATOM 5747 C CA . GLY B 1 315 ? 15.867 18.781 2.889 1 98.81 315 GLY B CA 1
ATOM 5748 C C . GLY B 1 315 ? 15.422 18.781 1.438 1 98.81 315 GLY B C 1
ATOM 5749 O O . GLY B 1 315 ? 14.281 19.109 1.132 1 98.81 315 GLY B O 1
ATOM 5750 N N . LYS B 1 316 ? 16.422 18.438 0.619 1 98.69 316 LYS B N 1
ATOM 5751 C CA . LYS B 1 316 ? 16.156 18.469 -0.818 1 98.69 316 LYS B CA 1
ATOM 5752 C C . LYS B 1 316 ? 16.625 17.172 -1.482 1 98.69 316 LYS B C 1
ATOM 5754 O O . LYS B 1 316 ? 17.5 16.484 -0.955 1 98.69 316 LYS B O 1
ATOM 5759 N N . ARG B 1 317 ? 15.945 16.859 -2.588 1 98.81 317 ARG B N 1
ATOM 5760 C CA . ARG B 1 317 ? 16.438 15.766 -3.426 1 98.81 317 ARG B CA 1
ATOM 5761 C C . ARG B 1 317 ? 17.75 16.156 -4.121 1 98.81 317 ARG B C 1
ATOM 5763 O O . ARG B 1 317 ? 17.812 17.203 -4.773 1 98.81 317 ARG B O 1
ATOM 5770 N N . ILE B 1 318 ? 18.719 15.375 -3.955 1 98.19 318 ILE B N 1
ATOM 5771 C CA . ILE B 1 318 ? 20.016 15.648 -4.559 1 98.19 318 ILE B CA 1
ATOM 5772 C C . ILE B 1 318 ? 20.094 15.023 -5.949 1 98.19 318 ILE B C 1
ATOM 5774 O O . ILE B 1 318 ? 20.578 15.641 -6.895 1 98.19 318 ILE B O 1
ATOM 5778 N N . TRP B 1 319 ? 19.625 13.75 -6.133 1 97.44 319 TRP B N 1
ATOM 5779 C CA . TRP B 1 319 ? 19.531 13.117 -7.445 1 97.44 319 TRP B CA 1
ATOM 5780 C C . TRP B 1 319 ? 18.453 12.039 -7.449 1 97.44 319 TRP B C 1
ATOM 5782 O O . TRP B 1 319 ? 17.953 11.641 -6.391 1 97.44 319 TRP B O 1
ATOM 5792 N N . ASN B 1 320 ? 18.047 11.727 -8.539 1 98 320 ASN B N 1
ATOM 5793 C CA . ASN B 1 320 ? 17.156 10.609 -8.859 1 98 320 ASN B CA 1
ATOM 5794 C C . ASN B 1 320 ? 17.734 9.711 -9.945 1 98 320 ASN B C 1
ATOM 5796 O O . ASN B 1 320 ? 17.953 10.156 -11.078 1 98 320 ASN B O 1
ATOM 5800 N N . VAL B 1 321 ? 17.969 8.477 -9.602 1 96.81 321 VAL B N 1
ATOM 5801 C CA . VAL B 1 321 ? 18.516 7.52 -10.562 1 96.81 321 VAL B CA 1
ATOM 5802 C C . VAL B 1 321 ? 17.719 6.219 -10.508 1 96.81 321 VAL B C 1
ATOM 5804 O O . VAL B 1 321 ? 17.594 5.605 -9.445 1 96.81 321 VAL B O 1
ATOM 5807 N N . ASN B 1 322 ? 17.188 5.793 -11.57 1 96.25 322 ASN B N 1
ATOM 5808 C CA . ASN B 1 322 ? 16.453 4.539 -11.688 1 96.25 322 ASN B CA 1
ATOM 5809 C C . ASN B 1 322 ? 15.289 4.473 -10.695 1 96.25 322 ASN B C 1
ATOM 5811 O O . ASN B 1 322 ? 15.102 3.459 -10.023 1 96.25 322 ASN B O 1
ATOM 5815 N N . ASN B 1 323 ? 14.594 5.562 -10.453 1 97.5 323 ASN B N 1
ATOM 5816 C CA . ASN B 1 323 ? 13.406 5.684 -9.609 1 97.5 323 ASN B CA 1
ATOM 5817 C C . ASN B 1 323 ? 13.766 5.535 -8.133 1 97.5 323 ASN B C 1
ATOM 5819 O O . ASN B 1 323 ? 12.93 5.102 -7.328 1 97.5 323 ASN B O 1
ATOM 5823 N N . VAL B 1 324 ? 15.047 5.812 -7.867 1 98.5 324 VAL B N 1
ATOM 5824 C CA . VAL B 1 324 ? 15.508 5.938 -6.488 1 98.5 324 VAL B CA 1
ATOM 5825 C C . VAL B 1 324 ? 15.977 7.371 -6.23 1 98.5 324 VAL B C 1
ATOM 5827 O O . VAL B 1 324 ? 16.781 7.914 -6.992 1 98.5 324 VAL B O 1
ATOM 5830 N N . ASP B 1 325 ? 15.422 7.922 -5.188 1 98.81 325 ASP B N 1
ATOM 5831 C CA . ASP B 1 325 ? 15.797 9.281 -4.801 1 98.81 325 ASP B CA 1
ATOM 5832 C C . ASP B 1 325 ? 16.875 9.266 -3.715 1 98.81 325 ASP B C 1
ATOM 5834 O O . ASP B 1 325 ? 16.859 8.398 -2.836 1 98.81 325 ASP B O 1
ATOM 5838 N N . TYR B 1 326 ? 17.781 10.203 -3.805 1 98.75 326 TYR B N 1
ATOM 5839 C CA . TYR B 1 326 ? 18.672 10.555 -2.709 1 98.75 326 TYR B CA 1
ATOM 5840 C C . TYR B 1 326 ? 18.359 11.953 -2.174 1 98.75 326 TYR B C 1
ATOM 5842 O O . TYR B 1 326 ? 18.344 12.922 -2.932 1 98.75 326 TYR B O 1
ATOM 5850 N N . TRP B 1 327 ? 18.031 12.031 -0.871 1 98.88 327 TRP B N 1
ATOM 5851 C CA . TRP B 1 327 ? 17.672 13.266 -0.195 1 98.88 327 TRP B CA 1
ATOM 5852 C C . TRP B 1 327 ? 18.688 13.617 0.891 1 98.88 327 TRP B C 1
ATOM 5854 O O . TRP B 1 327 ? 19.281 12.727 1.501 1 98.88 327 TRP B O 1
ATOM 5864 N N . MET B 1 328 ? 18.828 14.867 1.097 1 98.62 328 MET B N 1
ATOM 5865 C CA . MET B 1 328 ? 19.734 15.312 2.148 1 98.62 328 MET B CA 1
ATOM 5866 C C . MET B 1 328 ? 19.172 16.547 2.861 1 98.62 328 MET B C 1
ATOM 5868 O O . MET B 1 328 ? 18.609 17.422 2.223 1 98.62 328 MET B O 1
ATOM 5872 N N . LYS B 1 329 ? 19.422 16.609 4.156 1 98.81 329 LYS B N 1
ATOM 5873 C CA . LYS B 1 329 ? 19 17.703 5.027 1 98.81 329 LYS B CA 1
ATOM 5874 C C . LYS B 1 329 ? 20.109 18.094 5.992 1 98.81 329 LYS B C 1
ATOM 5876 O O . LYS B 1 329 ? 20.5 17.297 6.852 1 98.81 329 LYS B O 1
ATOM 5881 N N . PRO B 1 330 ? 20.641 19.328 5.871 1 98.56 330 PRO B N 1
ATOM 5882 C CA . PRO B 1 330 ? 21.547 19.781 6.926 1 98.56 330 PRO B CA 1
ATOM 5883 C C . PRO B 1 330 ? 20.875 19.844 8.297 1 98.56 330 PRO B C 1
ATOM 5885 O O . PRO B 1 330 ? 19.719 20.25 8.406 1 98.56 330 PRO B O 1
ATOM 5888 N N . ILE B 1 331 ? 21.578 19.375 9.266 1 98.75 331 ILE B N 1
ATOM 5889 C CA . ILE B 1 331 ? 21.078 19.391 10.641 1 98.75 331 ILE B CA 1
ATOM 5890 C C . ILE B 1 331 ? 22.203 19.812 11.586 1 98.75 331 ILE B C 1
ATOM 5892 O O . ILE B 1 331 ? 23.328 20.047 11.148 1 98.75 331 ILE B O 1
ATOM 5896 N N . LEU B 1 332 ? 21.844 20.062 12.844 1 97.88 332 LEU B N 1
ATOM 5897 C CA . LEU B 1 332 ? 22.844 20.328 13.875 1 97.88 332 LEU B CA 1
ATOM 5898 C C . LEU B 1 332 ? 23.359 19.031 14.477 1 97.88 332 LEU B C 1
ATOM 5900 O O . LEU B 1 332 ? 22.641 18.031 14.539 1 97.88 332 LEU B O 1
ATOM 5904 N N . PRO B 1 333 ? 24.578 19.047 14.914 1 96.75 333 PRO B N 1
ATOM 5905 C CA . PRO B 1 333 ? 25.516 20.172 14.883 1 96.75 333 PRO B CA 1
ATOM 5906 C C . PRO B 1 333 ? 25.984 20.516 13.469 1 96.75 333 PRO B C 1
ATOM 5908 O O . PRO B 1 333 ? 25.75 19.75 12.531 1 96.75 333 PRO B O 1
ATOM 5911 N N . ASN B 1 334 ? 26.609 21.625 13.359 1 96.06 334 ASN B N 1
ATOM 5912 C CA . ASN B 1 334 ? 27.031 22.094 12.055 1 96.06 334 ASN B CA 1
ATOM 5913 C C . ASN B 1 334 ? 27.906 21.062 11.336 1 96.06 334 ASN B C 1
ATOM 5915 O O . ASN B 1 334 ? 28.781 20.453 11.945 1 96.06 334 ASN B O 1
ATOM 5919 N N . GLY B 1 335 ? 27.578 20.891 10.102 1 96.25 335 GLY B N 1
ATOM 5920 C CA . GLY B 1 335 ? 28.297 19.906 9.305 1 96.25 335 GLY B CA 1
ATOM 5921 C C . GLY B 1 335 ? 27.641 18.547 9.305 1 96.25 335 GLY B C 1
ATOM 5922 O O . GLY B 1 335 ? 28.062 17.641 8.57 1 96.25 335 GLY B O 1
ATOM 5923 N N . SER B 1 336 ? 26.609 18.422 10.047 1 98.12 336 SER B N 1
ATOM 5924 C CA . SER B 1 336 ? 25.859 17.172 10.102 1 98.12 336 SER B CA 1
ATOM 5925 C C . SER B 1 336 ? 24.734 17.156 9.078 1 98.12 336 SER B C 1
ATOM 5927 O O . SER B 1 336 ? 24.25 18.203 8.648 1 98.12 336 SER B O 1
ATOM 5929 N N . TYR B 1 337 ? 24.375 15.914 8.742 1 98.69 337 TYR B N 1
ATOM 5930 C CA . TYR B 1 337 ? 23.297 15.742 7.758 1 98.69 337 TYR B CA 1
ATOM 5931 C C . TYR B 1 337 ? 22.406 14.562 8.125 1 98.69 337 TYR B C 1
ATOM 5933 O O . TYR B 1 337 ? 22.859 13.594 8.734 1 98.69 337 TYR B O 1
ATOM 5941 N N . ALA B 1 338 ? 21.156 14.672 7.867 1 98.88 338 ALA B N 1
ATOM 5942 C CA . ALA B 1 338 ? 20.297 13.516 7.637 1 98.88 338 ALA B CA 1
ATOM 5943 C C . ALA B 1 338 ? 20.125 13.242 6.145 1 98.88 338 ALA B C 1
ATOM 5945 O O . ALA B 1 338 ? 19.922 14.172 5.355 1 98.88 338 ALA B O 1
ATOM 5946 N N . PHE B 1 339 ? 20.297 12.031 5.727 1 98.81 339 PHE B N 1
ATOM 5947 C CA . PHE B 1 339 ? 20.078 11.711 4.32 1 98.81 339 PHE B CA 1
ATOM 5948 C C . PHE B 1 339 ? 19.266 10.43 4.18 1 98.81 339 PHE B C 1
ATOM 5950 O O . PHE B 1 339 ? 19.156 9.648 5.125 1 98.81 339 PHE B O 1
ATOM 5957 N N . ALA B 1 340 ? 18.609 10.266 3.029 1 98.88 340 ALA B N 1
ATOM 5958 C CA . ALA B 1 340 ? 17.719 9.133 2.818 1 98.88 340 ALA B CA 1
ATOM 5959 C C . ALA B 1 340 ? 17.734 8.688 1.358 1 98.88 340 ALA B C 1
ATOM 5961 O O . ALA B 1 340 ? 17.891 9.508 0.453 1 98.88 340 ALA B O 1
ATOM 5962 N N . PHE B 1 341 ? 17.656 7.422 1.157 1 98.88 341 PHE B N 1
ATOM 5963 C CA . PHE B 1 341 ? 17.328 6.812 -0.127 1 98.88 341 PHE B CA 1
ATOM 5964 C C . PHE B 1 341 ? 15.891 6.332 -0.15 1 98.88 341 PHE B C 1
ATOM 5966 O O . PHE B 1 341 ? 15.445 5.641 0.767 1 98.88 341 PHE B O 1
ATOM 5973 N N . VAL B 1 342 ? 15.156 6.738 -1.122 1 98.94 342 VAL B N 1
ATOM 5974 C CA . VAL B 1 342 ? 13.773 6.309 -1.288 1 98.94 342 VAL B CA 1
ATOM 5975 C C . VAL B 1 342 ? 13.625 5.539 -2.598 1 98.94 342 VAL B C 1
ATOM 5977 O O . VAL B 1 342 ? 13.953 6.051 -3.67 1 98.94 342 VAL B O 1
ATOM 5980 N N . ASN B 1 343 ? 13.164 4.305 -2.51 1 98.88 343 ASN B N 1
ATOM 5981 C CA . ASN B 1 343 ? 12.953 3.438 -3.664 1 98.88 343 ASN B CA 1
ATOM 5982 C C . ASN B 1 343 ? 11.484 3.432 -4.094 1 98.88 343 ASN B C 1
ATOM 5984 O O . ASN B 1 343 ? 10.625 2.924 -3.373 1 98.88 343 ASN B O 1
ATOM 5988 N N . PHE B 1 344 ? 11.195 3.951 -5.289 1 98.75 344 PHE B N 1
ATOM 5989 C CA . PHE B 1 344 ? 9.812 4.039 -5.75 1 98.75 344 PHE B CA 1
ATOM 5990 C C . PHE B 1 344 ? 9.469 2.865 -6.656 1 98.75 344 PHE B C 1
ATOM 5992 O O . PHE B 1 344 ? 8.344 2.768 -7.156 1 98.75 344 PHE B O 1
ATOM 5999 N N . ASN B 1 345 ? 10.438 1.958 -6.855 1 98.19 345 ASN B N 1
ATOM 6000 C CA . ASN B 1 345 ? 10.18 0.801 -7.707 1 98.19 345 ASN B CA 1
ATOM 6001 C C . ASN B 1 345 ? 9.219 -0.181 -7.047 1 98.19 345 ASN B C 1
ATOM 6003 O O . ASN B 1 345 ? 9.109 -0.223 -5.82 1 98.19 345 ASN B O 1
ATOM 6007 N N . THR B 1 346 ? 8.531 -0.957 -7.91 1 97.44 346 THR B N 1
ATOM 6008 C CA . THR B 1 346 ? 7.555 -1.929 -7.43 1 97.44 346 THR B CA 1
ATOM 6009 C C . THR B 1 346 ? 7.852 -3.316 -7.992 1 97.44 346 THR B C 1
ATOM 6011 O O . THR B 1 346 ? 6.98 -4.188 -7.996 1 97.44 346 THR B O 1
ATOM 6014 N N . ASN B 1 347 ? 9.055 -3.549 -8.477 1 93.06 347 ASN B N 1
ATOM 6015 C CA . ASN B 1 347 ? 9.383 -4.781 -9.18 1 93.06 347 ASN B CA 1
ATOM 6016 C C . ASN B 1 347 ? 9.766 -5.898 -8.211 1 93.06 347 ASN B C 1
ATOM 6018 O O . ASN B 1 347 ? 10.281 -6.938 -8.625 1 93.06 347 ASN B O 1
ATOM 6022 N N . GLY B 1 348 ? 9.711 -5.66 -6.953 1 91.5 348 GLY B N 1
ATOM 6023 C CA . GLY B 1 348 ? 9.742 -6.734 -5.973 1 91.5 348 GLY B CA 1
ATOM 6024 C C . GLY B 1 348 ? 11.125 -6.969 -5.391 1 91.5 348 GLY B C 1
ATOM 6025 O O . GLY B 1 348 ? 11.266 -7.629 -4.359 1 91.5 348 GLY B O 1
ATOM 6026 N N . VAL B 1 349 ? 12.156 -6.449 -5.996 1 94.31 349 VAL B N 1
ATOM 6027 C CA . VAL B 1 349 ? 13.523 -6.695 -5.543 1 94.31 349 VAL B CA 1
ATOM 6028 C C . VAL B 1 349 ? 14.078 -5.441 -4.879 1 94.31 349 VAL B C 1
ATOM 6030 O O . VAL B 1 349 ? 13.969 -4.34 -5.422 1 94.31 349 VAL B O 1
ATOM 6033 N N . PRO B 1 350 ? 14.719 -5.57 -3.707 1 96.19 350 PRO B N 1
ATOM 6034 C CA . PRO B 1 350 ? 15.352 -4.41 -3.076 1 96.19 350 PRO B CA 1
ATOM 6035 C C . PRO B 1 350 ? 16.484 -3.824 -3.918 1 96.19 350 PRO B C 1
ATOM 6037 O O . PRO B 1 350 ? 17.203 -4.566 -4.59 1 96.19 350 PRO B O 1
ATOM 6040 N N . LYS B 1 351 ? 16.641 -2.518 -3.855 1 96.88 351 LYS B N 1
ATOM 6041 C CA . LYS B 1 351 ? 17.719 -1.824 -4.555 1 96.88 351 LYS B CA 1
ATOM 6042 C C . LYS B 1 351 ? 18.969 -1.714 -3.68 1 96.88 351 LYS B C 1
ATOM 6044 O O . LYS B 1 351 ? 18.891 -1.262 -2.537 1 96.88 351 LYS B O 1
ATOM 6049 N N . LYS B 1 352 ? 20.094 -2.111 -4.215 1 95.44 352 LYS B N 1
ATOM 6050 C CA . LYS B 1 352 ? 21.359 -2.041 -3.498 1 95.44 352 LYS B CA 1
ATOM 6051 C C . LYS B 1 352 ? 22.047 -0.705 -3.74 1 95.44 352 LYS B C 1
ATOM 6053 O O . LYS B 1 352 ? 22.156 -0.251 -4.883 1 95.44 352 LYS B O 1
ATOM 6058 N N . ILE B 1 353 ? 22.391 -0.091 -2.664 1 96.31 353 ILE B N 1
ATOM 6059 C CA . ILE B 1 353 ? 23.203 1.122 -2.693 1 96.31 353 ILE B CA 1
ATOM 6060 C C . ILE B 1 353 ? 24.656 0.789 -2.326 1 96.31 353 ILE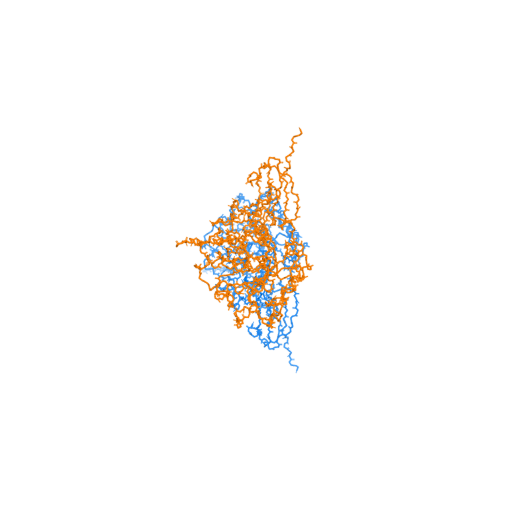 B C 1
ATOM 6062 O O . ILE B 1 353 ? 24.906 0.088 -1.343 1 96.31 353 ILE B O 1
ATOM 6066 N N . ASP B 1 354 ? 25.562 1.147 -3.102 1 96.06 354 ASP B N 1
ATOM 6067 C CA . ASP B 1 354 ? 27 0.997 -2.867 1 96.06 354 ASP B CA 1
ATOM 6068 C C . ASP B 1 354 ? 27.781 2.178 -3.443 1 96.06 354 ASP B C 1
ATOM 6070 O O . ASP B 1 354 ? 28.234 2.133 -4.59 1 96.06 354 ASP B O 1
ATOM 6074 N N . LEU B 1 355 ? 27.922 3.199 -2.65 1 96.62 355 LEU B N 1
ATOM 6075 C CA . LEU B 1 355 ? 28.531 4.449 -3.094 1 96.62 355 LEU B CA 1
ATOM 6076 C C . LEU B 1 355 ? 29.484 4.996 -2.035 1 96.62 355 LEU B C 1
ATOM 6078 O O . LEU B 1 355 ? 29.234 4.84 -0.836 1 96.62 355 LEU B O 1
ATOM 6082 N N . SER B 1 356 ? 30.5 5.688 -2.498 1 96.88 356 SER B N 1
ATOM 6083 C CA . SER B 1 356 ? 31.359 6.375 -1.547 1 96.88 356 SER B CA 1
ATOM 6084 C C . SER B 1 356 ? 30.656 7.574 -0.924 1 96.88 356 SER B C 1
ATOM 6086 O O . SER B 1 356 ? 29.781 8.18 -1.548 1 96.88 356 SER B O 1
ATOM 6088 N N . LEU B 1 357 ? 31.062 7.977 0.256 1 97.38 357 LEU B N 1
ATOM 6089 C CA . LEU B 1 357 ? 30.438 9.102 0.941 1 97.38 357 LEU B CA 1
ATOM 6090 C C . LEU B 1 357 ? 30.641 10.398 0.158 1 97.38 357 LEU B C 1
ATOM 6092 O O . LEU B 1 357 ? 29.781 11.281 0.186 1 97.38 357 LEU B O 1
ATOM 6096 N N . LYS B 1 358 ? 31.766 10.469 -0.514 1 96 358 LYS B N 1
ATOM 6097 C CA . LYS B 1 358 ? 32.031 11.664 -1.314 1 96 358 LYS B CA 1
ATOM 6098 C C . LYS B 1 358 ? 30.938 11.883 -2.357 1 96 358 LYS B C 1
ATOM 6100 O O . LYS B 1 358 ? 30.547 13.023 -2.615 1 96 358 LYS B O 1
ATOM 6105 N N . TYR B 1 359 ? 30.422 10.789 -2.916 1 94.56 359 TYR B N 1
ATOM 6106 C CA . TYR B 1 359 ? 29.359 10.867 -3.908 1 94.56 359 TYR B CA 1
ATOM 6107 C C . TYR B 1 359 ? 28.047 11.297 -3.262 1 94.56 359 TYR B C 1
ATOM 6109 O O . TYR B 1 359 ? 27.125 11.766 -3.947 1 94.56 359 TYR B O 1
ATOM 6117 N N . LEU B 1 360 ? 28.031 11.164 -1.957 1 94.81 360 LEU B N 1
ATOM 6118 C CA . LEU B 1 360 ? 26.844 11.578 -1.205 1 94.81 360 LEU B CA 1
ATOM 6119 C C . LEU B 1 360 ? 27.031 12.984 -0.636 1 94.81 360 LEU B C 1
ATOM 6121 O O . LEU B 1 360 ? 26.266 13.414 0.223 1 94.81 360 LEU B O 1
ATOM 6125 N N . ASN B 1 361 ? 28.094 13.625 -1.026 1 95.06 361 ASN B N 1
ATOM 6126 C CA . ASN B 1 361 ? 28.406 14.984 -0.618 1 95.06 361 ASN B CA 1
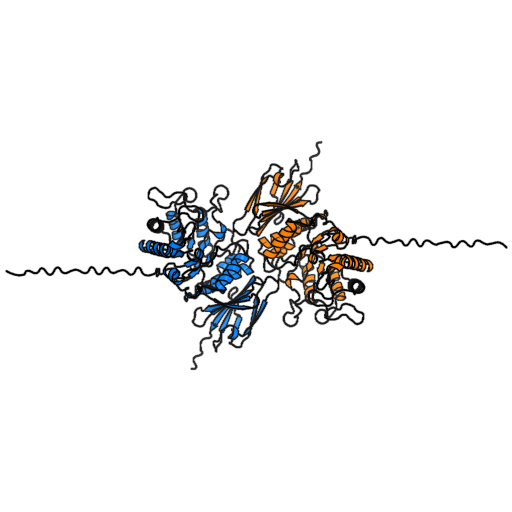ATOM 6127 C C . ASN B 1 361 ? 28.766 15.062 0.862 1 95.06 361 ASN B C 1
ATOM 6129 O O . ASN B 1 361 ? 28.484 16.047 1.53 1 95.06 361 ASN B O 1
ATOM 6133 N N . LEU B 1 362 ? 29.219 13.969 1.438 1 97 362 LEU B N 1
ATOM 6134 C CA . LEU B 1 362 ? 29.797 13.906 2.775 1 97 362 LEU B CA 1
ATOM 6135 C C . LEU B 1 362 ? 31.312 13.914 2.713 1 97 362 LEU B C 1
ATOM 6137 O O . LEU B 1 362 ? 31.938 12.859 2.541 1 97 362 LEU B O 1
ATOM 6141 N N . THR B 1 363 ? 31.906 15.117 2.992 1 95.5 363 THR B N 1
ATOM 6142 C CA . THR B 1 363 ? 33.281 15.297 2.564 1 95.5 363 THR B CA 1
ATOM 6143 C C . THR B 1 363 ? 34.156 15.695 3.746 1 95.5 363 THR B C 1
ATOM 6145 O O . THR B 1 363 ? 35.344 16.016 3.566 1 95.5 363 THR B O 1
ATOM 6148 N N . GLU B 1 364 ? 33.656 15.656 4.914 1 95.19 364 GLU B N 1
ATOM 6149 C CA . GLU B 1 364 ? 34.5 15.969 6.047 1 95.19 364 GLU B CA 1
ATOM 6150 C C . GLU B 1 364 ? 35.688 15.008 6.117 1 95.19 364 GLU B C 1
ATOM 6152 O O . GLU B 1 364 ? 35.5 13.789 6.242 1 95.19 364 GLU B O 1
ATOM 6157 N N . HIS B 1 365 ? 36.875 15.547 6.156 1 94.31 365 HIS B N 1
ATOM 6158 C CA . HIS B 1 365 ? 38.094 14.766 6.047 1 94.31 365 HIS B CA 1
ATOM 6159 C C . HIS B 1 365 ? 38.219 13.773 7.199 1 94.31 365 HIS B C 1
ATOM 6161 O O . HIS B 1 365 ? 38.656 12.641 7.004 1 94.31 365 HIS B O 1
ATOM 6167 N N . ALA B 1 366 ? 37.812 14.188 8.383 1 94.5 366 ALA B N 1
ATOM 6168 C CA . ALA B 1 366 ? 37.938 13.336 9.57 1 94.5 366 ALA B CA 1
ATOM 6169 C C . ALA B 1 366 ? 36.906 12.211 9.547 1 94.5 366 ALA B C 1
ATOM 6171 O O . ALA B 1 366 ? 37.062 11.227 10.273 1 94.5 366 ALA B O 1
ATOM 6172 N N . GLY B 1 367 ? 35.875 12.43 8.742 1 97.5 367 GLY B N 1
ATOM 6173 C CA . GLY B 1 367 ? 34.875 11.391 8.609 1 97.5 367 GLY B CA 1
ATOM 6174 C C . GLY B 1 367 ? 33.594 11.703 9.344 1 97.5 367 GLY B C 1
ATOM 6175 O O . GLY B 1 367 ? 33.406 12.82 9.844 1 97.5 367 GLY B O 1
ATOM 6176 N N . TYR B 1 368 ? 32.656 10.781 9.25 1 98.38 368 TYR B N 1
ATOM 6177 C CA . TYR B 1 368 ? 31.344 10.914 9.852 1 98.38 368 TYR B CA 1
ATOM 6178 C C . TYR B 1 368 ? 31 9.688 10.695 1 98.38 368 TYR B C 1
ATOM 6180 O O . TYR B 1 368 ? 31.359 8.562 10.328 1 98.38 368 TYR B O 1
ATOM 6188 N N . LYS B 1 369 ? 30.375 9.875 11.797 1 98.38 369 LYS B N 1
ATOM 6189 C CA . LYS B 1 369 ? 29.625 8.82 12.461 1 98.38 369 LYS B CA 1
ATOM 6190 C C . LYS B 1 369 ? 28.234 8.648 11.836 1 98.38 369 LYS B C 1
ATOM 6192 O O . LYS B 1 369 ? 27.453 9.602 11.789 1 98.38 369 LYS B O 1
ATOM 6197 N N . LEU B 1 370 ? 27.969 7.477 11.32 1 98.56 370 LEU B N 1
ATOM 6198 C CA . LEU B 1 370 ? 26.688 7.215 10.664 1 98.56 370 LEU B CA 1
ATOM 6199 C C . LEU B 1 370 ? 25.766 6.387 11.57 1 98.56 370 LEU B C 1
ATOM 6201 O O . LEU B 1 370 ? 26.219 5.422 12.195 1 98.56 370 LEU B O 1
ATOM 6205 N N . THR B 1 371 ? 24.562 6.812 11.688 1 98.75 371 THR B N 1
ATOM 6206 C CA . THR B 1 371 ? 23.547 6.098 12.453 1 98.75 371 THR B CA 1
ATOM 6207 C C . THR B 1 371 ? 22.266 5.953 11.648 1 98.75 371 THR B C 1
ATOM 6209 O O . THR B 1 371 ? 21.75 6.934 11.102 1 98.75 371 THR B O 1
ATOM 6212 N N . GLU B 1 372 ? 21.797 4.676 11.469 1 98.69 372 GLU B N 1
ATOM 6213 C CA . GLU B 1 372 ? 20.484 4.453 10.859 1 98.69 372 GLU B CA 1
ATOM 6214 C C . GLU B 1 372 ? 19.375 5.012 11.734 1 98.69 372 GLU B C 1
ATOM 6216 O O . GLU B 1 372 ? 19.391 4.832 12.953 1 98.69 372 GLU B O 1
ATOM 6221 N N . VAL B 1 373 ? 18.453 5.602 11.203 1 98.5 373 VAL B N 1
ATOM 6222 C CA . VAL B 1 373 ? 17.562 6.488 11.961 1 98.5 373 VAL B CA 1
ATOM 6223 C C . VAL B 1 373 ? 16.406 5.691 12.547 1 98.5 373 VAL B C 1
ATOM 6225 O O . VAL B 1 373 ? 15.961 5.957 13.664 1 98.5 373 VAL B O 1
ATOM 6228 N N . PHE B 1 374 ? 15.844 4.707 11.852 1 98.06 374 PHE B N 1
ATOM 6229 C CA . PHE B 1 374 ? 14.609 4.055 12.258 1 98.06 374 PHE B CA 1
ATOM 6230 C C . PHE B 1 374 ? 14.852 3.123 13.438 1 98.06 374 PHE B C 1
ATOM 6232 O O . PHE B 1 374 ? 14.086 3.131 14.406 1 98.06 374 PHE B O 1
ATOM 6239 N N . ASP B 1 375 ? 15.953 2.404 13.375 1 95.69 375 ASP B N 1
ATOM 6240 C CA . ASP B 1 375 ? 16.188 1.456 14.453 1 95.69 375 ASP B CA 1
ATOM 6241 C C . ASP B 1 375 ? 17.328 1.927 15.359 1 95.69 375 ASP B C 1
ATOM 6243 O O . ASP B 1 375 ? 17.578 1.341 16.422 1 95.69 375 ASP B O 1
ATOM 6247 N N . GLY B 1 376 ? 18.062 2.941 14.953 1 97.81 376 GLY B N 1
ATOM 6248 C CA . GLY B 1 376 ? 19.094 3.529 15.789 1 97.81 376 GLY B CA 1
ATOM 6249 C C . GLY B 1 376 ? 20.422 2.785 15.727 1 97.81 376 GLY B C 1
ATOM 6250 O O . GLY B 1 376 ? 21.297 3.002 16.562 1 97.81 376 GLY B O 1
ATOM 6251 N N . LYS B 1 377 ? 20.531 1.93 14.773 1 98.06 377 LYS B N 1
ATOM 6252 C CA . LYS B 1 377 ? 21.766 1.141 14.648 1 98.06 377 LYS B CA 1
ATOM 6253 C C . LYS B 1 377 ? 22.938 2.021 14.266 1 98.06 377 LYS B C 1
ATOM 6255 O O . LYS B 1 377 ? 22.906 2.721 13.25 1 98.06 377 LYS B O 1
ATOM 6260 N N . PHE B 1 378 ? 23.984 1.996 15.094 1 98.44 378 PHE B N 1
ATOM 6261 C CA . PHE B 1 378 ? 25.234 2.646 14.742 1 98.44 378 PHE B CA 1
ATOM 6262 C C . PHE B 1 378 ? 25.938 1.887 13.625 1 98.44 378 PHE B C 1
ATOM 6264 O O . PHE B 1 378 ? 26.266 0.708 13.773 1 98.44 378 PHE B O 1
ATOM 6271 N N . LEU B 1 379 ? 26.109 2.537 12.539 1 98.19 379 LEU B N 1
ATOM 6272 C CA . LEU B 1 379 ? 26.656 1.865 11.359 1 98.19 379 LEU B CA 1
ATOM 6273 C C . LEU B 1 379 ? 28.172 1.904 11.367 1 98.19 379 LEU B C 1
ATOM 6275 O O . LEU B 1 379 ? 28.828 1.112 10.68 1 98.19 379 LEU B O 1
ATOM 6279 N N . GLY B 1 380 ? 28.812 2.959 12.062 1 98 380 GLY B N 1
ATOM 6280 C CA . GLY B 1 380 ? 30.25 3.078 12.156 1 98 380 GLY B CA 1
ATOM 6281 C C . GLY B 1 380 ? 30.766 4.434 11.711 1 98 380 GLY B C 1
ATOM 6282 O O . GLY B 1 380 ? 30 5.387 11.586 1 98 380 GLY B O 1
ATOM 6283 N N . VAL B 1 381 ? 32.031 4.477 11.68 1 97.94 381 VAL B N 1
ATOM 6284 C CA . VAL B 1 381 ? 32.75 5.68 11.227 1 97.94 381 VAL B CA 1
ATOM 6285 C C . VAL B 1 381 ? 33.188 5.504 9.773 1 97.94 381 VAL B C 1
ATOM 6287 O O . VAL B 1 381 ? 33.781 4.484 9.422 1 97.94 381 VAL B O 1
ATOM 6290 N N . TYR B 1 382 ? 32.812 6.492 9.008 1 97.94 382 TYR B N 1
ATOM 6291 C CA . TYR B 1 382 ? 33.094 6.438 7.582 1 97.94 382 TYR B CA 1
ATOM 6292 C C . TYR B 1 382 ? 33.938 7.645 7.141 1 97.94 382 TYR B C 1
ATOM 6294 O O . TYR B 1 382 ? 33.688 8.766 7.586 1 97.94 382 TYR B O 1
ATOM 6302 N N . SER B 1 383 ? 34.906 7.426 6.336 1 97.06 383 SER B N 1
ATOM 6303 C CA . SER B 1 383 ? 35.625 8.508 5.648 1 97.06 383 SER B CA 1
ATOM 6304 C C . SER B 1 383 ? 34.969 8.82 4.305 1 97.06 383 SER B C 1
ATOM 6306 O O . SER B 1 383 ? 34.125 8.055 3.82 1 97.06 383 SER B O 1
ATOM 6308 N N . PRO B 1 384 ? 35.375 9.906 3.729 1 96.69 384 PRO B N 1
ATOM 6309 C CA . PRO B 1 384 ? 34.781 10.273 2.441 1 96.69 384 PRO B CA 1
ATOM 6310 C C . PRO B 1 384 ? 35 9.219 1.359 1 96.69 384 PRO B C 1
ATOM 6312 O O . PRO B 1 384 ? 34.188 9.078 0.444 1 96.69 384 PRO B O 1
ATOM 6315 N N . SER B 1 385 ? 36.062 8.406 1.51 1 96.81 385 SER B N 1
ATOM 6316 C CA . SER B 1 385 ? 36.406 7.418 0.494 1 96.81 385 SER B CA 1
ATOM 6317 C C . SER B 1 385 ? 35.781 6.059 0.82 1 96.81 385 SER B C 1
ATOM 6319 O O . SER B 1 385 ? 35.812 5.148 -0.011 1 96.81 385 SER B O 1
ATOM 6321 N N . SER B 1 386 ? 35.188 5.949 2.012 1 96.69 386 SER B N 1
ATOM 6322 C CA . SER B 1 386 ? 34.531 4.707 2.404 1 96.69 386 SER B CA 1
ATOM 6323 C C . SER B 1 386 ? 33.25 4.465 1.586 1 96.69 386 SER B C 1
ATOM 6325 O O . SER B 1 386 ? 32.531 5.402 1.268 1 96.69 386 SER B O 1
ATOM 6327 N N . ASN B 1 387 ? 33 3.195 1.298 1 96.06 387 ASN B N 1
ATOM 63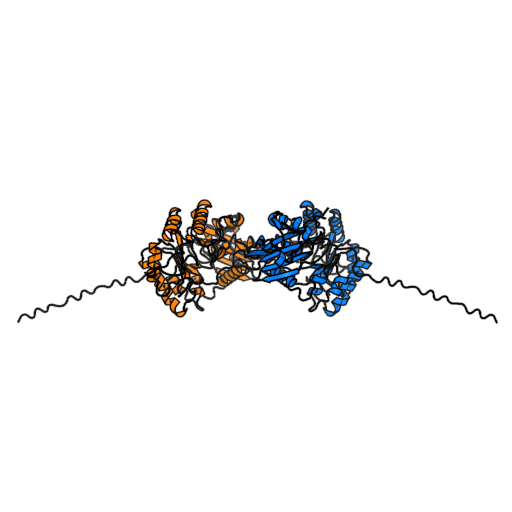28 C CA . ASN B 1 387 ? 31.781 2.834 0.623 1 96.06 387 ASN B CA 1
ATOM 6329 C C . ASN B 1 387 ? 30.641 2.629 1.617 1 96.06 387 ASN B C 1
ATOM 6331 O O . ASN B 1 387 ? 30.797 1.916 2.609 1 96.06 387 ASN B O 1
ATOM 6335 N N . PHE B 1 388 ? 29.641 3.301 1.378 1 97 388 PHE B N 1
ATOM 6336 C CA . PHE B 1 388 ? 28.391 3.115 2.102 1 97 388 PHE B CA 1
ATOM 6337 C C . PHE B 1 388 ? 27.484 2.125 1.378 1 97 388 PHE B C 1
ATOM 6339 O O . PHE B 1 388 ? 27.188 2.301 0.195 1 97 388 PHE B O 1
ATOM 6346 N N . LYS B 1 389 ? 27.094 1.073 2.07 1 96.44 389 LYS B N 1
ATOM 6347 C CA . LYS B 1 389 ? 26.234 0.036 1.495 1 96.44 389 LYS B CA 1
ATOM 6348 C C . LYS B 1 389 ? 24.891 -0.027 2.207 1 96.44 389 LYS B C 1
ATOM 6350 O O . LYS B 1 389 ? 24.828 0.065 3.436 1 96.44 389 LYS B O 1
ATOM 6355 N N . ALA B 1 390 ? 23.844 -0.124 1.436 1 95.88 390 ALA B N 1
ATOM 6356 C CA . ALA B 1 390 ? 22.5 -0.276 1.971 1 95.88 390 ALA B CA 1
ATOM 6357 C C . ALA B 1 390 ? 21.594 -0.996 0.976 1 95.88 390 ALA B C 1
ATOM 6359 O O . ALA B 1 390 ? 21.922 -1.116 -0.204 1 95.88 390 ALA B O 1
ATOM 6360 N N . SER B 1 391 ? 20.578 -1.583 1.438 1 96.5 391 SER B N 1
ATOM 6361 C CA . SER B 1 391 ? 19.516 -2.186 0.644 1 96.5 391 SER B CA 1
ATOM 6362 C C . SER B 1 391 ? 18.172 -1.527 0.934 1 96.5 391 SER B C 1
ATOM 6364 O O . SER B 1 391 ? 17.734 -1.47 2.086 1 96.5 391 SER B O 1
ATOM 6366 N N . VAL B 1 392 ? 17.562 -0.998 -0.126 1 98.38 392 VAL B N 1
ATOM 6367 C CA . VAL B 1 392 ? 16.297 -0.284 0.055 1 98.38 392 VAL B CA 1
ATOM 6368 C C . VAL B 1 392 ? 15.164 -1.068 -0.597 1 98.38 392 VAL B C 1
ATOM 6370 O O . VAL B 1 392 ? 15.172 -1.287 -1.811 1 98.38 392 VAL B O 1
ATOM 6373 N N . ASN B 1 393 ? 14.18 -1.495 0.168 1 98 393 ASN B N 1
ATOM 6374 C CA . ASN B 1 393 ? 13.047 -2.277 -0.31 1 98 393 ASN B CA 1
ATOM 6375 C C . ASN B 1 393 ? 12.203 -1.484 -1.301 1 98 393 ASN B C 1
ATOM 6377 O O . ASN B 1 393 ? 12.203 -0.253 -1.278 1 98 393 ASN B O 1
ATOM 6381 N N . PRO B 1 394 ? 11.461 -2.246 -2.215 1 98.12 394 PRO B N 1
ATOM 6382 C CA . PRO B 1 394 ? 10.453 -1.559 -3.025 1 98.12 394 PRO B CA 1
ATOM 6383 C C . PRO B 1 394 ? 9.484 -0.729 -2.184 1 98.12 394 PRO B C 1
ATOM 6385 O O . PRO B 1 394 ? 9 -1.197 -1.151 1 98.12 394 PRO B O 1
ATOM 6388 N N . THR B 1 395 ? 9.266 0.535 -2.65 1 98.81 395 THR B N 1
ATOM 6389 C CA . THR B 1 395 ? 8.43 1.504 -1.957 1 98.81 395 THR B CA 1
ATOM 6390 C C . THR B 1 395 ? 8.859 1.651 -0.501 1 98.81 395 THR B C 1
ATOM 6392 O O . THR B 1 395 ? 8.023 1.662 0.403 1 98.81 395 THR B O 1
ATOM 6395 N N . GLY B 1 396 ? 10.172 1.648 -0.305 1 98.75 396 GLY B N 1
ATOM 6396 C CA . GLY B 1 396 ? 10.766 1.779 1.018 1 98.75 396 GLY B CA 1
ATOM 6397 C C . GLY B 1 396 ? 11.773 2.906 1.11 1 98.75 396 GLY B C 1
ATOM 6398 O O . GLY B 1 396 ? 11.984 3.643 0.144 1 98.75 396 GLY B O 1
ATOM 6399 N N . ILE B 1 397 ? 12.383 3.02 2.311 1 98.94 397 ILE B N 1
ATOM 6400 C CA . ILE B 1 397 ? 13.312 4.102 2.605 1 98.94 397 ILE B CA 1
ATOM 6401 C C . ILE B 1 397 ? 14.453 3.578 3.469 1 98.94 397 ILE B C 1
ATOM 6403 O O . ILE B 1 397 ? 14.266 2.666 4.277 1 98.94 397 ILE B O 1
ATOM 6407 N N . TYR B 1 398 ? 15.641 4.004 3.234 1 98.81 398 TYR B N 1
ATOM 6408 C CA . TYR B 1 398 ? 16.797 3.891 4.129 1 98.81 398 TYR B CA 1
ATOM 6409 C C . TYR B 1 398 ? 17.281 5.266 4.551 1 98.81 398 TYR B C 1
ATOM 6411 O O . TYR B 1 398 ? 17.641 6.098 3.707 1 98.81 398 TYR B O 1
ATOM 6419 N N . MET B 1 399 ? 17.297 5.57 5.848 1 98.88 399 MET B N 1
ATOM 6420 C CA . MET B 1 399 ? 17.578 6.91 6.355 1 98.88 399 MET B CA 1
ATOM 6421 C C . MET B 1 399 ? 18.719 6.875 7.383 1 98.88 399 MET B C 1
ATOM 6423 O O . MET B 1 399 ? 18.766 5.977 8.227 1 98.88 399 MET B O 1
ATOM 6427 N N . VAL B 1 400 ? 19.609 7.852 7.289 1 98.88 400 VAL B N 1
ATOM 6428 C CA . VAL B 1 400 ? 20.828 7.871 8.094 1 98.88 400 VAL B CA 1
ATOM 6429 C C . VAL B 1 400 ? 21.125 9.297 8.555 1 98.88 400 VAL B C 1
ATOM 6431 O O . VAL B 1 400 ? 20.844 10.258 7.84 1 98.88 400 VAL B O 1
ATOM 6434 N N . THR B 1 401 ? 21.641 9.422 9.758 1 98.81 401 THR B N 1
ATOM 6435 C CA . THR B 1 401 ? 22.281 10.672 10.164 1 98.81 401 THR B CA 1
ATOM 6436 C C . THR B 1 401 ? 23.797 10.555 10.117 1 98.81 401 THR B C 1
ATOM 6438 O O . THR B 1 401 ? 24.359 9.508 10.461 1 98.81 401 THR B O 1
ATOM 6441 N N . ALA B 1 402 ? 24.406 11.57 9.672 1 98.75 402 ALA B N 1
ATOM 6442 C CA . ALA B 1 402 ? 25.859 11.68 9.586 1 98.75 402 ALA B CA 1
ATOM 6443 C C . ALA B 1 402 ? 26.375 12.844 10.43 1 98.75 402 ALA B C 1
ATOM 6445 O O . ALA B 1 402 ? 26.125 14.008 10.102 1 98.75 402 ALA B O 1
ATOM 6446 N N . ILE B 1 403 ? 27.125 12.555 11.438 1 98.38 403 ILE B N 1
ATOM 6447 C CA . ILE B 1 403 ? 27.688 13.562 12.32 1 98.38 403 ILE B CA 1
ATOM 6448 C C . ILE B 1 403 ? 29.203 13.602 12.156 1 98.38 403 ILE B C 1
ATOM 6450 O O . ILE B 1 403 ? 29.891 12.586 12.328 1 98.38 403 ILE B O 1
ATOM 6454 N N . PRO B 1 404 ? 29.75 14.75 11.805 1 97.44 404 PRO B N 1
ATOM 6455 C CA . PRO B 1 404 ? 31.203 14.82 11.602 1 97.44 404 PRO B CA 1
ATOM 6456 C C . PRO B 1 404 ? 31.984 14.539 12.875 1 97.44 404 PRO B C 1
ATOM 6458 O O . PRO B 1 404 ? 31.547 14.891 13.969 1 97.44 404 PRO B O 1
ATOM 6461 N N . LEU B 1 405 ? 33.125 13.875 12.625 1 94.25 405 LEU B N 1
ATOM 6462 C CA . LEU B 1 405 ? 34.031 13.672 13.742 1 94.25 405 LEU B CA 1
ATOM 6463 C C . LEU B 1 405 ? 34.688 14.984 14.156 1 94.25 405 LEU B C 1
ATOM 6465 O O . LEU B 1 405 ? 34.969 15.844 13.312 1 94.25 405 LEU B O 1
ATOM 6469 N N . ALA B 1 406 ? 34.812 15.305 15.484 1 78.88 406 ALA B N 1
ATOM 6470 C CA . ALA B 1 406 ? 35.5 16.5 15.992 1 78.88 406 ALA B CA 1
ATOM 6471 C C . ALA B 1 406 ? 36.938 16.578 15.484 1 78.88 406 ALA B C 1
ATOM 6473 O O . ALA B 1 406 ? 37.625 15.555 15.359 1 78.88 406 ALA B O 1
ATOM 6474 N N . LYS B 1 407 ? 37.281 17.828 14.898 1 66.69 407 LYS B N 1
ATOM 6475 C CA . LYS B 1 407 ? 38.656 18.062 14.484 1 66.69 407 LYS B CA 1
ATOM 6476 C C . LYS B 1 407 ? 39.625 17.859 15.648 1 66.69 407 LYS B C 1
ATOM 6478 O O . LYS B 1 407 ? 39.375 18.328 16.75 1 66.69 407 LYS B O 1
ATOM 6483 N N . THR B 1 408 ? 40.25 16.781 15.703 1 51.56 408 THR B N 1
ATOM 6484 C CA . THR B 1 408 ? 41.344 16.734 16.688 1 51.56 408 THR B CA 1
ATOM 6485 C C . THR B 1 408 ? 42.25 17.938 16.516 1 51.56 408 THR B C 1
ATOM 6487 O O . THR B 1 408 ? 42.812 18.172 15.438 1 51.56 408 THR B O 1
ATOM 6490 N N . THR B 1 409 ? 41.938 19.031 17.156 1 45.16 409 THR B N 1
ATOM 6491 C CA . THR B 1 409 ? 42.969 20.062 17.234 1 45.16 409 THR B CA 1
ATOM 6492 C C . THR B 1 409 ? 44.312 19.438 17.516 1 45.16 409 THR B C 1
ATOM 6494 O O . THR B 1 409 ? 44.469 18.672 18.469 1 45.16 409 THR B O 1
ATOM 6497 N N . PRO B 1 410 ? 45.281 19.641 16.609 1 40.44 410 PRO B N 1
ATOM 6498 C CA . PRO B 1 410 ? 46.625 19.312 17.094 1 40.44 410 PRO B CA 1
ATOM 6499 C C . PRO B 1 410 ? 46.938 19.953 18.438 1 40.44 410 PRO B C 1
ATOM 6501 O O . PRO B 1 410 ? 46.656 21.141 18.641 1 40.44 410 PRO B O 1
ATOM 6504 N N . VAL B 1 411 ? 47.438 19.25 19.297 1 28.25 411 VAL B N 1
ATOM 6505 C CA . VAL B 1 411 ? 48.188 19.875 20.375 1 28.25 411 VAL B CA 1
ATOM 6506 C C . VAL B 1 411 ? 49.469 20.484 19.828 1 28.25 411 VAL B C 1
ATOM 6508 O O . VAL B 1 411 ? 50.125 19.891 18.984 1 28.25 411 VAL B O 1
#

Radius of gyration: 33.33 Å; Cα contacts (8 Å, |Δi|>4): 1856; chains: 2; bounding box: 91×170×95 Å

Foldseek 3Di:
DPPPVPPPPPPPPPPPPPVLAFCVVVPCLFFAAAAEAPQQQNQAQCCPVPVQRHQALVVLLVRLVLCLVVCVVVLRHAEREYEPNQWDQDADPVRETFGDCVRYVPGLLVSQVSSVVSVHAYHYEAECACADPVGGGHCPVNLLVHLLVCVVSVHAEYEYHYPNHDLVCLLPRQQVSLSSNVVNVRHHAFEYQNQCPDPQDDLLSVQRRHQEYENHDEAHLALVRLVVLLVCQQPCVNVNLVSFHRSYAYASYEQAQQHDHDDLQLSLVNLQQCLLQLHRHYHHHRSVDRDPSSSCSSSQSLSSCSSRASRRHGKYFPDDDPQKTKIWHQGPPGLKIKIKIFHQDDPFFWDKAWAFVVVVVNAQQQFWFKFWRSVGDGPDTHHRRDIDIDTAGHRHMTMMMTHDDPPPPDD/DPPPCPPDPPPPPPPPPPVLAFVPVVPCLFFAAAAEAPQQQNQAQCCPVPVQRHQALVVLLVRLVLCLVVCVVVLRHAEREYEPNQWDQDADPVRETFGDCVRYVPGLLVSQVSSVVSVHAYHYEAECACADPVGGGHCPVNLLVHLLVCVVSVHAEYEYHYPNHDLVCLLPRQQVSLSSNVVNVHHHAFEYQNQQPDPQDDLLSVQRRHQEYENHDEAHLALVRLVVLLVCQQPCVNVNLVSFHRSYAYASYEQAQQHDHDDLQLSLVNLQQCLLQLHRHYHHHRSVDRDPSSSLSSSQSLSSCSSRASRRHGKYFPDDDPQKTKIWHQGPPGLKIKIKIFHQDDPFFWDKAWAFQVVVVNAQQQFWFKFWRSVGDGPDTHHRRDIDIDTAGHRHMTMMMTHDDDPPPDD

Secondary structure (DSSP, 8-state):
----------------------S-SS--SS--EEEESHHHHTT---TTT-TTTSSSHHHHHHHHHHHHHTTTGGGT--EEE--SS-B-SS--TTS---B-TTTSTTHHHHHHHHHHHTT-EEEEEEESSSB-TTSSB--TTTHHHHHHHHHHTT--EEEEE-TTS-GGGHHHHHHHHHHHHHHT-S--EEEE-GGGG-SS--HHHHHHH-SEEE-SPPP-SSHHHHHHHHHHHHH-TT-GGGG-BTTBEEE---B-TTSSS--HHHHHHHHHHHHHTT--EEE-S-TTS--HHHHHHHT-HHHHHHHT-TT-PPPEEEEEETTEEEEEEEETTTTEEEEEEEE---SSSPEEEEEEGGGGT---TT-EEEEETTT--EEEEE-TTSEEEEEE-TTEEEEEEEEEPP-----/----------------------S-SS--SS--EEEESHHHHTT---TTT-TTTSSSHHHHHHHHHHHHHTTTGGGT--EEE--SS-B-SS--TTS---B-TTTSTTHHHHHHHHHHHTT-EEEEEEESSSB-TTSSB--TTTHHHHHHHHHHTT--EEEEE-TTS-GGGHHHHHHHHHHHHHHT-S--EEEE-GGGG-SS--HHHHHHH-SEEE-SPPP-SSHHHHHHHHHHHHH-TT-GGGG-BTTBEEE---B-TTSSS--HHHHHHHHHHHHHTT--EEE-S-TTS--HHHHHHHT-HHHHHHHT-TT-PPPEEEEEETTEEEEEEEETTTTEEEEEEEE---SSSPEEEEEEGGGGT---TT-EEEEETTT--EEEEE-TTSEEEEEE-TTEEEEEEEEEPP-----

pLDDT: mean 93.4, std 15.62, range [22.56, 98.94]

Sequence (822 aa):
MVYLKIAFGLASILLLCQSVLSLDNGLALTPPMGWLSWERFRCNVDCDTDPDNCISERLFMQMADHIVADGFRDLGYEYINIDDCWLAKERDAEGRLQADPKRFPNGIKKLAQYIHGKGLKLGIYEDFGTKTCGGFPGSEFYMDIDAKTFAEWEVDFLKLDGCYSNANDMPYGYPLMGSFLNMTGRPILYSCSWPDYVSKPDYKAIAKSCNIWRNYHDVQDSWASIASIIKFYGDNKAKFAEVAKPGQFNDPDMLIIGDFGLSDNQQKVQMGMWAIMASPLIMSVDLRSIKPFAKELLTNKRIIAVNQDSLGIQGKRIWNVNNVDYWMKPILPNGSYAFAFVNFNTNGVPKKIDLSLKYLNLTEHAGYKLTEVFDGKFLGVYSPSSNFKASVNPTGIYMVTAIPLAKTTPVMVYLKIAFGLASILLLCQSVLSLDNGLALTPPMGWLSWERFRCNVDCDTDPDNCISERLFMQMADHIVADGFRDLGYEYINIDDCWLAKERDAEGRLQADPKRFPNGIKKLAQYIHGKGLKLGIYEDFGTKTCGGFPGSEFYMDIDAKTFAEWEVDFLKLDGCYSNANDMPYGYPLMGSFLNMTGRPILYSCSWPDYVSKPDYKAIAKSCNIWRNYHDVQDSWASIASIIKFYGDNKAKFAEVAKPGQFNDPDMLIIGDFGLSDNQQKVQMGMWAIMASPLIMSVDLRSIKPFAKELLTNKRIIAVNQDSLGIQGKRIWNVNNVDYWMKPILPNGSYAFAFVNFNTNGVPKKIDLSLKYLNLTEHAGYKLTEVFDGKFLGVYSPSSNFKASVNPTGIYMVTAIPLAKTTPV

InterPro domains:
  IPR000111 Glycoside hydrolase family 27/36, conserved site [PS00512] (76-92)
  IPR002241 Glycoside hydrolase, family 27 [PF16499] (30-309)
  IPR002241 Glycoside hydrolase, family 27 [PR00740] (25-44)
  IPR002241 Glycoside hydrolase, family 27 [PR00740] (71-86)
  IPR002241 Glycoside hydrolase, family 27 [PR00740] (112-133)
  IPR002241 Glycoside hydrolase, family 27 [PR00740] (146-163)
  IPR002241 Glycoside hydrolase, family 27 [PR00740] (173-191)
  IPR002241 Glycoside hydrolase, family 27 [PR00740] (244-263)
  IPR002241 Glycoside hydrolase, family 27 [PR00740] (265-286)
  IPR002241 Glycoside hydrolase, family 27 [PTHR11452] (10-401)
  IPR002241 Glycoside hydrolase, family 27 [cd14792] (31-309)
  IPR013780 Glycosyl hydrolase, all-beta [G3DSA:2.60.40.1180] (312-409)
  IPR013785 Aldolase-type TIM barrel [G3DSA:3.20.20.70] (23-311)
  IPR017853 Glycoside hydrolase superfamily [SSF51445] (23-309)
  IPR035373 Alpha galactosidase A, C-terminal domain [PF17450] (312-396)